Protein AF-A0A8T4BZK4-F1 (afdb_monomer)

pLDDT: mean 84.28, std 12.87, range [25.59, 97.56]

Radius of gyration: 40.31 Å; Cα contacts (8 Å, |Δi|>4): 1741; chains: 1; bounding box: 104×63×126 Å

Mean predicted aligned error: 17.84 Å

Solvent-accessible surface area (backbone atoms only — not comparable to full-atom values): 54979 Å² total; per-residue (Å²): 130,85,56,63,62,54,52,53,47,52,45,57,73,75,42,62,94,49,41,71,42,32,52,34,37,42,46,24,72,76,46,47,51,48,51,54,40,54,78,57,20,74,43,69,63,93,63,69,52,96,92,54,91,41,57,40,40,37,49,59,60,65,49,71,53,56,35,53,41,71,48,98,87,68,51,77,43,82,54,53,70,53,57,22,40,76,69,43,31,55,41,30,15,49,29,37,34,31,41,35,37,28,52,69,87,39,82,77,47,76,48,76,41,70,53,24,48,47,79,44,40,39,60,20,83,58,26,88,62,38,92,58,52,59,69,58,30,49,77,61,69,39,68,68,83,61,84,54,56,32,33,41,52,59,28,42,53,33,29,56,47,28,34,51,40,72,44,61,73,43,85,39,47,44,77,44,93,72,72,76,30,57,42,41,31,43,29,37,24,47,41,95,90,46,75,41,61,35,38,38,38,36,41,84,87,56,41,48,22,35,27,40,94,85,49,68,70,37,54,44,63,48,54,29,19,43,44,62,62,50,56,65,68,58,55,45,46,63,41,30,72,94,50,87,54,70,55,55,53,55,44,49,60,79,43,62,88,47,70,41,38,66,55,24,33,49,55,54,30,63,74,70,63,71,94,71,62,72,72,66,41,41,55,49,49,51,52,46,46,24,60,61,48,56,32,55,82,30,57,50,82,85,36,31,57,61,52,33,55,49,50,30,47,51,51,34,56,49,46,40,40,75,72,68,69,46,78,67,63,67,66,78,41,51,94,36,40,41,77,39,37,46,13,55,52,50,48,56,46,49,47,58,42,49,55,50,48,53,51,48,29,47,52,47,45,41,56,33,45,78,66,75,67,70,86,62,73,73,80,44,63,62,27,63,61,44,25,52,52,53,50,49,30,57,72,68,3,43,46,78,93,81,42,66,70,43,31,38,74,58,48,77,90,41,75,66,50,33,55,52,51,68,66,34,73,43,66,86,66,65,85,89,53,90,52,64,81,78,42,48,90,55,70,73,80,49,90,75,53,29,30,36,37,81,41,32,37,34,23,51,82,70,69,51,67,45,31,49,58,70,32,74,88,46,37,82,79,42,44,31,28,24,52,34,82,87,80,31,40,76,44,72,25,49,44,75,44,78,49,78,46,40,35,68,84,67,75,47,56,34,32,36,43,28,31,56,69,76,40,57,44,43,30,26,34,69,25,32,33,38,31,97,90,43,77,43,30,52,65,74,64,51,71,66,42,53,34,36,25,37,62,61,56,60,84,55,72,64,67,58,73,74,65,99,80,84,57,67,73,74,42,52,69,66,60,46,37,71,76,33,74,92,52,26,73,62,32,51,50,58,30,39,80,59,68,55,46,70,26,27,52,46,35,74,59,36,40,62,54,28,25,51,48,18,27,41,74,46,60,22,40,28,48,99,68,32,32,37,44,61,24,79,39,67,69,28,44,48,52,54,42,48,55,38,42,72,63,75,40,84,60,48,77,78,41,81,44,80,45,79,46,73,58,93,88,38,84,43,79,46,58,37,29,35,35,42,39,48,61,44,64,37,54,50,45,46,73,57,51,48,70,70,51,64,66,45,81,52,80,63,63,77,40,70,62,54,75,78,31,48,66,37,30,49,30,30,18,50,6,12,28,32,24,50,51,33,42,58,63,41,82,46,75,48,63,44,96,84,68,46,74,71,52,81,54,49,79,46,63,52,61,35,57,53,62,28,31,58,93,49,40,70,42,52,54,50,32,53,51,54,51,40,53,58,39,43,78,57,63,23,55,55,72,48,77,49,78,43,83,48,57,72,46,98,86,69,52,54,30,28,29,42,33,44,37,59,45,88,48,69,67,28,51,30,27,46,32,26,54,45,35,41,31,72,25,63,84,47,27,60,60,24,28,56,52,24,48,55,44,38,41,52,50,44,55,50,50,53,53,50,51,49,52,52,49,54,51,49,48,43,74,74,70,46,51,56,61,60,49,14,66,76,69,75,43,62,44,70,58,44,45,49,62,72,70,42,93,47,61,90,72,58,66,85,72,77,67,95,66,65,48,70,69,62,37,48,56,63,30,31,58,95,49,62,46,97,64,54,31,59,36,39,29,62,45,74,43,80,50,94,66,67,58,28,28,39,65,36,53,66,47,95,63,37,31,35,30,46,51,33,34,37,32,46,59,61,97,68,89,76,94,66,97,70,96,75,46,80,72,57,60,60,62,72,69,50,77,79,74,83,66,86,65,56,66,68,58,53,51,52,53,43,41,75,73,72,41,50,101,90,92

Foldseek 3Di:
DPCPCVVVVVCCVVDFLLRVQLVLQLCLQPPLVQVLLVVVQWFFFPDDFPVFPGKIKGKDDKHKAAFWDQDPVRDIDHDALVNCLVQLHWRKIWMKIWMWMATPNRTDDIDIDTLAIDWDWPCHPRHPCPPDDQVVCVVVVHHPPQRTQWTAHRSFTKHQAKEKDFDAPDKFKDQDPDDQFRIKIWHQQDDNLDGKIKMWGQGPLLFIFIDIDLDDGHGLVLLLQLLPPQDLVVLQCLQAVPHHDVSSVSSCVVCVVVRHSLSSQQVSLVSSPDPDDSVVSSVVSLQCCLCIQNCNQHNDSVSSNVSSSVSSVSNNVRCCVVPVVDDTDDRQQCVRMDIQHPSNQVSNQLSVQVVVQSVQLSVVVNVCSVVVNDDDSNVSRDRCSSHVSSSVCQVQQQGPPRQHPSMDRADVPDPVSRSCRSNHYDYRDDPPDPPPSNLDDDCSLDLFKFWFQQWWFAFPLNADTDGLVLCPVPLQLTWGWAAFLVVLAIDIFRFPDKDKFFVVVSVWFWKWFAFLLRFIIIITQLFWFQFPVGTDGQVRDDFFGWTKFFLYFDDFDAQRADDPDDFDQLDALVLLCVVCVPCSVVLVVLCVVLQCPSPGLSGPLLQLLLLLLLQCLFQWALEPFKTKHKAQDPVLVVLNQVSCVSSVHHWADKDKDWDWDQDPNDTDIGIIIMTMDGGNSSSSSVSQFRDYDDSQEDQGAPRPSLVVHGLSSLLSSLQSNCQGQWFFWDWAFDADPVRDGPDFTAIDTDWGKDKHFPVCVVSVVNRLVNVQVSLVVLVWHQPDWDWAWDDQDPVRTTMIMITRHTDRDLVNLLSCCRHRNHHSHVVRNQVSSLSNSLSSSVVSLVVVVVVLLVVLQVVVVVVDDLVRSCVVSVHDSVVSVCCNDPPCNVVPPPPDDVDDRSVVQVCQQCVVSDYRGIGITGTRDMDTDDDRMTMDIATPDPSQWTAISRTITHGDSDDDPDPDRGHPSVSVVVVDDPPPPPCPPVNVVVVVVVVPDDPVD

Structure (mmCIF, N/CA/C/O backbone):
data_AF-A0A8T4BZK4-F1
#
_entry.id   AF-A0A8T4BZK4-F1
#
loop_
_atom_site.group_PDB
_atom_site.id
_atom_site.type_symbol
_atom_site.label_atom_id
_atom_site.label_alt_id
_atom_site.label_comp_id
_atom_site.label_asym_id
_atom_site.label_entity_id
_atom_site.label_seq_id
_atom_site.pdbx_PDB_ins_code
_atom_site.Cartn_x
_atom_site.Cartn_y
_atom_site.Cartn_z
_atom_site.occupancy
_atom_site.B_iso_or_equiv
_atom_site.auth_seq_id
_atom_site.auth_comp_id
_atom_site.auth_asym_id
_atom_site.auth_atom_id
_atom_site.pdbx_PDB_model_num
ATOM 1 N N . MET A 1 1 ? -16.462 -20.460 -15.973 1.00 37.34 1 MET A N 1
ATOM 2 C CA . MET A 1 1 ? -16.877 -20.977 -14.650 1.00 37.34 1 MET A CA 1
ATOM 3 C C . MET A 1 1 ? -18.270 -20.437 -14.360 1.00 37.34 1 MET A C 1
ATOM 5 O O . MET A 1 1 ? -18.388 -19.232 -14.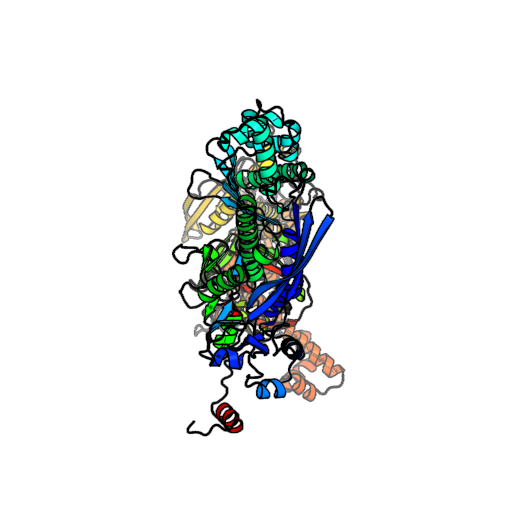195 1.00 37.34 1 MET A O 1
ATOM 9 N N . LYS A 1 2 ? -19.313 -21.279 -14.378 1.00 41.41 2 LYS A N 1
ATOM 10 C CA . LYS A 1 2 ? -20.702 -20.866 -14.085 1.00 41.41 2 LYS A CA 1
ATOM 11 C C . LYS A 1 2 ? -20.995 -20.706 -12.571 1.00 41.41 2 LYS A C 1
ATOM 13 O O . LYS A 1 2 ? -21.966 -20.047 -12.235 1.00 41.41 2 LYS A O 1
ATOM 18 N N . ASN A 1 3 ? -20.113 -21.174 -11.675 1.00 55.19 3 ASN A N 1
ATOM 19 C CA . ASN A 1 3 ? -20.406 -21.294 -10.230 1.00 55.19 3 ASN A CA 1
ATOM 20 C C . ASN A 1 3 ? -20.198 -20.057 -9.341 1.00 55.19 3 ASN A C 1
ATOM 22 O O . ASN A 1 3 ? -20.621 -20.093 -8.195 1.00 55.19 3 ASN A O 1
ATOM 26 N N . TYR A 1 4 ? -19.557 -18.964 -9.772 1.00 54.34 4 TYR A N 1
ATOM 27 C CA . TYR A 1 4 ? -19.307 -17.855 -8.826 1.00 54.34 4 TYR A CA 1
ATOM 28 C C . TYR A 1 4 ? -20.599 -17.120 -8.440 1.00 54.34 4 TYR A C 1
ATOM 30 O O . TYR A 1 4 ? -20.746 -16.700 -7.298 1.00 54.34 4 TYR A O 1
ATOM 38 N N . LYS A 1 5 ? -21.558 -17.009 -9.373 1.00 67.44 5 LYS A N 1
ATOM 39 C CA . LYS A 1 5 ? -22.888 -16.464 -9.076 1.00 67.44 5 LYS A CA 1
ATOM 40 C C . LYS A 1 5 ? -23.629 -17.351 -8.086 1.00 67.44 5 LYS A C 1
ATOM 42 O O . LYS A 1 5 ? -24.249 -16.814 -7.188 1.00 67.44 5 LYS A O 1
ATOM 47 N N . GLU A 1 6 ? -23.520 -18.673 -8.214 1.00 75.19 6 GLU A N 1
ATOM 48 C CA . GLU A 1 6 ? -24.104 -19.616 -7.254 1.00 75.19 6 GLU A CA 1
ATOM 49 C C . GLU A 1 6 ? -23.438 -19.520 -5.883 1.00 75.19 6 GLU A C 1
ATOM 51 O O . GLU A 1 6 ? -24.142 -19.535 -4.890 1.00 75.19 6 GLU A O 1
ATOM 56 N N . ILE A 1 7 ? -22.115 -19.337 -5.802 1.00 74.12 7 ILE A N 1
ATOM 57 C CA . ILE A 1 7 ? -21.418 -19.147 -4.518 1.00 74.12 7 ILE A CA 1
ATOM 58 C C . ILE A 1 7 ? -21.832 -17.828 -3.858 1.00 74.12 7 ILE A C 1
ATOM 60 O O . ILE A 1 7 ? -22.121 -17.813 -2.668 1.00 74.12 7 ILE A O 1
ATOM 64 N N . ILE A 1 8 ? -21.881 -16.727 -4.615 1.00 70.69 8 ILE A N 1
ATOM 65 C CA . ILE A 1 8 ? -22.316 -15.420 -4.099 1.00 70.69 8 ILE A CA 1
ATOM 66 C C . ILE A 1 8 ? -23.793 -15.468 -3.702 1.00 70.69 8 ILE A C 1
ATOM 68 O O . ILE A 1 8 ? -24.159 -14.966 -2.643 1.00 70.69 8 ILE A O 1
ATOM 72 N N . LYS A 1 9 ? -24.636 -16.098 -4.526 1.00 77.06 9 LYS A N 1
ATOM 73 C CA . LYS A 1 9 ? -26.054 -16.299 -4.229 1.00 77.06 9 LYS A CA 1
ATOM 74 C C . LYS A 1 9 ? -26.212 -17.134 -2.963 1.00 77.06 9 LYS A C 1
ATOM 76 O O . LYS A 1 9 ? -26.867 -16.668 -2.049 1.00 77.06 9 LYS A O 1
ATOM 81 N N . ASN A 1 10 ? -25.527 -18.271 -2.858 1.00 83.25 10 ASN A N 1
ATOM 82 C CA . ASN A 1 10 ? -25.531 -19.118 -1.666 1.00 83.25 10 ASN A CA 1
ATOM 83 C C . ASN A 1 10 ? -25.002 -18.364 -0.433 1.00 83.25 10 ASN A C 1
ATOM 85 O O . ASN A 1 10 ? -25.523 -18.517 0.664 1.00 83.25 10 ASN A O 1
ATOM 89 N N . TYR A 1 11 ? -23.993 -17.502 -0.591 1.00 79.88 11 TYR A N 1
ATOM 90 C CA . TYR A 1 11 ? -23.531 -16.647 0.500 1.00 79.88 11 TYR A CA 1
ATOM 91 C C . TYR A 1 11 ? -24.644 -15.708 0.976 1.00 79.88 11 TYR A C 1
ATOM 93 O O . TYR A 1 11 ? -24.936 -15.700 2.163 1.00 79.88 11 TYR A O 1
ATOM 101 N N . PHE A 1 12 ? -25.302 -14.967 0.080 1.00 80.69 12 PHE A N 1
ATOM 102 C CA . PHE A 1 12 ? -26.381 -14.043 0.458 1.00 80.69 12 PHE A CA 1
ATOM 103 C C . PHE A 1 12 ? -27.712 -14.732 0.807 1.00 80.69 12 PHE A C 1
ATOM 105 O O . PHE A 1 12 ? -28.539 -14.131 1.483 1.00 80.69 12 PHE A O 1
ATOM 112 N N . GLU A 1 13 ? -27.910 -15.989 0.408 1.00 81.69 13 GLU A N 1
ATOM 113 C CA . GLU A 1 13 ? -29.000 -16.848 0.892 1.00 81.69 13 GLU A CA 1
ATOM 114 C C . GLU A 1 13 ? -28.787 -17.242 2.360 1.00 81.69 13 GLU A C 1
ATOM 116 O O . GLU A 1 13 ? -29.755 -17.354 3.108 1.00 81.69 13 GLU A O 1
ATOM 121 N N . ASN A 1 14 ? -27.530 -17.405 2.790 1.00 80.50 14 ASN A N 1
ATOM 122 C CA . ASN A 1 14 ? -27.184 -17.789 4.162 1.00 80.50 14 ASN A CA 1
ATOM 123 C C . ASN A 1 14 ? -26.800 -16.604 5.068 1.00 80.50 14 ASN A C 1
ATOM 125 O O . ASN A 1 14 ? -26.849 -16.729 6.290 1.00 80.50 14 ASN A O 1
ATOM 129 N N . HIS A 1 15 ? -26.408 -15.463 4.496 1.00 80.62 15 HIS A N 1
ATOM 130 C CA . HIS A 1 15 ? -25.882 -14.307 5.221 1.00 80.62 15 HIS A CA 1
ATOM 131 C C . HIS A 1 15 ? -26.594 -13.013 4.826 1.00 80.62 15 HIS A C 1
ATOM 133 O O . HIS A 1 15 ? -26.538 -12.568 3.679 1.00 80.62 15 HIS A O 1
ATOM 139 N N . ALA A 1 16 ? -27.197 -12.347 5.813 1.00 79.94 16 ALA A N 1
ATOM 140 C CA . ALA A 1 16 ? -27.809 -11.038 5.619 1.00 79.94 16 ALA A CA 1
ATOM 141 C C . ALA A 1 16 ? -26.757 -9.921 5.485 1.00 79.94 16 ALA A C 1
ATOM 143 O O . ALA A 1 16 ? -25.710 -9.928 6.134 1.00 79.94 16 ALA A O 1
ATOM 144 N N . LEU A 1 17 ? -27.083 -8.881 4.714 1.00 79.94 17 LEU A N 1
ATOM 145 C CA . LEU A 1 17 ? -26.226 -7.705 4.506 1.00 79.94 17 LEU A CA 1
ATOM 146 C C . LEU A 1 17 ? -25.868 -6.963 5.809 1.00 79.94 17 LEU A C 1
ATOM 148 O O . LEU A 1 17 ? -24.791 -6.377 5.920 1.00 79.94 17 LEU A O 1
ATOM 152 N N . VAL A 1 18 ? -26.752 -6.998 6.805 1.00 86.50 18 VAL A N 1
ATOM 153 C CA . VAL A 1 18 ? -26.586 -6.314 8.101 1.00 86.50 18 VAL A CA 1
ATOM 154 C C . VAL A 1 18 ? -26.122 -7.245 9.225 1.00 86.50 18 VAL A C 1
ATOM 156 O O . VAL A 1 18 ? -25.984 -6.820 10.375 1.00 86.50 18 VAL A O 1
ATOM 159 N N . GLU A 1 19 ? -25.853 -8.514 8.903 1.00 87.81 19 GLU A N 1
ATOM 160 C CA . GLU A 1 19 ? -25.612 -9.585 9.874 1.00 87.81 19 GLU A CA 1
ATOM 161 C C . GLU A 1 19 ? -24.455 -9.264 10.830 1.00 87.81 19 GLU A C 1
ATOM 163 O O . GLU A 1 19 ? -24.573 -9.477 12.034 1.00 87.81 19 GLU A O 1
ATOM 168 N N . SER A 1 20 ? -23.357 -8.689 10.329 1.00 86.50 20 SER A N 1
ATOM 169 C CA . SER A 1 20 ? -22.191 -8.318 11.145 1.00 86.50 20 SER A CA 1
ATOM 170 C C . SER A 1 20 ? -22.549 -7.373 12.293 1.00 86.50 20 SER A C 1
ATOM 172 O O . SER A 1 20 ? -22.027 -7.510 13.401 1.00 86.50 20 SER A O 1
ATOM 174 N N . ASN A 1 21 ? -23.449 -6.417 12.044 1.00 89.00 21 ASN A N 1
ATOM 175 C CA . ASN A 1 21 ? -23.858 -5.450 13.055 1.00 89.00 21 ASN A CA 1
ATOM 176 C C . ASN A 1 21 ? -24.776 -6.099 14.102 1.00 89.00 21 ASN A C 1
ATOM 178 O O . ASN A 1 21 ? -24.581 -5.880 15.295 1.00 89.00 21 ASN A O 1
ATOM 182 N N . ILE A 1 22 ? -25.708 -6.955 13.664 1.00 94.62 22 ILE A N 1
ATOM 183 C CA . ILE A 1 22 ? -26.595 -7.725 14.551 1.00 94.62 22 ILE A CA 1
ATOM 184 C C . ILE A 1 22 ? -25.782 -8.677 15.437 1.00 94.62 22 ILE A C 1
ATOM 186 O O . ILE A 1 22 ? -25.925 -8.650 16.656 1.00 94.62 22 ILE A O 1
ATOM 190 N N . LYS A 1 23 ? -24.852 -9.443 14.851 1.00 94.69 23 LYS A N 1
ATOM 191 C CA . LYS A 1 23 ? -23.949 -10.342 15.588 1.00 94.69 23 LYS A CA 1
ATOM 192 C C . LYS A 1 23 ? -23.107 -9.597 16.621 1.00 94.69 23 LYS A C 1
ATOM 194 O O . LYS A 1 23 ? -22.896 -10.107 17.717 1.00 94.69 23 LYS A O 1
ATOM 199 N N . SER A 1 24 ? -22.633 -8.392 16.291 1.00 95.44 24 SER A N 1
ATOM 200 C CA . SER A 1 24 ? -21.905 -7.545 17.243 1.00 95.44 24 SER A CA 1
ATOM 201 C C . SER A 1 24 ? -22.779 -7.162 18.441 1.00 95.44 24 SER A C 1
ATOM 203 O O . SER A 1 24 ? -22.333 -7.260 19.586 1.00 95.44 24 SER A O 1
ATOM 205 N N . PHE A 1 25 ? -24.030 -6.762 18.199 1.00 96.81 25 PHE A N 1
ATOM 206 C CA . PHE A 1 25 ? -24.985 -6.448 19.261 1.00 96.81 25 PHE A CA 1
ATOM 207 C C . PHE A 1 25 ? -25.344 -7.673 20.118 1.00 96.81 25 PHE A C 1
ATOM 209 O O . PHE A 1 25 ? -25.378 -7.574 21.346 1.00 96.81 25 PHE A O 1
ATOM 216 N N . ASP A 1 26 ? -25.544 -8.832 19.491 1.00 96.44 26 ASP A N 1
ATOM 217 C CA . ASP A 1 26 ? -25.820 -10.086 20.194 1.00 96.44 26 ASP A CA 1
ATOM 218 C C . ASP A 1 26 ? -24.651 -10.487 21.102 1.00 96.44 26 ASP A C 1
ATOM 220 O O . ASP A 1 26 ? -24.869 -10.784 22.275 1.00 96.44 26 ASP A O 1
ATOM 224 N N . ASP A 1 27 ? -23.411 -10.415 20.601 1.00 96.06 27 ASP A N 1
ATOM 225 C CA . ASP A 1 27 ? -22.191 -10.663 21.382 1.00 96.06 27 ASP A CA 1
ATOM 226 C C . ASP A 1 27 ? -22.064 -9.696 22.572 1.00 96.06 27 ASP A C 1
ATOM 228 O O . ASP A 1 27 ? -21.640 -10.085 23.668 1.00 96.06 27 ASP A O 1
ATOM 232 N N . PHE A 1 28 ? -22.479 -8.438 22.389 1.00 96.06 28 PHE A N 1
ATOM 233 C CA . PHE A 1 28 ? -22.530 -7.470 23.476 1.00 96.06 28 PHE A CA 1
ATOM 234 C C . PHE A 1 28 ? -23.478 -7.914 24.600 1.00 96.06 28 PHE A C 1
ATOM 236 O O . PHE A 1 28 ? -23.039 -7.986 25.751 1.00 96.06 28 PHE A O 1
ATOM 243 N N . LEU A 1 29 ? -24.731 -8.253 24.281 1.00 95.19 29 LEU A N 1
ATOM 244 C CA . LEU A 1 29 ? -25.721 -8.662 25.283 1.00 95.19 29 LEU A CA 1
ATOM 245 C C . LEU A 1 29 ? -25.439 -10.044 25.887 1.00 95.19 29 LEU A C 1
ATOM 247 O O . LEU A 1 29 ? -25.732 -10.263 27.058 1.00 95.19 29 LEU A O 1
ATOM 251 N N . SER A 1 30 ? -24.870 -10.981 25.124 1.00 93.56 30 SER A N 1
ATOM 252 C CA . SER A 1 30 ? -24.641 -12.343 25.618 1.00 93.56 30 SER A CA 1
ATOM 253 C C . SER A 1 30 ? -23.364 -12.495 26.437 1.00 93.56 30 SER A C 1
ATOM 255 O O . SER A 1 30 ? -23.311 -13.339 27.329 1.00 93.56 30 SER A O 1
ATOM 257 N N . ARG A 1 31 ? -22.310 -11.736 26.107 1.00 93.88 31 ARG A N 1
ATOM 258 C CA . ARG A 1 31 ? -20.964 -11.960 26.657 1.00 93.88 31 ARG A CA 1
ATOM 259 C C . ARG A 1 31 ? -20.337 -10.692 27.220 1.00 93.88 31 ARG A C 1
ATOM 261 O O . ARG A 1 31 ? -19.972 -10.667 28.394 1.00 93.88 31 ARG A O 1
ATOM 268 N N . ARG A 1 32 ? -20.220 -9.626 26.422 1.00 92.19 32 ARG A N 1
ATOM 269 C CA . ARG A 1 32 ? -19.432 -8.443 26.824 1.00 92.19 32 ARG A CA 1
ATOM 270 C C . ARG A 1 32 ? -20.043 -7.678 27.991 1.00 92.19 32 ARG A C 1
ATOM 272 O O . ARG A 1 32 ? -19.305 -7.127 28.799 1.00 92.19 32 ARG A O 1
ATOM 279 N N . ILE A 1 33 ? -21.369 -7.643 28.107 1.00 93.69 33 ILE A N 1
ATOM 280 C CA . ILE A 1 33 ? -22.039 -7.012 29.249 1.00 93.69 33 ILE A CA 1
ATOM 281 C C . ILE A 1 33 ? -21.619 -7.673 30.573 1.00 93.69 33 ILE A C 1
ATOM 283 O O . ILE A 1 33 ? -21.323 -6.974 31.539 1.00 93.69 33 ILE A O 1
ATOM 287 N N . GLN A 1 34 ? -21.471 -9.002 30.592 1.00 94.12 34 GLN A N 1
ATOM 288 C CA . GLN A 1 34 ? -20.992 -9.742 31.758 1.00 94.12 34 GLN A CA 1
ATOM 289 C C . GLN A 1 34 ? -19.505 -9.482 32.027 1.00 94.12 34 GLN A C 1
ATOM 291 O O . GLN A 1 34 ? -19.111 -9.396 33.187 1.00 94.12 34 GLN A O 1
ATOM 296 N N . GLU A 1 35 ? -18.679 -9.351 30.985 1.00 91.19 35 GLU A N 1
ATOM 297 C CA . GLU A 1 35 ? -17.263 -8.967 31.121 1.00 91.19 35 GLU A CA 1
ATOM 298 C C . GLU A 1 35 ? -17.126 -7.578 31.756 1.00 91.19 35 GLU A C 1
ATOM 300 O O . GLU A 1 35 ? -16.349 -7.403 32.688 1.00 91.19 35 GLU A O 1
ATOM 305 N N . ILE A 1 36 ? -17.946 -6.611 31.333 1.00 90.88 36 ILE A N 1
ATOM 306 C CA . ILE A 1 36 ? -17.957 -5.257 31.904 1.00 90.88 36 ILE A CA 1
ATOM 307 C C . ILE A 1 36 ? -18.377 -5.271 33.382 1.00 90.88 36 ILE A C 1
ATOM 309 O O . ILE A 1 36 ? -17.804 -4.540 34.192 1.00 90.88 36 ILE A O 1
ATOM 313 N N . VAL A 1 37 ? -19.364 -6.094 33.748 1.00 91.06 37 VAL A N 1
ATOM 314 C CA . VAL A 1 37 ? -19.767 -6.264 35.154 1.00 91.06 37 VAL A CA 1
ATOM 315 C C . VAL A 1 37 ? -18.642 -6.912 35.966 1.00 91.06 37 VAL A C 1
ATOM 317 O O . VAL A 1 37 ? -18.342 -6.434 37.056 1.00 91.06 37 VAL A O 1
ATOM 320 N N . LYS A 1 38 ? -17.958 -7.927 35.418 1.00 89.00 38 LYS A N 1
ATOM 321 C CA . LYS A 1 38 ? -16.800 -8.576 36.059 1.00 89.00 38 LYS A CA 1
ATOM 322 C C . LYS A 1 38 ? -15.638 -7.609 36.296 1.00 89.00 38 LYS A C 1
ATOM 324 O O . LYS A 1 38 ? -15.021 -7.660 37.354 1.00 89.00 38 LYS A O 1
ATOM 329 N N . ASP A 1 39 ? -15.384 -6.686 35.368 1.00 82.38 39 ASP A N 1
ATOM 330 C CA . ASP A 1 39 ? -14.372 -5.632 35.548 1.00 82.38 39 ASP A CA 1
ATOM 331 C C . ASP A 1 39 ? -14.663 -4.739 36.775 1.00 82.38 39 ASP A C 1
ATOM 333 O O . ASP A 1 39 ? -13.749 -4.119 37.318 1.00 82.38 39 ASP A O 1
ATOM 337 N N . THR A 1 40 ? -15.926 -4.667 37.215 1.00 81.38 40 THR A N 1
ATOM 338 C CA . THR A 1 40 ? -16.397 -3.852 38.353 1.00 81.38 40 THR A CA 1
ATOM 339 C C . THR A 1 40 ? -16.988 -4.725 39.473 1.00 81.38 40 THR A C 1
ATOM 341 O O . THR A 1 40 ? -17.839 -4.268 40.233 1.00 81.38 40 THR A O 1
ATOM 344 N N . GLN A 1 41 ? -16.576 -5.996 39.550 1.00 81.12 41 GLN A N 1
ATOM 345 C CA . GLN A 1 41 ? -17.222 -7.021 40.376 1.00 81.12 41 GLN A CA 1
ATOM 346 C C . GLN A 1 41 ? -17.260 -6.674 41.864 1.00 81.12 41 GLN A C 1
ATOM 348 O O . GLN A 1 41 ? -18.259 -6.953 42.516 1.00 81.12 41 GLN A O 1
ATOM 353 N N . GLU A 1 42 ? -16.193 -6.088 42.407 1.00 84.00 42 GLU A N 1
ATOM 354 C CA . GLU A 1 42 ? -16.090 -5.784 43.834 1.00 84.00 42 GLU A CA 1
ATOM 355 C C . GLU A 1 42 ? -16.094 -4.273 44.069 1.00 84.00 42 GLU A C 1
ATOM 357 O O . GLU A 1 42 ? -15.242 -3.537 43.568 1.00 84.00 42 GLU A O 1
ATOM 362 N N . ILE A 1 43 ? -17.063 -3.810 44.856 1.00 84.44 43 ILE A N 1
ATOM 363 C CA . ILE A 1 43 ? -17.223 -2.410 45.238 1.00 84.44 43 ILE A CA 1
ATOM 364 C C . ILE A 1 43 ? -16.990 -2.309 46.744 1.00 84.44 43 ILE A C 1
ATOM 366 O O . ILE A 1 43 ? -17.717 -2.910 47.537 1.00 84.44 43 ILE A O 1
ATOM 370 N N . ILE A 1 44 ? -15.987 -1.522 47.130 1.00 82.94 44 ILE A N 1
ATOM 371 C CA . ILE A 1 44 ? -15.598 -1.314 48.529 1.00 82.94 44 ILE A CA 1
ATOM 372 C C . ILE A 1 44 ? -15.944 0.129 48.922 1.00 82.94 44 ILE A C 1
ATOM 374 O O . ILE A 1 44 ? -15.337 1.069 48.394 1.00 82.94 44 ILE A O 1
ATOM 378 N N . PRO A 1 45 ? -16.924 0.348 49.816 1.00 81.31 45 PRO A N 1
ATOM 379 C CA . PRO A 1 45 ? -17.241 1.677 50.317 1.00 81.31 45 PRO A CA 1
ATOM 380 C C . PRO A 1 45 ? -16.130 2.233 51.211 1.00 81.31 45 PRO A C 1
ATOM 382 O O . PRO A 1 45 ? -15.613 1.551 52.084 1.00 81.31 45 PRO A O 1
ATOM 385 N N . THR A 1 46 ? -15.793 3.511 51.032 1.00 75.81 46 THR A N 1
ATOM 386 C CA . THR A 1 46 ? -14.759 4.195 51.835 1.00 75.81 46 THR A CA 1
ATOM 387 C C . THR A 1 46 ? -15.212 4.531 53.259 1.00 75.81 46 THR A C 1
ATOM 389 O O . THR A 1 46 ? -14.383 4.727 54.138 1.00 75.81 46 THR A O 1
ATOM 392 N N . ILE A 1 47 ? -16.523 4.654 53.482 1.00 75.81 47 ILE A N 1
ATOM 393 C CA . ILE A 1 47 ? -17.116 4.956 54.788 1.00 75.81 47 ILE A CA 1
ATOM 394 C C . ILE A 1 47 ? -18.067 3.812 55.102 1.00 75.81 47 ILE A C 1
ATOM 396 O O . ILE A 1 47 ? -19.028 3.604 54.359 1.00 75.81 47 ILE A O 1
ATOM 400 N N . ILE A 1 48 ? -17.781 3.096 56.182 1.00 80.31 48 ILE A N 1
ATOM 401 C CA . ILE A 1 48 ? -18.549 1.951 56.674 1.00 80.31 48 ILE A CA 1
ATOM 402 C C . ILE A 1 48 ? -19.150 2.280 58.051 1.00 80.31 48 ILE A C 1
ATOM 404 O O . ILE A 1 48 ? -18.681 3.220 58.701 1.00 80.31 48 ILE A O 1
ATOM 408 N N . PRO A 1 49 ? -20.222 1.588 58.480 1.00 78.12 49 PRO A N 1
ATOM 409 C CA . PRO A 1 49 ? -20.776 1.752 59.823 1.00 78.12 49 PRO A CA 1
ATOM 410 C C . PRO A 1 49 ? -19.722 1.490 60.905 1.00 78.12 49 PRO A C 1
ATOM 412 O O . PRO A 1 49 ? -18.878 0.618 60.733 1.00 78.12 49 PRO A O 1
ATOM 415 N N . SER A 1 50 ? -19.793 2.210 62.028 1.00 72.25 50 SER A N 1
ATOM 416 C CA . SER A 1 50 ? -18.808 2.131 63.122 1.00 72.25 50 SER A CA 1
ATOM 417 C C . SER A 1 50 ? -18.660 0.737 63.750 1.00 72.25 50 SER A C 1
ATOM 419 O O . SER A 1 50 ? -17.648 0.466 64.382 1.00 72.25 50 SER A O 1
ATOM 421 N N . GLU A 1 51 ? -19.657 -0.131 63.570 1.00 73.44 51 GLU A N 1
ATOM 422 C CA . GLU A 1 51 ? -19.718 -1.499 64.105 1.00 73.44 51 GLU A CA 1
ATOM 423 C C . GLU A 1 51 ? -19.191 -2.563 63.122 1.00 73.44 51 GLU A C 1
ATOM 425 O O . GLU A 1 51 ? -19.179 -3.745 63.450 1.00 73.44 51 GLU A O 1
ATOM 430 N N . VAL A 1 52 ? -18.776 -2.166 61.913 1.00 77.62 52 VAL A N 1
ATOM 431 C CA . VAL A 1 52 ? -18.352 -3.069 60.832 1.00 77.62 52 VAL A CA 1
ATOM 432 C C . VAL A 1 52 ? -16.874 -2.849 60.529 1.00 77.62 52 VAL A C 1
ATOM 434 O O . VAL A 1 52 ? -16.448 -1.709 60.344 1.00 77.62 52 VAL A O 1
ATOM 437 N N . SER A 1 53 ? -16.096 -3.929 60.424 1.00 75.75 53 SER A N 1
ATOM 438 C CA . SER A 1 53 ? -14.672 -3.845 60.074 1.00 75.75 53 SER A CA 1
ATOM 439 C C . SER A 1 53 ? -14.443 -3.831 58.560 1.00 75.75 53 SER A C 1
ATOM 441 O O . SER A 1 53 ? -13.584 -3.099 58.068 1.00 75.75 53 SER A O 1
ATOM 443 N N . GLU A 1 54 ? -15.252 -4.574 57.798 1.00 81.31 54 GLU A N 1
ATOM 444 C CA . GLU A 1 54 ? -15.160 -4.641 56.340 1.00 81.31 54 GLU A CA 1
ATOM 445 C C . GLU A 1 54 ? -16.545 -4.765 55.686 1.00 81.31 54 GLU A C 1
ATOM 447 O O . GLU A 1 54 ? -17.368 -5.586 56.084 1.00 81.31 54 GLU A O 1
ATOM 452 N N . PHE A 1 55 ? -16.802 -3.979 54.636 1.00 85.31 55 PHE A N 1
ATOM 453 C CA . PHE A 1 55 ? -18.034 -4.061 53.846 1.00 85.31 55 PHE A CA 1
ATOM 454 C C . PHE A 1 55 ? -17.697 -4.168 52.356 1.00 85.31 55 PHE A C 1
ATOM 456 O O . PHE A 1 55 ? -16.978 -3.323 51.818 1.00 85.31 55 PHE A O 1
ATOM 463 N N . LYS A 1 56 ? -18.232 -5.179 51.666 1.00 88.38 56 LYS A N 1
ATOM 464 C CA . LYS A 1 56 ? -18.035 -5.393 50.222 1.00 88.38 56 LYS A CA 1
ATOM 465 C C . LYS A 1 56 ? -19.374 -5.622 49.534 1.00 88.38 56 LYS A C 1
ATOM 467 O O . LYS A 1 56 ? -20.183 -6.422 49.994 1.00 88.38 56 LYS A O 1
ATOM 472 N N . ILE A 1 57 ? -19.579 -4.969 48.396 1.00 89.25 57 ILE A N 1
ATOM 473 C CA . ILE A 1 57 ? -20.705 -5.246 47.499 1.00 89.25 57 ILE A CA 1
ATOM 474 C C . ILE A 1 57 ? -20.152 -5.993 46.293 1.00 89.25 57 ILE A C 1
ATOM 476 O O . ILE A 1 57 ? -19.259 -5.482 45.613 1.00 89.25 57 ILE A O 1
ATOM 480 N N . LYS A 1 58 ? -20.671 -7.191 46.030 1.00 91.38 58 LYS A N 1
ATOM 481 C CA . LYS A 1 58 ? -20.293 -8.000 44.873 1.00 91.38 58 LYS A CA 1
ATOM 482 C C . LYS A 1 58 ? -21.389 -7.980 43.818 1.00 91.38 58 LYS A C 1
ATOM 484 O O . LYS A 1 58 ? -22.539 -8.314 44.094 1.00 91.38 58 LYS A O 1
ATOM 489 N N . LEU A 1 59 ? -21.011 -7.601 42.600 1.00 92.50 59 LEU A N 1
ATOM 490 C CA . LEU A 1 59 ? -21.854 -7.698 41.413 1.00 92.50 59 LEU A CA 1
ATOM 491 C C . LEU A 1 59 ? -21.651 -9.075 40.770 1.00 92.50 59 LEU 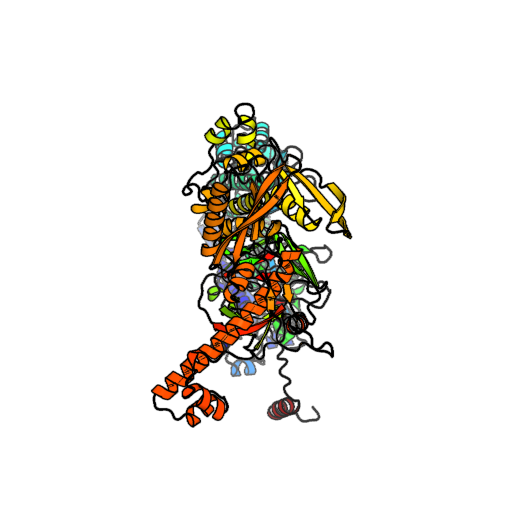A C 1
ATOM 493 O O . LEU A 1 59 ? -20.543 -9.429 40.370 1.00 92.50 59 LEU A O 1
ATOM 497 N N . GLY A 1 60 ? -22.718 -9.862 40.700 1.00 92.88 60 GLY A N 1
ATOM 498 C CA . GLY A 1 60 ? -22.716 -11.237 40.221 1.00 92.88 60 GLY A CA 1
ATOM 499 C C . GLY A 1 60 ? -23.020 -11.366 38.728 1.00 92.88 60 GLY A C 1
ATOM 500 O O . GLY A 1 60 ? -22.402 -10.731 37.864 1.00 92.88 60 GLY A O 1
ATOM 501 N N . LYS A 1 61 ? -23.956 -12.263 38.406 1.00 94.31 61 LYS A N 1
ATOM 502 C CA . LYS A 1 61 ? -24.357 -12.550 37.031 1.00 94.31 61 LYS A CA 1
ATOM 503 C C . LYS A 1 61 ? -25.347 -11.496 36.538 1.00 94.31 61 LYS A C 1
ATOM 505 O O . LYS A 1 61 ? -26.243 -11.079 37.266 1.00 94.31 61 LYS A O 1
ATOM 510 N N . VAL A 1 62 ? -25.184 -11.083 35.285 1.00 94.69 62 VAL A N 1
ATOM 511 C CA . VAL A 1 62 ? -26.144 -10.234 34.578 1.00 94.69 62 VAL A CA 1
ATOM 512 C C . VAL A 1 62 ? -26.975 -11.094 33.632 1.00 94.69 62 VAL A C 1
ATOM 514 O O . VAL A 1 62 ? -26.455 -11.990 32.961 1.00 94.69 62 VAL A O 1
ATOM 517 N N . SER A 1 63 ? -28.272 -10.821 33.565 1.00 94.44 63 SER A N 1
ATOM 518 C CA . SER A 1 63 ? -29.186 -11.452 32.616 1.00 94.44 63 SER A CA 1
ATOM 519 C C . SER A 1 63 ? -30.042 -10.399 31.924 1.00 94.44 63 SER A C 1
ATOM 521 O O . SER A 1 63 ? -30.385 -9.371 32.504 1.00 94.44 63 SER A O 1
ATOM 523 N N . VAL A 1 64 ? -30.335 -10.630 30.647 1.00 95.00 64 VAL A N 1
ATOM 524 C CA . VAL A 1 64 ? -31.130 -9.728 29.810 1.00 95.00 64 VAL A CA 1
ATOM 525 C C . VAL A 1 64 ? -32.316 -10.520 29.292 1.00 95.00 64 VAL A C 1
ATOM 527 O O . VAL A 1 64 ? -32.131 -11.576 28.682 1.00 95.00 64 VAL A O 1
ATOM 530 N N . GLU A 1 65 ? -33.522 -10.033 29.556 1.00 94.44 65 GLU A N 1
ATOM 531 C CA . GLU A 1 65 ? -34.744 -10.682 29.080 1.00 94.44 65 GLU A CA 1
ATOM 532 C C . GLU A 1 65 ? -35.114 -10.202 27.672 1.00 94.44 65 GLU A C 1
ATOM 534 O O . GLU A 1 65 ? -34.408 -9.406 27.048 1.00 94.44 65 GLU A O 1
ATOM 539 N N . LYS A 1 66 ? -36.234 -10.695 27.140 1.00 95.12 66 LYS A N 1
ATOM 540 C CA . LYS A 1 66 ? -36.812 -10.139 25.916 1.00 95.12 66 LYS A CA 1
ATOM 541 C C . LYS A 1 66 ? -37.631 -8.878 26.224 1.00 95.12 66 LYS A C 1
ATOM 543 O O . LYS A 1 66 ? -37.995 -8.646 27.375 1.00 95.12 66 LYS A O 1
ATOM 548 N N . PRO A 1 67 ? -37.943 -8.054 25.211 1.00 96.50 67 PRO A N 1
ATOM 549 C CA . PRO A 1 67 ? -38.709 -6.837 25.416 1.00 96.50 67 PRO A CA 1
ATOM 550 C C . PRO A 1 67 ? -40.087 -7.051 26.040 1.00 96.50 67 PRO A C 1
ATOM 552 O O . PRO A 1 67 ? -40.883 -7.866 25.559 1.00 96.50 67 PRO A O 1
ATOM 555 N N . VAL A 1 68 ? -40.368 -6.267 27.081 1.00 94.56 68 VAL A N 1
ATOM 556 C CA . VAL A 1 68 ? -41.642 -6.260 27.811 1.00 94.56 68 VAL A CA 1
ATOM 557 C C . VAL A 1 68 ? -42.155 -4.836 27.995 1.00 94.56 68 VAL A C 1
ATOM 559 O O . VAL A 1 68 ? -41.384 -3.882 28.136 1.00 94.56 68 VAL A O 1
ATOM 562 N N . LEU A 1 69 ? -43.475 -4.703 28.022 1.00 91.62 69 LEU A N 1
ATOM 563 C CA . LEU A 1 69 ? -44.193 -3.491 28.372 1.00 91.62 69 LEU A CA 1
ATOM 564 C C . LEU A 1 69 ? -44.833 -3.668 29.748 1.00 91.62 69 LEU A C 1
ATOM 566 O O . LEU A 1 69 ? -45.414 -4.713 30.030 1.00 91.62 69 LEU A O 1
ATOM 570 N N . VAL A 1 70 ? -44.706 -2.637 30.581 1.00 89.50 70 VAL A N 1
ATOM 571 C CA . VAL A 1 70 ? -45.443 -2.503 31.840 1.00 89.50 70 VAL A CA 1
ATOM 572 C C . VAL A 1 70 ? -46.613 -1.566 31.547 1.00 89.50 70 VAL A C 1
ATOM 574 O O . VAL A 1 70 ? -46.367 -0.427 31.143 1.00 89.50 70 VAL A O 1
ATOM 577 N N . GLU A 1 71 ? -47.848 -2.042 31.672 1.00 88.81 71 GLU A N 1
ATOM 578 C CA . GLU A 1 71 ? -49.048 -1.216 31.478 1.00 88.81 71 GLU A CA 1
ATOM 579 C C . GLU A 1 71 ? -49.330 -0.366 32.735 1.00 88.81 71 GLU A C 1
ATOM 581 O O . GLU A 1 71 ? -48.676 -0.507 33.771 1.00 88.81 71 GLU A O 1
ATOM 586 N N . ALA A 1 72 ? -50.275 0.574 32.641 1.00 86.88 72 ALA A N 1
ATOM 587 C CA . ALA A 1 72 ? -50.571 1.518 33.726 1.00 86.88 72 ALA A CA 1
ATOM 588 C C . ALA A 1 72 ? -51.070 0.841 35.019 1.00 86.88 72 ALA A C 1
ATOM 590 O O . ALA A 1 72 ? -50.905 1.394 36.103 1.00 86.88 72 ALA A O 1
ATOM 591 N N . ASP A 1 73 ? -51.646 -0.355 34.900 1.00 87.88 73 ASP A N 1
ATOM 592 C CA . ASP A 1 73 ? -52.081 -1.209 36.010 1.00 87.88 73 ASP A CA 1
ATOM 593 C C . ASP A 1 73 ? -50.924 -1.980 36.680 1.00 87.88 73 ASP A C 1
ATOM 595 O O . ASP A 1 73 ? -51.134 -2.687 37.663 1.00 87.88 73 ASP A O 1
ATOM 599 N N . GLY A 1 74 ? -49.698 -1.845 36.165 1.00 85.56 74 GLY A N 1
ATOM 600 C CA . GLY A 1 74 ? -48.510 -2.542 36.650 1.00 85.56 74 GLY A CA 1
ATOM 601 C C . GLY A 1 74 ? -48.326 -3.951 36.079 1.00 85.56 74 GLY A C 1
ATOM 602 O O . GLY A 1 74 ? -47.320 -4.593 36.391 1.00 85.56 74 GLY A O 1
ATOM 603 N N . SER A 1 75 ? -49.238 -4.433 35.228 1.00 90.38 75 SER A N 1
ATOM 604 C CA . SER A 1 75 ? -49.104 -5.733 34.567 1.00 90.38 75 SER A CA 1
ATOM 605 C C . SER A 1 75 ? -47.982 -5.716 33.523 1.00 90.38 75 SER A C 1
ATOM 607 O O . SER A 1 75 ? -47.728 -4.704 32.863 1.00 90.38 75 SER A O 1
ATOM 609 N N . THR A 1 76 ? -47.275 -6.841 33.373 1.00 90.00 76 THR A N 1
ATOM 610 C CA . THR A 1 76 ? -46.184 -6.992 32.402 1.00 90.00 76 THR A CA 1
ATOM 611 C C . THR A 1 76 ? -46.585 -7.925 31.268 1.00 90.00 76 THR A C 1
ATOM 613 O O . THR A 1 76 ? -47.095 -9.023 31.487 1.00 90.00 76 THR A O 1
ATOM 616 N N . ARG A 1 77 ? -46.334 -7.509 30.024 1.00 93.12 77 ARG A N 1
ATOM 617 C CA . ARG A 1 77 ? -46.568 -8.340 28.835 1.00 93.12 77 ARG A CA 1
ATOM 618 C C . ARG A 1 77 ? -45.480 -8.168 27.791 1.00 93.12 77 ARG A C 1
ATOM 620 O O . ARG A 1 77 ? -44.767 -7.168 27.775 1.00 93.12 77 ARG A O 1
ATOM 627 N N . SER A 1 78 ? -45.370 -9.130 26.880 1.00 93.19 78 SER A N 1
ATOM 628 C CA . SER A 1 78 ? -44.474 -8.997 25.728 1.00 93.19 78 SER A CA 1
ATOM 629 C C . SER A 1 78 ? -44.943 -7.867 24.810 1.00 93.19 78 SER A C 1
ATOM 631 O O . SER A 1 78 ? -46.142 -7.693 24.583 1.00 93.19 78 SER A O 1
ATOM 633 N N . VAL A 1 79 ? -43.985 -7.114 24.274 1.00 94.56 79 VAL A N 1
ATOM 634 C CA . VAL A 1 79 ? -44.223 -6.052 23.289 1.00 94.56 79 VAL A CA 1
ATOM 635 C C . VAL A 1 79 ? -43.512 -6.405 21.991 1.00 94.56 79 VAL A C 1
ATOM 637 O O . VAL A 1 79 ? -42.414 -6.959 22.022 1.00 94.56 79 VAL A O 1
ATOM 640 N N . TYR A 1 80 ? -44.121 -6.090 20.850 1.00 95.00 80 TYR A N 1
ATOM 641 C CA . TYR A 1 80 ? -43.535 -6.308 19.523 1.00 95.00 80 TYR A CA 1
ATOM 642 C C . TYR A 1 80 ? -43.062 -4.981 18.897 1.00 95.00 80 TYR A C 1
ATOM 644 O O . TYR A 1 80 ? -43.522 -3.908 19.311 1.00 95.00 80 TYR A O 1
ATOM 652 N N . PRO A 1 81 ? -42.128 -5.013 17.924 1.00 96.56 81 PRO A N 1
ATOM 653 C CA . PRO A 1 81 ? -41.613 -3.795 17.297 1.00 96.56 81 PRO A CA 1
ATOM 654 C C . PRO A 1 81 ? -42.712 -2.935 16.651 1.00 96.56 81 PRO A C 1
ATOM 656 O O . PRO A 1 81 ? -42.761 -1.740 16.938 1.00 96.56 81 PRO A O 1
ATOM 659 N N . PHE A 1 82 ? -43.650 -3.526 15.901 1.00 95.44 82 PHE A N 1
ATOM 660 C CA . PHE A 1 82 ? -44.817 -2.840 15.325 1.00 95.44 82 PHE A CA 1
ATOM 661 C C . PHE A 1 82 ? -45.599 -2.015 16.353 1.00 95.44 82 PHE A C 1
ATOM 663 O O . PHE A 1 82 ? -45.794 -0.812 16.174 1.00 95.44 82 PHE A O 1
ATOM 670 N N . GLU A 1 83 ? -45.963 -2.633 17.479 1.00 94.12 83 GLU A N 1
ATOM 671 C CA . GLU A 1 83 ? -46.673 -1.949 18.561 1.00 94.12 83 GLU A CA 1
ATOM 672 C C . GLU A 1 83 ? -45.849 -0.782 19.130 1.00 94.12 83 GLU A C 1
ATOM 674 O O . GLU A 1 83 ? -46.384 0.289 19.428 1.00 94.12 83 GLU A O 1
ATOM 679 N N . SER A 1 84 ? -44.530 -0.968 19.240 1.00 95.44 84 SER A N 1
ATOM 680 C CA . SER A 1 84 ? -43.632 0.066 19.756 1.00 95.44 84 SER A CA 1
ATOM 681 C C . SER A 1 84 ? -43.559 1.289 18.842 1.00 95.44 84 SER A C 1
ATOM 683 O O . SER A 1 84 ? -43.495 2.409 19.349 1.00 95.44 84 SER A O 1
ATOM 685 N N . ARG A 1 85 ? -43.606 1.085 17.515 1.00 94.94 85 ARG A N 1
ATOM 686 C CA . ARG A 1 85 ? -43.690 2.170 16.523 1.00 94.94 85 ARG A CA 1
ATOM 687 C C . ARG A 1 85 ? -45.011 2.930 16.672 1.00 94.94 85 ARG A C 1
ATOM 689 O O . ARG A 1 85 ? -44.995 4.147 16.819 1.00 94.94 85 ARG A O 1
ATOM 696 N N . LEU A 1 86 ? -46.135 2.211 16.725 1.00 95.44 86 LEU A N 1
ATOM 697 C CA . LEU A 1 86 ? -47.479 2.799 16.743 1.00 95.44 86 LEU A CA 1
ATOM 698 C C . LEU A 1 86 ? -47.782 3.596 18.024 1.00 95.44 86 LEU A C 1
ATOM 700 O O . LEU A 1 86 ? -48.350 4.683 17.962 1.00 95.44 86 LEU A O 1
ATOM 704 N N . ARG A 1 87 ? -47.391 3.074 19.194 1.00 94.62 87 ARG A N 1
ATOM 705 C CA . ARG A 1 87 ? -47.671 3.696 20.505 1.00 94.62 87 ARG A CA 1
ATOM 706 C C . ARG A 1 87 ? -46.606 4.707 20.950 1.00 94.62 87 ARG A C 1
ATOM 708 O O . ARG A 1 87 ? -46.616 5.123 22.107 1.00 94.62 87 ARG A O 1
ATOM 715 N N . ASN A 1 88 ? -45.660 5.076 20.083 1.00 94.00 88 ASN A N 1
ATOM 716 C CA . ASN A 1 88 ? -44.502 5.902 20.445 1.00 94.00 88 ASN A CA 1
ATOM 717 C C . ASN A 1 88 ? -43.715 5.355 21.652 1.00 94.00 88 ASN A C 1
ATOM 719 O O . ASN A 1 88 ? -43.172 6.107 22.466 1.00 94.00 88 ASN A O 1
ATOM 723 N N . LEU A 1 89 ? -43.638 4.029 21.776 1.00 94.00 89 LEU A N 1
ATOM 724 C CA . LEU A 1 89 ? -42.910 3.366 22.851 1.00 94.00 89 LEU A CA 1
ATOM 725 C C . LEU A 1 89 ? -41.454 3.151 22.452 1.00 94.00 89 LEU A C 1
ATOM 727 O O . LEU A 1 89 ? -41.034 3.318 21.309 1.00 94.00 89 LEU A O 1
ATOM 731 N N . THR A 1 90 ? -40.646 2.786 23.435 1.00 94.94 90 THR A N 1
ATOM 732 C CA . THR A 1 90 ? -39.278 2.350 23.182 1.00 94.94 90 THR A CA 1
ATOM 733 C C . THR A 1 90 ? -39.186 0.848 23.391 1.00 94.94 90 THR A C 1
ATOM 735 O O . THR A 1 90 ? -39.648 0.343 24.413 1.00 94.94 90 THR A O 1
ATOM 738 N N . TYR A 1 91 ? -38.561 0.152 22.445 1.00 96.56 91 TYR A N 1
ATOM 739 C CA . TYR A 1 91 ? -38.442 -1.302 22.451 1.00 96.56 91 TYR A CA 1
ATOM 740 C C . TYR A 1 91 ? -37.327 -1.759 23.410 1.00 96.56 91 TYR A C 1
ATOM 742 O O . TYR A 1 91 ? -36.176 -1.955 23.015 1.00 96.56 91 TYR A O 1
ATOM 750 N N . TRP A 1 92 ? -37.658 -1.846 24.703 1.00 94.31 92 TRP A N 1
ATOM 751 C CA . TRP A 1 92 ? -36.728 -2.099 25.810 1.00 94.31 92 TRP A CA 1
ATOM 752 C C . TRP A 1 92 ? -36.806 -3.531 26.338 1.00 94.31 92 TRP A C 1
ATOM 754 O O . TRP A 1 92 ? -37.899 -4.028 26.590 1.00 94.31 92 TRP A O 1
ATOM 764 N N . ALA A 1 93 ? -35.651 -4.121 26.643 1.00 95.31 93 ALA A N 1
ATOM 765 C CA . ALA A 1 93 ? -35.527 -5.312 27.480 1.00 95.31 93 ALA A CA 1
ATOM 766 C C . ALA A 1 93 ? -35.019 -4.956 28.889 1.00 95.31 93 ALA A C 1
ATOM 768 O O . ALA A 1 93 ? -34.120 -4.115 29.008 1.00 95.31 93 ALA A O 1
ATOM 769 N N . PRO A 1 94 ? -35.550 -5.575 29.956 1.00 95.31 94 PRO A N 1
ATOM 770 C CA . PRO A 1 94 ? -35.036 -5.412 31.309 1.00 95.31 94 PRO A CA 1
ATOM 771 C C . PRO A 1 94 ? -33.714 -6.173 31.488 1.00 95.31 94 PRO A C 1
ATOM 773 O O . PRO A 1 94 ? -33.516 -7.264 30.947 1.00 95.31 94 PRO A O 1
ATOM 776 N N . ILE A 1 95 ? -32.801 -5.564 32.245 1.00 95.62 95 ILE A N 1
ATOM 777 C CA . ILE A 1 95 ? -31.521 -6.142 32.652 1.00 95.62 95 ILE A CA 1
ATOM 778 C C . ILE A 1 95 ? -31.579 -6.413 34.149 1.00 95.62 95 ILE A C 1
ATOM 780 O O . ILE A 1 95 ? -31.731 -5.482 34.943 1.00 95.62 95 ILE A O 1
ATOM 784 N N . HIS A 1 96 ? -31.380 -7.665 34.530 1.00 95.25 96 HIS A N 1
ATOM 785 C CA . HIS A 1 96 ? -31.295 -8.094 35.917 1.00 95.25 96 HIS A CA 1
ATOM 786 C C . HIS A 1 96 ? -29.839 -8.339 36.314 1.00 95.25 96 HIS A C 1
ATOM 788 O O . HIS A 1 96 ? -29.039 -8.826 35.512 1.00 95.25 96 HIS A O 1
ATOM 794 N N . LEU A 1 97 ? -29.496 -7.982 37.550 1.00 94.44 97 LEU A N 1
ATOM 795 C CA . LEU A 1 97 ? -28.172 -8.178 38.128 1.00 94.44 97 LEU A CA 1
ATOM 796 C C . LEU A 1 97 ? -28.303 -8.824 39.505 1.00 94.44 97 LEU A C 1
ATOM 798 O O . LEU A 1 97 ? -29.058 -8.337 40.349 1.00 94.44 97 LEU A O 1
ATOM 802 N N . ASP A 1 98 ? -27.525 -9.877 39.726 1.00 94.44 98 ASP A N 1
ATOM 803 C CA . ASP A 1 98 ? -27.361 -10.474 41.047 1.00 94.44 98 ASP A CA 1
ATOM 804 C C . ASP A 1 98 ? -26.405 -9.614 41.877 1.00 94.44 98 ASP A C 1
ATOM 806 O O . ASP A 1 98 ? -25.312 -9.269 41.422 1.00 94.44 98 ASP A O 1
ATOM 810 N N . VAL A 1 99 ? -26.807 -9.252 43.091 1.00 92.81 99 VAL A N 1
ATOM 811 C CA . VAL A 1 99 ? -26.022 -8.415 44.001 1.00 92.81 99 VAL A CA 1
ATOM 812 C C . VAL A 1 99 ? -25.941 -9.097 45.357 1.00 92.81 99 VAL A C 1
ATOM 814 O O . VAL A 1 99 ? -26.961 -9.510 45.906 1.00 92.81 99 VAL A O 1
ATOM 817 N N . SER A 1 100 ? -24.728 -9.187 45.902 1.00 92.12 100 SER A N 1
ATOM 818 C CA . SER A 1 100 ? -24.471 -9.735 47.238 1.00 92.12 100 SER A CA 1
ATOM 819 C C . SER A 1 100 ? -23.705 -8.748 48.122 1.00 92.12 100 SER A C 1
ATOM 821 O O . SER A 1 100 ? -22.811 -8.029 47.667 1.00 92.12 100 SER A O 1
ATOM 823 N N . ALA A 1 101 ? -24.081 -8.701 49.397 1.00 89.56 101 ALA A N 1
ATOM 824 C CA . ALA A 1 101 ? -23.481 -7.892 50.448 1.00 89.56 101 ALA A CA 1
ATOM 825 C C . ALA A 1 101 ? -22.646 -8.779 51.373 1.00 89.56 101 ALA A C 1
ATOM 827 O O . ALA A 1 101 ? -23.187 -9.701 51.985 1.00 89.56 101 ALA A O 1
ATOM 828 N N . TYR A 1 102 ? -21.365 -8.464 51.541 1.00 88.12 102 TYR A N 1
ATOM 829 C CA . TYR A 1 102 ? -20.500 -9.111 52.524 1.00 88.12 102 TYR A CA 1
ATOM 830 C C . TYR A 1 102 ? -20.133 -8.120 53.626 1.00 88.12 102 TYR A C 1
ATOM 832 O O . TYR A 1 102 ? -19.621 -7.036 53.343 1.00 88.12 102 TYR A O 1
ATOM 840 N N . VAL A 1 103 ? -20.378 -8.516 54.872 1.00 84.94 103 VAL A N 1
ATOM 841 C CA . VAL A 1 103 ? -20.006 -7.785 56.090 1.00 84.94 103 VAL A CA 1
ATOM 842 C C . VAL A 1 103 ? -19.042 -8.673 56.860 1.00 84.94 103 VAL A C 1
ATOM 844 O O . VAL A 1 103 ? -19.390 -9.810 57.172 1.00 84.94 103 VAL A O 1
ATOM 847 N N . ASP A 1 104 ? -17.821 -8.195 57.093 1.00 83.62 104 ASP A N 1
ATOM 848 C CA . ASP A 1 104 ? -16.741 -8.945 57.752 1.00 83.62 104 ASP A CA 1
ATOM 849 C C . ASP A 1 104 ? -16.501 -10.329 57.107 1.00 83.62 104 ASP A C 1
ATOM 851 O O . ASP A 1 104 ? -16.325 -11.345 57.774 1.00 83.62 104 ASP A O 1
ATOM 855 N N . ASN A 1 105 ? -16.530 -10.365 55.768 1.00 83.06 105 ASN A N 1
ATOM 856 C CA . ASN A 1 105 ? -16.423 -11.562 54.916 1.00 83.06 105 ASN A CA 1
ATOM 857 C C . ASN A 1 105 ? -17.548 -12.608 55.059 1.00 83.06 105 ASN A C 1
ATOM 859 O O . ASN A 1 105 ? -17.456 -13.679 54.460 1.00 83.06 105 ASN A O 1
ATOM 863 N N . VAL A 1 106 ? -18.647 -12.278 55.741 1.00 85.88 106 VAL A N 1
ATOM 864 C CA . VAL A 1 106 ? -19.870 -13.094 55.785 1.00 85.88 106 VAL A CA 1
ATOM 865 C C . VAL A 1 106 ? -20.929 -12.501 54.857 1.00 85.88 106 VAL A C 1
ATOM 867 O O . VAL A 1 106 ? -21.209 -11.303 54.907 1.00 85.88 106 VAL A O 1
ATOM 870 N N . GLU A 1 107 ? -21.531 -13.335 54.007 1.00 87.75 107 GLU A N 1
ATOM 871 C CA . GLU A 1 107 ? -22.645 -12.925 53.144 1.00 87.75 107 GLU A CA 1
ATOM 872 C C . GLU A 1 107 ? -23.886 -12.635 53.998 1.00 87.75 107 GLU A C 1
ATOM 874 O O . GLU A 1 107 ? -24.388 -13.511 54.700 1.00 87.75 107 GLU A O 1
ATOM 879 N N . ARG A 1 108 ? -24.362 -11.387 53.972 1.00 84.50 108 ARG A N 1
ATOM 880 C CA . ARG A 1 108 ? -25.528 -10.935 54.749 1.00 84.50 108 ARG A CA 1
ATOM 881 C C . ARG A 1 108 ? -26.790 -10.817 53.909 1.00 84.50 108 ARG A C 1
ATOM 883 O O . ARG A 1 108 ? -27.881 -11.033 54.423 1.00 84.50 108 ARG A O 1
ATOM 890 N N . GLU A 1 109 ? -26.648 -10.438 52.645 1.00 87.19 109 GLU A N 1
ATOM 891 C CA . GLU A 1 109 ? -27.768 -10.157 51.749 1.00 87.19 109 GLU A CA 1
ATOM 892 C C . GLU A 1 109 ? -27.399 -10.611 50.334 1.00 87.19 109 GLU A C 1
ATOM 894 O O . GLU A 1 109 ? -26.293 -10.330 49.878 1.00 87.19 109 GLU A O 1
ATOM 899 N N . SER A 1 110 ? -28.313 -11.291 49.642 1.00 91.38 110 SER A N 1
ATOM 900 C CA . SER A 1 110 ? -28.134 -11.759 48.264 1.00 91.38 110 SER A CA 1
ATOM 901 C C . SER A 1 110 ? -29.470 -11.660 47.541 1.00 91.38 110 SER A C 1
ATOM 903 O O . SER A 1 110 ? -30.463 -12.224 48.004 1.00 91.38 110 SER A O 1
ATOM 905 N N . PHE A 1 111 ? -29.536 -10.899 46.451 1.00 92.38 111 PHE A N 1
ATOM 906 C CA . PHE A 1 111 ? -30.778 -10.705 45.703 1.00 92.38 111 PHE A CA 1
ATOM 907 C C . PHE A 1 111 ? -30.523 -10.369 44.235 1.00 92.38 111 PHE A C 1
ATOM 909 O O . PHE A 1 111 ? -29.525 -9.744 43.877 1.00 92.38 111 PHE A O 1
ATOM 916 N N . THR A 1 112 ? -31.485 -10.717 43.386 1.00 93.00 112 THR A N 1
ATOM 917 C CA . THR A 1 112 ? -31.542 -10.258 41.996 1.00 93.00 112 THR A CA 1
ATOM 918 C C . THR A 1 112 ? -32.385 -8.987 41.926 1.00 93.00 112 THR A C 1
ATOM 920 O O . THR A 1 112 ? -33.499 -8.935 42.452 1.00 93.00 112 THR A O 1
ATOM 923 N N . THR A 1 113 ? -31.865 -7.941 41.285 1.00 91.94 113 THR A N 1
ATOM 924 C CA . THR A 1 113 ? -32.587 -6.673 41.104 1.00 91.94 113 THR A CA 1
ATOM 925 C C . THR A 1 113 ? -32.570 -6.208 39.655 1.00 91.94 113 THR A C 1
ATOM 927 O O . THR A 1 113 ? -31.681 -6.568 38.880 1.00 91.94 113 THR A O 1
ATOM 930 N N . LEU A 1 114 ? -33.544 -5.373 39.292 1.00 91.75 114 LEU A N 1
ATOM 931 C CA . LEU A 1 114 ? -33.561 -4.680 38.011 1.00 91.75 114 LEU A CA 1
ATOM 932 C C . LEU A 1 114 ? -32.463 -3.610 38.013 1.00 91.75 114 LEU A C 1
ATOM 934 O O . LEU A 1 114 ? -32.533 -2.622 38.740 1.00 91.75 114 LEU A O 1
ATOM 938 N N . LEU A 1 115 ? -31.446 -3.802 37.179 1.00 92.69 115 LEU A N 1
ATOM 939 C CA . LEU A 1 115 ? -30.359 -2.843 36.989 1.00 92.69 115 LEU A CA 1
ATOM 940 C C . LEU A 1 115 ? -30.798 -1.654 36.124 1.00 92.69 115 LEU A C 1
ATOM 942 O O . LEU A 1 115 ? -30.299 -0.538 36.265 1.00 92.69 115 LEU A O 1
ATOM 946 N N . GLY A 1 116 ? -31.709 -1.911 35.190 1.00 93.31 116 GLY A N 1
ATOM 947 C CA . GLY A 1 116 ? -32.229 -0.945 34.235 1.00 93.31 116 GLY A CA 1
ATOM 948 C C . GLY A 1 116 ? -32.792 -1.652 33.011 1.00 93.31 116 GLY A C 1
ATOM 949 O O . GLY A 1 116 ? -32.968 -2.868 33.003 1.00 93.31 116 GLY A O 1
ATOM 950 N N . LYS A 1 117 ? -33.062 -0.894 31.953 1.00 94.31 117 LYS A N 1
ATOM 951 C CA . LYS A 1 117 ? -33.509 -1.423 30.663 1.00 94.31 117 LYS A CA 1
ATOM 952 C C . LYS A 1 117 ? -32.474 -1.096 29.580 1.00 94.31 117 LYS A C 1
ATOM 954 O O . LYS A 1 117 ? -31.815 -0.059 29.664 1.00 94.31 117 LYS A O 1
ATOM 959 N N . ILE A 1 118 ? -32.340 -1.952 28.559 1.00 95.44 118 ILE A N 1
ATOM 960 C CA . ILE A 1 118 ? -31.524 -1.723 27.343 1.00 95.44 118 ILE A CA 1
ATOM 961 C C . ILE A 1 118 ? -32.362 -1.790 26.050 1.00 95.44 118 ILE A C 1
ATOM 963 O O . ILE A 1 118 ? -33.275 -2.618 25.988 1.00 95.44 118 ILE A O 1
ATOM 967 N N . PRO A 1 119 ? -32.155 -0.913 25.041 1.00 95.94 119 PRO A N 1
ATOM 968 C CA . PRO A 1 119 ? -32.969 -0.968 23.839 1.00 95.94 119 PRO A CA 1
ATOM 969 C C . PRO A 1 119 ? -32.507 -2.162 23.005 1.00 95.94 119 PRO A C 1
ATOM 971 O O . PRO A 1 119 ? -31.305 -2.394 22.863 1.00 95.94 119 PRO A O 1
ATOM 974 N N . VAL A 1 120 ? -33.453 -2.924 22.466 1.00 97.06 120 VAL A N 1
ATOM 975 C CA . VAL A 1 120 ? -33.159 -4.145 21.708 1.00 97.06 120 VAL A CA 1
ATOM 976 C C . VAL A 1 120 ? -33.166 -3.853 20.215 1.00 97.06 120 VAL A C 1
ATOM 978 O O . VAL A 1 120 ? -34.040 -3.153 19.705 1.00 97.06 120 VAL A O 1
ATOM 981 N N . MET A 1 121 ? -32.175 -4.395 19.510 1.00 97.12 121 MET A N 1
ATOM 982 C CA . MET A 1 121 ? -32.082 -4.289 18.059 1.00 97.12 121 MET A CA 1
ATOM 983 C C . MET A 1 121 ? -33.106 -5.214 17.385 1.00 97.12 121 MET A C 1
ATOM 985 O O . MET A 1 121 ? -33.222 -6.392 17.735 1.00 97.12 121 MET A O 1
ATOM 989 N N . VAL A 1 122 ? -33.842 -4.701 16.402 1.00 96.19 122 VAL A N 1
ATOM 990 C CA . VAL A 1 122 ? -34.827 -5.471 15.630 1.00 96.19 122 VAL A CA 1
ATOM 991 C C . VAL A 1 122 ? -34.125 -6.609 14.872 1.00 96.19 122 VAL A C 1
ATOM 993 O O . VAL A 1 122 ? -33.046 -6.407 14.313 1.00 96.19 122 VAL A O 1
ATOM 996 N N . LYS A 1 123 ? -34.723 -7.810 14.892 1.00 94.06 123 LYS A N 1
ATOM 997 C CA . LYS A 1 123 ? -34.173 -9.087 14.378 1.00 94.06 123 LYS A CA 1
ATOM 998 C C . LYS A 1 123 ? -32.897 -9.617 15.069 1.00 94.06 123 LYS A C 1
ATOM 1000 O O . LYS A 1 123 ? -32.395 -10.663 14.672 1.00 94.06 123 LYS A O 1
ATOM 1005 N N . SER A 1 124 ? -32.413 -8.983 16.142 1.00 95.81 124 SER A N 1
ATOM 1006 C CA . SER A 1 124 ? -31.356 -9.562 16.998 1.00 95.81 124 SER A CA 1
ATOM 1007 C C . SER A 1 124 ? -31.851 -10.766 17.805 1.00 95.81 124 SER A C 1
ATOM 1009 O O . SER A 1 124 ? -33.060 -10.948 17.945 1.00 95.81 124 SER A O 1
ATOM 1011 N N . LYS A 1 125 ? -30.951 -11.567 18.390 1.00 95.25 125 LYS A N 1
ATOM 1012 C CA . LYS A 1 125 ? -31.294 -12.764 19.188 1.00 95.25 125 LYS A CA 1
ATOM 1013 C C . LYS A 1 125 ? -32.266 -12.476 20.342 1.00 95.25 125 LYS A C 1
ATOM 1015 O O . LYS A 1 125 ? -33.062 -13.334 20.720 1.00 95.25 125 LYS A O 1
ATOM 1020 N N . PHE A 1 126 ? -32.204 -11.270 20.903 1.00 94.62 126 PHE A N 1
ATOM 1021 C CA . PHE A 1 126 ? -33.049 -10.836 22.020 1.00 94.62 126 PHE A CA 1
ATOM 1022 C C . PHE A 1 126 ? -34.379 -10.208 21.568 1.00 94.62 126 PHE A C 1
ATOM 1024 O O . PHE A 1 126 ? -35.229 -9.898 22.398 1.00 94.62 126 PHE A O 1
ATOM 1031 N N . CYS A 1 127 ? -34.597 -10.037 20.261 1.00 96.38 127 CYS A N 1
ATOM 1032 C CA . CYS A 1 127 ? -35.865 -9.581 19.702 1.00 96.38 127 CYS A CA 1
ATOM 1033 C C . CYS A 1 127 ? -36.883 -10.732 19.635 1.00 96.38 127 CYS A C 1
ATOM 1035 O O . CYS A 1 127 ? -36.534 -11.886 19.378 1.00 96.38 127 CYS A O 1
ATOM 1037 N N . HIS A 1 128 ? -38.171 -10.419 19.801 1.00 95.38 128 HIS A N 1
ATOM 1038 C CA . HIS A 1 128 ? -39.249 -11.404 19.620 1.00 95.38 128 HIS A CA 1
ATOM 1039 C C . HIS A 1 128 ? -39.402 -11.880 18.169 1.00 95.38 128 HIS A C 1
ATOM 1041 O O . HIS A 1 128 ? -39.910 -12.972 17.951 1.00 95.38 128 HIS A O 1
ATOM 1047 N N . LEU A 1 129 ? -38.910 -11.110 17.193 1.00 94.12 129 LEU A N 1
ATOM 1048 C CA . LEU A 1 129 ? -38.954 -11.469 15.770 1.00 94.12 129 LEU A CA 1
ATOM 1049 C C . LEU A 1 129 ? -37.840 -12.437 15.337 1.00 94.12 129 LEU A C 1
ATOM 1051 O O . LEU A 1 129 ? -37.825 -12.888 14.193 1.00 94.12 129 LEU A O 1
ATOM 1055 N N . SER A 1 130 ? -36.874 -12.730 16.213 1.00 91.94 130 SER A N 1
ATOM 1056 C CA . SER A 1 130 ? -35.732 -13.581 15.873 1.00 91.94 130 SER A CA 1
ATOM 1057 C C . SER A 1 130 ? -36.172 -15.021 15.601 1.00 91.94 130 SER A C 1
ATOM 1059 O O . SER A 1 130 ? -36.840 -15.630 16.434 1.00 91.94 130 SER A O 1
ATOM 1061 N N . GLY A 1 131 ? -35.784 -15.569 14.446 1.00 87.25 131 GLY A N 1
ATOM 1062 C CA . GLY A 1 131 ? -36.078 -16.955 14.065 1.00 87.25 131 GLY A CA 1
ATOM 1063 C C . GLY A 1 131 ? -37.523 -17.228 13.630 1.00 87.25 131 GLY A C 1
ATOM 1064 O O . GLY A 1 131 ? -37.864 -18.385 13.399 1.00 87.25 131 GLY A O 1
ATOM 1065 N N . LEU A 1 132 ? -38.371 -16.201 13.503 1.00 92.88 132 LEU A N 1
ATOM 1066 C CA . LEU A 1 132 ? -39.725 -16.358 12.967 1.00 92.88 132 LEU A CA 1
ATOM 1067 C C . LEU A 1 132 ? -39.702 -16.575 11.446 1.00 92.88 132 LEU A C 1
ATOM 1069 O O . LEU A 1 132 ? -38.900 -15.974 10.731 1.00 92.88 132 LEU A O 1
ATOM 1073 N N . ASN A 1 133 ? -40.610 -17.418 10.948 1.00 92.88 133 ASN A N 1
ATOM 1074 C CA . ASN A 1 133 ? -40.811 -17.617 9.511 1.00 92.88 133 ASN A CA 1
ATOM 1075 C C . ASN A 1 133 ? -41.600 -16.446 8.884 1.00 92.88 133 ASN A C 1
ATOM 1077 O O . ASN A 1 133 ? -42.184 -15.623 9.593 1.00 92.88 133 ASN A O 1
ATOM 1081 N N . ARG A 1 134 ? -41.635 -16.374 7.543 1.00 92.50 134 ARG A N 1
ATOM 1082 C CA . ARG A 1 134 ? -42.299 -15.278 6.806 1.00 92.50 134 ARG A CA 1
ATOM 1083 C C . ARG A 1 134 ? -43.770 -15.096 7.214 1.00 92.50 134 ARG A C 1
ATOM 1085 O O . ARG A 1 134 ? -44.194 -13.971 7.438 1.00 92.50 134 ARG A O 1
ATOM 1092 N N . GLU A 1 135 ? -44.523 -16.184 7.371 1.00 93.94 135 GLU A N 1
ATOM 1093 C CA . GLU A 1 135 ? -45.943 -16.145 7.767 1.00 93.94 135 GLU A CA 1
ATOM 1094 C C . GLU A 1 135 ? -46.149 -15.573 9.177 1.00 93.94 135 GLU A C 1
ATOM 1096 O O . GLU A 1 135 ? -47.035 -14.749 9.402 1.00 93.94 135 GLU A O 1
ATOM 1101 N N . SER A 1 136 ? -45.299 -15.964 10.131 1.00 93.00 136 SER A N 1
ATOM 1102 C CA . SER A 1 136 ? -45.359 -15.450 11.501 1.00 93.00 136 SER A CA 1
ATOM 1103 C C . SER A 1 136 ? -45.018 -13.963 11.561 1.00 93.00 136 SER A C 1
ATOM 1105 O O . SER A 1 136 ? -45.636 -13.238 12.334 1.00 93.00 136 SER A O 1
ATOM 1107 N N . LEU A 1 137 ? -44.068 -13.492 10.745 1.00 93.19 137 LEU A N 1
ATOM 1108 C CA . LEU A 1 137 ? -43.735 -12.064 10.658 1.00 93.19 137 LEU A CA 1
ATOM 1109 C C . LEU A 1 137 ? -44.939 -11.243 10.177 1.00 93.19 137 LEU A C 1
ATOM 1111 O O . LEU A 1 137 ? -45.287 -10.252 10.818 1.00 93.19 137 LEU A O 1
ATOM 1115 N N . ILE A 1 138 ? -45.644 -11.722 9.146 1.00 93.88 138 ILE A N 1
ATOM 1116 C CA . ILE A 1 138 ? -46.872 -11.088 8.642 1.00 93.88 138 ILE A CA 1
ATOM 1117 C C . ILE A 1 138 ? -47.958 -11.062 9.727 1.00 93.88 138 ILE A C 1
ATOM 1119 O O . ILE A 1 138 ? -48.609 -10.037 9.921 1.00 93.88 138 ILE A O 1
ATOM 1123 N N . LYS A 1 139 ? -48.119 -12.150 10.497 1.00 94.25 139 LYS A N 1
ATOM 1124 C CA . LYS A 1 139 ? -49.073 -12.214 11.622 1.00 94.25 139 LYS A CA 1
ATOM 1125 C C . LYS A 1 139 ? -48.796 -11.160 12.702 1.00 94.25 139 LYS A C 1
ATOM 1127 O O . LYS A 1 139 ? -49.730 -10.693 13.349 1.00 94.25 139 LYS A O 1
ATOM 1132 N N . TYR A 1 140 ? -47.533 -10.788 12.899 1.00 92.06 140 TYR A N 1
ATOM 1133 C CA . TYR A 1 140 ? -47.124 -9.723 13.818 1.00 92.06 140 TYR A CA 1
ATOM 1134 C C . TYR A 1 140 ? -47.012 -8.341 13.151 1.00 92.06 140 TYR A C 1
ATOM 1136 O O . TYR A 1 140 ? -46.449 -7.431 13.757 1.00 92.06 140 TYR A O 1
ATOM 1144 N N . TYR A 1 141 ? -47.585 -8.165 11.953 1.00 94.06 141 TYR A N 1
ATOM 1145 C CA . TYR A 1 141 ? -47.608 -6.908 11.194 1.00 94.06 141 TYR A CA 1
ATOM 1146 C C . TYR A 1 141 ? -46.214 -6.378 10.815 1.00 94.06 141 TYR A C 1
ATOM 1148 O O . TYR A 1 141 ? -45.990 -5.169 10.764 1.00 94.06 141 TYR A O 1
ATOM 1156 N N . GLU A 1 142 ? -45.266 -7.278 10.548 1.00 94.38 142 GLU A N 1
ATOM 1157 C CA . GLU A 1 142 ? -43.921 -6.936 10.079 1.00 94.38 142 GLU A CA 1
ATOM 1158 C C . GLU A 1 142 ? -43.703 -7.430 8.647 1.00 94.38 142 GLU A C 1
ATOM 1160 O O . GLU A 1 142 ? -44.157 -8.513 8.269 1.00 94.38 142 GLU A O 1
ATOM 1165 N N . ASP A 1 143 ? -42.950 -6.654 7.868 1.00 91.62 143 ASP A N 1
ATOM 1166 C CA . ASP A 1 143 ? -42.491 -7.067 6.544 1.00 91.62 143 ASP A CA 1
ATOM 1167 C C . ASP A 1 143 ? -41.401 -8.153 6.685 1.00 91.62 143 ASP A C 1
ATOM 1169 O O . ASP A 1 143 ? -40.372 -7.921 7.340 1.00 91.62 143 ASP A O 1
ATOM 1173 N N . PRO A 1 144 ? -41.579 -9.348 6.085 1.00 90.00 144 PRO A N 1
ATOM 1174 C CA . PRO A 1 144 ? -40.552 -10.380 6.081 1.00 90.00 144 PRO A CA 1
ATOM 1175 C C . PRO A 1 144 ? -39.203 -9.919 5.518 1.00 90.00 144 PRO A C 1
ATOM 1177 O O . PRO A 1 144 ? -38.162 -10.384 6.001 1.00 90.00 144 PRO A O 1
ATOM 1180 N N . ASP A 1 145 ? -39.223 -9.004 4.548 1.00 88.56 145 ASP A N 1
ATOM 1181 C CA . ASP A 1 145 ? -38.053 -8.529 3.811 1.00 88.56 145 ASP A CA 1
ATOM 1182 C C . ASP A 1 145 ? -37.349 -7.336 4.491 1.00 88.56 145 ASP A C 1
ATOM 1184 O O . ASP A 1 145 ? -36.287 -6.903 4.035 1.00 88.56 145 ASP A O 1
ATOM 1188 N N . ASP A 1 146 ? -37.851 -6.843 5.636 1.00 90.81 146 ASP A N 1
ATOM 1189 C CA . ASP A 1 146 ? -37.129 -5.846 6.438 1.00 90.81 146 ASP A CA 1
ATOM 1190 C C . ASP A 1 146 ? -35.797 -6.446 6.949 1.00 90.81 146 ASP A C 1
ATOM 1192 O O . ASP A 1 146 ? -35.800 -7.478 7.623 1.00 90.81 146 ASP A O 1
ATOM 1196 N N . PRO A 1 147 ? -34.627 -5.845 6.682 1.00 89.38 147 PRO A N 1
ATOM 1197 C CA . PRO A 1 147 ? -33.339 -6.406 7.097 1.00 89.38 147 PRO A CA 1
ATOM 1198 C C . PRO A 1 147 ? -33.118 -6.435 8.623 1.00 89.38 147 PRO A C 1
ATOM 1200 O O . PRO A 1 147 ? -32.278 -7.199 9.104 1.00 89.38 147 PRO A O 1
ATOM 1203 N N . GLY A 1 148 ? -33.842 -5.628 9.404 1.00 93.56 148 GLY A N 1
ATOM 1204 C CA . GLY A 1 148 ? -33.559 -5.381 10.817 1.00 93.56 148 GLY A CA 1
ATOM 1205 C C . GLY A 1 148 ? -32.256 -4.599 11.028 1.00 93.56 148 GLY A C 1
ATOM 1206 O O . GLY A 1 148 ? -31.782 -3.881 10.148 1.00 93.56 148 GLY A O 1
ATOM 1207 N N . GLY A 1 149 ? -31.654 -4.714 12.215 1.00 93.75 149 GLY A N 1
ATOM 1208 C CA . GLY A 1 149 ? -30.361 -4.068 12.500 1.00 93.75 149 GLY A CA 1
ATOM 1209 C C . GLY A 1 149 ? -30.438 -2.625 13.024 1.00 93.75 149 GLY A C 1
ATOM 1210 O O . GLY A 1 149 ? -29.423 -1.928 13.072 1.00 93.75 149 GLY A O 1
ATOM 1211 N N . TYR A 1 150 ? -31.621 -2.179 13.444 1.00 96.06 150 TYR A N 1
ATOM 1212 C CA . TYR A 1 150 ? -31.883 -0.851 14.005 1.00 96.06 150 TYR A CA 1
ATOM 1213 C C . TYR A 1 150 ? -32.686 -0.944 15.317 1.00 96.06 150 TYR A C 1
ATOM 1215 O O . TYR A 1 150 ? -33.083 -2.028 15.744 1.00 96.06 150 TYR A O 1
ATOM 1223 N N . PHE A 1 151 ? -32.904 0.190 15.980 1.00 97.56 151 PHE A N 1
ATOM 1224 C CA . PHE A 1 151 ? -33.590 0.318 17.270 1.00 97.56 151 PHE A CA 1
ATOM 1225 C C . PHE A 1 151 ? -34.862 1.155 17.135 1.00 97.56 151 PHE A C 1
ATOM 1227 O O . PHE A 1 151 ? -34.937 2.017 16.267 1.00 97.56 151 PHE A O 1
ATOM 1234 N N . ILE A 1 152 ? -35.831 0.969 18.032 1.00 97.19 152 ILE A N 1
ATOM 1235 C CA . ILE A 1 152 ? -37.046 1.796 18.097 1.00 97.19 152 ILE A CA 1
ATOM 1236 C C . ILE A 1 152 ? -37.054 2.543 19.425 1.00 97.19 152 ILE A C 1
ATOM 1238 O O . ILE A 1 152 ? -37.104 1.917 20.485 1.00 97.19 152 ILE A O 1
ATOM 1242 N N . LEU A 1 153 ? -36.999 3.875 19.371 1.00 95.44 153 LEU A N 1
ATOM 1243 C CA . LEU A 1 153 ? -36.969 4.767 20.528 1.00 95.44 153 LEU A CA 1
ATOM 1244 C C . LEU A 1 153 ? -38.061 5.825 20.410 1.00 95.44 153 LEU A C 1
ATOM 1246 O O . LEU A 1 153 ? -38.027 6.664 19.513 1.00 95.44 153 LEU A O 1
ATOM 1250 N N . ASN A 1 154 ? -38.983 5.832 21.371 1.00 93.69 154 ASN A N 1
ATOM 1251 C CA . ASN A 1 154 ? -40.163 6.700 21.370 1.00 93.69 154 ASN A CA 1
ATOM 1252 C C . ASN A 1 154 ? -40.899 6.670 20.009 1.00 93.69 154 ASN A C 1
ATOM 1254 O O . ASN A 1 154 ? -41.134 7.720 19.419 1.00 93.69 154 ASN A O 1
ATOM 1258 N N . GLY A 1 155 ? -41.135 5.478 19.453 1.00 92.69 155 GLY A N 1
ATOM 1259 C CA . GLY A 1 155 ? -41.726 5.274 18.123 1.00 92.69 155 GLY A CA 1
ATOM 1260 C C . GLY A 1 155 ? -40.776 5.465 16.939 1.00 92.69 155 GLY A C 1
ATOM 1261 O O . GLY A 1 155 ? -40.985 4.870 15.888 1.00 92.69 155 GLY A O 1
ATOM 1262 N N . ASN A 1 156 ? -39.692 6.227 17.109 1.00 94.56 156 ASN A N 1
ATOM 1263 C CA . ASN A 1 156 ? -38.758 6.536 16.029 1.00 94.56 156 ASN A CA 1
ATOM 1264 C C . ASN A 1 156 ? -37.730 5.425 15.819 1.00 94.56 156 ASN A C 1
ATOM 1266 O O . ASN A 1 156 ? -37.061 4.985 16.758 1.00 94.56 156 ASN A O 1
ATOM 1270 N N . GLU A 1 157 ? -37.534 5.043 14.563 1.00 95.81 157 GLU A N 1
ATOM 1271 C CA . GLU A 1 157 ? -36.499 4.097 14.169 1.00 95.81 157 GLU A CA 1
ATOM 1272 C C . GLU A 1 157 ? -35.127 4.782 14.085 1.00 95.81 157 GLU A C 1
ATOM 1274 O O . GLU A 1 157 ? -34.946 5.801 13.410 1.00 95.81 157 GLU A O 1
ATOM 1279 N N . ARG A 1 158 ? -34.139 4.220 14.784 1.00 95.25 158 ARG A N 1
ATOM 1280 C CA . ARG A 1 158 ? -32.777 4.751 14.853 1.00 95.25 158 ARG A CA 1
ATOM 1281 C C . ARG A 1 158 ? -31.732 3.700 14.541 1.00 95.25 158 ARG A C 1
ATOM 1283 O O . ARG A 1 158 ? -31.778 2.585 15.054 1.00 95.25 158 ARG A O 1
ATOM 1290 N N . VAL A 1 159 ? -30.737 4.098 13.765 1.00 94.38 159 VAL A N 1
ATOM 1291 C CA . VAL A 1 159 ? -29.590 3.273 13.394 1.00 94.38 159 VAL A CA 1
ATOM 1292 C C . VAL A 1 159 ? -28.334 3.770 14.102 1.00 94.38 159 VAL A C 1
ATOM 1294 O O . VAL A 1 159 ? -28.085 4.975 14.189 1.00 94.38 159 VAL A O 1
ATOM 1297 N N . LEU A 1 160 ? -27.536 2.830 14.612 1.00 93.94 160 LEU A N 1
ATOM 1298 C CA . LEU A 1 160 ? -26.175 3.113 15.055 1.00 93.94 160 LEU A CA 1
ATOM 1299 C C . LEU A 1 160 ? -25.237 2.974 13.860 1.00 93.94 160 LEU A C 1
ATOM 1301 O O . LEU A 1 160 ? -25.063 1.872 13.340 1.00 93.94 160 LEU A O 1
ATOM 1305 N N . ILE A 1 161 ? -24.650 4.091 13.432 1.00 88.81 161 ILE A N 1
ATOM 1306 C CA . ILE A 1 161 ? -23.682 4.099 12.332 1.00 88.81 161 ILE A CA 1
ATOM 1307 C C . ILE A 1 161 ? -22.398 3.370 12.734 1.00 88.81 161 ILE A C 1
ATOM 1309 O O . ILE A 1 161 ? -21.942 3.458 13.877 1.00 88.81 161 ILE A O 1
ATOM 1313 N N . ILE A 1 162 ? -21.783 2.680 11.775 1.00 86.50 162 ILE A N 1
ATOM 1314 C CA . ILE A 1 162 ? -20.498 2.017 11.989 1.00 86.50 162 ILE A CA 1
ATOM 1315 C C . ILE A 1 162 ? -19.413 3.092 12.033 1.00 86.50 162 ILE A C 1
ATOM 1317 O O . ILE A 1 162 ? -19.313 3.928 11.134 1.00 86.50 162 ILE A O 1
ATOM 1321 N N . VAL A 1 163 ? -18.585 3.076 13.075 1.00 86.88 163 VAL A N 1
ATOM 1322 C CA . VAL A 1 163 ? -17.547 4.092 13.276 1.00 86.88 163 VAL A CA 1
ATOM 1323 C C . VAL A 1 163 ? -16.186 3.544 12.890 1.00 86.88 163 VAL A C 1
ATOM 1325 O O . VAL A 1 163 ? -15.740 2.539 13.435 1.00 86.88 163 VAL A O 1
ATOM 1328 N N . GLU A 1 164 ? -15.480 4.243 12.009 1.00 85.50 164 GLU A N 1
ATOM 1329 C CA . GLU A 1 164 ? -14.066 3.983 11.756 1.00 85.50 164 GLU A CA 1
ATOM 1330 C C . GLU A 1 164 ? -13.199 4.692 12.809 1.00 85.50 164 GLU A C 1
ATOM 1332 O O . GLU A 1 164 ? -13.188 5.920 12.913 1.00 85.50 164 GLU A O 1
ATOM 1337 N N . ASP A 1 165 ? -12.443 3.909 13.576 1.00 83.06 165 ASP A N 1
ATOM 1338 C CA . ASP A 1 165 ? -11.485 4.371 14.578 1.00 83.06 165 ASP A CA 1
ATOM 1339 C C . ASP A 1 165 ? -10.055 3.933 14.216 1.00 83.06 165 ASP A C 1
ATOM 1341 O O . ASP A 1 165 ? -9.824 2.925 13.546 1.00 83.06 165 ASP A O 1
ATOM 1345 N N . LEU A 1 166 ? -9.059 4.670 14.712 1.00 85.12 166 LEU A N 1
ATOM 1346 C CA . LEU A 1 166 ? -7.666 4.225 14.662 1.00 85.12 166 LEU A CA 1
ATOM 1347 C C . LEU A 1 166 ? -7.462 3.021 15.596 1.00 85.12 166 LEU A C 1
ATOM 1349 O O . LEU A 1 166 ? -7.999 2.996 16.705 1.00 85.12 166 LEU A O 1
ATOM 1353 N N . VAL A 1 167 ? -6.644 2.056 15.169 1.00 85.31 167 VAL A N 1
ATOM 1354 C CA . VAL A 1 167 ? -6.253 0.892 15.978 1.00 85.31 167 VAL A CA 1
ATOM 1355 C C . VAL A 1 167 ? -5.647 1.327 17.311 1.00 85.31 167 VAL A C 1
ATOM 1357 O O . VAL A 1 167 ? -4.688 2.101 17.358 1.00 85.31 167 VAL A O 1
ATOM 1360 N N . SER A 1 168 ? -6.173 0.767 18.396 1.00 88.00 168 SER A N 1
ATOM 1361 C CA . SER A 1 168 ? -5.587 0.877 19.731 1.00 88.00 168 SER A CA 1
ATOM 1362 C C . SER A 1 168 ? -4.367 -0.040 19.890 1.00 88.00 168 SER A C 1
ATOM 1364 O O . SER A 1 168 ? -4.159 -0.975 19.121 1.00 88.00 168 SER A O 1
ATOM 1366 N N . ASN A 1 169 ? -3.542 0.223 20.903 1.00 90.56 169 ASN A N 1
ATOM 1367 C CA . ASN A 1 169 ? -2.343 -0.550 21.262 1.00 90.56 169 ASN A CA 1
ATOM 1368 C C . ASN A 1 169 ? -1.255 -0.582 20.181 1.00 90.56 169 ASN A C 1
ATOM 1370 O O . ASN A 1 169 ? -0.382 -1.446 20.189 1.00 90.56 169 ASN A O 1
ATOM 1374 N N . LYS A 1 170 ? -1.276 0.388 19.258 1.00 88.94 170 LYS A N 1
ATOM 1375 C CA . LYS A 1 170 ? -0.259 0.558 18.219 1.00 88.94 170 LYS A CA 1
ATOM 1376 C C . LYS A 1 170 ? 0.424 1.917 18.341 1.00 88.94 170 LYS A C 1
ATOM 1378 O O . LYS A 1 170 ? -0.217 2.932 18.604 1.00 88.94 170 LYS A O 1
ATOM 1383 N N . PHE A 1 171 ? 1.743 1.914 18.163 1.00 89.94 171 PHE A N 1
ATOM 1384 C CA . PHE A 1 171 ? 2.589 3.100 18.266 1.00 89.94 171 PHE A CA 1
ATOM 1385 C C . PHE A 1 171 ? 2.726 3.790 16.904 1.00 89.94 171 PHE A C 1
ATOM 1387 O O . PHE A 1 171 ? 3.345 3.232 15.989 1.00 89.94 171 PHE A O 1
ATOM 1394 N N . PHE A 1 172 ? 2.146 4.985 16.784 1.00 90.62 172 PHE A N 1
ATOM 1395 C CA . PHE A 1 172 ? 2.168 5.824 15.584 1.00 90.62 172 PHE A CA 1
ATOM 1396 C C . PHE A 1 172 ? 3.135 6.982 15.781 1.00 90.62 172 PHE A C 1
ATOM 1398 O O . PHE A 1 172 ? 3.042 7.665 16.792 1.00 90.62 172 PHE A O 1
ATOM 1405 N N . ILE A 1 173 ? 4.030 7.224 14.827 1.00 91.19 173 ILE A N 1
ATOM 1406 C CA . ILE A 1 173 ? 4.998 8.328 14.863 1.00 91.19 173 ILE A CA 1
ATOM 1407 C C . ILE A 1 173 ? 4.721 9.215 13.656 1.00 91.19 173 ILE A C 1
ATOM 1409 O O . ILE A 1 173 ? 4.529 8.691 12.561 1.00 91.19 173 ILE A O 1
ATOM 1413 N N . ARG A 1 174 ? 4.693 10.530 13.870 1.00 87.06 174 ARG A N 1
ATOM 1414 C CA . ARG A 1 174 ? 4.454 11.532 12.834 1.00 87.06 174 ARG A CA 1
ATOM 1415 C C . ARG A 1 174 ? 5.487 12.649 12.916 1.00 87.06 174 ARG A C 1
ATOM 1417 O O . ARG A 1 174 ? 5.796 13.116 14.017 1.00 87.06 174 ARG A O 1
ATOM 1424 N N . LYS A 1 175 ? 5.948 13.137 11.766 1.00 86.94 175 LYS A N 1
ATOM 1425 C CA . LYS A 1 175 ? 6.676 14.402 11.664 1.00 86.94 175 LYS A CA 1
ATOM 1426 C C . LYS A 1 175 ? 5.694 15.569 11.623 1.00 86.94 175 LYS A C 1
ATOM 1428 O O . LYS A 1 175 ? 4.816 15.654 10.761 1.00 86.94 175 LYS A O 1
ATOM 1433 N N . ASN A 1 176 ? 5.833 16.493 12.562 1.00 84.94 176 ASN A N 1
ATOM 1434 C CA . ASN A 1 176 ? 5.016 17.698 12.583 1.00 84.94 176 ASN A CA 1
ATOM 1435 C C . ASN A 1 176 ? 5.631 18.759 11.671 1.00 84.94 176 ASN A C 1
ATOM 1437 O O . ASN A 1 176 ? 6.835 19.003 11.711 1.00 84.94 176 ASN A O 1
ATOM 1441 N N . LYS A 1 177 ? 4.789 19.434 10.882 1.00 79.56 177 LYS A N 1
ATOM 1442 C CA . LYS A 1 177 ? 5.201 20.611 10.099 1.00 79.56 177 LYS A CA 1
ATOM 1443 C C . LYS A 1 177 ? 5.334 21.863 10.974 1.00 79.56 177 LYS A C 1
ATOM 1445 O O . LYS A 1 177 ? 6.165 22.716 10.698 1.00 79.56 177 LYS A O 1
ATOM 1450 N N . VAL A 1 178 ? 4.504 21.965 12.015 1.00 74.75 178 VAL A N 1
ATOM 1451 C CA . VAL A 1 178 ? 4.393 23.127 12.906 1.00 74.75 178 VAL A CA 1
ATOM 1452 C C . VAL A 1 178 ? 4.264 22.635 14.347 1.00 74.75 178 VAL A C 1
ATOM 1454 O O . VAL A 1 178 ? 3.539 21.675 14.607 1.00 74.75 178 VAL A O 1
ATOM 1457 N N . GLY A 1 179 ? 4.954 23.292 15.279 1.00 77.69 179 GLY A N 1
ATOM 1458 C CA . GLY A 1 179 ? 4.883 23.001 16.711 1.00 77.69 179 GLY A CA 1
ATOM 1459 C C . GLY A 1 179 ? 6.252 23.011 17.400 1.00 77.69 179 GLY A C 1
ATOM 1460 O O . GLY A 1 179 ? 7.283 23.126 16.738 1.00 77.69 179 GLY A O 1
ATOM 1461 N N . PRO A 1 180 ? 6.281 22.890 18.740 1.00 78.94 180 PRO A N 1
ATOM 1462 C CA . PRO A 1 180 ? 7.523 22.894 19.517 1.00 78.94 180 PRO A CA 1
ATOM 1463 C C . PRO A 1 180 ? 8.343 21.605 19.351 1.00 78.94 180 PRO A C 1
ATOM 1465 O O . PRO A 1 180 ? 9.527 21.594 19.672 1.00 78.94 180 PRO A O 1
ATOM 1468 N N . SER A 1 181 ? 7.722 20.540 18.838 1.00 86.50 181 SER A N 1
ATOM 1469 C CA . SER A 1 181 ? 8.336 19.236 18.615 1.00 86.50 181 SER A CA 1
ATOM 1470 C C . SER A 1 181 ? 8.281 18.860 17.136 1.00 86.50 181 SER A C 1
ATOM 1472 O O . SER A 1 181 ? 7.206 18.879 16.529 1.00 86.50 181 SER A O 1
ATOM 1474 N N . ALA A 1 182 ? 9.433 18.490 16.571 1.00 86.12 182 ALA A N 1
ATOM 1475 C CA . ALA A 1 182 ? 9.548 18.054 15.178 1.00 86.12 182 ALA A CA 1
ATOM 1476 C C . ALA A 1 182 ? 8.918 16.672 14.938 1.00 86.12 182 ALA A C 1
ATOM 1478 O O . ALA A 1 182 ? 8.378 16.417 13.862 1.00 86.12 182 ALA A O 1
ATOM 1479 N N . PHE A 1 183 ? 8.946 15.796 15.945 1.00 89.44 183 PHE A N 1
ATOM 1480 C CA . PHE A 1 183 ? 8.409 14.440 15.871 1.00 89.44 183 PHE A CA 1
ATOM 1481 C C . PHE A 1 183 ? 7.542 14.150 17.089 1.00 89.44 183 PHE A C 1
ATOM 1483 O O . PHE A 1 183 ? 7.971 14.302 18.232 1.00 89.44 183 PHE A O 1
ATOM 1490 N N . THR A 1 184 ? 6.326 13.672 16.851 1.00 92.00 184 THR A N 1
ATOM 1491 C CA . THR A 1 184 ? 5.414 13.257 17.915 1.00 92.00 184 THR A CA 1
ATOM 1492 C C . THR A 1 184 ? 4.930 11.850 17.648 1.00 92.00 184 THR A C 1
ATOM 1494 O O . THR A 1 184 ? 4.490 11.527 16.546 1.00 92.00 184 THR A O 1
ATOM 1497 N N . ALA A 1 185 ? 4.962 11.021 18.679 1.00 93.31 185 ALA A N 1
ATOM 1498 C CA . ALA A 1 185 ? 4.354 9.713 18.664 1.00 93.31 185 ALA A CA 1
ATOM 1499 C C . ALA A 1 185 ? 3.116 9.653 19.548 1.00 93.31 185 ALA A C 1
ATOM 1501 O O . ALA A 1 185 ? 3.031 10.308 20.586 1.00 93.31 185 ALA A O 1
ATOM 1502 N N . LYS A 1 186 ? 2.138 8.858 19.125 1.00 93.06 186 LYS A N 1
ATOM 1503 C CA . LYS A 1 186 ? 0.879 8.640 19.827 1.00 93.06 186 LYS A CA 1
ATOM 1504 C C . LYS A 1 186 ? 0.569 7.153 19.892 1.00 93.06 186 LYS A C 1
ATOM 1506 O O . LYS A 1 186 ? 0.732 6.425 18.914 1.00 93.06 186 LYS A O 1
ATOM 1511 N N . ILE A 1 187 ? 0.072 6.722 21.043 1.00 93.50 187 ILE A N 1
ATOM 1512 C CA . ILE A 1 187 ? -0.503 5.395 21.249 1.00 93.50 187 ILE A CA 1
ATOM 1513 C C . ILE A 1 187 ? -1.777 5.529 22.075 1.00 93.50 187 ILE A C 1
ATOM 1515 O O . ILE A 1 187 ? -1.791 6.154 23.134 1.00 93.50 187 ILE A O 1
ATOM 1519 N N . PHE A 1 188 ? -2.861 4.937 21.585 1.00 91.44 188 PHE A N 1
ATOM 1520 C CA . PHE A 1 188 ? -4.089 4.769 22.354 1.00 91.44 188 PHE A CA 1
ATOM 1521 C C . PHE A 1 188 ? -4.010 3.428 23.069 1.00 91.44 188 PHE A C 1
ATOM 1523 O O . PHE A 1 188 ? -4.265 2.396 22.462 1.00 91.44 188 PHE A O 1
ATOM 1530 N N . SER A 1 189 ? -3.591 3.436 24.331 1.00 92.56 189 SER A N 1
ATOM 1531 C CA . SER A 1 189 ? -3.472 2.213 25.119 1.00 92.56 189 SER A CA 1
ATOM 1532 C C . SER A 1 189 ? -4.837 1.817 25.671 1.00 92.56 189 SER A C 1
ATOM 1534 O O . SER A 1 189 ? -5.378 2.527 26.518 1.00 92.56 189 SER A O 1
ATOM 1536 N N . GLU A 1 190 ? -5.355 0.678 25.232 1.00 86.75 190 GLU A N 1
ATOM 1537 C CA . GLU A 1 190 ? -6.682 0.164 25.546 1.00 86.75 190 GLU A CA 1
ATOM 1538 C C . GLU A 1 190 ? -6.628 -1.220 26.213 1.00 86.75 190 GLU A C 1
ATOM 1540 O O . GLU A 1 190 ? -6.051 -2.155 25.653 1.00 86.75 190 GLU A O 1
ATOM 1545 N N . LYS A 1 191 ? -7.236 -1.345 27.402 1.00 82.94 191 LYS A N 1
ATOM 1546 C CA . LYS A 1 191 ? -7.501 -2.613 28.108 1.00 82.94 191 LYS A CA 1
ATOM 1547 C C . LYS A 1 191 ? -8.756 -2.481 28.959 1.00 82.94 191 LYS A C 1
ATOM 1549 O O . LYS A 1 191 ? -8.809 -1.605 29.822 1.00 82.94 191 LYS A O 1
ATOM 1554 N N . GLY A 1 192 ? -9.730 -3.365 28.745 1.00 72.88 192 GLY A N 1
ATOM 1555 C CA . GLY A 1 192 ? -10.994 -3.346 29.484 1.00 72.88 192 GLY A CA 1
ATOM 1556 C C . GLY A 1 192 ? -11.659 -1.973 29.399 1.00 72.88 192 GLY A C 1
ATOM 1557 O O . GLY A 1 192 ? -12.016 -1.514 28.315 1.00 72.88 192 GLY A O 1
ATOM 1558 N N . SER A 1 193 ? -11.787 -1.296 30.541 1.00 66.12 193 SER A N 1
ATOM 1559 C CA . SER A 1 193 ? -12.393 0.033 30.639 1.00 66.12 193 SER A CA 1
ATOM 1560 C C . SER A 1 193 ? -11.471 1.217 30.358 1.00 66.12 193 SER A C 1
ATOM 1562 O O . SER A 1 193 ? -11.946 2.337 30.148 1.00 66.12 193 SER A O 1
ATOM 1564 N N . TYR A 1 194 ? -10.162 0.994 30.313 1.00 74.06 194 TYR A N 1
ATOM 1565 C CA . TYR A 1 194 ? -9.186 2.054 30.125 1.00 74.06 194 TYR A CA 1
ATOM 1566 C C . TYR A 1 194 ? -8.848 2.207 28.649 1.00 74.06 194 TYR A C 1
ATOM 1568 O O . TYR A 1 194 ? -8.283 1.294 28.059 1.00 74.06 194 TYR A O 1
ATOM 1576 N N . ARG A 1 195 ? -9.107 3.387 28.071 1.00 83.00 195 ARG A N 1
ATOM 1577 C CA . ARG A 1 195 ? -8.580 3.808 26.763 1.00 83.00 195 ARG A CA 1
ATOM 1578 C C . ARG A 1 195 ? -7.851 5.136 26.914 1.00 83.00 195 ARG A C 1
ATOM 1580 O O . ARG A 1 195 ? -8.463 6.201 26.917 1.00 83.00 195 ARG A O 1
ATOM 1587 N N . ILE A 1 196 ? -6.533 5.070 27.076 1.00 89.44 196 ILE A N 1
ATOM 1588 C CA . ILE A 1 196 ? -5.720 6.207 27.510 1.00 89.44 196 ILE A CA 1
ATOM 1589 C C . ILE A 1 196 ? -4.757 6.624 26.395 1.00 89.44 196 ILE A C 1
ATOM 1591 O O . ILE A 1 196 ? -3.885 5.836 26.006 1.00 89.44 196 ILE A O 1
ATOM 1595 N N . PRO A 1 197 ? -4.866 7.863 25.881 1.00 92.62 197 PRO A N 1
ATOM 1596 C CA . PRO A 1 197 ? -3.902 8.388 24.931 1.00 92.62 197 PRO A CA 1
ATOM 1597 C C . PRO A 1 197 ? -2.580 8.686 25.639 1.00 92.62 197 PRO A C 1
ATOM 1599 O O . PRO A 1 197 ? -2.541 9.421 26.627 1.00 92.62 197 PRO A O 1
ATOM 1602 N N . HIS A 1 198 ? -1.496 8.146 25.097 1.00 95.75 198 HIS A N 1
ATOM 1603 C CA . HIS A 1 198 ? -0.136 8.502 25.470 1.00 95.75 198 HIS A CA 1
ATOM 1604 C C . HIS A 1 198 ? 0.507 9.216 24.290 1.00 95.75 198 HIS A C 1
ATOM 1606 O O . HIS A 1 198 ? 0.435 8.745 23.154 1.00 95.75 198 HIS A O 1
ATOM 1612 N N . THR A 1 199 ? 1.116 10.363 24.561 1.00 95.56 199 THR A N 1
ATOM 1613 C CA . THR A 1 199 ? 1.846 11.149 23.565 1.00 95.56 199 THR A CA 1
ATOM 1614 C C . THR A 1 199 ? 3.305 11.226 23.979 1.00 95.56 199 THR A C 1
ATOM 1616 O O . THR A 1 199 ? 3.580 11.573 25.124 1.00 95.56 199 THR A O 1
ATOM 1619 N N . ILE A 1 200 ? 4.215 10.898 23.066 1.00 95.50 200 ILE A N 1
ATOM 1620 C CA . ILE A 1 200 ? 5.661 11.037 23.241 1.00 95.50 200 ILE A CA 1
ATOM 1621 C C . ILE A 1 200 ? 6.147 12.113 22.272 1.00 95.50 200 ILE A C 1
ATOM 1623 O O . ILE A 1 200 ? 5.834 12.057 21.086 1.00 95.50 200 ILE A O 1
ATOM 1627 N N . GLU A 1 201 ? 6.881 13.101 22.761 1.00 94.06 201 GLU A N 1
ATOM 1628 C CA . GLU A 1 201 ? 7.375 14.219 21.955 1.00 94.06 201 GLU A CA 1
ATOM 1629 C C . GLU A 1 201 ? 8.818 14.557 22.329 1.00 94.06 201 GLU A C 1
ATOM 1631 O O . GLU A 1 201 ? 9.165 14.575 23.511 1.00 94.06 201 GLU A O 1
ATOM 1636 N N . GLN A 1 202 ? 9.653 14.822 21.320 1.00 92.06 202 GLN A N 1
ATOM 1637 C CA . GLN A 1 202 ? 10.994 15.368 21.533 1.00 92.06 202 GLN A CA 1
ATOM 1638 C C . GLN A 1 202 ? 10.953 16.884 21.367 1.00 92.06 202 GLN A C 1
ATOM 1640 O O . GLN A 1 202 ? 10.589 17.380 20.297 1.00 92.06 202 GLN A O 1
ATOM 1645 N N . MET A 1 203 ? 11.297 17.611 22.422 1.00 90.06 203 MET A N 1
ATOM 1646 C CA . MET A 1 203 ? 11.328 19.073 22.410 1.00 90.06 203 MET A CA 1
ATOM 1647 C C . MET A 1 203 ? 12.658 19.597 21.855 1.00 90.06 203 MET A C 1
ATOM 1649 O O . MET A 1 203 ? 13.588 18.839 21.579 1.00 90.06 203 MET A O 1
ATOM 1653 N N . LYS A 1 204 ? 12.747 20.919 21.667 1.00 86.12 204 LYS A N 1
ATOM 1654 C CA . LYS A 1 204 ? 13.959 21.592 21.165 1.00 86.12 204 LYS A CA 1
ATOM 1655 C C . LYS A 1 204 ? 15.179 21.443 22.083 1.00 86.12 204 LYS A C 1
ATOM 1657 O O . LYS A 1 204 ? 16.294 21.596 21.608 1.00 86.12 204 LYS A O 1
ATOM 1662 N N . ASP A 1 205 ? 14.964 21.146 23.363 1.00 86.38 205 ASP A N 1
ATOM 1663 C CA . ASP A 1 205 ? 16.004 20.843 24.357 1.00 86.38 205 ASP A CA 1
ATOM 1664 C C . ASP A 1 205 ? 16.640 19.447 24.164 1.00 86.38 205 ASP A C 1
ATOM 1666 O O . ASP A 1 205 ? 17.548 19.079 24.901 1.00 86.38 205 ASP A O 1
ATOM 1670 N N . GLY A 1 206 ? 16.162 18.651 23.198 1.00 86.50 206 GLY A N 1
ATOM 1671 C CA . GLY A 1 206 ? 16.612 17.276 22.959 1.00 86.50 206 GLY A CA 1
ATOM 1672 C C . GLY A 1 206 ? 15.971 16.242 23.891 1.00 86.50 206 GLY A C 1
ATOM 1673 O O . GLY A 1 206 ? 16.126 15.035 23.675 1.00 86.50 206 GLY A O 1
ATOM 1674 N N . MET A 1 207 ? 15.190 16.679 24.882 1.00 91.31 207 MET A N 1
ATOM 1675 C CA . MET A 1 207 ? 14.550 15.802 25.857 1.00 91.31 207 MET A CA 1
ATOM 1676 C C . MET A 1 207 ? 13.294 15.150 25.285 1.00 91.31 207 MET A C 1
ATOM 1678 O O . MET A 1 207 ? 12.496 15.766 24.570 1.00 91.31 207 MET A O 1
ATOM 1682 N N . ILE A 1 208 ? 13.113 13.876 25.627 1.00 94.62 208 ILE A N 1
ATOM 1683 C CA . ILE A 1 208 ? 11.965 13.069 25.224 1.00 94.62 208 ILE A CA 1
ATOM 1684 C C . ILE A 1 208 ? 10.979 13.027 26.385 1.00 94.62 208 ILE A C 1
ATOM 1686 O O . ILE A 1 208 ? 11.249 12.485 27.461 1.00 94.62 208 ILE A O 1
ATOM 1690 N N . TYR A 1 209 ? 9.798 13.581 26.145 1.00 95.00 209 TYR A N 1
ATOM 1691 C CA . TYR A 1 209 ? 8.734 13.671 27.129 1.00 95.00 209 TYR A CA 1
ATOM 1692 C C . TYR A 1 209 ? 7.596 12.716 26.797 1.00 95.00 209 TYR A C 1
ATOM 1694 O O . TYR A 1 209 ? 7.260 12.518 25.632 1.00 95.00 209 TYR A O 1
ATOM 1702 N N . ILE A 1 210 ? 6.950 12.180 27.831 1.00 95.75 210 ILE A N 1
ATOM 1703 C CA . ILE A 1 210 ? 5.697 11.436 27.738 1.00 95.75 210 ILE A CA 1
ATOM 1704 C C . ILE A 1 210 ? 4.572 12.196 28.451 1.00 95.75 210 ILE A C 1
ATOM 1706 O O . ILE A 1 210 ? 4.764 12.798 29.510 1.00 95.75 210 ILE A O 1
ATOM 1710 N N . SER A 1 211 ? 3.383 12.176 27.854 1.00 95.25 211 SER A N 1
ATOM 1711 C CA . SER A 1 211 ? 2.155 12.733 28.418 1.00 95.25 211 SER A CA 1
ATOM 1712 C C . SER A 1 211 ? 1.032 11.702 28.388 1.00 95.25 211 SER A C 1
ATOM 1714 O O . SER A 1 211 ? 0.747 11.140 27.331 1.00 95.25 211 SER A O 1
ATOM 1716 N N . PHE A 1 212 ? 0.369 11.488 29.522 1.00 94.06 212 PHE A N 1
ATOM 1717 C CA . PHE A 1 212 ? -0.800 10.619 29.676 1.00 94.06 212 PHE A CA 1
ATOM 1718 C C . PHE A 1 212 ? -1.605 11.059 30.906 1.00 94.06 212 PHE A C 1
ATOM 1720 O O . PHE A 1 212 ? -1.031 11.493 31.900 1.00 94.06 212 PHE A O 1
ATOM 1727 N N . THR A 1 213 ? -2.939 10.996 30.833 1.00 88.69 213 THR A N 1
ATOM 1728 C CA . THR A 1 213 ? -3.857 11.432 31.909 1.00 88.69 213 THR A CA 1
ATOM 1729 C C . THR A 1 213 ? -3.462 12.786 32.544 1.00 88.69 213 THR A C 1
ATOM 1731 O O . THR A 1 213 ? -3.542 13.818 31.862 1.00 88.69 213 THR A O 1
ATOM 1734 N N . ARG A 1 214 ? -3.042 12.785 33.822 1.00 86.62 214 ARG A N 1
ATOM 1735 C CA . ARG A 1 214 ? -2.577 13.952 34.597 1.00 86.62 214 ARG A CA 1
ATOM 1736 C C . ARG A 1 214 ? -1.089 14.256 34.403 1.00 86.62 214 ARG A C 1
ATOM 1738 O O . ARG A 1 214 ? -0.680 15.389 34.618 1.00 86.62 214 ARG A O 1
ATOM 1745 N N . PHE A 1 215 ? -0.290 13.288 33.964 1.00 90.50 215 PHE A N 1
ATOM 1746 C CA . PHE A 1 215 ? 1.122 13.499 33.671 1.00 90.50 215 PHE A CA 1
ATOM 1747 C C . PHE A 1 215 ? 1.252 14.253 32.347 1.00 90.50 215 PHE A C 1
ATOM 1749 O O . PHE A 1 215 ? 0.985 13.711 31.272 1.00 90.50 215 PHE A O 1
ATOM 1756 N N . LYS A 1 216 ? 1.633 15.530 32.416 1.00 91.12 216 LYS A N 1
ATOM 1757 C CA . LYS A 1 216 ? 1.897 16.371 31.242 1.00 91.12 216 LYS A CA 1
ATOM 1758 C C . LYS A 1 216 ? 3.401 16.591 31.109 1.00 91.12 216 LYS A C 1
ATOM 1760 O O . LYS A 1 216 ? 4.036 17.078 32.041 1.00 91.12 216 LYS A O 1
ATOM 1765 N N . ARG A 1 217 ? 3.956 16.239 29.946 1.00 91.25 217 ARG A N 1
ATOM 1766 C CA . ARG A 1 217 ? 5.361 16.453 29.558 1.00 91.25 217 ARG A CA 1
ATOM 1767 C C . ARG A 1 217 ? 6.356 16.048 30.641 1.00 91.25 217 ARG A C 1
ATOM 1769 O O . ARG A 1 217 ? 7.134 16.857 31.147 1.00 91.25 217 ARG A O 1
ATOM 1776 N N . VAL A 1 218 ? 6.313 14.785 31.034 1.00 94.06 218 VAL A N 1
ATOM 1777 C CA . VAL A 1 218 ? 7.241 14.215 32.013 1.00 94.06 218 VAL A CA 1
ATOM 1778 C C . VAL A 1 218 ? 8.401 13.546 31.271 1.00 94.06 218 VAL A C 1
ATOM 1780 O O . VAL A 1 218 ? 8.123 12.846 30.299 1.00 94.06 218 VAL A O 1
ATOM 1783 N N . PRO A 1 219 ? 9.675 13.746 31.665 1.00 95.06 219 PRO A N 1
ATOM 1784 C CA . PRO A 1 219 ? 10.796 13.084 31.001 1.00 95.06 219 PRO A CA 1
ATOM 1785 C C . PRO A 1 219 ? 10.636 11.562 31.040 1.00 95.06 219 PRO A C 1
ATOM 1787 O O . PRO A 1 219 ? 10.387 10.981 32.098 1.00 95.06 219 PRO A O 1
ATOM 1790 N N . ILE A 1 220 ? 10.765 10.910 29.887 1.00 95.25 220 ILE A N 1
ATOM 1791 C CA . ILE A 1 220 ? 10.419 9.490 29.752 1.00 95.25 220 ILE A CA 1
ATOM 1792 C C . ILE A 1 220 ? 11.363 8.570 30.541 1.00 95.25 220 ILE A C 1
ATOM 1794 O O . ILE A 1 220 ? 10.912 7.572 31.100 1.00 95.25 220 ILE A O 1
ATOM 1798 N N . ILE A 1 221 ? 12.645 8.938 30.666 1.00 95.31 221 ILE A N 1
ATOM 1799 C CA . ILE A 1 221 ? 13.641 8.189 31.449 1.00 95.31 221 ILE A CA 1
ATOM 1800 C C . ILE A 1 221 ? 13.278 8.169 32.937 1.00 95.31 221 ILE A C 1
ATOM 1802 O O . ILE A 1 221 ? 13.401 7.133 33.582 1.00 95.31 221 ILE A O 1
ATOM 1806 N N . VAL A 1 222 ? 12.742 9.270 33.475 1.00 94.94 222 VAL A N 1
ATOM 1807 C CA . VAL A 1 222 ? 12.295 9.333 34.877 1.00 94.94 222 VAL A CA 1
ATOM 1808 C C . VAL A 1 222 ? 11.145 8.359 35.127 1.00 94.94 222 VAL A C 1
ATOM 1810 O O . VAL A 1 222 ? 11.107 7.693 36.158 1.00 94.94 222 VAL A O 1
ATOM 1813 N N . VAL A 1 223 ? 10.232 8.219 34.161 1.00 95.25 223 VAL A N 1
ATOM 1814 C CA . VAL A 1 223 ? 9.140 7.236 34.236 1.00 95.25 223 VAL A CA 1
ATOM 1815 C C . VAL A 1 223 ? 9.687 5.805 34.192 1.00 95.25 223 VAL A C 1
ATOM 1817 O O . VAL A 1 223 ? 9.236 4.966 34.965 1.00 95.25 223 VAL A O 1
ATOM 1820 N N . ILE A 1 224 ? 10.686 5.524 33.348 1.00 96.06 224 ILE A N 1
ATOM 1821 C CA . ILE A 1 224 ? 11.343 4.206 33.272 1.00 96.06 224 ILE A CA 1
ATOM 1822 C C . ILE A 1 224 ? 12.023 3.849 34.605 1.00 96.06 224 ILE A C 1
ATOM 1824 O O . ILE A 1 224 ? 11.806 2.751 35.125 1.00 96.06 224 ILE A O 1
ATOM 1828 N N . LYS A 1 225 ? 12.756 4.793 35.209 1.00 94.88 225 LYS A N 1
ATOM 1829 C CA . LYS A 1 225 ? 13.385 4.611 36.528 1.00 94.88 225 LYS A CA 1
ATOM 1830 C C . LYS A 1 225 ? 12.355 4.419 37.645 1.00 94.88 225 LYS A C 1
ATOM 1832 O O . LYS A 1 225 ? 12.535 3.552 38.498 1.00 94.88 225 LYS A O 1
ATOM 1837 N N . ALA A 1 226 ? 11.236 5.148 37.607 1.00 94.19 226 ALA A N 1
ATOM 1838 C CA . ALA A 1 226 ? 10.131 4.990 38.558 1.00 94.19 226 ALA A CA 1
ATOM 1839 C C . ALA A 1 226 ? 9.429 3.618 38.464 1.00 94.19 226 ALA A C 1
ATOM 1841 O O . ALA A 1 226 ? 8.880 3.139 39.457 1.00 94.19 226 ALA A O 1
ATOM 1842 N N . LEU A 1 227 ? 9.467 2.956 37.301 1.00 93.38 227 LEU A N 1
ATOM 1843 C CA . LEU A 1 227 ? 8.936 1.598 37.128 1.00 93.38 227 LEU A CA 1
ATOM 1844 C C . LEU A 1 227 ? 9.853 0.505 37.698 1.00 93.38 227 LEU A C 1
ATOM 1846 O O . LEU A 1 227 ? 9.370 -0.597 37.944 1.00 93.38 227 LEU A O 1
ATOM 1850 N N . GLY A 1 228 ? 11.133 0.810 37.940 1.00 91.31 228 GLY A N 1
ATOM 1851 C CA . GLY A 1 228 ? 12.103 -0.110 38.548 1.00 91.31 228 GLY A CA 1
ATOM 1852 C C . GLY A 1 228 ? 13.355 -0.381 37.707 1.00 91.31 228 GLY A C 1
ATOM 1853 O O . GLY A 1 228 ? 14.301 -0.978 38.216 1.00 91.31 228 GLY A O 1
ATOM 1854 N N . LEU A 1 229 ? 13.420 0.085 36.453 1.00 93.00 229 LEU A N 1
ATOM 1855 C CA . LEU A 1 229 ? 14.628 -0.034 35.629 1.00 93.00 229 LEU A CA 1
ATOM 1856 C C . LEU A 1 229 ? 15.552 1.162 35.897 1.00 93.00 229 LEU A C 1
ATOM 1858 O O . LEU A 1 229 ? 15.432 2.201 35.255 1.00 93.00 229 LEU A O 1
ATOM 1862 N N . VAL A 1 230 ? 16.426 1.028 36.897 1.00 91.81 230 VAL A N 1
ATOM 1863 C CA . VAL A 1 230 ? 17.194 2.155 37.462 1.00 91.81 230 VAL A CA 1
ATOM 1864 C C . VAL A 1 230 ? 18.581 2.331 36.833 1.00 91.81 230 VAL A C 1
ATOM 1866 O O . VAL A 1 230 ? 19.062 3.458 36.730 1.00 91.81 230 VAL A O 1
ATOM 1869 N N . ARG A 1 231 ? 19.240 1.242 36.413 1.00 92.31 231 ARG A N 1
ATOM 1870 C CA . ARG A 1 231 ? 20.612 1.295 35.885 1.00 92.31 231 ARG A CA 1
ATOM 1871 C C . ARG A 1 231 ? 20.622 1.919 34.491 1.00 92.31 231 ARG A C 1
ATOM 1873 O O . ARG A 1 231 ? 20.058 1.359 33.554 1.00 92.31 231 ARG A O 1
ATOM 1880 N N . ASP A 1 232 ? 21.336 3.033 34.341 1.00 92.12 232 ASP A N 1
ATOM 1881 C CA . ASP A 1 232 ? 21.442 3.757 33.067 1.00 92.12 232 ASP A CA 1
ATOM 1882 C C . ASP A 1 232 ? 22.030 2.890 31.945 1.00 92.12 232 ASP A C 1
ATOM 1884 O O . ASP A 1 232 ? 21.595 2.989 30.800 1.00 92.12 232 ASP A O 1
ATOM 1888 N N . GLN A 1 233 ? 22.963 1.991 32.280 1.00 90.19 233 GLN A N 1
ATOM 1889 C CA . GLN A 1 233 ? 23.533 1.036 31.329 1.00 90.19 233 GLN A CA 1
ATOM 1890 C C . GLN A 1 233 ? 22.470 0.087 30.763 1.00 90.19 233 GLN A C 1
ATOM 1892 O O . GLN A 1 233 ? 22.442 -0.137 29.555 1.00 90.19 233 GLN A O 1
ATOM 1897 N N . ASP A 1 234 ? 21.562 -0.418 31.602 1.00 91.69 234 ASP A N 1
ATOM 1898 C CA . ASP A 1 234 ? 20.495 -1.316 31.155 1.00 91.69 234 ASP A CA 1
ATOM 1899 C C . ASP A 1 234 ? 19.516 -0.557 30.254 1.00 91.69 234 ASP A C 1
ATOM 1901 O O . ASP A 1 234 ? 19.184 -1.023 29.165 1.00 91.69 234 ASP A O 1
ATOM 1905 N N . ILE A 1 235 ? 19.105 0.652 30.663 1.00 93.75 235 ILE A N 1
ATOM 1906 C CA . ILE A 1 235 ? 18.230 1.521 29.860 1.00 93.75 235 ILE A CA 1
ATOM 1907 C C . ILE A 1 235 ? 18.865 1.805 28.493 1.00 93.75 235 ILE A C 1
ATOM 1909 O O . ILE A 1 235 ? 18.191 1.677 27.469 1.00 93.75 235 ILE A O 1
ATOM 1913 N N . ASN A 1 236 ? 20.153 2.162 28.471 1.00 92.50 236 ASN A N 1
ATOM 1914 C CA . ASN A 1 236 ? 20.884 2.417 27.238 1.00 92.50 236 ASN A CA 1
ATOM 1915 C C . ASN A 1 236 ? 20.945 1.164 26.361 1.00 92.50 236 ASN A C 1
ATOM 1917 O O . ASN A 1 236 ? 20.625 1.254 25.185 1.00 92.50 236 ASN A O 1
ATOM 1921 N N . ASN A 1 237 ? 21.269 -0.005 26.915 1.00 90.44 237 ASN A N 1
ATOM 1922 C CA . ASN A 1 237 ? 21.350 -1.253 26.152 1.00 90.44 237 ASN A CA 1
ATOM 1923 C C . ASN A 1 237 ? 19.995 -1.645 25.538 1.00 90.44 237 ASN A C 1
ATOM 1925 O O . ASN A 1 237 ? 19.938 -2.037 24.375 1.00 90.44 237 ASN A O 1
ATOM 1929 N N . PHE A 1 238 ? 18.886 -1.468 26.267 1.00 91.12 238 PHE A N 1
ATOM 1930 C CA . PHE A 1 238 ? 17.545 -1.747 25.736 1.00 91.12 238 PHE A CA 1
ATOM 1931 C C . PHE A 1 238 ? 17.120 -0.796 24.605 1.00 91.12 238 PHE A C 1
ATOM 1933 O O . PHE A 1 238 ? 16.284 -1.168 23.777 1.00 91.12 238 PHE A O 1
ATOM 1940 N N . ILE A 1 239 ? 17.647 0.432 24.568 1.00 91.88 239 ILE A N 1
ATOM 1941 C CA . ILE A 1 239 ? 17.322 1.420 23.525 1.00 91.88 239 ILE A CA 1
ATOM 1942 C C . ILE A 1 239 ? 18.308 1.332 22.346 1.00 91.88 239 ILE A C 1
ATOM 1944 O O . ILE A 1 239 ? 17.887 1.359 21.189 1.00 91.88 239 ILE A O 1
ATOM 1948 N N . CYS A 1 240 ? 19.602 1.207 22.638 1.00 85.56 240 CYS A N 1
ATOM 1949 C CA . CYS A 1 240 ? 20.741 1.412 21.739 1.00 85.56 240 CYS A CA 1
ATOM 1950 C C . CYS A 1 240 ? 21.488 0.114 21.373 1.00 85.56 240 CYS A C 1
ATOM 1952 O O . CYS A 1 240 ? 22.673 0.171 21.065 1.00 85.56 240 CYS A O 1
ATOM 1954 N N . GLU A 1 241 ? 20.818 -1.041 21.421 1.00 77.00 241 GLU A N 1
ATOM 1955 C CA . GLU A 1 241 ? 21.392 -2.387 21.213 1.00 77.00 241 GLU A CA 1
ATOM 1956 C C . GLU A 1 241 ? 22.425 -2.467 20.068 1.00 77.00 241 GLU A C 1
ATOM 1958 O O . GLU A 1 241 ? 23.585 -2.783 20.309 1.00 77.00 241 GLU A O 1
ATOM 1963 N N . ASP A 1 242 ? 22.032 -2.093 18.845 1.00 75.56 242 ASP A N 1
ATOM 1964 C CA . ASP A 1 242 ? 22.897 -2.165 17.654 1.00 75.56 242 ASP A CA 1
ATOM 1965 C C . ASP A 1 242 ? 23.519 -0.811 17.270 1.00 75.56 242 ASP A C 1
ATOM 1967 O O . ASP A 1 242 ? 24.373 -0.728 16.386 1.00 75.56 242 ASP A O 1
ATOM 1971 N N . LYS A 1 243 ? 23.029 0.283 17.867 1.00 80.56 243 LYS A N 1
ATOM 1972 C CA . LYS A 1 243 ? 23.326 1.651 17.431 1.00 80.56 243 LYS A CA 1
ATOM 1973 C C . LYS A 1 243 ? 23.183 2.648 18.569 1.00 80.56 243 LYS A C 1
ATOM 1975 O O . LYS A 1 243 ? 22.155 2.695 19.239 1.00 80.56 243 LYS A O 1
ATOM 1980 N N . ILE A 1 244 ? 24.196 3.495 18.718 1.00 83.50 244 ILE A N 1
ATOM 1981 C CA . ILE A 1 244 ? 24.252 4.540 19.739 1.00 83.50 244 ILE A CA 1
ATOM 1982 C C . ILE A 1 244 ? 23.529 5.793 19.233 1.00 83.50 244 ILE A C 1
ATOM 1984 O O . ILE A 1 244 ? 23.762 6.236 18.107 1.00 83.50 244 ILE A O 1
ATOM 1988 N N . TYR A 1 245 ? 22.666 6.365 20.075 1.00 86.44 245 TYR A N 1
ATOM 1989 C CA . TYR A 1 245 ? 21.985 7.635 19.823 1.00 86.44 245 TYR A CA 1
ATOM 1990 C C . TYR A 1 245 ? 22.410 8.681 20.859 1.00 86.44 245 TYR A C 1
ATOM 1992 O O . TYR A 1 245 ? 22.165 8.498 22.053 1.00 86.44 245 TYR A O 1
ATOM 2000 N N . ASP A 1 246 ? 22.955 9.811 20.404 1.00 87.69 246 ASP A N 1
ATOM 2001 C CA . ASP A 1 246 ? 23.352 10.928 21.280 1.00 87.69 246 ASP A CA 1
ATOM 2002 C C . ASP A 1 246 ? 22.166 11.473 22.095 1.00 87.69 246 ASP A C 1
ATOM 2004 O O . ASP A 1 246 ? 22.307 11.846 23.260 1.00 87.69 246 ASP A O 1
ATOM 2008 N N . ASP A 1 247 ? 20.960 11.433 21.516 1.00 89.50 247 ASP A N 1
ATOM 2009 C CA . ASP A 1 247 ? 19.714 11.818 22.182 1.00 89.50 247 ASP A CA 1
ATOM 2010 C C . ASP A 1 247 ? 19.487 11.038 23.490 1.00 89.50 247 ASP A C 1
ATOM 2012 O O . ASP A 1 247 ? 19.007 11.593 24.480 1.00 89.50 247 ASP A O 1
ATOM 2016 N N . VAL A 1 248 ? 19.845 9.750 23.522 1.00 90.25 248 VAL A N 1
ATOM 2017 C CA . VAL A 1 248 ? 19.675 8.903 24.713 1.00 90.25 248 VAL A CA 1
ATOM 2018 C C . VAL A 1 248 ? 20.647 9.328 25.803 1.00 90.25 248 VAL A C 1
ATOM 2020 O O . VAL A 1 248 ? 20.246 9.436 26.960 1.00 90.25 248 VAL A O 1
ATOM 2023 N N . PHE A 1 249 ? 21.886 9.661 25.438 1.00 89.69 249 PHE A N 1
ATOM 2024 C CA . PHE A 1 249 ? 22.887 10.147 26.384 1.00 89.69 249 PHE A CA 1
ATOM 2025 C C . PHE A 1 249 ? 22.464 11.466 27.049 1.00 89.69 249 PHE A C 1
ATOM 2027 O O . PHE A 1 249 ? 22.577 11.600 28.270 1.00 89.69 249 PHE A O 1
ATOM 2034 N N . ILE A 1 250 ? 21.896 12.407 26.283 1.00 90.38 250 ILE A N 1
ATOM 2035 C CA . ILE A 1 250 ? 21.356 13.677 26.810 1.00 90.38 250 ILE A CA 1
ATOM 2036 C C . ILE A 1 250 ? 20.234 13.411 27.825 1.00 90.38 250 ILE A C 1
ATOM 2038 O O . ILE A 1 250 ? 20.197 14.003 28.905 1.00 90.38 250 ILE A O 1
ATOM 2042 N N . ASN A 1 251 ? 19.323 12.490 27.500 1.00 93.12 251 ASN A N 1
ATOM 2043 C CA . ASN A 1 251 ? 18.193 12.156 28.365 1.00 93.12 251 ASN A CA 1
ATOM 2044 C C . ASN A 1 251 ? 18.624 11.412 29.642 1.00 93.12 251 ASN A C 1
ATOM 2046 O O . ASN A 1 251 ? 18.052 11.657 30.705 1.00 93.12 251 ASN A O 1
ATOM 2050 N N . LEU A 1 252 ? 19.634 10.538 29.561 1.00 91.75 252 LEU A N 1
ATOM 2051 C CA . LEU A 1 252 ? 20.213 9.865 30.727 1.00 91.75 252 LEU A CA 1
ATOM 2052 C C . LEU A 1 252 ? 20.942 10.861 31.637 1.00 91.75 252 LEU A C 1
ATOM 2054 O O . LEU A 1 252 ? 20.660 10.881 32.836 1.00 91.75 252 LEU A O 1
ATOM 2058 N N . SER A 1 253 ? 21.776 11.738 31.065 1.00 88.50 253 SER A N 1
ATOM 2059 C CA . SER A 1 253 ? 22.555 12.759 31.789 1.00 88.50 253 SER A CA 1
ATOM 2060 C C . SER A 1 253 ? 21.669 13.675 32.640 1.00 88.50 253 SER A C 1
ATOM 2062 O O . SER A 1 253 ? 21.959 13.923 33.807 1.00 88.50 253 SER A O 1
ATOM 2064 N N . ASN A 1 254 ? 20.518 14.091 32.104 1.00 86.50 254 ASN A N 1
ATOM 2065 C CA . ASN A 1 254 ? 19.540 14.910 32.831 1.00 86.50 254 ASN A CA 1
ATOM 2066 C C . ASN A 1 254 ? 18.802 14.169 33.967 1.00 86.50 254 ASN A C 1
ATOM 2068 O O . ASN A 1 254 ? 18.002 14.771 34.679 1.00 86.50 254 ASN A O 1
ATOM 2072 N N . SER A 1 255 ? 19.032 12.866 34.142 1.00 87.62 255 SER A N 1
ATOM 2073 C CA . SER A 1 255 ? 18.401 12.037 35.178 1.00 87.62 255 SER A CA 1
ATOM 2074 C C . SER A 1 255 ? 19.410 11.351 36.109 1.00 87.62 255 SER A C 1
ATOM 2076 O O . SER A 1 255 ? 19.036 10.431 36.839 1.00 87.62 255 SER A O 1
ATOM 2078 N N . VAL A 1 256 ? 20.680 11.772 36.087 1.00 86.12 256 VAL A N 1
ATOM 2079 C CA . VAL A 1 256 ? 21.787 11.138 36.835 1.00 86.12 256 VAL A CA 1
ATOM 2080 C C . VAL A 1 256 ? 21.589 11.211 38.352 1.00 86.12 256 VAL A C 1
ATOM 2082 O O . VAL A 1 256 ? 21.944 10.279 39.074 1.00 86.12 256 VAL A O 1
ATOM 2085 N N . GLU A 1 257 ? 20.974 12.284 38.852 1.00 85.62 257 GLU A N 1
ATOM 2086 C CA . GLU A 1 257 ? 20.688 12.457 40.285 1.00 85.62 257 GLU A CA 1
ATOM 2087 C C . GLU A 1 257 ? 19.621 11.471 40.800 1.00 85.62 257 GLU A C 1
ATOM 2089 O O . GLU A 1 257 ? 19.553 11.151 41.990 1.00 85.62 257 GLU A O 1
ATOM 2094 N N . LEU A 1 258 ? 18.809 10.914 39.896 1.00 88.44 258 LEU A N 1
ATOM 2095 C CA . LEU A 1 258 ? 17.738 9.972 40.211 1.00 88.44 258 LEU A CA 1
ATOM 2096 C C . LEU A 1 258 ? 18.275 8.536 40.201 1.00 88.44 258 LEU A C 1
ATOM 2098 O O . LEU A 1 258 ? 18.042 7.763 39.273 1.00 88.44 258 LEU A O 1
ATOM 2102 N N . LYS A 1 259 ? 19.018 8.184 41.256 1.00 84.88 259 LYS A N 1
ATOM 2103 C CA . LYS A 1 259 ? 19.681 6.873 41.408 1.00 84.88 259 LYS A CA 1
ATOM 2104 C C . LYS A 1 259 ? 18.801 5.764 41.983 1.00 84.88 259 LYS A C 1
ATOM 2106 O O . LYS A 1 259 ? 19.234 4.620 42.024 1.00 84.88 259 LYS A O 1
ATOM 2111 N N . THR A 1 260 ? 17.604 6.079 42.471 1.00 89.19 260 THR A N 1
ATOM 2112 C CA . THR A 1 260 ? 16.689 5.100 43.075 1.00 89.19 260 THR A CA 1
ATOM 2113 C C . THR A 1 260 ? 15.278 5.256 42.516 1.00 89.19 260 THR A C 1
ATOM 2115 O O . THR A 1 260 ? 14.876 6.333 42.054 1.00 89.19 260 THR A O 1
ATOM 2118 N N . GLN A 1 261 ? 14.497 4.176 42.591 1.00 90.62 261 GLN A N 1
ATOM 2119 C CA . GLN A 1 261 ? 13.078 4.201 42.233 1.00 90.62 261 GLN A CA 1
ATOM 2120 C C . GLN A 1 261 ? 12.313 5.239 43.069 1.00 90.62 261 GLN A C 1
ATOM 2122 O O . GLN A 1 261 ? 11.510 5.997 42.527 1.00 90.62 261 GLN A O 1
ATOM 2127 N N . LYS A 1 262 ? 12.626 5.324 44.368 1.00 88.81 262 LYS A N 1
ATOM 2128 C CA . LYS A 1 262 ? 12.006 6.256 45.317 1.00 88.81 262 LYS A CA 1
ATOM 2129 C C . LYS A 1 262 ? 12.215 7.720 44.918 1.00 88.81 262 LYS A C 1
ATOM 2131 O O . LYS A 1 262 ? 11.247 8.466 44.812 1.00 88.81 262 LYS A O 1
ATOM 2136 N N . ASN A 1 263 ? 13.447 8.103 44.571 1.00 90.19 263 ASN A N 1
ATOM 2137 C CA . ASN A 1 263 ? 13.754 9.469 44.126 1.00 90.19 263 ASN A CA 1
ATOM 2138 C C . ASN A 1 263 ? 12.983 9.836 42.846 1.00 90.19 263 ASN A C 1
ATOM 2140 O O . ASN A 1 263 ? 12.533 10.969 42.680 1.00 90.19 263 ASN A O 1
ATOM 2144 N N . SER A 1 264 ? 12.800 8.866 41.946 1.00 91.06 264 SER A N 1
ATOM 2145 C CA . SER A 1 264 ? 12.048 9.068 40.702 1.00 91.06 264 SER A CA 1
ATOM 2146 C C . SER A 1 264 ? 10.546 9.244 40.964 1.00 91.06 264 SER A C 1
ATOM 2148 O O . SER A 1 264 ? 9.918 10.113 40.361 1.00 91.06 264 SER A O 1
ATOM 2150 N N . LEU A 1 265 ? 9.966 8.466 41.886 1.00 90.62 265 LEU A N 1
ATOM 2151 C CA . LEU A 1 265 ? 8.567 8.615 42.308 1.00 90.62 265 LEU A CA 1
ATOM 2152 C C . LEU A 1 265 ? 8.320 9.959 43.008 1.00 90.62 265 LEU A C 1
ATOM 2154 O O . LEU A 1 265 ? 7.322 10.619 42.713 1.00 90.62 265 LEU A O 1
ATOM 2158 N N . ASP A 1 266 ? 9.250 10.408 43.855 1.00 88.56 266 ASP A N 1
ATOM 2159 C CA . ASP A 1 266 ? 9.182 11.727 44.493 1.00 88.56 266 ASP A CA 1
ATOM 2160 C C . ASP A 1 266 ? 9.172 12.859 43.452 1.00 88.56 266 ASP A C 1
ATOM 2162 O O . ASP A 1 266 ? 8.293 13.725 43.485 1.00 88.56 266 ASP A O 1
ATOM 2166 N N . PHE A 1 267 ? 10.069 12.806 42.459 1.00 89.75 267 PHE A N 1
ATOM 2167 C CA . PHE A 1 267 ? 10.101 13.779 41.362 1.00 89.75 267 PHE A CA 1
ATOM 2168 C C . PHE A 1 267 ? 8.760 13.850 40.614 1.00 89.75 267 PHE A C 1
ATOM 2170 O O . PHE A 1 267 ? 8.236 14.935 40.339 1.00 89.75 267 PHE A O 1
ATOM 2177 N N . LEU A 1 268 ? 8.173 12.690 40.305 1.00 90.06 268 LEU A N 1
ATOM 2178 C CA . LEU A 1 268 ? 6.864 12.610 39.660 1.00 90.06 268 LEU A CA 1
ATOM 2179 C C . LEU A 1 268 ? 5.752 13.189 40.542 1.00 90.06 268 LEU A C 1
ATOM 2181 O O . LEU A 1 268 ? 4.875 13.887 40.032 1.00 90.06 268 LEU A O 1
ATOM 2185 N N . SER A 1 269 ? 5.801 12.947 41.853 1.00 88.38 269 SER A N 1
ATOM 2186 C CA . SER A 1 269 ? 4.809 13.457 42.803 1.00 88.38 269 SER A CA 1
ATOM 2187 C C . SER A 1 269 ? 4.814 14.988 42.884 1.00 88.38 269 SER A C 1
ATOM 2189 O O . SER A 1 269 ? 3.752 15.616 42.825 1.00 88.38 269 SER A O 1
ATOM 2191 N N . LYS A 1 270 ? 6.009 15.596 42.911 1.00 86.44 270 LYS A N 1
ATOM 2192 C CA . LYS A 1 270 ? 6.207 17.053 42.901 1.00 86.44 270 LYS A CA 1
ATOM 2193 C C . LYS A 1 270 ? 5.665 17.673 41.619 1.00 86.44 270 LYS A C 1
ATOM 2195 O O . LYS A 1 270 ? 5.003 18.704 41.667 1.00 86.44 270 LYS A O 1
ATOM 2200 N N . LYS A 1 271 ? 5.863 17.004 40.479 1.00 84.56 271 LYS A N 1
ATOM 2201 C CA . LYS A 1 271 ? 5.384 17.475 39.172 1.00 84.56 271 LYS A CA 1
ATOM 2202 C C . LYS A 1 271 ? 3.858 17.435 39.019 1.00 84.56 271 LYS A C 1
ATOM 2204 O O . LYS A 1 271 ? 3.316 18.208 38.235 1.00 84.56 271 LYS A O 1
ATOM 2209 N N . ILE A 1 272 ? 3.165 16.555 39.744 1.00 83.00 272 ILE A N 1
ATOM 2210 C CA . ILE A 1 272 ? 1.691 16.499 39.762 1.00 83.00 272 ILE A CA 1
ATOM 2211 C C . ILE A 1 272 ? 1.093 17.512 40.756 1.00 83.00 272 ILE A C 1
ATOM 2213 O O . ILE A 1 272 ? -0.049 17.929 40.570 1.00 83.00 272 ILE A O 1
ATOM 2217 N N . GLY A 1 273 ? 1.847 17.921 41.783 1.00 77.12 273 GLY A N 1
ATOM 2218 C CA . GLY A 1 273 ? 1.407 18.905 42.779 1.00 77.12 273 GLY A CA 1
ATOM 2219 C C . GLY A 1 273 ? 0.544 18.318 43.903 1.00 77.12 273 GLY A C 1
ATOM 2220 O O . GLY A 1 273 ? -0.489 18.883 44.252 1.00 77.12 273 GLY A O 1
ATOM 2221 N N . PHE A 1 274 ? 0.917 17.162 44.465 1.00 71.88 274 PHE A N 1
ATOM 2222 C CA . PHE A 1 274 ? 0.216 16.610 45.634 1.00 71.88 274 PHE A CA 1
ATOM 2223 C C . PHE A 1 274 ? 0.607 17.333 46.943 1.00 71.88 274 PHE A C 1
ATOM 2225 O O . PHE A 1 274 ? 1.786 17.390 47.287 1.00 71.88 274 PHE A O 1
ATOM 2232 N N . ASN A 1 275 ? -0.382 17.777 47.734 1.00 60.88 275 ASN A N 1
ATOM 2233 C CA . ASN A 1 275 ? -0.202 18.464 49.032 1.00 60.88 275 ASN A CA 1
ATOM 2234 C C . ASN A 1 275 ? -0.341 17.530 50.262 1.00 60.88 275 ASN A C 1
ATOM 2236 O O . ASN A 1 275 ? -0.959 17.899 51.253 1.00 60.88 275 ASN A O 1
ATOM 2240 N N . GLN A 1 276 ? 0.165 16.294 50.199 1.00 64.75 276 GLN A N 1
ATOM 2241 C CA . GLN A 1 276 ? 0.026 15.287 51.277 1.00 64.75 276 GLN A CA 1
ATOM 2242 C C . GLN A 1 276 ? 1.357 14.935 51.976 1.00 64.75 276 GLN A C 1
ATOM 2244 O O . GLN A 1 276 ? 2.395 15.522 51.662 1.00 64.75 276 GLN A O 1
ATOM 2249 N N . VAL A 1 277 ? 1.330 13.986 52.921 1.00 62.81 277 VAL A N 1
ATOM 2250 C CA . VAL A 1 277 ? 2.520 13.395 53.565 1.00 62.81 277 VAL A CA 1
ATOM 2251 C C . VAL A 1 277 ? 3.305 12.547 52.547 1.00 62.81 277 VAL A C 1
ATOM 2253 O O . VAL A 1 277 ? 2.728 12.021 51.598 1.00 62.81 277 VAL A O 1
ATOM 2256 N N . GLN A 1 278 ? 4.631 12.453 52.698 1.00 62.62 278 GLN A N 1
ATOM 2257 C CA . GLN A 1 278 ? 5.544 11.921 51.675 1.00 62.62 278 GLN A CA 1
ATOM 2258 C C . GLN A 1 278 ? 5.269 10.460 51.262 1.00 62.62 278 GLN A C 1
ATOM 2260 O O . GLN A 1 278 ? 5.277 10.173 50.068 1.00 62.62 278 GLN A O 1
ATOM 2265 N N . ASN A 1 279 ? 4.983 9.554 52.204 1.00 66.25 279 ASN A N 1
ATOM 2266 C CA . ASN A 1 279 ? 4.748 8.135 51.886 1.00 66.25 279 ASN A CA 1
ATOM 2267 C C . ASN A 1 279 ? 3.466 7.932 51.051 1.00 66.25 279 ASN A C 1
ATOM 2269 O O . ASN A 1 279 ? 3.495 7.241 50.037 1.00 66.25 279 ASN A O 1
ATOM 2273 N N . ASP A 1 280 ? 2.383 8.646 51.375 1.00 72.31 280 ASP A N 1
ATOM 2274 C CA . ASP A 1 280 ? 1.114 8.567 50.632 1.00 72.31 280 ASP A CA 1
ATOM 2275 C C . ASP A 1 280 ? 1.238 9.065 49.181 1.00 72.31 280 ASP A C 1
ATOM 2277 O O . ASP A 1 280 ? 0.467 8.671 48.299 1.00 72.31 280 ASP A O 1
ATOM 2281 N N . LYS A 1 281 ? 2.204 9.955 48.909 1.00 78.06 281 LYS A N 1
ATOM 2282 C CA . LYS A 1 281 ? 2.470 10.462 47.555 1.00 78.06 281 LYS A CA 1
ATOM 2283 C C . LYS A 1 281 ? 3.075 9.395 46.658 1.00 78.06 281 LYS A C 1
ATOM 2285 O O . LYS A 1 281 ? 2.679 9.297 45.496 1.00 78.06 281 LYS A O 1
ATOM 2290 N N . GLU A 1 282 ? 4.036 8.637 47.176 1.00 81.06 282 GLU A N 1
ATOM 2291 C CA . GLU A 1 282 ? 4.758 7.617 46.414 1.00 81.06 282 GLU A CA 1
ATOM 2292 C C . GLU A 1 282 ? 3.812 6.491 46.000 1.00 81.06 282 GLU A C 1
ATOM 2294 O O . GLU A 1 282 ? 3.739 6.163 44.811 1.00 81.06 282 GLU A O 1
ATOM 2299 N N . ASP A 1 283 ? 3.010 5.993 46.942 1.00 83.75 283 ASP A N 1
ATOM 2300 C CA . ASP A 1 283 ? 2.024 4.944 46.684 1.00 83.75 283 ASP A CA 1
ATOM 2301 C C . ASP A 1 283 ? 0.965 5.402 45.677 1.00 83.75 283 ASP A C 1
ATOM 2303 O O . ASP A 1 283 ? 0.663 4.690 44.718 1.00 83.75 283 ASP A O 1
ATOM 2307 N N . ARG A 1 284 ? 0.475 6.644 45.788 1.00 84.31 284 ARG A N 1
ATOM 2308 C CA . ARG A 1 284 ? -0.473 7.200 44.808 1.00 84.31 284 ARG A CA 1
ATOM 2309 C C . ARG A 1 284 ? 0.110 7.326 43.410 1.00 84.31 284 ARG A C 1
ATOM 2311 O O . ARG A 1 284 ? -0.568 6.991 42.439 1.00 84.31 284 ARG A O 1
ATOM 2318 N N . VAL A 1 285 ? 1.332 7.842 43.274 1.00 88.75 285 VAL A N 1
ATOM 2319 C CA . VAL A 1 285 ? 1.989 7.931 41.961 1.00 88.75 285 VAL A CA 1
ATOM 2320 C C . VAL A 1 285 ? 2.183 6.532 41.394 1.00 88.75 285 VAL A C 1
ATOM 2322 O O . VAL A 1 285 ? 1.884 6.306 40.222 1.00 88.75 285 VAL A O 1
ATOM 2325 N N . SER A 1 286 ? 2.620 5.590 42.224 1.00 90.25 286 SER A N 1
ATOM 2326 C CA . SER A 1 286 ? 2.809 4.201 41.837 1.00 90.25 286 SER A CA 1
ATOM 2327 C C . SER A 1 286 ? 1.509 3.564 41.330 1.00 90.25 286 SER A C 1
ATOM 2329 O O . SER A 1 286 ? 1.500 2.971 40.252 1.00 90.25 286 SER A O 1
ATOM 2331 N N . ASP A 1 287 ? 0.399 3.765 42.037 1.00 88.56 287 ASP A N 1
ATOM 2332 C CA . ASP A 1 287 ? -0.936 3.323 41.626 1.00 88.56 287 ASP A CA 1
ATOM 2333 C C . ASP A 1 287 ? -1.382 3.956 40.304 1.00 88.56 287 ASP A C 1
ATOM 2335 O O . ASP A 1 287 ? -2.013 3.309 39.461 1.00 88.56 287 ASP A O 1
ATOM 2339 N N . MET A 1 288 ? -1.060 5.235 40.097 1.00 90.44 288 MET A N 1
ATOM 2340 C CA . MET A 1 288 ? -1.362 5.924 38.845 1.00 90.44 288 MET A CA 1
ATOM 2341 C C . MET A 1 288 ? -0.542 5.372 37.675 1.00 90.44 288 MET A C 1
ATOM 2343 O O . MET A 1 288 ? -1.077 5.259 36.571 1.00 90.44 288 MET A O 1
ATOM 2347 N N . LEU A 1 289 ? 0.729 5.020 37.886 1.00 93.00 289 LEU A N 1
ATOM 2348 C CA . LEU A 1 289 ? 1.548 4.358 36.868 1.00 93.00 289 LEU A CA 1
ATOM 2349 C C . LEU A 1 289 ? 1.006 2.954 36.559 1.00 93.00 289 LEU A C 1
ATOM 2351 O O . LEU A 1 289 ? 0.911 2.566 35.395 1.00 93.00 289 LEU A O 1
ATOM 2355 N N . ASP A 1 290 ? 0.558 2.210 37.563 1.00 92.00 290 ASP A N 1
ATOM 2356 C CA . ASP A 1 290 ? -0.007 0.878 37.351 1.00 92.00 290 ASP A CA 1
ATOM 2357 C C . ASP A 1 290 ? -1.316 0.926 36.556 1.00 92.00 290 ASP A C 1
ATOM 2359 O O . ASP A 1 290 ? -1.454 0.227 35.551 1.00 92.00 290 ASP A O 1
ATOM 2363 N N . LYS A 1 291 ? -2.245 1.808 36.930 1.00 87.31 291 LYS A N 1
ATOM 2364 C CA . LYS A 1 291 ? -3.576 1.873 36.306 1.00 87.31 291 LYS A CA 1
ATOM 2365 C C . LYS A 1 291 ? -3.585 2.627 34.975 1.00 87.31 291 LYS A C 1
ATOM 2367 O O . LYS A 1 291 ? -4.323 2.250 34.066 1.00 87.31 291 LYS A O 1
ATOM 2372 N N . TYR A 1 292 ? -2.792 3.695 34.840 1.00 91.62 292 TYR A N 1
ATOM 2373 C CA . TYR A 1 292 ? -2.925 4.627 33.713 1.00 91.62 292 TYR A CA 1
ATOM 2374 C C . TYR A 1 292 ? -1.801 4.574 32.679 1.00 91.62 292 TYR A C 1
ATOM 2376 O O . TYR A 1 292 ? -2.053 4.929 31.525 1.00 91.62 292 TYR A O 1
ATOM 2384 N N . LEU A 1 293 ? -0.591 4.136 33.043 1.00 94.94 293 LEU A N 1
ATOM 2385 C CA . LEU A 1 293 ? 0.508 4.003 32.086 1.00 94.94 293 LEU A CA 1
ATOM 2386 C C . LEU A 1 293 ? 0.412 2.658 31.361 1.00 94.94 293 LEU A C 1
ATOM 2388 O O . LEU A 1 293 ? 0.511 1.603 31.984 1.00 94.94 293 LEU A O 1
ATOM 2392 N N . LEU A 1 294 ? 0.251 2.706 30.037 1.00 94.94 294 LEU A N 1
ATOM 2393 C CA . LEU A 1 294 ? 0.191 1.549 29.135 1.00 94.94 294 LEU A CA 1
ATOM 2394 C C . LEU A 1 294 ? -0.668 0.372 29.665 1.00 94.94 294 LEU A C 1
ATOM 2396 O O . LEU A 1 294 ? -0.178 -0.761 29.692 1.00 94.94 294 LEU A O 1
ATOM 2400 N N . PRO A 1 295 ? -1.945 0.588 30.057 1.00 93.06 295 PRO A N 1
ATOM 2401 C CA . PRO A 1 295 ? -2.791 -0.461 30.635 1.00 93.06 295 PRO A CA 1
ATOM 2402 C C . PRO A 1 295 ? -2.904 -1.733 29.784 1.00 93.06 295 PRO A C 1
ATOM 2404 O O . PRO A 1 295 ? -3.075 -2.803 30.349 1.00 93.06 295 PRO A O 1
ATOM 2407 N N . HIS A 1 296 ? -2.756 -1.661 28.454 1.00 92.69 296 HIS A N 1
ATOM 2408 C CA . HIS A 1 296 ? -2.760 -2.835 27.561 1.00 92.69 296 HIS A CA 1
ATOM 2409 C C . HIS A 1 296 ? -1.676 -3.868 27.862 1.00 92.69 296 HIS A C 1
ATOM 2411 O O . HIS A 1 296 ? -1.897 -5.051 27.623 1.00 92.69 296 HIS A O 1
ATOM 2417 N N . ILE A 1 297 ? -0.544 -3.438 28.419 1.00 93.50 297 ILE A N 1
ATOM 2418 C CA . ILE A 1 297 ? 0.510 -4.345 28.875 1.00 93.50 297 ILE A CA 1
ATOM 2419 C C . ILE A 1 297 ? 0.068 -5.001 30.180 1.00 93.50 297 ILE A C 1
ATOM 2421 O O . ILE A 1 297 ? 0.129 -6.215 30.323 1.00 93.50 297 ILE A O 1
ATOM 2425 N N . GLY A 1 298 ? -0.446 -4.202 31.114 1.00 90.38 298 GLY A N 1
ATOM 2426 C CA . GLY A 1 298 ? -0.739 -4.667 32.456 1.00 90.38 298 GLY A CA 1
ATOM 2427 C C . GLY A 1 298 ? -1.233 -3.564 33.380 1.00 90.38 298 GLY A C 1
ATOM 2428 O O . GLY A 1 298 ? -1.024 -2.380 33.113 1.00 90.38 298 GLY A O 1
ATOM 2429 N N . ILE A 1 299 ? -1.899 -3.964 34.460 1.00 88.62 299 ILE A N 1
ATOM 2430 C CA . ILE A 1 299 ? -2.411 -3.054 35.502 1.00 88.62 299 ILE A CA 1
ATOM 2431 C C . ILE A 1 299 ? -1.928 -3.437 36.904 1.00 88.62 299 ILE A C 1
ATOM 2433 O O . ILE A 1 299 ? -2.246 -2.741 37.862 1.00 88.62 299 ILE A O 1
ATOM 2437 N N . LYS A 1 300 ? -1.180 -4.540 37.033 1.00 89.56 300 LYS A N 1
ATOM 2438 C CA . LYS A 1 300 ? -0.646 -5.020 38.306 1.00 89.56 300 LYS A CA 1
ATOM 2439 C C . LYS A 1 300 ? 0.775 -4.503 38.516 1.00 89.56 300 LYS A C 1
ATOM 2441 O O . LYS A 1 300 ? 1.473 -4.155 37.564 1.00 89.56 300 LYS A O 1
ATOM 2446 N N . LYS A 1 301 ? 1.231 -4.535 39.770 1.00 90.19 301 LYS A N 1
ATOM 2447 C CA . LYS A 1 301 ? 2.602 -4.171 40.163 1.00 90.19 301 LYS A CA 1
ATOM 2448 C C . LYS A 1 301 ? 3.670 -5.027 39.466 1.00 90.19 301 LYS A C 1
ATOM 2450 O O . LYS A 1 301 ? 4.729 -4.516 39.115 1.00 90.19 301 LYS A O 1
ATOM 2455 N N . GLU A 1 302 ? 3.375 -6.301 39.219 1.00 92.12 302 GLU A N 1
ATOM 2456 C CA . GLU A 1 302 ? 4.253 -7.245 38.505 1.00 92.12 302 GLU A CA 1
ATOM 2457 C C . GLU A 1 302 ? 4.539 -6.805 37.056 1.00 92.12 302 GLU A C 1
ATOM 2459 O O . GLU A 1 302 ? 5.625 -7.034 36.527 1.00 92.12 302 GLU A O 1
ATOM 2464 N N . ASP A 1 303 ? 3.600 -6.091 36.426 1.00 93.12 303 ASP A N 1
ATOM 2465 C CA . ASP A 1 303 ? 3.689 -5.696 35.017 1.00 93.12 303 ASP A CA 1
ATOM 2466 C C . ASP A 1 303 ? 4.619 -4.487 34.785 1.00 93.12 303 ASP A C 1
ATOM 2468 O O . ASP A 1 303 ? 4.901 -4.119 33.639 1.00 93.12 303 ASP A O 1
ATOM 2472 N N . ARG A 1 304 ? 5.099 -3.831 35.852 1.00 94.25 304 ARG A N 1
ATOM 2473 C CA . ARG A 1 304 ? 5.883 -2.583 35.771 1.00 94.25 304 ARG A CA 1
ATOM 2474 C C . ARG A 1 304 ? 7.153 -2.733 34.937 1.00 94.25 304 ARG A C 1
ATOM 2476 O O . ARG A 1 304 ? 7.434 -1.875 34.099 1.00 94.25 304 ARG A O 1
ATOM 2483 N N . MET A 1 305 ? 7.878 -3.840 35.099 1.00 94.75 305 MET A N 1
ATOM 2484 C CA . MET A 1 305 ? 9.102 -4.098 34.330 1.00 94.75 305 MET A CA 1
ATOM 2485 C C . MET A 1 305 ? 8.812 -4.284 32.838 1.00 94.75 305 MET A C 1
ATOM 2487 O O . MET A 1 305 ? 9.504 -3.716 31.993 1.00 94.75 305 MET A O 1
ATOM 2491 N N . LEU A 1 306 ? 7.727 -4.986 32.489 1.00 94.56 306 LEU A N 1
ATOM 2492 C CA . LEU A 1 306 ? 7.294 -5.125 31.096 1.00 94.56 306 LEU A CA 1
ATOM 2493 C C . LEU A 1 306 ? 6.928 -3.769 30.479 1.00 94.56 306 LEU A C 1
ATOM 2495 O O . LEU A 1 306 ? 7.252 -3.513 29.315 1.00 94.56 306 LEU A O 1
ATOM 2499 N N . LYS A 1 307 ? 6.291 -2.874 31.246 1.00 95.94 307 LYS A N 1
ATOM 2500 C CA . LYS A 1 307 ? 6.026 -1.497 30.801 1.00 95.94 307 LYS A CA 1
ATOM 2501 C C . LYS A 1 307 ? 7.322 -0.729 30.547 1.00 95.94 307 LYS A C 1
ATOM 2503 O O . LYS A 1 307 ? 7.418 -0.063 29.517 1.00 95.94 307 LYS A O 1
ATOM 2508 N N . ALA A 1 308 ? 8.318 -0.859 31.426 1.00 96.38 308 ALA A N 1
ATOM 2509 C CA . ALA A 1 308 ? 9.620 -0.212 31.268 1.00 96.38 308 ALA A CA 1
ATOM 2510 C C . ALA A 1 308 ? 10.316 -0.658 29.970 1.00 96.38 308 ALA A C 1
ATOM 2512 O O . ALA A 1 308 ? 10.694 0.186 29.156 1.00 96.38 308 ALA A O 1
ATOM 2513 N N . TYR A 1 309 ? 10.375 -1.967 29.700 1.00 95.00 309 TYR A N 1
ATOM 2514 C CA . TYR A 1 309 ? 10.962 -2.491 28.460 1.00 95.00 309 TYR A CA 1
ATOM 2515 C C . TYR A 1 309 ? 10.223 -2.019 27.203 1.00 95.00 309 TYR A C 1
ATOM 2517 O O . TYR A 1 309 ? 10.848 -1.702 26.191 1.00 95.00 309 TYR A O 1
ATOM 2525 N N . ASN A 1 310 ? 8.891 -1.935 27.245 1.00 95.38 310 ASN A N 1
ATOM 2526 C CA . ASN A 1 310 ? 8.122 -1.420 26.112 1.00 95.38 310 ASN A CA 1
ATOM 2527 C C . ASN A 1 310 ? 8.335 0.082 25.894 1.00 95.38 310 ASN A C 1
ATOM 2529 O O . ASN A 1 310 ? 8.404 0.509 24.744 1.00 95.38 310 ASN A O 1
ATOM 2533 N N . LEU A 1 311 ? 8.508 0.881 26.953 1.00 96.19 311 LEU A N 1
ATOM 2534 C CA . LEU A 1 311 ? 8.900 2.285 26.810 1.00 96.19 311 LEU A CA 1
ATOM 2535 C C . LEU A 1 311 ? 10.275 2.419 26.146 1.00 96.19 311 LEU A C 1
ATOM 2537 O O . LEU A 1 311 ? 10.401 3.215 25.218 1.00 96.19 311 LEU A O 1
ATOM 2541 N N . CYS A 1 312 ? 11.264 1.602 26.525 1.00 95.12 312 CYS A N 1
ATOM 2542 C CA . CYS A 1 312 ? 12.558 1.556 25.835 1.00 95.12 312 CYS A CA 1
ATOM 2543 C C . CYS A 1 312 ? 12.393 1.221 24.341 1.00 95.12 312 CYS A C 1
ATOM 2545 O O . CYS A 1 312 ? 12.929 1.927 23.488 1.00 95.12 312 CYS A O 1
ATOM 2547 N N . LYS A 1 313 ? 11.569 0.217 24.000 1.00 93.25 313 LYS A N 1
ATOM 2548 C CA . LYS A 1 313 ? 11.246 -0.124 22.599 1.00 93.25 313 LYS A CA 1
ATOM 2549 C C . LYS A 1 313 ? 10.570 1.031 21.853 1.00 93.25 313 LYS A C 1
ATOM 2551 O O . LYS A 1 313 ? 10.872 1.266 20.683 1.00 93.25 313 LYS A O 1
ATOM 2556 N N . TYR A 1 314 ? 9.664 1.759 22.505 1.00 94.50 314 TYR A N 1
ATOM 2557 C CA . TYR A 1 314 ? 9.009 2.929 21.919 1.00 94.50 314 TYR A CA 1
ATOM 2558 C C . TYR A 1 314 ? 9.988 4.081 21.689 1.00 94.50 314 TYR A C 1
ATOM 2560 O O . TYR A 1 314 ? 9.913 4.707 20.633 1.00 94.50 314 TYR A O 1
ATOM 2568 N N . ILE A 1 315 ? 10.940 4.313 22.599 1.00 94.38 315 ILE A N 1
ATOM 2569 C CA . ILE A 1 315 ? 12.025 5.286 22.403 1.00 94.38 315 ILE A CA 1
ATOM 2570 C C . ILE A 1 315 ? 12.916 4.861 21.231 1.00 94.38 315 ILE A C 1
ATOM 2572 O O . ILE A 1 315 ? 13.123 5.668 20.328 1.00 94.38 315 ILE A O 1
ATOM 2576 N N . LYS A 1 316 ? 13.365 3.595 21.177 1.00 92.25 316 LYS A N 1
ATOM 2577 C CA . LYS A 1 316 ? 14.158 3.050 20.054 1.00 92.25 316 LYS A CA 1
ATOM 2578 C C . LYS A 1 316 ? 13.448 3.309 18.726 1.00 92.25 316 LYS A C 1
ATOM 2580 O O . LYS A 1 316 ? 13.994 3.957 17.840 1.00 92.25 316 LYS A O 1
ATOM 2585 N N . LYS A 1 317 ? 12.180 2.897 18.610 1.00 90.31 317 LYS A N 1
ATOM 2586 C CA . LYS A 1 317 ? 11.388 3.088 17.386 1.00 90.31 317 LYS A CA 1
ATOM 2587 C C . LYS A 1 317 ? 11.171 4.567 17.042 1.00 90.31 317 LYS A C 1
ATOM 2589 O O . LYS A 1 317 ? 11.199 4.922 15.866 1.00 90.31 317 LYS A O 1
ATOM 2594 N N . PHE A 1 318 ? 10.952 5.421 18.042 1.00 92.81 318 PHE A N 1
ATOM 2595 C CA . PHE A 1 318 ? 10.834 6.867 17.858 1.00 92.81 318 PHE A CA 1
ATOM 2596 C C . PHE A 1 318 ? 12.119 7.468 17.272 1.00 92.81 318 PHE A C 1
ATOM 2598 O O . PHE A 1 318 ? 12.049 8.203 16.288 1.00 92.81 318 PHE A O 1
ATOM 2605 N N . LEU A 1 319 ? 13.283 7.099 17.814 1.00 91.44 319 LEU A N 1
ATOM 2606 C CA . LEU A 1 319 ? 14.586 7.575 17.345 1.00 91.44 319 LEU A CA 1
ATOM 2607 C C . LEU A 1 319 ? 14.934 7.056 15.949 1.00 91.44 319 LEU A C 1
ATOM 2609 O O . LEU A 1 319 ? 15.398 7.835 15.124 1.00 91.44 319 LEU A O 1
ATOM 2613 N N . MET A 1 320 ? 14.621 5.798 15.627 1.00 89.31 320 MET A N 1
ATOM 2614 C CA . MET A 1 320 ? 14.839 5.274 14.274 1.00 89.31 320 MET A CA 1
ATOM 2615 C C . MET A 1 320 ? 14.033 6.052 13.211 1.00 89.31 320 MET A C 1
ATOM 2617 O O . MET A 1 320 ? 14.506 6.271 12.100 1.00 89.31 320 MET A O 1
ATOM 2621 N N . VAL A 1 321 ? 12.823 6.525 13.530 1.00 88.06 321 VAL A N 1
ATOM 2622 C CA . VAL A 1 321 ? 12.061 7.397 12.611 1.00 88.06 321 VAL A CA 1
ATOM 2623 C C . VAL A 1 321 ? 12.631 8.819 12.595 1.00 88.06 321 VAL A C 1
ATOM 2625 O O . VAL A 1 321 ? 12.764 9.417 11.529 1.00 88.06 321 VAL A O 1
ATOM 2628 N N . ALA A 1 322 ? 13.002 9.360 13.757 1.00 87.12 322 ALA A N 1
ATOM 2629 C CA . ALA A 1 322 ? 13.474 10.739 13.886 1.00 87.12 322 ALA A CA 1
ATOM 2630 C C . ALA A 1 322 ? 14.907 10.980 13.368 1.00 87.12 322 ALA A C 1
ATOM 2632 O O . ALA A 1 322 ? 15.237 12.114 13.011 1.00 87.12 322 ALA A O 1
ATOM 2633 N N . ARG A 1 323 ? 15.768 9.953 13.362 1.00 88.19 323 ARG A N 1
ATOM 2634 C CA . ARG A 1 323 ? 17.199 10.039 13.010 1.00 88.19 323 ARG A CA 1
ATOM 2635 C C . ARG A 1 323 ? 17.578 9.180 11.809 1.00 88.19 323 ARG A C 1
ATOM 2637 O O . ARG A 1 323 ? 18.348 9.640 10.972 1.00 88.19 323 ARG A O 1
ATOM 2644 N N . ASP A 1 324 ? 16.999 7.988 11.674 1.00 83.00 324 ASP A N 1
ATOM 2645 C CA . ASP A 1 324 ? 17.429 7.016 10.654 1.00 83.00 324 ASP A CA 1
ATOM 2646 C C . ASP A 1 324 ? 16.591 7.076 9.374 1.00 83.00 324 ASP A C 1
ATOM 2648 O O . ASP A 1 324 ? 16.784 6.281 8.456 1.00 83.00 324 ASP A O 1
ATOM 2652 N N . GLY A 1 325 ? 15.650 8.021 9.299 1.00 74.50 325 GLY A N 1
ATOM 2653 C CA . GLY A 1 325 ? 14.819 8.227 8.116 1.00 74.50 325 GLY A CA 1
ATOM 2654 C C . GLY A 1 325 ? 13.876 7.059 7.819 1.00 74.50 325 GLY A C 1
ATOM 2655 O O . GLY A 1 325 ? 13.429 6.914 6.678 1.00 74.50 325 GLY A O 1
ATOM 2656 N N . LEU A 1 326 ? 13.561 6.219 8.818 1.00 77.19 326 LEU A N 1
ATOM 2657 C CA . LEU A 1 326 ? 12.507 5.217 8.669 1.00 77.19 326 LEU A CA 1
ATOM 2658 C C . LEU A 1 326 ? 11.175 5.895 8.351 1.00 77.19 326 LEU A C 1
ATOM 2660 O O . LEU A 1 326 ? 10.848 6.967 8.856 1.00 77.19 326 LEU A O 1
ATOM 2664 N N . THR A 1 327 ? 10.396 5.238 7.498 1.00 69.50 327 THR A N 1
ATOM 2665 C CA . THR A 1 327 ? 9.133 5.783 7.001 1.00 69.50 327 THR A CA 1
ATOM 2666 C C . THR A 1 327 ? 8.080 5.781 8.107 1.00 69.50 327 THR A C 1
ATOM 2668 O O . THR A 1 327 ? 7.994 4.841 8.902 1.00 69.50 327 THR A O 1
ATOM 2671 N N . GLU A 1 328 ? 7.277 6.843 8.158 1.00 76.94 328 GLU A N 1
ATOM 2672 C CA . GLU A 1 328 ? 6.168 6.954 9.103 1.00 76.94 328 GLU A CA 1
ATOM 2673 C C . GLU A 1 328 ? 5.146 5.835 8.879 1.00 76.94 328 GLU A C 1
ATOM 2675 O O . GLU A 1 328 ? 4.949 5.347 7.765 1.00 76.94 328 GLU A O 1
ATOM 2680 N N . VAL A 1 329 ? 4.483 5.417 9.957 1.00 75.56 329 VAL A N 1
ATOM 2681 C CA . VAL A 1 329 ? 3.395 4.444 9.847 1.00 75.56 329 VAL A CA 1
ATOM 2682 C C . VAL A 1 329 ? 2.182 5.160 9.270 1.00 75.56 329 VAL A C 1
ATOM 2684 O O . VAL A 1 329 ? 1.623 6.036 9.928 1.00 75.56 329 VAL A O 1
ATOM 2687 N N . ASP A 1 330 ? 1.749 4.741 8.083 1.00 79.12 330 ASP A N 1
ATOM 2688 C CA . ASP A 1 330 ? 0.538 5.263 7.457 1.00 79.12 330 ASP A CA 1
ATOM 2689 C C . ASP A 1 330 ? -0.692 4.952 8.322 1.00 79.12 330 ASP A C 1
ATOM 2691 O O . ASP A 1 330 ? -1.117 3.802 8.460 1.00 79.12 330 ASP A O 1
ATOM 2695 N N . LYS A 1 331 ? -1.252 5.987 8.947 1.00 80.69 331 LYS A N 1
ATOM 2696 C CA . LYS A 1 331 ? -2.413 5.875 9.834 1.00 80.69 331 LYS A CA 1
ATOM 2697 C C . LYS A 1 331 ? -3.700 5.532 9.079 1.00 80.69 331 LYS A C 1
ATOM 2699 O O . LYS A 1 331 ? -4.603 5.008 9.723 1.00 80.69 331 LYS A O 1
ATOM 2704 N N . ASP A 1 332 ? -3.789 5.833 7.781 1.00 78.56 332 ASP A N 1
ATOM 2705 C CA . ASP A 1 332 ? -5.004 5.716 6.967 1.00 78.56 332 ASP A CA 1
ATOM 2706 C C . ASP A 1 332 ? -5.102 4.367 6.236 1.00 78.56 332 ASP A C 1
ATOM 2708 O O . ASP A 1 332 ? -6.182 3.954 5.819 1.00 78.56 332 ASP A O 1
ATOM 2712 N N . HIS A 1 333 ? -4.021 3.585 6.230 1.00 75.94 333 HIS A N 1
ATOM 2713 C CA . HIS A 1 333 ? -4.058 2.184 5.823 1.00 75.94 333 HIS A CA 1
ATOM 2714 C C . HIS A 1 333 ? -5.000 1.344 6.719 1.00 75.94 333 HIS A C 1
ATOM 2716 O O . HIS A 1 333 ? -4.825 1.295 7.936 1.00 75.94 333 HIS A O 1
ATOM 2722 N N . TYR A 1 334 ? -5.927 0.564 6.142 1.00 74.06 334 TYR A N 1
ATOM 2723 C CA . TYR A 1 334 ? -6.972 -0.184 6.874 1.00 74.06 334 TYR A CA 1
ATOM 2724 C C . TYR A 1 334 ? -6.467 -1.223 7.886 1.00 74.06 334 TYR A C 1
ATOM 2726 O O . TYR A 1 334 ? -7.110 -1.458 8.904 1.00 74.06 334 TYR A O 1
ATOM 2734 N N . MET A 1 335 ? -5.261 -1.772 7.707 1.00 74.88 335 MET A N 1
ATOM 2735 C CA . MET A 1 335 ? -4.568 -2.543 8.762 1.00 74.88 335 MET A CA 1
ATOM 2736 C C . MET A 1 335 ? -4.479 -1.783 10.106 1.00 74.88 335 MET A C 1
ATOM 2738 O O . MET A 1 335 ? -4.481 -2.406 11.173 1.00 74.88 335 MET A O 1
ATOM 2742 N N . ASN A 1 336 ? -4.401 -0.451 10.049 1.00 82.06 336 ASN A N 1
ATOM 2743 C CA . ASN A 1 336 ? -4.277 0.474 11.173 1.00 82.06 336 ASN A CA 1
ATOM 2744 C C . ASN A 1 336 ? -5.609 1.130 11.573 1.00 82.06 336 ASN A C 1
ATOM 2746 O O . ASN A 1 336 ? -5.621 1.949 12.493 1.00 82.06 336 ASN A O 1
ATOM 2750 N N . LYS A 1 337 ? -6.724 0.727 10.955 1.00 80.25 337 LYS A N 1
ATOM 2751 C CA . LYS A 1 337 ? -8.088 1.136 11.312 1.00 80.25 337 LYS A CA 1
ATOM 2752 C C . LYS A 1 337 ? -8.873 -0.036 11.901 1.00 80.25 337 LYS A C 1
ATOM 2754 O O . LYS A 1 337 ? -8.546 -1.206 11.682 1.00 80.25 337 LYS A O 1
ATOM 2759 N N . ARG A 1 338 ? -9.901 0.264 12.689 1.00 82.31 338 ARG A N 1
ATOM 2760 C CA . ARG A 1 338 ? -10.892 -0.697 13.186 1.00 82.31 338 ARG A CA 1
ATOM 2761 C C . ARG A 1 338 ? -12.279 -0.109 13.020 1.00 82.31 338 ARG A C 1
ATOM 2763 O O . ARG A 1 338 ? -12.476 1.082 13.233 1.00 82.31 338 ARG A O 1
ATOM 2770 N N . LEU A 1 339 ? -13.227 -0.967 12.670 1.00 85.94 339 LEU A N 1
ATOM 2771 C CA . LEU A 1 339 ? -14.637 -0.619 12.642 1.00 85.94 339 LEU A CA 1
ATOM 2772 C C . LEU A 1 339 ? -15.235 -0.948 14.007 1.00 85.94 339 LEU A C 1
ATOM 2774 O O . LEU A 1 339 ? -15.138 -2.088 14.457 1.00 85.94 339 LEU A O 1
ATOM 2778 N N . LYS A 1 340 ? -15.823 0.052 14.659 1.00 88.12 340 LYS A N 1
ATOM 2779 C CA . LYS A 1 340 ? -16.683 -0.131 15.824 1.00 88.12 340 LYS A CA 1
ATOM 2780 C C . LYS A 1 340 ? -18.119 -0.270 15.344 1.00 88.12 340 LYS A C 1
ATOM 2782 O O . LYS A 1 340 ? -18.684 0.664 14.774 1.00 88.12 340 LYS A O 1
ATOM 2787 N N . LEU A 1 341 ? -18.673 -1.450 15.569 1.00 92.19 341 LEU A N 1
ATOM 2788 C CA . LEU A 1 341 ? -20.051 -1.803 15.266 1.00 92.19 341 LEU A CA 1
ATOM 2789 C C . LEU A 1 341 ? -20.962 -1.430 16.449 1.00 92.19 341 LEU A C 1
ATOM 2791 O O . LEU A 1 341 ? -20.503 -0.949 17.490 1.00 92.19 341 LEU A O 1
ATOM 2795 N N . SER A 1 342 ? -22.266 -1.657 16.307 1.00 93.81 342 SER A N 1
ATOM 2796 C CA . SER A 1 342 ? -23.264 -1.322 17.333 1.00 93.81 342 SER A CA 1
ATOM 2797 C C . SER A 1 342 ? -22.964 -1.938 18.704 1.00 93.81 342 SER A C 1
ATOM 2799 O O . SER A 1 342 ? -23.065 -1.238 19.709 1.00 93.81 342 SER A O 1
ATOM 2801 N N . GLY A 1 343 ? -22.532 -3.202 18.768 1.00 94.44 343 GLY A N 1
ATOM 2802 C CA . GLY A 1 343 ? -22.171 -3.858 20.026 1.00 94.44 343 GLY A CA 1
ATOM 2803 C C . GLY A 1 343 ? -20.945 -3.244 20.699 1.00 94.44 343 GLY A C 1
ATOM 2804 O O . GLY A 1 343 ? -20.933 -3.082 21.918 1.00 94.44 343 GLY A O 1
ATOM 2805 N N . ASP A 1 344 ? -19.935 -2.831 19.923 1.00 91.75 344 ASP A N 1
ATOM 2806 C CA . ASP A 1 344 ? -18.756 -2.126 20.449 1.00 91.75 344 ASP A CA 1
ATOM 2807 C C . ASP A 1 344 ? -19.153 -0.773 21.055 1.00 91.75 344 ASP A C 1
ATOM 2809 O O . ASP A 1 344 ? -18.732 -0.418 22.156 1.00 91.75 344 ASP A O 1
ATOM 2813 N N . LEU A 1 345 ? -20.004 -0.026 20.346 1.00 92.75 345 LEU A N 1
ATOM 2814 C CA . LEU A 1 345 ? -20.497 1.272 20.795 1.00 92.75 345 LEU A CA 1
ATOM 2815 C C . LEU A 1 345 ? -21.344 1.127 22.065 1.00 92.75 345 LEU A C 1
ATOM 2817 O O . LEU A 1 345 ? -21.120 1.863 23.030 1.00 92.75 345 LEU A O 1
ATOM 2821 N N . MET A 1 346 ? -22.279 0.171 22.087 1.00 94.81 346 MET A N 1
ATOM 2822 C CA . MET A 1 346 ? -23.139 -0.110 23.242 1.00 94.81 346 MET A CA 1
ATOM 2823 C C . MET A 1 346 ? -22.337 -0.576 24.458 1.00 94.81 346 MET A C 1
ATOM 2825 O O . MET A 1 346 ? -22.631 -0.141 25.570 1.00 94.81 346 MET A O 1
ATOM 2829 N N . ALA A 1 347 ? -21.280 -1.368 24.260 1.00 92.75 347 ALA A N 1
ATOM 2830 C CA . ALA A 1 347 ? -20.352 -1.753 25.321 1.00 92.75 347 ALA A CA 1
ATOM 2831 C C . ALA A 1 347 ? -19.655 -0.533 25.946 1.00 92.75 347 ALA A C 1
ATOM 2833 O O . ALA A 1 347 ? -19.616 -0.404 27.172 1.00 92.75 347 ALA A O 1
ATOM 2834 N N . ASP A 1 348 ? -19.154 0.390 25.119 1.00 88.94 348 ASP A N 1
ATOM 2835 C CA . ASP A 1 348 ? -18.517 1.626 25.587 1.00 88.94 348 ASP A CA 1
ATOM 2836 C C . ASP A 1 348 ? -19.493 2.500 26.393 1.00 88.94 348 ASP A C 1
ATOM 2838 O O . ASP A 1 348 ? -19.138 3.030 27.450 1.00 88.94 348 ASP A O 1
ATOM 2842 N N . LEU A 1 349 ? -20.741 2.620 25.926 1.00 92.25 349 LEU A N 1
ATOM 2843 C CA . LEU A 1 349 ? -21.780 3.383 26.616 1.00 92.25 349 LEU A CA 1
ATOM 2844 C C . LEU A 1 349 ? -22.198 2.727 27.934 1.00 92.25 349 LEU A C 1
ATOM 2846 O O . LEU A 1 349 ? -22.286 3.409 28.957 1.00 92.25 349 LEU A O 1
ATOM 2850 N N . PHE A 1 350 ? -22.458 1.419 27.924 1.00 93.62 350 PHE A N 1
ATOM 2851 C CA . PHE A 1 350 ? -22.880 0.679 29.110 1.00 93.62 350 PHE A CA 1
ATOM 2852 C C . PHE A 1 350 ? -21.823 0.770 30.208 1.00 93.62 350 PHE A C 1
ATOM 2854 O O . PHE A 1 350 ? -22.144 1.095 31.345 1.00 93.62 350 PHE A O 1
ATOM 2861 N N . ARG A 1 351 ? -20.548 0.600 29.856 1.00 89.94 351 ARG A N 1
ATOM 2862 C CA . ARG A 1 351 ? -19.425 0.662 30.793 1.00 89.94 351 ARG A CA 1
ATOM 2863 C C . ARG A 1 351 ? -19.317 1.995 31.537 1.00 89.94 351 ARG A C 1
ATOM 2865 O O . ARG A 1 351 ? -19.185 2.004 32.758 1.00 89.94 351 ARG A O 1
ATOM 2872 N N . VAL A 1 352 ? -19.385 3.125 30.828 1.00 88.06 352 VAL A N 1
ATOM 2873 C CA . VAL A 1 352 ? -19.302 4.459 31.459 1.00 88.06 352 VAL A CA 1
ATOM 2874 C C . VAL A 1 352 ? -20.497 4.711 32.383 1.00 88.06 352 VAL A C 1
ATOM 2876 O O . VAL A 1 352 ? -20.353 5.303 33.458 1.00 88.06 352 VAL A O 1
ATOM 2879 N N . ASN A 1 353 ? -21.682 4.250 31.983 1.00 91.19 353 ASN A N 1
ATOM 2880 C CA . ASN A 1 353 ? -22.890 4.429 32.779 1.00 91.19 353 ASN A CA 1
ATOM 2881 C C . ASN A 1 353 ? -22.967 3.465 33.968 1.00 91.19 353 ASN A C 1
ATOM 2883 O O . ASN A 1 353 ? -23.430 3.886 35.023 1.00 91.19 353 ASN A O 1
ATOM 2887 N N . LEU A 1 354 ? -22.443 2.242 33.851 1.00 91.12 354 LEU A N 1
ATOM 2888 C CA . LEU A 1 354 ? -22.298 1.316 34.973 1.00 91.12 354 LEU A CA 1
ATOM 2889 C C . LEU A 1 354 ? -21.343 1.891 36.022 1.00 91.12 354 LEU A C 1
ATOM 2891 O O . LEU A 1 354 ? -21.693 1.950 37.194 1.00 91.12 354 LEU A O 1
ATOM 2895 N N . ALA A 1 355 ? -20.184 2.411 35.606 1.00 87.69 355 ALA A N 1
ATOM 2896 C CA . ALA A 1 355 ? -19.261 3.078 36.524 1.00 87.69 355 ALA A CA 1
ATOM 2897 C C . ALA A 1 355 ? -19.922 4.278 37.228 1.00 87.69 355 ALA A C 1
ATOM 2899 O O . ALA A 1 355 ? -19.734 4.482 38.424 1.00 87.69 355 ALA A O 1
ATOM 2900 N N . SER A 1 356 ? -20.741 5.051 36.505 1.00 88.69 356 SER A N 1
ATOM 2901 C CA . SER A 1 356 ? -21.510 6.156 37.094 1.00 88.69 356 SER A CA 1
ATOM 2902 C C . SER A 1 356 ? -22.571 5.677 38.089 1.00 88.69 356 SER A C 1
ATOM 2904 O O . SER A 1 356 ? -22.759 6.317 39.119 1.00 88.69 356 SER A O 1
ATOM 2906 N N . LEU A 1 357 ? -23.247 4.561 37.801 1.00 90.38 357 LEU A N 1
ATOM 2907 C CA . LEU A 1 357 ? -24.214 3.943 38.707 1.00 90.38 357 LEU A CA 1
ATOM 2908 C C . LEU A 1 357 ? -23.531 3.443 39.981 1.00 90.38 357 LEU A C 1
ATOM 2910 O O . LEU A 1 357 ? -24.025 3.706 41.068 1.00 90.38 357 LEU A O 1
ATOM 2914 N N . VAL A 1 358 ? -22.363 2.807 39.865 1.00 89.56 358 VAL A N 1
ATOM 2915 C CA . VAL A 1 358 ? -21.563 2.373 41.020 1.00 89.56 358 VAL A CA 1
ATOM 2916 C C . VAL A 1 358 ? -21.151 3.561 41.894 1.00 89.56 358 VAL A C 1
ATOM 2918 O O . VAL A 1 358 ? -21.226 3.478 43.117 1.00 89.56 358 VAL A O 1
ATOM 2921 N N . GLN A 1 359 ? -20.769 4.692 41.294 1.00 88.19 359 GLN A N 1
ATOM 2922 C CA . GLN A 1 359 ? -20.476 5.914 42.054 1.00 88.19 359 GLN A CA 1
ATOM 2923 C C . GLN A 1 359 ? -21.720 6.479 42.760 1.00 88.19 359 GLN A C 1
ATOM 2925 O O . GLN A 1 359 ? -21.618 6.904 43.910 1.00 88.19 359 GLN A O 1
ATOM 2930 N N . ASP A 1 360 ? -22.895 6.449 42.122 1.00 89.94 360 ASP A N 1
ATOM 2931 C CA . ASP A 1 360 ? -24.158 6.856 42.760 1.00 89.94 360 ASP A CA 1
ATOM 2932 C C . ASP A 1 360 ? -24.549 5.908 43.907 1.00 89.94 360 ASP A C 1
ATOM 2934 O O . ASP A 1 360 ? -24.922 6.367 44.987 1.00 89.94 360 ASP A O 1
ATOM 2938 N N . MET A 1 361 ? -24.381 4.594 43.719 1.00 88.75 361 MET A N 1
ATOM 2939 C CA . MET A 1 361 ? -24.573 3.583 44.764 1.00 88.75 361 MET A CA 1
ATOM 2940 C C . MET A 1 361 ? -23.673 3.862 45.970 1.00 88.75 361 MET A C 1
ATOM 2942 O O . MET A 1 361 ? -24.164 3.921 47.095 1.00 88.75 361 MET A O 1
ATOM 2946 N N . LEU A 1 362 ? -22.375 4.100 45.743 1.00 88.50 362 LEU A N 1
ATOM 2947 C CA . LEU A 1 362 ? -21.413 4.448 46.792 1.00 88.50 362 LEU A CA 1
ATOM 2948 C C . LEU A 1 362 ? -21.795 5.742 47.518 1.00 88.50 362 LEU A C 1
ATOM 2950 O O . LEU A 1 362 ? -21.761 5.794 48.746 1.00 88.50 362 LEU A O 1
ATOM 2954 N N . TYR A 1 363 ? -22.195 6.780 46.784 1.00 87.94 363 TYR A N 1
ATOM 2955 C CA . TYR A 1 363 ? -22.621 8.049 47.370 1.00 87.94 363 TYR A CA 1
ATOM 2956 C C . TYR A 1 363 ? -23.877 7.892 48.242 1.00 87.94 363 TYR A C 1
ATOM 2958 O O . TYR A 1 363 ? -23.914 8.365 49.383 1.00 87.94 363 TYR A O 1
ATOM 2966 N N . ASN A 1 364 ? -24.900 7.193 47.737 1.00 86.62 364 ASN A N 1
ATOM 2967 C CA . ASN A 1 364 ? -26.132 6.928 48.480 1.00 86.62 364 ASN A CA 1
ATOM 2968 C C . ASN A 1 364 ? -25.860 6.054 49.712 1.00 86.62 364 ASN A C 1
ATOM 2970 O O . ASN A 1 364 ? -26.380 6.352 50.788 1.00 86.62 364 ASN A O 1
ATOM 2974 N N . PHE A 1 365 ? -24.996 5.043 49.583 1.00 86.44 365 PHE A N 1
ATOM 2975 C CA . PHE A 1 365 ? -24.542 4.213 50.697 1.00 86.44 365 PHE A CA 1
ATOM 2976 C C . PHE A 1 365 ? -23.899 5.065 51.798 1.00 86.44 365 PHE A C 1
ATOM 2978 O O . PHE A 1 365 ? -24.384 5.078 52.928 1.00 86.44 365 PHE A O 1
ATOM 2985 N N . GLN A 1 366 ? -22.887 5.873 51.463 1.00 86.12 366 GLN A N 1
ATOM 2986 C CA . GLN A 1 366 ? -22.202 6.745 52.426 1.00 86.12 366 GLN A CA 1
ATOM 2987 C C . GLN A 1 366 ? -23.164 7.716 53.123 1.00 86.12 366 GLN A C 1
ATOM 2989 O O . GLN A 1 366 ? -23.052 7.969 54.323 1.00 86.12 366 GLN A O 1
ATOM 2994 N N . ARG A 1 367 ? -24.131 8.267 52.381 1.00 85.38 367 ARG A N 1
ATOM 2995 C CA . ARG A 1 367 ? -25.143 9.178 52.925 1.00 85.38 367 ARG A CA 1
ATOM 2996 C C . ARG A 1 367 ? -26.094 8.480 53.903 1.00 85.38 367 ARG A C 1
ATOM 2998 O O . ARG A 1 367 ? -26.479 9.101 54.892 1.00 85.38 367 ARG A O 1
ATOM 3005 N N . LEU A 1 368 ? -26.495 7.238 53.633 1.00 85.12 368 LEU A N 1
ATOM 3006 C CA . LEU A 1 368 ? -27.373 6.459 54.516 1.00 85.12 368 LEU A CA 1
ATOM 3007 C C . LEU A 1 368 ? -26.645 5.991 55.778 1.00 85.12 368 LEU A C 1
ATOM 3009 O O . LEU A 1 368 ? -27.210 6.094 56.867 1.00 85.12 368 LEU A O 1
ATOM 3013 N N . VAL A 1 369 ? -25.384 5.570 55.642 1.00 84.75 369 VAL A N 1
ATOM 3014 C CA . VAL A 1 369 ? -24.521 5.194 56.772 1.00 84.75 369 VAL A CA 1
ATOM 3015 C C . VAL A 1 369 ? -24.320 6.380 57.716 1.00 84.75 369 VAL A C 1
ATOM 3017 O O . VAL A 1 369 ? -24.583 6.259 58.907 1.00 84.75 369 VAL A O 1
ATOM 3020 N N . LYS A 1 370 ? -23.989 7.572 57.194 1.00 82.94 370 LYS A N 1
ATOM 3021 C CA . LYS A 1 370 ? -23.857 8.801 58.008 1.00 82.94 370 LYS A CA 1
ATOM 3022 C C . LYS A 1 370 ? -25.138 9.210 58.745 1.00 82.94 370 LYS A C 1
ATOM 3024 O O . LYS A 1 370 ? -25.069 9.967 59.704 1.00 82.94 370 LYS A O 1
ATOM 3029 N N . ARG A 1 371 ? -26.305 8.761 58.276 1.00 81.50 371 ARG A N 1
ATOM 3030 C CA . ARG A 1 371 ? -27.614 9.035 58.891 1.00 81.50 371 ARG A CA 1
ATOM 3031 C C . ARG A 1 371 ? -28.048 7.956 59.890 1.00 81.50 371 ARG A C 1
ATOM 3033 O O . ARG A 1 371 ? -29.122 8.106 60.463 1.00 81.50 371 ARG A O 1
ATOM 3040 N N . GLY A 1 372 ? -27.278 6.876 60.054 1.00 72.62 372 GLY A N 1
ATOM 3041 C CA . GLY A 1 372 ? -27.600 5.761 60.953 1.00 72.62 372 GLY A CA 1
ATOM 3042 C C . GLY A 1 372 ? -28.804 4.910 60.524 1.00 72.62 372 GLY A C 1
ATOM 3043 O O . GLY A 1 372 ? -29.373 4.211 61.351 1.00 72.62 372 GLY A O 1
ATOM 3044 N N . LYS A 1 373 ? -29.238 4.980 59.254 1.00 66.56 373 LYS A N 1
ATOM 3045 C CA . LYS A 1 373 ? -30.469 4.324 58.749 1.00 66.56 373 LYS A CA 1
ATOM 3046 C C . LYS A 1 373 ? -30.216 3.327 57.608 1.00 66.56 373 LYS A C 1
ATOM 3048 O O . LYS A 1 373 ? -31.047 3.195 56.711 1.00 66.56 373 LYS A O 1
ATOM 3053 N N . PHE A 1 374 ? -29.056 2.674 57.567 1.00 70.38 374 PHE A N 1
ATOM 3054 C CA . PHE A 1 374 ? -28.754 1.712 56.503 1.00 70.38 374 PHE A CA 1
ATOM 3055 C C . PHE A 1 374 ? -29.299 0.316 56.852 1.00 70.38 374 PHE A C 1
ATOM 3057 O O . PHE A 1 374 ? -28.840 -0.283 57.816 1.00 70.38 374 PHE A O 1
ATOM 3064 N N . GLN A 1 375 ? -30.276 -0.183 56.081 1.00 69.50 375 GLN A N 1
ATOM 3065 C CA . GLN A 1 375 ? -30.915 -1.494 56.313 1.00 69.50 375 GLN A CA 1
ATOM 3066 C C . GLN A 1 375 ? -30.692 -2.517 55.182 1.00 69.50 375 GLN A C 1
ATOM 3068 O O . GLN A 1 375 ? -30.575 -3.700 55.473 1.00 69.50 375 GLN A O 1
ATOM 3073 N N . SER A 1 376 ? -30.633 -2.099 53.909 1.00 80.56 376 SER A N 1
ATOM 3074 C CA . SER A 1 376 ? -30.488 -3.009 52.754 1.00 80.56 376 SER A CA 1
ATOM 3075 C C . SER A 1 376 ? -29.809 -2.320 51.565 1.00 80.56 376 SER A C 1
ATOM 3077 O O . SER A 1 376 ? -30.013 -1.122 51.324 1.00 80.56 376 SER A O 1
ATOM 3079 N N . ILE A 1 377 ? -29.039 -3.088 50.783 1.00 80.88 377 ILE A N 1
ATOM 3080 C CA . ILE A 1 377 ? -28.421 -2.627 49.527 1.00 80.88 377 ILE A CA 1
ATOM 3081 C C . ILE A 1 377 ? -29.470 -2.412 48.424 1.00 80.88 377 ILE A C 1
ATOM 3083 O O . ILE A 1 377 ? -29.265 -1.610 47.512 1.00 80.88 377 ILE A O 1
ATOM 3087 N N . LYS A 1 378 ? -30.636 -3.056 48.492 1.00 82.19 378 LYS A N 1
ATOM 3088 C CA . LYS A 1 378 ? -31.658 -2.934 47.442 1.00 82.19 378 LYS A CA 1
ATOM 3089 C C . LYS A 1 378 ? -32.123 -1.487 47.233 1.00 82.19 378 LYS A C 1
ATOM 3091 O O . LYS A 1 378 ? -32.394 -1.081 46.109 1.00 82.19 378 LYS A O 1
ATOM 3096 N N . ILE A 1 379 ? -32.139 -0.687 48.301 1.00 83.19 379 ILE A N 1
ATOM 3097 C CA . ILE A 1 379 ? -32.612 0.708 48.301 1.00 83.19 379 ILE A CA 1
ATOM 3098 C C . ILE A 1 379 ? -31.628 1.658 47.589 1.00 83.19 379 ILE A C 1
ATOM 3100 O O . ILE A 1 379 ? -32.029 2.721 47.111 1.00 83.19 379 ILE A O 1
ATOM 3104 N N . ILE A 1 380 ? -30.337 1.308 47.505 1.00 84.69 380 ILE A N 1
ATOM 3105 C CA . ILE A 1 380 ? -29.315 2.194 46.917 1.00 84.69 380 ILE A CA 1
ATOM 3106 C C . ILE A 1 380 ? -29.203 2.074 45.392 1.00 84.69 380 ILE A C 1
ATOM 3108 O O . ILE A 1 380 ? -28.587 2.937 44.765 1.00 84.69 380 ILE A O 1
ATOM 3112 N N . ILE A 1 381 ? -29.790 1.036 44.790 1.00 85.81 381 ILE A N 1
ATOM 3113 C CA . ILE A 1 381 ? -29.724 0.779 43.347 1.00 85.81 381 ILE A CA 1
ATOM 3114 C C . ILE A 1 381 ? -30.905 1.469 42.662 1.00 85.81 381 ILE A C 1
ATOM 3116 O O . ILE A 1 381 ? -32.060 1.134 42.906 1.00 85.81 381 ILE A O 1
ATOM 3120 N N . ARG A 1 382 ? -30.614 2.436 41.784 1.00 86.25 382 ARG A N 1
ATOM 3121 C CA . ARG A 1 382 ? -31.620 3.183 41.011 1.00 86.25 382 ARG A CA 1
ATOM 3122 C C . ARG A 1 382 ? -31.598 2.769 39.540 1.00 86.25 382 ARG A C 1
ATOM 3124 O O . ARG A 1 382 ? -30.755 3.235 38.772 1.00 86.25 382 ARG A O 1
ATOM 3131 N N . ASP A 1 383 ? -32.567 1.958 39.137 1.00 83.62 383 ASP A N 1
ATOM 3132 C CA . ASP A 1 383 ? -32.732 1.409 37.782 1.00 83.62 383 ASP A CA 1
ATOM 3133 C C . ASP A 1 383 ? -32.907 2.490 36.691 1.00 83.62 383 ASP A C 1
ATOM 3135 O O . ASP A 1 383 ? -32.424 2.367 35.555 1.00 83.62 383 ASP A O 1
ATOM 3139 N N . GLN A 1 384 ? -33.562 3.603 37.037 1.00 89.56 384 GLN A N 1
ATOM 3140 C CA . GLN A 1 384 ? -33.837 4.702 36.105 1.00 89.56 384 GLN A CA 1
ATOM 3141 C C . GLN A 1 384 ? -32.578 5.463 35.670 1.00 89.56 384 GLN A C 1
ATOM 3143 O O . GLN A 1 384 ? -32.557 6.035 34.578 1.00 89.56 384 GLN A O 1
ATOM 3148 N N . LEU A 1 385 ? -31.511 5.461 36.479 1.00 90.31 385 LEU A N 1
ATOM 3149 C CA . LEU A 1 385 ? -30.292 6.215 36.173 1.00 90.31 385 LEU A CA 1
ATOM 3150 C C . LEU A 1 385 ? -29.593 5.661 34.925 1.00 90.31 385 LEU A C 1
ATOM 3152 O O . LEU A 1 385 ? -29.244 6.416 34.014 1.00 90.31 385 LEU A O 1
ATOM 3156 N N . LEU A 1 386 ? -29.414 4.340 34.873 1.00 91.25 386 LEU A N 1
ATOM 3157 C CA . LEU A 1 386 ? -28.792 3.662 33.739 1.00 91.25 386 LEU A CA 1
ATOM 3158 C C . LEU A 1 386 ? -29.671 3.783 32.488 1.00 91.25 386 LEU A C 1
ATOM 3160 O O . LEU A 1 386 ? -29.202 4.213 31.432 1.00 91.25 386 LEU A O 1
ATOM 3164 N N . THR A 1 387 ? -30.962 3.479 32.641 1.00 93.31 387 THR A N 1
ATOM 3165 C CA . THR A 1 387 ? -31.953 3.515 31.557 1.00 93.31 387 THR A CA 1
ATOM 3166 C C . THR A 1 387 ? -32.051 4.907 30.928 1.00 93.31 387 THR A C 1
ATOM 3168 O O . THR A 1 387 ? -31.965 5.052 29.707 1.00 93.31 387 THR A O 1
ATOM 3171 N N . GLY A 1 388 ? -32.167 5.953 31.753 1.00 93.62 388 GLY A N 1
ATOM 3172 C CA . GLY A 1 388 ? -32.293 7.336 31.297 1.00 93.62 388 GLY A CA 1
ATOM 3173 C C . GLY A 1 388 ? -31.065 7.827 30.530 1.00 93.62 388 GLY A C 1
ATOM 3174 O O . GLY A 1 388 ? -31.204 8.471 29.487 1.00 93.62 388 GLY A O 1
ATOM 3175 N N . ARG A 1 389 ? -29.853 7.476 30.982 1.00 92.56 389 ARG A N 1
ATOM 3176 C CA . ARG A 1 389 ? -28.612 7.860 30.289 1.00 92.56 389 ARG A CA 1
ATOM 3177 C C . ARG A 1 389 ? -28.436 7.140 28.957 1.00 92.56 389 ARG A C 1
ATOM 3179 O O . ARG A 1 389 ? -28.059 7.785 27.979 1.00 92.56 389 ARG A O 1
ATOM 3186 N N . ILE A 1 390 ? -28.756 5.844 28.894 1.00 93.88 390 ILE A N 1
ATOM 3187 C CA . ILE A 1 390 ? -28.725 5.093 27.632 1.00 93.88 390 ILE A CA 1
ATOM 3188 C C . ILE A 1 390 ? -29.756 5.666 26.655 1.00 93.88 390 ILE A C 1
ATOM 3190 O O . ILE A 1 390 ? -29.414 5.959 25.509 1.00 93.88 390 ILE A O 1
ATOM 3194 N N . LYS A 1 391 ? -30.991 5.911 27.115 1.00 93.31 391 LYS A N 1
ATOM 3195 C CA . LYS A 1 391 ? -32.055 6.523 26.303 1.00 93.31 391 LYS A CA 1
ATOM 3196 C C . LYS A 1 391 ? -31.628 7.878 25.738 1.00 93.31 391 LYS A C 1
ATOM 3198 O O . LYS A 1 391 ? -31.792 8.117 24.546 1.00 93.31 391 LYS A O 1
ATOM 3203 N N . SER A 1 392 ? -31.061 8.748 26.574 1.00 93.44 392 SER A N 1
ATOM 3204 C CA . SER A 1 392 ? -30.614 10.085 26.170 1.00 93.44 392 SER A CA 1
ATOM 3205 C C . SER A 1 392 ? -29.498 10.038 25.120 1.00 93.44 392 SER A C 1
ATOM 3207 O O . SER A 1 392 ? -29.594 10.701 24.084 1.00 93.44 392 SER A O 1
ATOM 3209 N N . ALA A 1 393 ? -28.475 9.199 25.321 1.00 93.94 393 ALA A N 1
ATOM 3210 C CA . ALA A 1 393 ? -27.383 9.031 24.359 1.00 93.94 393 ALA A CA 1
ATOM 3211 C C . ALA A 1 393 ? -27.883 8.489 23.009 1.00 93.94 393 ALA A C 1
ATOM 3213 O O . ALA A 1 393 ? -27.522 8.999 21.947 1.00 93.94 393 ALA A O 1
ATOM 3214 N N . MET A 1 394 ? -28.776 7.497 23.047 1.00 93.38 394 MET A N 1
ATOM 3215 C CA . MET A 1 394 ? -29.369 6.894 21.855 1.00 93.38 394 MET A CA 1
ATOM 3216 C C . MET A 1 394 ? -30.327 7.843 21.117 1.00 93.38 394 MET A C 1
ATOM 3218 O O . MET A 1 394 ? -30.376 7.822 19.890 1.00 93.38 394 MET A O 1
ATOM 3222 N N . ALA A 1 395 ? -31.072 8.693 21.827 1.00 90.88 395 ALA A N 1
ATOM 3223 C CA . ALA A 1 395 ? -31.995 9.654 21.222 1.00 90.88 395 ALA A CA 1
ATOM 3224 C C . ALA A 1 395 ? -31.279 10.881 20.631 1.00 90.88 395 ALA A C 1
ATOM 3226 O O . ALA A 1 395 ? -31.669 11.373 19.577 1.00 90.88 395 ALA A O 1
ATOM 3227 N N . THR A 1 396 ? -30.226 11.375 21.287 1.00 91.31 396 THR A N 1
ATOM 3228 C CA . THR A 1 396 ? -29.480 12.567 20.838 1.00 91.31 396 THR A CA 1
ATOM 3229 C C . THR A 1 396 ? -28.337 12.243 19.876 1.00 91.31 396 THR A C 1
ATOM 3231 O O . THR A 1 396 ? -27.825 13.135 19.203 1.00 91.31 396 THR A O 1
ATOM 3234 N N . GLY A 1 397 ? -27.877 10.988 19.842 1.00 91.25 397 GLY A N 1
ATOM 3235 C CA . GLY A 1 397 ? -26.689 10.579 19.091 1.00 91.25 397 GLY A CA 1
ATOM 3236 C C . GLY A 1 397 ? -25.371 11.104 19.668 1.00 91.25 397 GLY A C 1
ATOM 3237 O O . GLY A 1 397 ? -24.334 10.981 19.009 1.00 91.25 397 GLY A O 1
ATOM 3238 N N . SER A 1 398 ? -25.391 11.679 20.875 1.00 90.62 398 SER A N 1
ATOM 3239 C CA . SER A 1 398 ? -24.191 12.065 21.623 1.00 90.62 398 SER A CA 1
ATOM 3240 C C . SER A 1 398 ? -23.690 10.878 22.440 1.00 90.62 398 SER A C 1
ATOM 3242 O O . SER A 1 398 ? -24.415 10.328 23.265 1.00 90.62 398 SER A O 1
ATOM 3244 N N . TRP A 1 399 ? -22.445 10.477 22.205 1.00 90.88 399 TRP A N 1
ATOM 3245 C CA . TRP A 1 399 ? -21.852 9.272 22.776 1.00 90.88 399 TRP A CA 1
ATOM 3246 C C . TRP A 1 399 ? -20.695 9.588 23.723 1.00 90.88 399 TRP A C 1
ATOM 3248 O O . TRP A 1 399 ? -20.231 10.726 23.842 1.00 90.88 399 TRP A O 1
ATOM 3258 N N . VAL A 1 400 ? -20.192 8.551 24.390 1.00 85.75 400 VAL A N 1
ATOM 3259 C CA . VAL A 1 400 ? -19.049 8.671 25.300 1.00 85.75 400 VAL A CA 1
ATOM 3260 C C . VAL A 1 400 ? -17.796 9.176 24.573 1.00 85.75 400 VAL A C 1
ATOM 3262 O O . VAL A 1 400 ? -17.581 8.915 23.387 1.00 85.75 400 VAL A O 1
ATOM 3265 N N . GLY A 1 401 ? -16.955 9.929 25.287 1.00 75.88 401 GLY A N 1
ATOM 3266 C CA . GLY A 1 401 ? -15.717 10.489 24.732 1.00 75.88 401 GLY A CA 1
ATOM 3267 C C . GLY A 1 401 ? -15.917 11.666 23.769 1.00 75.88 401 GLY A C 1
ATOM 3268 O O . GLY A 1 401 ? -15.022 11.946 22.976 1.00 75.88 401 GLY A O 1
ATOM 3269 N N . GLY A 1 402 ? -17.073 12.342 23.814 1.00 80.38 402 GLY A N 1
ATOM 3270 C CA . GLY A 1 402 ? -17.347 13.555 23.029 1.00 80.38 402 GLY A CA 1
ATOM 3271 C C . GLY A 1 402 ? -17.741 13.305 21.569 1.00 80.38 402 GLY A C 1
ATOM 3272 O O . GLY A 1 402 ? -17.782 14.244 20.777 1.00 80.38 402 GLY A O 1
ATOM 3273 N N . ARG A 1 403 ? -18.029 12.051 21.202 1.00 84.56 403 ARG A N 1
ATOM 3274 C CA . ARG A 1 403 ? -18.475 11.672 19.854 1.00 84.56 403 ARG A CA 1
ATOM 3275 C C . ARG A 1 403 ? -19.925 12.111 19.639 1.00 84.56 403 ARG A C 1
ATOM 3277 O O . ARG A 1 403 ? -20.742 11.993 20.548 1.00 84.56 403 ARG A O 1
ATOM 3284 N N . LYS A 1 404 ? -20.258 12.585 18.440 1.00 87.06 404 LYS A N 1
ATOM 3285 C CA . LYS A 1 404 ? -21.611 13.030 18.070 1.00 87.06 404 LYS A CA 1
ATOM 3286 C C . LYS A 1 404 ? -22.062 12.361 16.773 1.00 87.06 404 LYS A C 1
ATOM 3288 O O . LYS A 1 404 ? -21.224 11.957 15.973 1.00 87.06 404 LYS A O 1
ATOM 3293 N N . GLY A 1 405 ? -23.376 12.270 16.573 1.00 87.19 405 GLY A N 1
ATOM 3294 C CA . GLY A 1 405 ? -23.986 11.725 15.356 1.00 87.19 405 GLY A CA 1
ATOM 3295 C C . GLY A 1 405 ? -23.920 10.201 15.236 1.00 87.19 405 GLY A C 1
ATOM 3296 O O . GLY A 1 405 ? -24.045 9.690 14.128 1.00 87.19 405 GLY A O 1
ATOM 3297 N N . ILE A 1 406 ? -23.713 9.485 16.349 1.00 91.88 406 ILE A N 1
ATOM 3298 C CA . ILE A 1 406 ? -23.569 8.018 16.369 1.00 91.88 406 ILE A CA 1
ATOM 3299 C C . ILE A 1 406 ? -24.905 7.301 16.158 1.00 91.88 406 ILE A C 1
ATOM 3301 O O . ILE A 1 406 ? -24.965 6.285 15.475 1.00 91.88 406 ILE A O 1
ATOM 3305 N N . SER A 1 407 ? -25.975 7.843 16.735 1.00 94.69 407 SER A N 1
ATOM 3306 C CA . SER A 1 407 ? -27.345 7.383 16.512 1.00 94.69 407 SER A CA 1
ATOM 3307 C C . SER A 1 407 ? -28.057 8.372 15.601 1.00 94.69 407 SER A C 1
ATOM 3309 O O . SER A 1 407 ? -28.109 9.567 15.908 1.00 94.69 407 SER A O 1
ATOM 3311 N N . GLN A 1 408 ? -28.591 7.883 14.487 1.00 92.44 408 GLN A N 1
ATOM 3312 C CA . GLN A 1 408 ? -29.275 8.681 13.469 1.00 92.44 408 GLN A CA 1
ATOM 3313 C C . GLN A 1 408 ? -30.683 8.129 13.251 1.00 92.44 408 GLN A C 1
ATOM 3315 O O . GLN A 1 408 ? -30.913 6.939 13.457 1.00 92.44 408 GLN A O 1
ATOM 3320 N N . ASN A 1 409 ? -31.626 8.982 12.849 1.00 94.50 409 ASN A N 1
ATOM 3321 C CA . ASN A 1 409 ? -32.911 8.489 12.353 1.00 94.50 409 ASN A CA 1
ATOM 3322 C C . ASN A 1 409 ? -32.647 7.686 11.079 1.00 94.50 409 ASN A C 1
ATOM 3324 O O . ASN A 1 409 ? -31.862 8.125 10.236 1.00 94.50 409 ASN A O 1
ATOM 3328 N N . ILE A 1 410 ? -33.255 6.510 10.964 1.00 93.12 410 ILE A N 1
ATOM 3329 C CA . ILE A 1 410 ? -33.098 5.683 9.769 1.00 93.12 410 ILE A CA 1
ATOM 3330 C C . ILE A 1 410 ? -33.693 6.398 8.547 1.00 93.12 410 ILE A C 1
ATOM 3332 O O . ILE A 1 410 ? -34.636 7.179 8.664 1.00 93.12 410 ILE A O 1
ATOM 3336 N N . ASP A 1 411 ? -33.118 6.142 7.376 1.00 88.94 411 ASP A N 1
ATOM 3337 C CA . ASP A 1 411 ? -33.605 6.708 6.121 1.00 88.94 411 ASP A CA 1
ATOM 3338 C C . ASP A 1 411 ? -34.553 5.698 5.468 1.00 88.94 411 ASP A C 1
ATOM 3340 O O . ASP A 1 411 ? -34.121 4.612 5.074 1.00 88.94 411 ASP A O 1
ATOM 3344 N N . ARG A 1 412 ? -35.844 6.041 5.421 1.00 90.25 412 ARG A N 1
ATOM 3345 C CA . ARG A 1 412 ? -36.932 5.215 4.869 1.00 90.25 412 ARG A CA 1
ATOM 3346 C C . ARG A 1 412 ? -37.442 5.740 3.524 1.00 90.25 412 ARG A C 1
ATOM 3348 O O . ARG A 1 412 ? -38.555 5.405 3.141 1.00 90.25 412 ARG A O 1
ATOM 3355 N N . THR A 1 413 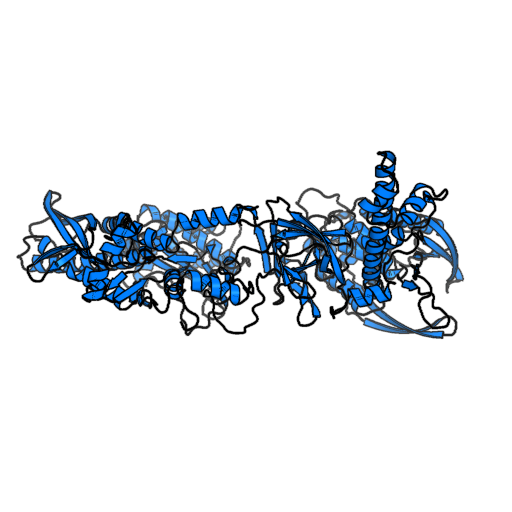? -36.654 6.555 2.818 1.00 87.50 413 THR A N 1
ATOM 3356 C CA . THR A 1 413 ? -37.037 7.082 1.495 1.00 87.50 413 THR A CA 1
ATOM 3357 C C . THR A 1 413 ? -37.350 5.953 0.508 1.00 87.50 413 THR A C 1
ATOM 3359 O O . THR A 1 413 ? -38.378 5.976 -0.159 1.00 87.50 413 THR A O 1
ATOM 3362 N N . ASP A 1 414 ? -36.490 4.935 0.468 1.00 86.31 414 ASP A N 1
ATOM 3363 C CA . ASP A 1 414 ? -36.706 3.684 -0.254 1.00 86.31 414 ASP A CA 1
ATOM 3364 C C . ASP A 1 414 ? -35.923 2.536 0.421 1.00 86.31 414 ASP A C 1
ATOM 3366 O O . ASP A 1 414 ? -35.137 2.750 1.353 1.00 86.31 414 ASP A O 1
ATOM 3370 N N . HIS A 1 415 ? -36.135 1.300 -0.040 1.00 82.81 415 HIS A N 1
ATOM 3371 C CA . HIS A 1 415 ? -35.497 0.113 0.540 1.00 82.81 415 HIS A CA 1
ATOM 3372 C C . HIS A 1 415 ? -33.960 0.125 0.410 1.00 82.81 415 HIS A C 1
ATOM 3374 O O . HIS A 1 415 ? -33.248 -0.299 1.326 1.00 82.81 415 HIS A O 1
ATOM 3380 N N . LEU A 1 416 ? -33.421 0.644 -0.698 1.00 84.69 416 LEU A N 1
ATOM 3381 C CA . LEU A 1 416 ? -31.976 0.742 -0.915 1.00 84.69 416 LEU A CA 1
ATOM 3382 C C . LEU A 1 416 ? -31.351 1.803 -0.007 1.00 84.69 416 LEU A C 1
ATOM 3384 O O . LEU A 1 416 ? -30.268 1.575 0.536 1.00 84.69 416 LEU A O 1
ATOM 3388 N N . ALA A 1 417 ? -32.029 2.932 0.206 1.00 77.88 417 ALA A N 1
ATOM 3389 C CA . ALA A 1 417 ? -31.620 3.969 1.144 1.00 77.88 417 ALA A CA 1
ATOM 3390 C C . ALA A 1 417 ? -31.524 3.405 2.569 1.00 77.88 417 ALA A C 1
ATOM 3392 O O . ALA A 1 417 ? -30.518 3.625 3.252 1.00 77.88 417 ALA A O 1
ATOM 3393 N N . THR A 1 418 ? -32.503 2.591 2.981 1.00 86.31 418 THR A N 1
ATOM 3394 C CA . THR A 1 418 ? -32.484 1.881 4.268 1.00 86.31 418 THR A CA 1
ATOM 3395 C C . THR A 1 418 ? -31.277 0.945 4.389 1.00 86.31 418 THR A C 1
ATOM 3397 O O . THR A 1 418 ? -30.501 1.067 5.342 1.00 86.31 418 THR A O 1
ATOM 3400 N N . LEU A 1 419 ? -31.057 0.059 3.410 1.00 84.81 419 LEU A N 1
ATOM 3401 C CA . LEU A 1 419 ? -29.910 -0.861 3.401 1.00 84.81 419 LEU A CA 1
ATOM 3402 C C . LEU A 1 419 ? -28.564 -0.119 3.409 1.00 84.81 419 LEU A C 1
ATOM 3404 O O . LEU A 1 419 ? -27.665 -0.449 4.187 1.00 84.81 419 LEU A O 1
ATOM 3408 N N . SER A 1 420 ? -28.439 0.922 2.587 1.00 81.44 420 SER A N 1
ATOM 3409 C CA . SER A 1 420 ? -27.250 1.774 2.501 1.00 81.44 420 SER A CA 1
ATOM 3410 C C . SER A 1 420 ? -26.962 2.483 3.826 1.00 81.44 420 SER A C 1
ATOM 3412 O O . SER A 1 420 ? -25.810 2.571 4.259 1.00 81.44 420 SER A O 1
ATOM 3414 N N . HIS A 1 421 ? -28.001 2.959 4.518 1.00 85.12 421 HIS A N 1
ATOM 3415 C CA . HIS A 1 421 ? -27.850 3.589 5.824 1.00 85.12 421 HIS A CA 1
ATOM 3416 C C . HIS A 1 421 ? -27.386 2.579 6.886 1.00 85.12 421 HIS A C 1
ATOM 3418 O O . HIS A 1 421 ? -26.468 2.878 7.650 1.00 85.12 421 HIS A O 1
ATOM 3424 N N . LEU A 1 422 ? -27.946 1.367 6.891 1.00 86.44 422 LEU A N 1
ATOM 3425 C CA . LEU A 1 422 ? -27.580 0.300 7.830 1.00 86.44 422 LEU A CA 1
ATOM 3426 C C . LEU A 1 422 ? -26.129 -0.182 7.674 1.00 86.44 422 LEU A C 1
ATOM 3428 O O . LEU A 1 422 ? -25.517 -0.615 8.650 1.00 86.44 422 LEU A O 1
ATOM 3432 N N . GLN A 1 423 ? -25.556 -0.075 6.474 1.00 80.94 423 GLN A N 1
ATOM 3433 C CA . GLN A 1 423 ? -24.164 -0.449 6.189 1.00 80.94 423 GLN A CA 1
ATOM 3434 C C . GLN A 1 423 ? -23.178 0.730 6.209 1.00 80.94 423 GLN A C 1
ATOM 3436 O O . GLN A 1 423 ? -21.995 0.570 5.897 1.00 80.94 423 GLN A O 1
ATOM 3441 N N . ARG A 1 424 ? -23.637 1.932 6.566 1.00 80.12 424 ARG A N 1
ATOM 3442 C CA . ARG A 1 424 ? -22.827 3.148 6.487 1.00 80.12 424 ARG A CA 1
ATOM 3443 C C . ARG A 1 424 ? -21.679 3.131 7.498 1.00 80.12 424 ARG A C 1
ATOM 3445 O O . ARG A 1 424 ? -21.898 3.040 8.706 1.00 80.12 424 ARG A O 1
ATOM 3452 N N . VAL A 1 425 ? -20.463 3.335 6.989 1.00 81.25 425 VAL A N 1
ATOM 3453 C CA . VAL A 1 425 ? -19.249 3.569 7.784 1.00 81.25 425 VAL A CA 1
ATOM 3454 C C . VAL A 1 425 ? -18.913 5.058 7.787 1.00 81.25 425 VAL A C 1
ATOM 3456 O O . VAL A 1 425 ? -18.892 5.701 6.737 1.00 81.25 425 VAL A O 1
ATOM 3459 N N . VAL A 1 426 ? -18.642 5.616 8.966 1.00 81.38 426 VAL A N 1
ATOM 3460 C CA . VAL A 1 426 ? -18.344 7.039 9.159 1.00 81.38 426 VAL A CA 1
ATOM 3461 C C . VAL A 1 426 ? -17.056 7.210 9.957 1.00 81.38 426 VAL A C 1
ATOM 3463 O O . VAL A 1 426 ? -16.863 6.593 11.004 1.00 81.38 426 VAL A O 1
ATOM 3466 N N . SER A 1 427 ? -16.191 8.112 9.492 1.00 81.38 427 SER A N 1
ATOM 3467 C CA . SER A 1 427 ? -15.047 8.600 10.262 1.00 81.38 427 SER A CA 1
ATOM 3468 C C . SER A 1 427 ? -15.448 9.839 11.067 1.00 81.38 427 SER A C 1
ATOM 3470 O O . SER A 1 427 ? -16.015 10.780 10.515 1.00 81.38 427 SER A O 1
ATOM 3472 N N . LEU A 1 428 ? -15.139 9.872 12.367 1.00 79.06 428 LEU A N 1
ATOM 3473 C CA . LEU A 1 428 ? -15.516 10.969 13.279 1.00 79.06 428 LEU A CA 1
ATOM 3474 C C . LEU A 1 428 ? -14.529 12.152 13.267 1.00 79.06 428 LEU A C 1
ATOM 3476 O O . LEU A 1 428 ? -14.363 12.846 14.272 1.00 79.06 428 LEU A O 1
ATOM 3480 N N . LEU A 1 429 ? -13.827 12.366 12.155 1.00 79.25 429 LEU A N 1
ATOM 3481 C CA . LEU A 1 429 ? -12.938 13.514 11.992 1.00 79.25 429 LEU A CA 1
ATOM 3482 C C . LEU A 1 429 ? -13.747 14.811 11.865 1.00 79.25 429 LEU A C 1
ATOM 3484 O O . LEU A 1 429 ? -14.877 14.807 11.380 1.00 79.25 429 LEU A O 1
ATOM 3488 N N . SER A 1 430 ? -13.154 15.936 12.280 1.00 72.94 430 SER A N 1
ATOM 3489 C CA . SER A 1 430 ? -13.817 17.237 12.158 1.00 72.94 430 SER A CA 1
ATOM 3490 C C . SER A 1 430 ? -14.127 17.547 10.693 1.00 72.94 430 SER A C 1
ATOM 3492 O O . SER A 1 430 ? -13.230 17.523 9.846 1.00 72.94 430 SER A O 1
ATOM 3494 N N . SER A 1 431 ? -15.387 17.874 10.404 1.00 66.88 431 SER A N 1
ATOM 3495 C CA . SER A 1 431 ? -15.832 18.281 9.068 1.00 66.88 431 SER A CA 1
ATOM 3496 C C . SER A 1 431 ? -15.237 19.628 8.648 1.00 66.88 431 SER A C 1
ATOM 3498 O O . SER A 1 431 ? -14.942 19.812 7.468 1.00 66.88 431 SER A O 1
ATOM 3500 N N . SER A 1 432 ? -14.997 20.528 9.609 1.00 72.56 432 SER A N 1
ATOM 3501 C CA . SER A 1 432 ? -14.419 21.857 9.373 1.00 72.56 432 SER A CA 1
ATOM 3502 C C . SER A 1 432 ? -12.923 21.829 9.067 1.00 72.56 432 SER A C 1
ATOM 3504 O O . SER A 1 432 ? -12.409 22.757 8.454 1.00 72.56 432 SER A O 1
ATOM 3506 N N . GLN A 1 433 ? -12.212 20.777 9.487 1.00 73.69 433 GLN A N 1
ATOM 3507 C CA . GLN A 1 433 ? -10.777 20.666 9.261 1.00 73.69 433 GLN A CA 1
ATOM 3508 C C . GLN A 1 433 ? -10.488 20.022 7.902 1.00 73.69 433 GLN A C 1
ATOM 3510 O O . GLN A 1 433 ? -11.046 18.977 7.550 1.00 73.69 433 GLN A O 1
ATOM 3515 N N . GLU A 1 434 ? -9.556 20.616 7.162 1.00 74.06 434 GLU A N 1
ATOM 3516 C CA . GLU A 1 434 ? -9.062 20.080 5.897 1.00 74.06 434 GLU A CA 1
ATOM 3517 C C . GLU A 1 434 ? -8.194 18.835 6.128 1.00 74.06 434 GLU A C 1
ATOM 3519 O O . GLU A 1 434 ? -6.993 18.898 6.385 1.00 74.06 434 GLU A O 1
ATOM 3524 N N . ASN A 1 435 ? -8.827 17.667 6.054 1.00 70.44 435 ASN A N 1
ATOM 3525 C CA . ASN A 1 435 ? -8.171 16.372 6.204 1.00 70.44 435 ASN A CA 1
ATOM 3526 C C . ASN A 1 435 ? -7.938 15.718 4.832 1.00 70.44 435 ASN A C 1
ATOM 3528 O O . ASN A 1 435 ? -8.538 14.688 4.541 1.00 70.44 435 ASN A O 1
ATOM 3532 N N . PHE A 1 436 ? -7.098 16.319 3.979 1.00 69.88 436 PHE A N 1
ATOM 3533 C CA . PHE A 1 436 ? -6.875 15.853 2.598 1.00 69.88 436 PHE A CA 1
ATOM 3534 C C . PHE A 1 436 ? -6.461 14.374 2.513 1.00 69.88 436 PHE A C 1
ATOM 3536 O O . PHE A 1 436 ? -7.097 13.612 1.792 1.00 69.88 436 PHE A O 1
ATOM 3543 N N . GLU A 1 437 ? -5.469 13.954 3.309 1.00 66.69 437 GLU A N 1
ATOM 3544 C CA . GLU A 1 437 ? -4.974 12.563 3.349 1.00 66.69 437 GLU A CA 1
ATOM 3545 C C . GLU A 1 437 ? -6.057 11.557 3.767 1.00 66.69 437 GLU A C 1
ATOM 3547 O O . GLU A 1 437 ? -6.143 10.476 3.205 1.00 66.69 437 GLU A O 1
ATOM 3552 N N . ALA A 1 438 ? -6.924 11.918 4.718 1.00 67.50 438 ALA A N 1
ATOM 3553 C CA . ALA A 1 438 ? -7.978 11.018 5.190 1.00 67.50 438 ALA A CA 1
ATOM 3554 C C . ALA A 1 438 ? -9.220 11.013 4.278 1.00 67.50 438 ALA A C 1
ATOM 3556 O O . ALA A 1 438 ? -10.058 10.120 4.381 1.00 67.50 438 ALA A O 1
ATOM 3557 N N . ARG A 1 439 ? -9.383 12.033 3.422 1.00 68.62 439 ARG A N 1
ATOM 3558 C CA . ARG A 1 439 ? -10.491 12.138 2.457 1.00 68.62 439 ARG A CA 1
ATOM 3559 C C . ARG A 1 439 ? -10.171 11.463 1.122 1.00 68.62 439 ARG A C 1
ATOM 3561 O O . ARG A 1 439 ? -11.108 11.160 0.382 1.00 68.62 439 ARG A O 1
ATOM 3568 N N . SER A 1 440 ? -8.893 11.255 0.802 1.00 61.31 440 SER A N 1
ATOM 3569 C CA . SER A 1 440 ? -8.474 10.592 -0.432 1.00 61.31 440 SER A CA 1
ATOM 3570 C C . SER A 1 440 ? -8.824 9.097 -0.421 1.00 61.31 440 SER A C 1
ATOM 3572 O O . SER A 1 440 ? -9.031 8.476 0.626 1.00 61.31 440 SER A O 1
ATOM 3574 N N . LEU A 1 441 ? -8.933 8.498 -1.611 1.00 62.94 441 LEU A N 1
ATOM 3575 C CA . LEU A 1 441 ? -9.140 7.059 -1.733 1.00 62.94 441 LEU A CA 1
ATOM 3576 C C . LEU A 1 441 ? -7.816 6.342 -1.450 1.00 62.94 441 LEU A C 1
ATOM 3578 O O . LEU A 1 441 ? -6.911 6.337 -2.280 1.00 62.94 441 LEU A O 1
ATOM 3582 N N . HIS A 1 442 ? -7.704 5.725 -0.277 1.00 62.44 442 HIS A N 1
ATOM 3583 C CA . HIS A 1 442 ? -6.509 4.976 0.084 1.00 62.44 442 HIS A CA 1
ATOM 3584 C C . HIS A 1 442 ? -6.483 3.597 -0.630 1.00 62.44 442 HIS A C 1
ATOM 3586 O O . HIS A 1 442 ? -7.483 2.878 -0.588 1.00 62.44 442 HIS A O 1
ATOM 3592 N N . PRO A 1 443 ? -5.348 3.136 -1.203 1.00 59.31 443 PRO A N 1
ATOM 3593 C CA . PRO A 1 443 ? -5.258 1.860 -1.937 1.00 59.31 443 PRO A CA 1
ATOM 3594 C C . PRO A 1 443 ? -5.692 0.619 -1.143 1.00 59.31 443 PRO A C 1
ATOM 3596 O O . PRO A 1 443 ? -6.257 -0.320 -1.689 1.00 59.31 443 PRO A O 1
ATOM 3599 N N . SER A 1 444 ? -5.464 0.618 0.175 1.00 57.56 444 SER A N 1
ATOM 3600 C CA . SER A 1 444 ? -5.963 -0.422 1.093 1.00 57.56 444 SER A CA 1
ATOM 3601 C C . SER A 1 444 ? -7.491 -0.622 1.101 1.00 57.56 444 SER A C 1
ATOM 3603 O O . SER A 1 444 ? -7.939 -1.649 1.606 1.00 57.56 444 SER A O 1
ATOM 3605 N N . HIS A 1 445 ? -8.275 0.307 0.538 1.00 56.62 445 HIS A N 1
ATOM 3606 C CA . HIS A 1 445 ? -9.730 0.188 0.414 1.00 56.62 445 HIS A CA 1
ATOM 3607 C C . HIS A 1 445 ? -10.174 -0.756 -0.716 1.00 56.62 445 HIS A C 1
ATOM 3609 O O . HIS A 1 445 ? -11.318 -1.202 -0.696 1.00 56.62 445 HIS A O 1
ATOM 3615 N N . TRP A 1 446 ? -9.310 -1.058 -1.696 1.00 53.34 446 TRP A N 1
ATOM 3616 C CA . TRP A 1 446 ? -9.683 -1.804 -2.902 1.00 53.34 446 TRP A CA 1
ATOM 3617 C C . TRP A 1 446 ? -8.808 -3.042 -3.132 1.00 53.34 446 TRP A C 1
ATOM 3619 O O . TRP A 1 446 ? -7.595 -3.037 -2.907 1.00 53.34 446 TRP A O 1
ATOM 3629 N N . GLY A 1 447 ? -9.425 -4.116 -3.635 1.00 52.75 447 GLY A N 1
ATOM 3630 C CA . GLY A 1 447 ? -8.717 -5.294 -4.132 1.00 52.75 447 GLY A CA 1
ATOM 3631 C C . GLY A 1 447 ? -7.738 -4.898 -5.240 1.00 52.75 447 GLY A C 1
ATOM 3632 O O . GLY A 1 447 ? -8.140 -4.517 -6.327 1.00 52.75 447 GLY A O 1
ATOM 3633 N N . ARG A 1 448 ? -6.441 -5.007 -4.969 1.00 51.78 448 ARG A N 1
ATOM 3634 C CA . ARG A 1 448 ? -5.322 -4.446 -5.753 1.00 51.78 448 ARG A CA 1
ATOM 3635 C C . ARG A 1 448 ? -5.234 -4.916 -7.212 1.00 51.78 448 ARG A C 1
ATOM 3637 O O . ARG A 1 448 ? -5.408 -6.098 -7.491 1.00 51.78 448 ARG A O 1
ATOM 3644 N N . LEU A 1 449 ? -4.905 -4.015 -8.129 1.00 58.38 449 LEU A N 1
ATOM 3645 C CA . LEU A 1 449 ? -4.563 -4.348 -9.514 1.00 58.38 449 LEU A CA 1
ATOM 3646 C C . LEU A 1 449 ? -3.138 -4.892 -9.530 1.00 58.38 449 LEU A C 1
ATOM 3648 O O . LEU A 1 449 ? -2.260 -4.253 -8.968 1.00 58.38 449 LEU A O 1
ATOM 3652 N N . CYS A 1 450 ? -2.870 -6.061 -10.112 1.00 75.94 450 CYS A N 1
ATOM 3653 C CA . CYS A 1 450 ? -1.514 -6.614 -10.046 1.00 75.94 450 CYS A CA 1
ATOM 3654 C C . CYS A 1 450 ? -1.081 -7.293 -11.349 1.00 75.94 450 CYS A C 1
ATOM 3656 O O . CYS A 1 450 ? -1.896 -7.799 -12.120 1.00 75.94 450 CYS A O 1
ATOM 3658 N N . LEU A 1 451 ? 0.232 -7.329 -11.564 1.00 84.75 451 LEU A N 1
ATOM 3659 C CA . LEU A 1 451 ? 0.901 -7.970 -12.694 1.00 84.75 451 LEU A CA 1
ATOM 3660 C C . LEU A 1 451 ? 1.769 -9.136 -12.212 1.00 84.75 451 LEU A C 1
ATOM 3662 O O . LEU A 1 451 ? 2.142 -9.208 -11.045 1.00 84.75 451 LEU A O 1
ATOM 3666 N N . GLY A 1 452 ? 2.126 -10.065 -13.097 1.00 86.94 452 GLY A N 1
ATOM 3667 C CA . GLY A 1 452 ? 3.033 -11.163 -12.746 1.00 86.94 452 GLY A CA 1
ATOM 3668 C C . GLY A 1 452 ? 4.427 -10.652 -12.355 1.00 86.94 452 GLY A C 1
ATOM 3669 O O . GLY A 1 452 ? 4.921 -9.691 -12.946 1.00 86.94 452 GLY A O 1
ATOM 3670 N N . LYS A 1 453 ? 5.094 -11.312 -11.400 1.00 87.69 453 LYS A N 1
ATOM 3671 C CA . LYS A 1 453 ? 6.421 -10.910 -10.880 1.00 87.69 453 LYS A CA 1
ATOM 3672 C C . LYS A 1 453 ? 7.518 -10.742 -11.949 1.00 87.69 453 LYS A C 1
ATOM 3674 O O . LYS A 1 453 ? 8.393 -9.889 -11.812 1.00 87.69 453 LYS A O 1
ATOM 3679 N N . ASP A 1 454 ? 7.437 -11.510 -13.037 1.00 87.69 454 ASP A N 1
ATOM 3680 C CA . ASP A 1 454 ? 8.413 -11.502 -14.138 1.00 87.69 454 ASP A CA 1
ATOM 3681 C C . ASP A 1 454 ? 8.166 -10.369 -15.153 1.00 87.69 454 ASP A C 1
ATOM 3683 O O . ASP A 1 454 ? 8.852 -10.263 -16.172 1.00 87.69 454 ASP A O 1
ATOM 3687 N N . THR A 1 455 ? 7.177 -9.510 -14.896 1.00 90.19 455 THR A N 1
ATOM 3688 C CA . THR A 1 455 ? 6.850 -8.376 -15.763 1.00 90.19 455 THR A CA 1
AT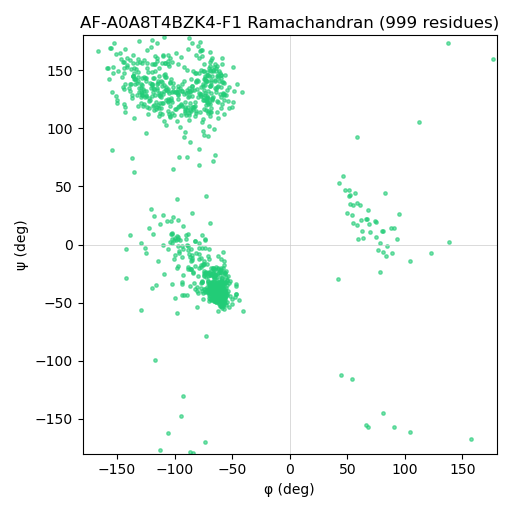OM 3689 C C . THR A 1 455 ? 7.964 -7.339 -15.735 1.00 90.19 455 THR A C 1
ATOM 3691 O O . THR A 1 455 ? 8.322 -6.832 -14.676 1.00 90.19 455 THR A O 1
ATOM 3694 N N . ASN A 1 456 ? 8.488 -6.998 -16.911 1.00 89.69 456 ASN A N 1
ATOM 3695 C CA . ASN A 1 456 ? 9.499 -5.969 -17.109 1.00 89.69 456 ASN A CA 1
ATOM 3696 C C . ASN A 1 456 ? 8.850 -4.586 -17.159 1.00 89.69 456 ASN A C 1
ATOM 3698 O O . ASN A 1 456 ? 8.072 -4.296 -18.066 1.00 89.69 456 ASN A O 1
ATOM 3702 N N . VAL A 1 457 ? 9.224 -3.719 -16.228 1.00 90.94 457 VAL A N 1
ATOM 3703 C CA . VAL A 1 457 ? 8.815 -2.316 -16.196 1.00 90.94 457 VAL A CA 1
ATOM 3704 C C . VAL A 1 457 ? 9.864 -1.464 -16.899 1.00 90.94 457 VAL A C 1
ATOM 3706 O O . VAL A 1 457 ? 11.062 -1.615 -16.642 1.00 90.94 457 VAL A O 1
ATOM 3709 N N . LEU A 1 458 ? 9.423 -0.580 -17.794 1.00 89.75 458 LEU A N 1
ATOM 3710 C CA . LEU A 1 458 ? 10.298 0.342 -18.519 1.00 89.75 458 LEU A CA 1
ATOM 3711 C C . LEU A 1 458 ? 10.769 1.481 -17.607 1.00 89.75 458 LEU A C 1
ATOM 3713 O O . LEU A 1 458 ? 9.960 2.205 -17.021 1.00 89.75 458 LEU A O 1
ATOM 3717 N N . LEU A 1 459 ? 12.086 1.653 -17.506 1.00 87.69 459 LEU A N 1
ATOM 3718 C CA . LEU A 1 459 ? 12.680 2.724 -16.712 1.00 87.69 459 LEU A CA 1
ATOM 3719 C C . LEU A 1 459 ? 12.574 4.080 -17.429 1.00 87.69 459 LEU A C 1
ATOM 3721 O O . LEU A 1 459 ? 12.290 4.158 -18.627 1.00 87.69 459 LEU A O 1
ATOM 3725 N N . ALA A 1 460 ? 12.837 5.165 -16.697 1.00 84.56 460 ALA A N 1
ATOM 3726 C CA . ALA A 1 460 ? 12.760 6.543 -17.189 1.00 84.56 460 ALA A CA 1
ATOM 3727 C C . ALA A 1 460 ? 13.619 6.819 -18.446 1.00 84.56 460 ALA A C 1
ATOM 3729 O O . ALA A 1 460 ? 13.312 7.727 -19.217 1.00 84.56 460 ALA A O 1
ATOM 3730 N N . ASP A 1 461 ? 14.661 6.017 -18.700 1.00 73.81 461 ASP A N 1
ATOM 3731 C CA . ASP A 1 461 ? 15.510 6.115 -19.896 1.00 73.81 461 ASP A CA 1
ATOM 3732 C C . ASP A 1 461 ? 14.862 5.551 -21.183 1.00 73.81 461 ASP A C 1
ATOM 3734 O O . ASP A 1 461 ? 15.464 5.619 -22.259 1.00 73.81 461 ASP A O 1
ATOM 3738 N N . LYS A 1 462 ? 13.648 4.983 -21.078 1.00 77.25 462 LYS A N 1
ATOM 3739 C CA . LYS A 1 462 ? 12.845 4.369 -22.155 1.00 77.25 462 LYS A CA 1
ATOM 3740 C C . LYS A 1 462 ? 13.514 3.210 -22.897 1.00 77.25 462 LYS A C 1
ATOM 3742 O O . LYS A 1 462 ? 13.106 2.862 -24.006 1.00 77.25 462 LYS A O 1
ATOM 3747 N N . LYS A 1 463 ? 14.563 2.620 -22.331 1.00 75.94 463 LYS A N 1
ATOM 3748 C CA . LYS A 1 463 ? 15.403 1.642 -23.038 1.00 75.94 463 LYS A CA 1
ATOM 3749 C C . LYS A 1 463 ? 15.862 0.495 -22.136 1.00 75.94 463 LYS A C 1
ATOM 3751 O O . LYS A 1 463 ? 16.104 -0.602 -22.636 1.00 75.94 463 LYS A O 1
ATOM 3756 N N . THR A 1 464 ? 16.011 0.733 -20.833 1.00 78.00 464 THR A N 1
ATOM 3757 C CA . THR A 1 464 ? 16.248 -0.306 -19.821 1.00 78.00 464 THR A CA 1
ATOM 3758 C C . THR A 1 464 ? 14.957 -0.721 -19.132 1.00 78.00 464 THR A C 1
ATOM 3760 O O . THR A 1 464 ? 13.990 0.035 -19.064 1.00 78.00 464 THR A O 1
ATOM 3763 N N . THR A 1 465 ? 14.957 -1.942 -18.606 1.00 84.62 465 THR A N 1
ATOM 3764 C CA . THR A 1 465 ? 13.839 -2.489 -17.845 1.00 84.62 465 THR A CA 1
ATOM 3765 C C . THR A 1 465 ? 14.324 -3.201 -16.596 1.00 84.62 465 THR A C 1
ATOM 3767 O O . THR A 1 465 ? 15.451 -3.700 -16.558 1.00 84.62 465 THR A O 1
ATOM 3770 N N . ARG A 1 466 ? 13.446 -3.315 -15.603 1.00 84.19 466 ARG A N 1
ATOM 3771 C CA . ARG A 1 466 ? 13.613 -4.206 -14.446 1.00 84.19 466 ARG A CA 1
ATOM 3772 C C . ARG A 1 466 ? 12.366 -5.051 -14.286 1.00 84.19 466 ARG A C 1
ATOM 3774 O O . ARG A 1 466 ? 11.271 -4.549 -14.532 1.00 84.19 466 ARG A O 1
ATOM 3781 N N . THR A 1 467 ? 12.513 -6.312 -13.888 1.00 88.81 467 THR A N 1
ATOM 3782 C CA . THR A 1 467 ? 11.328 -7.088 -13.509 1.00 88.81 467 THR A CA 1
ATOM 3783 C C . THR A 1 467 ? 10.749 -6.545 -12.205 1.00 88.81 467 THR A C 1
ATOM 3785 O O . THR A 1 467 ? 11.480 -5.978 -11.389 1.00 88.81 467 THR A O 1
ATOM 3788 N N . LEU A 1 468 ? 9.445 -6.721 -11.987 1.00 87.81 468 LEU A N 1
ATOM 3789 C CA . LEU A 1 468 ? 8.820 -6.363 -10.712 1.00 87.81 468 LEU A CA 1
ATOM 3790 C C . LEU A 1 468 ? 9.509 -7.083 -9.545 1.00 87.81 468 LEU A C 1
ATOM 3792 O O . LEU A 1 468 ? 9.799 -6.453 -8.536 1.00 87.81 468 LEU A O 1
ATOM 3796 N N . ASP A 1 469 ? 9.880 -8.352 -9.712 1.00 86.75 469 ASP A N 1
ATOM 3797 C CA . ASP A 1 469 ? 10.622 -9.103 -8.692 1.00 86.75 469 ASP A CA 1
ATOM 3798 C C . ASP A 1 469 ? 11.969 -8.449 -8.325 1.00 86.75 469 ASP A C 1
ATOM 3800 O O . ASP A 1 469 ? 12.295 -8.280 -7.152 1.00 86.75 469 ASP A O 1
ATOM 3804 N N . GLN A 1 470 ? 12.722 -7.970 -9.321 1.00 82.06 470 GLN A N 1
ATOM 3805 C CA . GLN A 1 470 ? 13.993 -7.276 -9.090 1.00 82.06 470 GLN A CA 1
ATOM 3806 C C . GLN A 1 470 ? 13.824 -5.941 -8.357 1.00 82.06 470 GLN A C 1
ATOM 3808 O O . GLN A 1 470 ? 14.738 -5.522 -7.647 1.00 82.06 470 GLN A O 1
ATOM 3813 N N . LEU A 1 471 ? 12.675 -5.278 -8.507 1.00 83.44 471 LEU A N 1
ATOM 3814 C CA . LEU A 1 471 ? 12.389 -4.003 -7.852 1.00 83.44 471 LEU A CA 1
ATOM 3815 C C . LEU A 1 471 ? 12.087 -4.150 -6.354 1.00 83.44 471 LEU A C 1
ATOM 3817 O O . LEU A 1 471 ? 12.211 -3.161 -5.636 1.00 83.44 471 LEU A O 1
ATOM 3821 N N . GLN A 1 472 ? 11.772 -5.348 -5.849 1.00 82.38 472 GLN A N 1
ATOM 3822 C CA . GLN A 1 472 ? 11.325 -5.572 -4.465 1.00 82.38 472 GLN A CA 1
ATOM 3823 C C . GLN A 1 472 ? 12.175 -4.863 -3.399 1.00 82.38 472 GLN A C 1
ATOM 3825 O O . GLN A 1 472 ? 11.628 -4.252 -2.480 1.00 82.38 472 GLN A O 1
ATOM 3830 N N . ASN A 1 473 ? 13.502 -4.894 -3.545 1.00 72.56 473 ASN A N 1
ATOM 3831 C CA . ASN A 1 473 ? 14.437 -4.350 -2.554 1.00 72.56 473 ASN A CA 1
ATOM 3832 C C . ASN A 1 473 ? 15.088 -3.022 -2.973 1.00 72.56 473 ASN A C 1
ATOM 3834 O O . ASN A 1 473 ? 15.844 -2.443 -2.199 1.00 72.56 473 ASN A O 1
ATOM 3838 N N . CYS A 1 474 ? 14.830 -2.533 -4.190 1.00 70.19 474 CYS A N 1
ATOM 3839 C CA . CYS A 1 474 ? 15.530 -1.370 -4.748 1.00 70.19 474 CYS A CA 1
ATOM 3840 C C . CYS A 1 474 ? 14.624 -0.389 -5.507 1.00 70.19 474 CYS A C 1
ATOM 3842 O O . CYS A 1 474 ? 15.132 0.552 -6.119 1.00 70.19 474 CYS A O 1
ATOM 3844 N N . TRP A 1 475 ? 13.298 -0.562 -5.459 1.00 79.44 475 TRP A N 1
ATOM 3845 C CA . TRP A 1 475 ? 12.331 0.276 -6.178 1.00 79.44 475 TRP A CA 1
ATOM 3846 C C . TRP A 1 475 ? 12.485 1.770 -5.875 1.00 79.44 475 TRP A C 1
ATOM 3848 O O . TRP A 1 475 ? 12.376 2.582 -6.784 1.00 79.44 475 TRP A O 1
ATOM 3858 N N . LYS A 1 476 ? 12.844 2.140 -4.637 1.00 76.19 476 LYS A N 1
ATOM 3859 C CA . LYS A 1 476 ? 13.077 3.540 -4.223 1.00 76.19 476 LYS A CA 1
ATOM 3860 C C . LYS A 1 476 ? 14.222 4.236 -4.967 1.00 76.19 476 LYS A C 1
ATOM 3862 O O . LYS A 1 476 ? 14.298 5.458 -4.957 1.00 76.19 476 LYS A O 1
ATOM 3867 N N . HIS A 1 477 ? 15.129 3.471 -5.569 1.00 73.69 477 HIS A N 1
ATOM 3868 C CA . HIS A 1 477 ? 16.281 3.985 -6.314 1.00 73.69 477 HIS A CA 1
ATOM 3869 C C . HIS A 1 477 ? 16.049 3.998 -7.828 1.00 73.69 477 HIS A C 1
ATOM 3871 O O . HIS A 1 477 ? 16.972 4.303 -8.582 1.00 73.69 477 HIS A O 1
ATOM 3877 N N . HIS A 1 478 ? 14.847 3.633 -8.279 1.00 76.38 478 HIS A N 1
ATOM 3878 C CA . HIS A 1 478 ? 14.511 3.528 -9.689 1.00 76.38 478 HIS A CA 1
ATOM 3879 C C . HIS A 1 478 ? 13.380 4.481 -10.055 1.00 76.38 478 HIS A C 1
ATOM 3881 O O . HIS A 1 478 ? 12.358 4.561 -9.375 1.00 76.38 478 HIS A O 1
ATOM 3887 N N . ASN A 1 479 ? 13.552 5.121 -11.208 1.00 84.56 479 ASN A N 1
ATOM 3888 C CA . ASN A 1 479 ? 12.520 5.926 -11.838 1.00 84.56 479 ASN A CA 1
ATOM 3889 C C . ASN A 1 479 ? 12.002 5.171 -13.050 1.00 84.56 479 ASN A C 1
ATOM 3891 O O . ASN A 1 479 ? 12.785 4.653 -13.856 1.00 84.56 479 ASN A O 1
ATOM 3895 N N . ILE A 1 480 ? 10.686 5.127 -13.187 1.00 89.44 480 ILE A N 1
ATOM 3896 C CA . ILE A 1 480 ? 10.019 4.480 -14.310 1.00 89.44 480 ILE A CA 1
ATOM 3897 C C . ILE A 1 480 ? 9.475 5.523 -15.273 1.00 89.44 480 ILE A C 1
ATOM 3899 O O . ILE A 1 480 ? 9.371 6.702 -14.932 1.00 89.44 480 ILE A O 1
ATOM 3903 N N . ILE A 1 481 ? 9.156 5.103 -16.494 1.00 88.88 481 ILE A N 1
ATOM 3904 C CA . ILE A 1 481 ? 8.453 5.970 -17.433 1.00 88.88 481 ILE A CA 1
ATOM 3905 C C . ILE A 1 481 ? 6.944 5.738 -17.335 1.00 88.88 481 ILE A C 1
ATOM 3907 O O . ILE A 1 481 ? 6.464 4.603 -17.364 1.00 88.88 481 ILE A O 1
ATOM 3911 N N . THR A 1 482 ? 6.215 6.840 -17.241 1.00 89.50 482 THR A N 1
ATOM 3912 C CA . THR A 1 482 ? 4.754 6.907 -17.253 1.00 89.50 482 THR A CA 1
ATOM 3913 C C . THR A 1 482 ? 4.297 7.553 -18.558 1.00 89.50 482 THR A C 1
ATOM 3915 O O . THR A 1 482 ? 5.094 8.169 -19.279 1.00 89.50 482 THR A O 1
ATOM 3918 N N . TYR A 1 483 ? 3.027 7.377 -18.894 1.00 87.56 483 TYR A N 1
ATOM 3919 C CA . TYR A 1 483 ? 2.391 7.981 -20.058 1.00 87.56 483 TYR A CA 1
ATOM 3920 C C . TYR A 1 483 ? 1.171 8.790 -19.619 1.00 87.56 483 TYR A C 1
ATOM 3922 O O . TYR A 1 483 ? 0.225 8.240 -19.056 1.00 87.56 483 TYR A O 1
ATOM 3930 N N . ASP A 1 484 ? 1.204 10.092 -19.877 1.00 85.88 484 ASP A N 1
ATOM 3931 C CA . ASP A 1 484 ? 0.082 10.989 -19.645 1.00 85.88 484 ASP A CA 1
ATOM 3932 C C . ASP A 1 484 ? -0.884 10.886 -20.829 1.00 85.88 484 ASP A C 1
ATOM 3934 O O . ASP A 1 484 ? -0.570 11.298 -21.949 1.00 85.88 484 ASP A O 1
ATOM 3938 N N . THR A 1 485 ? -2.063 10.314 -20.590 1.00 80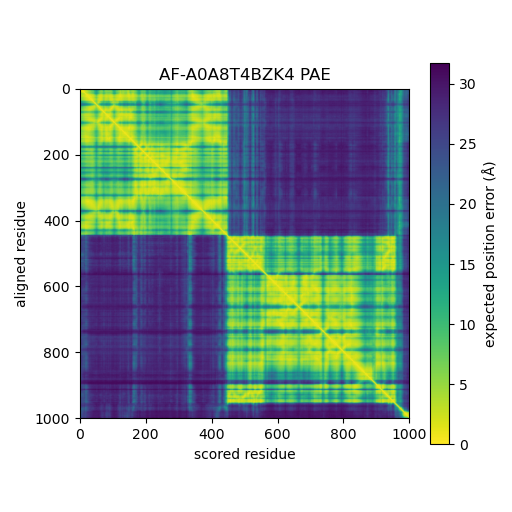.31 485 THR A N 1
ATOM 3939 C CA . THR A 1 485 ? -3.115 10.151 -21.601 1.00 80.31 485 THR A CA 1
ATOM 3940 C C . THR A 1 485 ? -3.751 11.481 -22.010 1.00 80.31 485 THR A C 1
ATOM 3942 O O . THR A 1 485 ? -4.217 11.589 -23.144 1.00 80.31 485 THR A O 1
ATOM 3945 N N . LYS A 1 486 ? -3.731 12.502 -21.139 1.00 80.25 486 LYS A N 1
ATOM 3946 C CA . LYS A 1 486 ? -4.312 13.830 -21.394 1.00 80.25 486 LYS A CA 1
ATOM 3947 C C . LYS A 1 486 ? -3.375 14.684 -22.237 1.00 80.25 486 LYS A C 1
ATOM 3949 O O . LYS A 1 486 ? -3.767 15.172 -23.292 1.00 80.25 486 LYS A O 1
ATOM 3954 N N . ASN A 1 487 ? -2.128 14.827 -21.786 1.00 80.12 487 ASN A N 1
ATOM 3955 C CA . ASN A 1 487 ? -1.111 15.623 -22.484 1.00 80.12 487 ASN A CA 1
ATOM 3956 C C . ASN A 1 487 ? -0.366 14.836 -23.564 1.00 80.12 487 ASN A C 1
ATOM 3958 O O . ASN A 1 487 ? 0.463 15.407 -24.279 1.00 80.12 487 ASN A O 1
ATOM 3962 N N . LYS A 1 488 ? -0.661 13.536 -23.696 1.00 81.12 488 LYS A N 1
ATOM 3963 C CA . LYS A 1 488 ? -0.184 12.683 -24.786 1.00 81.12 488 LYS A CA 1
ATOM 3964 C C . LYS A 1 488 ? 1.349 12.666 -24.874 1.00 81.12 488 LYS A C 1
ATOM 3966 O O . LYS A 1 488 ? 1.969 12.812 -25.932 1.00 81.12 488 LYS A O 1
ATOM 3971 N N . ASN A 1 489 ? 1.994 12.533 -23.716 1.00 84.69 489 ASN A N 1
ATOM 3972 C CA . ASN A 1 489 ? 3.445 12.555 -23.583 1.00 84.69 489 ASN A CA 1
ATOM 3973 C C . ASN A 1 489 ? 3.939 11.559 -22.519 1.00 84.69 489 ASN A C 1
ATOM 3975 O O . ASN A 1 489 ? 3.173 10.967 -21.768 1.00 84.69 489 ASN A O 1
ATOM 3979 N N . PHE A 1 490 ? 5.251 11.324 -22.499 1.00 86.94 490 PHE A N 1
ATOM 3980 C CA . PHE A 1 490 ? 5.878 10.445 -21.514 1.00 86.94 490 PHE A CA 1
ATOM 3981 C C . PHE A 1 490 ? 6.543 11.268 -20.418 1.00 86.94 490 PHE A C 1
ATOM 3983 O O . PHE A 1 490 ? 7.316 12.175 -20.742 1.00 86.94 490 PHE A O 1
ATOM 3990 N N . LEU A 1 491 ? 6.346 10.871 -19.162 1.00 86.94 491 LEU A N 1
ATOM 3991 C CA . LEU A 1 491 ? 6.889 11.554 -17.990 1.00 86.94 491 LEU A CA 1
ATOM 3992 C C . LEU A 1 491 ? 7.665 10.566 -17.105 1.00 86.94 491 LEU A C 1
ATOM 3994 O O . LEU A 1 491 ? 7.174 9.462 -16.847 1.00 86.94 491 LEU A O 1
ATOM 3998 N N . PRO A 1 492 ? 8.886 10.900 -16.655 1.00 87.81 492 PRO A N 1
ATOM 3999 C CA . PRO A 1 492 ? 9.572 10.092 -15.657 1.00 87.81 492 PRO A CA 1
ATOM 4000 C C . PRO A 1 492 ? 8.847 10.210 -14.311 1.00 87.81 492 PRO A C 1
ATOM 4002 O O . PRO A 1 492 ? 8.441 11.300 -13.932 1.00 87.81 492 PRO A O 1
ATOM 4005 N N . SER A 1 493 ? 8.724 9.109 -13.572 1.00 84.50 493 SER A N 1
ATOM 4006 C CA . SER A 1 493 ? 8.128 9.104 -12.235 1.00 84.50 493 SER A CA 1
ATOM 4007 C C . SER A 1 493 ? 8.970 8.301 -11.255 1.00 84.50 493 SER A C 1
ATOM 4009 O O . SER A 1 493 ? 9.461 7.214 -11.576 1.00 84.50 493 SER A O 1
ATOM 4011 N N . ASN A 1 494 ? 9.113 8.835 -10.043 1.00 82.75 494 ASN A N 1
ATOM 4012 C CA . ASN A 1 494 ? 9.654 8.086 -8.916 1.00 82.75 494 ASN A CA 1
ATOM 4013 C C . ASN A 1 494 ? 8.621 7.051 -8.453 1.00 82.75 494 ASN A C 1
ATOM 4015 O O . ASN A 1 494 ? 7.414 7.308 -8.460 1.00 82.75 494 ASN A O 1
ATOM 4019 N N . LEU A 1 495 ? 9.092 5.897 -7.991 1.00 80.19 495 LEU A N 1
ATOM 4020 C CA . LEU A 1 495 ? 8.233 4.918 -7.332 1.00 80.19 495 LEU A CA 1
ATOM 4021 C C . LEU A 1 495 ? 7.997 5.321 -5.870 1.00 80.19 495 LEU A C 1
ATOM 4023 O O . LEU A 1 495 ? 8.944 5.650 -5.156 1.00 80.19 495 LEU A O 1
ATOM 4027 N N . VAL A 1 496 ? 6.741 5.270 -5.420 1.00 78.75 496 VAL A N 1
ATOM 4028 C CA . VAL A 1 496 ? 6.317 5.576 -4.035 1.00 78.75 496 VAL A CA 1
ATOM 4029 C C . VAL A 1 496 ? 5.767 4.357 -3.295 1.00 78.75 496 VAL A C 1
ATOM 4031 O O . VAL A 1 496 ? 5.674 4.376 -2.069 1.00 78.75 496 VAL A O 1
ATOM 4034 N N . GLY A 1 497 ? 5.459 3.278 -4.018 1.00 74.31 497 GLY A N 1
ATOM 4035 C CA . GLY A 1 497 ? 4.962 2.033 -3.443 1.00 74.31 497 GLY A CA 1
ATOM 4036 C C . GLY A 1 497 ? 5.376 0.810 -4.255 1.00 74.31 497 GLY A C 1
ATOM 4037 O O . GLY A 1 497 ? 5.523 0.879 -5.475 1.00 74.31 497 GLY A O 1
ATOM 4038 N N . TYR A 1 498 ? 5.543 -0.310 -3.559 1.00 82.31 498 TYR A N 1
ATOM 4039 C CA . TYR A 1 498 ? 5.761 -1.638 -4.124 1.00 82.31 498 TYR A CA 1
ATOM 4040 C C . TYR A 1 498 ? 4.966 -2.647 -3.300 1.00 82.31 498 TYR A C 1
ATOM 4042 O O . TYR A 1 498 ? 5.016 -2.617 -2.067 1.00 82.31 498 TYR A O 1
ATOM 4050 N N . PHE A 1 499 ? 4.261 -3.552 -3.970 1.00 76.12 499 PHE A N 1
ATOM 4051 C CA . PHE A 1 499 ? 3.374 -4.514 -3.332 1.00 76.12 499 PHE A CA 1
ATOM 4052 C C . PHE A 1 499 ? 3.547 -5.913 -3.907 1.00 76.12 499 PHE A C 1
ATOM 4054 O O . PHE A 1 499 ? 3.881 -6.109 -5.073 1.00 76.12 499 PHE A O 1
ATOM 4061 N N . SER A 1 500 ? 3.265 -6.889 -3.054 1.00 79.81 500 SER A N 1
ATOM 4062 C CA . SER A 1 500 ? 3.205 -8.308 -3.363 1.00 79.81 500 SER A CA 1
ATOM 4063 C C . SER A 1 500 ? 1.877 -8.850 -2.849 1.00 79.81 500 SER A C 1
ATOM 4065 O O . SER A 1 500 ? 1.436 -8.485 -1.755 1.00 79.81 500 SER A O 1
ATOM 4067 N N . SER A 1 501 ? 1.211 -9.686 -3.641 1.00 76.25 501 SER A N 1
ATOM 4068 C CA . SER A 1 501 ? -0.033 -10.321 -3.233 1.00 76.25 501 SER A CA 1
ATOM 4069 C C . SER A 1 501 ? -0.243 -11.681 -3.886 1.00 76.25 501 SER A C 1
ATOM 4071 O O . SER A 1 501 ? 0.390 -12.015 -4.885 1.00 76.25 501 SER A O 1
ATOM 4073 N N . ASN A 1 502 ? -1.168 -12.448 -3.309 1.00 77.94 502 ASN A N 1
ATOM 4074 C CA . ASN A 1 502 ? -1.618 -13.718 -3.853 1.00 77.94 502 ASN A CA 1
ATOM 4075 C C . ASN A 1 502 ? -3.025 -13.532 -4.450 1.00 77.94 502 ASN A C 1
ATOM 4077 O O . ASN A 1 502 ? -3.969 -13.257 -3.702 1.00 77.94 502 ASN A O 1
ATOM 4081 N N . PRO A 1 503 ? -3.195 -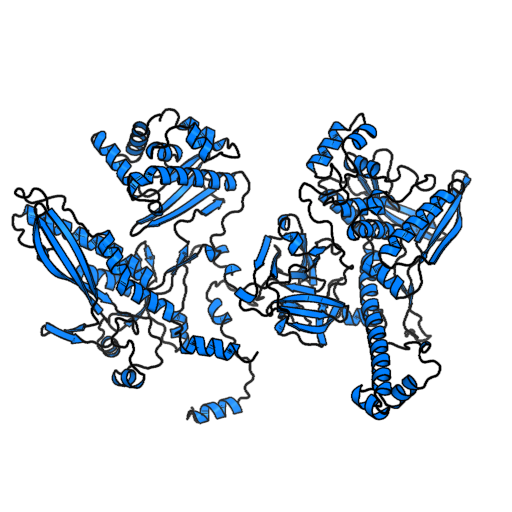13.679 -5.776 1.00 73.50 503 PRO A N 1
ATOM 4082 C CA . PRO A 1 503 ? -4.466 -13.416 -6.441 1.00 73.50 503 PRO A CA 1
ATOM 4083 C C . PRO A 1 503 ? -5.560 -14.419 -6.038 1.00 73.50 503 PRO A C 1
ATOM 4085 O O . PRO A 1 503 ? -6.734 -14.051 -6.053 1.00 73.50 503 PRO A O 1
ATOM 4088 N N . LYS A 1 504 ? -5.206 -15.635 -5.582 1.00 74.00 504 LYS A N 1
ATOM 4089 C CA . LYS A 1 504 ? -6.168 -16.609 -5.033 1.00 74.00 504 LYS A CA 1
ATOM 4090 C C . LYS A 1 504 ? -6.810 -16.098 -3.745 1.00 74.00 504 LYS A C 1
ATOM 4092 O O . LYS A 1 504 ? -8.024 -16.184 -3.597 1.00 74.00 504 LYS A O 1
ATOM 4097 N N . LEU A 1 505 ? -6.020 -15.490 -2.852 1.00 62.53 505 LEU A N 1
ATOM 4098 C CA . LEU A 1 505 ? -6.533 -14.864 -1.621 1.00 62.53 505 LEU A CA 1
ATOM 4099 C C . LEU A 1 505 ? -7.408 -13.638 -1.911 1.00 62.53 505 LEU A C 1
ATOM 4101 O O . LEU A 1 505 ? -8.260 -13.280 -1.105 1.00 62.53 505 LEU A O 1
ATOM 4105 N N . MET A 1 506 ? -7.200 -12.998 -3.061 1.00 58.94 506 MET A N 1
ATOM 4106 C CA . MET A 1 506 ? -7.994 -11.859 -3.520 1.00 58.94 506 MET A CA 1
ATOM 4107 C C . MET A 1 506 ? -9.216 -12.262 -4.354 1.00 58.94 506 MET A C 1
ATOM 4109 O O . MET A 1 506 ? -9.948 -11.380 -4.797 1.00 58.94 506 MET A O 1
ATOM 4113 N N . ASN A 1 507 ? -9.429 -13.565 -4.575 1.00 67.94 507 ASN A N 1
ATOM 4114 C CA . ASN A 1 507 ? -10.469 -14.114 -5.443 1.00 67.94 507 ASN A CA 1
ATOM 4115 C C . ASN A 1 507 ? -10.458 -13.512 -6.863 1.00 67.94 507 ASN A C 1
ATOM 4117 O O . ASN A 1 507 ? -11.507 -13.174 -7.406 1.00 67.94 507 ASN A O 1
ATOM 4121 N N . LYS A 1 508 ? -9.265 -13.352 -7.453 1.00 71.75 508 LYS A N 1
ATOM 4122 C CA . LYS A 1 508 ? -9.094 -12.798 -8.803 1.00 71.75 508 LYS A CA 1
ATOM 4123 C C . LYS A 1 508 ? -8.591 -13.829 -9.787 1.00 71.75 508 LYS A C 1
ATOM 4125 O O . LYS A 1 508 ? -7.683 -14.606 -9.487 1.00 71.75 508 LYS A O 1
ATOM 4130 N N . PHE A 1 509 ? -9.116 -13.781 -11.005 1.00 83.00 509 PHE A N 1
ATOM 4131 C CA . PHE A 1 509 ? -8.501 -14.495 -12.116 1.00 83.00 509 PHE A CA 1
ATOM 4132 C C . PHE A 1 509 ? -7.274 -13.760 -12.636 1.00 83.00 509 PHE A C 1
ATOM 4134 O O . PHE A 1 509 ? -7.183 -12.535 -12.584 1.00 83.00 509 PHE A O 1
ATOM 4141 N N . VAL A 1 510 ? -6.329 -14.532 -13.161 1.00 89.81 510 VAL A N 1
ATOM 4142 C CA . VAL A 1 510 ? -5.132 -14.011 -13.806 1.00 89.81 510 VAL A CA 1
ATOM 4143 C C . VAL A 1 510 ? -5.129 -14.452 -15.262 1.00 89.81 510 VAL A C 1
ATOM 4145 O O . VAL A 1 510 ? -5.386 -15.617 -15.580 1.00 89.81 510 VAL A O 1
ATOM 4148 N N . PHE A 1 511 ? -4.841 -13.512 -16.152 1.00 92.75 511 PHE A N 1
ATOM 4149 C CA . PHE A 1 511 ? -4.771 -13.727 -17.587 1.00 92.75 511 PHE A CA 1
ATOM 4150 C C . PHE A 1 511 ? -3.374 -13.416 -18.108 1.00 92.75 511 PHE A C 1
ATOM 4152 O O . PHE A 1 511 ? -2.724 -12.475 -17.667 1.00 92.75 511 PHE A O 1
ATOM 4159 N N . ASN A 1 512 ? -2.929 -14.197 -19.084 1.00 94.81 512 ASN A N 1
ATOM 4160 C CA . ASN A 1 512 ? -1.788 -13.884 -19.924 1.00 94.81 512 ASN A CA 1
ATOM 4161 C C . ASN A 1 512 ? -2.305 -13.336 -21.253 1.00 94.81 512 ASN A C 1
ATOM 4163 O O . ASN A 1 512 ? -2.949 -14.056 -22.024 1.00 94.81 512 ASN A O 1
ATOM 4167 N N . ILE A 1 513 ? -2.061 -12.051 -21.484 1.00 94.44 513 ILE A N 1
ATOM 4168 C CA . ILE A 1 513 ? -2.491 -11.321 -22.675 1.00 94.44 513 ILE A CA 1
ATOM 4169 C C . ILE A 1 513 ? -1.347 -11.353 -23.679 1.00 94.44 513 ILE A C 1
ATOM 4171 O O . ILE A 1 513 ? -0.267 -10.844 -23.394 1.00 94.44 513 ILE A O 1
ATOM 4175 N N . HIS A 1 514 ? -1.585 -11.913 -24.863 1.00 92.88 514 HIS A N 1
ATOM 4176 C CA . HIS A 1 514 ? -0.625 -11.970 -25.963 1.00 92.88 514 HIS A CA 1
ATOM 4177 C C . HIS A 1 514 ? -0.997 -10.979 -27.067 1.00 92.88 514 HIS A C 1
ATOM 4179 O O . HIS A 1 514 ? -2.130 -10.982 -27.542 1.00 92.88 514 HIS A O 1
ATOM 4185 N N . ALA A 1 515 ? -0.033 -10.188 -27.540 1.00 89.81 515 ALA A N 1
ATOM 4186 C CA . ALA A 1 515 ? -0.188 -9.304 -28.699 1.00 89.81 515 ALA A CA 1
ATOM 4187 C C . ALA A 1 515 ? 0.538 -9.850 -29.941 1.00 89.81 515 ALA A C 1
ATOM 4189 O O . ALA A 1 515 ? 1.537 -10.565 -29.835 1.00 89.81 515 ALA A O 1
ATOM 4190 N N . GLU A 1 516 ? 0.087 -9.466 -31.142 1.00 81.19 516 GLU A N 1
ATOM 4191 C CA . GLU A 1 516 ? 0.616 -9.960 -32.426 1.00 81.19 516 GLU A CA 1
ATOM 4192 C C . GLU A 1 516 ? 2.130 -9.734 -32.617 1.00 81.19 516 GLU A C 1
ATOM 4194 O O . GLU A 1 516 ? 2.775 -10.486 -33.343 1.00 81.19 516 GLU A O 1
ATOM 4199 N N . GLY A 1 517 ? 2.726 -8.760 -31.926 1.00 71.75 517 GLY A N 1
ATOM 4200 C CA . GLY A 1 517 ? 4.174 -8.514 -31.925 1.00 71.75 517 GLY A CA 1
ATOM 4201 C C . GLY A 1 517 ? 5.009 -9.524 -31.121 1.00 71.75 517 GLY A C 1
ATOM 4202 O O . GLY A 1 517 ? 6.216 -9.331 -30.989 1.00 71.75 517 GLY A O 1
ATOM 4203 N N . GLY A 1 518 ? 4.397 -10.573 -30.556 1.00 79.06 518 GLY A N 1
ATOM 4204 C CA . GLY A 1 518 ? 5.066 -11.568 -29.706 1.00 79.06 518 GLY A CA 1
ATOM 4205 C C . GLY A 1 518 ? 5.269 -11.116 -28.256 1.00 79.06 518 GLY A C 1
ATOM 4206 O O . GLY A 1 518 ? 6.000 -11.766 -27.515 1.00 79.06 518 GLY A O 1
ATOM 4207 N N . ARG A 1 519 ? 4.636 -10.008 -27.849 1.00 86.75 519 ARG A N 1
ATOM 4208 C CA . ARG A 1 519 ? 4.623 -9.544 -26.456 1.00 86.75 519 ARG A CA 1
ATOM 4209 C C . ARG A 1 519 ? 3.561 -10.277 -25.668 1.00 86.75 519 ARG A C 1
ATOM 4211 O O . ARG A 1 519 ? 2.490 -10.573 -26.200 1.00 86.75 519 ARG A O 1
ATOM 4218 N N . SER A 1 520 ? 3.844 -10.483 -24.393 1.00 92.44 520 SER A N 1
ATOM 4219 C CA . SER A 1 520 ? 2.858 -10.983 -23.456 1.00 92.44 520 SER A CA 1
ATOM 4220 C C . SER A 1 520 ? 3.019 -10.364 -22.082 1.00 92.44 520 SER A C 1
ATOM 4222 O O . SER A 1 520 ? 4.124 -9.985 -21.691 1.00 92.44 520 SER A O 1
ATOM 4224 N N . VAL A 1 521 ? 1.925 -10.266 -21.345 1.00 93.69 521 VAL A N 1
ATOM 4225 C CA . VAL A 1 521 ? 1.919 -9.778 -19.968 1.00 93.69 521 VAL A CA 1
ATOM 4226 C C . VAL A 1 521 ? 0.897 -10.560 -19.166 1.00 93.69 521 VAL A C 1
ATOM 4228 O O . VAL A 1 521 ? -0.193 -10.859 -19.653 1.00 93.69 521 VAL A O 1
ATOM 4231 N N . ILE A 1 522 ? 1.281 -10.917 -17.944 1.00 94.31 522 ILE A N 1
ATOM 4232 C CA . ILE A 1 522 ? 0.410 -11.614 -17.007 1.00 94.31 522 ILE A CA 1
ATOM 4233 C C . ILE A 1 522 ? -0.188 -10.569 -16.072 1.00 94.31 522 ILE A C 1
ATOM 4235 O O . ILE A 1 522 ? 0.562 -9.817 -15.452 1.00 94.31 522 ILE A O 1
ATOM 4239 N N . ALA A 1 523 ? -1.511 -10.522 -15.978 1.00 92.31 523 ALA A N 1
ATOM 4240 C CA . ALA A 1 523 ? -2.239 -9.485 -15.262 1.00 92.31 523 ALA A CA 1
ATOM 4241 C C . ALA A 1 523 ? -3.490 -10.047 -14.574 1.00 92.31 523 ALA A C 1
ATOM 4243 O O . ALA A 1 523 ? -4.109 -10.987 -15.081 1.00 92.31 523 ALA A O 1
ATOM 4244 N N . THR A 1 524 ? -3.871 -9.482 -13.426 1.00 89.06 524 THR A N 1
ATOM 4245 C CA . THR A 1 524 ? -5.173 -9.774 -12.807 1.00 89.06 524 THR A CA 1
ATOM 4246 C C . THR A 1 524 ? -6.310 -9.311 -13.715 1.00 89.06 524 THR A C 1
ATOM 4248 O O . THR A 1 524 ? -6.138 -8.401 -14.521 1.00 89.06 524 THR A O 1
ATOM 4251 N N . GLU A 1 525 ? -7.477 -9.943 -13.608 1.00 87.38 525 GLU A N 1
ATOM 4252 C CA . GLU A 1 525 ? -8.619 -9.709 -14.502 1.00 87.38 525 GLU A CA 1
ATOM 4253 C C . GLU A 1 525 ? -9.111 -8.266 -14.572 1.00 87.38 525 GLU A C 1
ATOM 4255 O O . GLU A 1 525 ? -9.691 -7.875 -15.579 1.00 87.38 525 GLU A O 1
ATOM 4260 N N . ASP A 1 526 ? -8.864 -7.490 -13.527 1.00 80.69 526 ASP A N 1
ATOM 4261 C CA . ASP A 1 526 ? -9.249 -6.094 -13.404 1.00 80.69 526 ASP A CA 1
ATOM 4262 C C . ASP A 1 526 ? -8.128 -5.116 -13.778 1.00 80.69 526 ASP A C 1
ATOM 4264 O O . ASP A 1 526 ? -8.348 -3.913 -13.754 1.00 80.69 526 ASP A O 1
ATOM 4268 N N . HIS A 1 527 ? -6.933 -5.603 -14.137 1.00 86.69 527 HIS A N 1
ATOM 4269 C CA . HIS A 1 527 ? -5.807 -4.741 -14.490 1.00 86.69 527 HIS A CA 1
ATOM 4270 C C . HIS A 1 527 ? -6.063 -4.018 -15.829 1.00 86.69 527 HIS A C 1
ATOM 4272 O O . HIS A 1 527 ? -6.246 -4.694 -16.847 1.00 86.69 527 HIS A O 1
ATOM 4278 N N . PRO A 1 528 ? -6.063 -2.675 -15.863 1.00 88.62 528 PRO A N 1
ATOM 4279 C CA . PRO A 1 528 ? -6.440 -1.900 -17.042 1.00 88.62 528 PRO A CA 1
ATOM 4280 C C . PRO A 1 528 ? -5.312 -1.769 -18.076 1.00 88.62 528 PRO A C 1
ATOM 4282 O O . PRO A 1 528 ? -4.146 -1.529 -17.751 1.00 88.62 528 PRO A O 1
ATOM 4285 N N . PHE A 1 529 ? -5.697 -1.850 -19.349 1.00 92.69 529 PHE A N 1
ATOM 4286 C CA . PHE A 1 529 ? -4.862 -1.621 -20.528 1.00 92.69 529 PHE A CA 1
ATOM 4287 C C . PHE A 1 529 ? -5.421 -0.463 -21.350 1.00 92.69 529 PHE A C 1
ATOM 4289 O O . PHE A 1 529 ? -6.632 -0.371 -21.551 1.00 92.69 529 PHE A O 1
ATOM 4296 N N . LEU A 1 530 ? -4.551 0.413 -21.854 1.00 91.62 530 LEU A N 1
ATOM 4297 C CA . LEU A 1 530 ? -4.985 1.525 -22.699 1.00 91.62 530 LEU A CA 1
ATOM 4298 C C . LEU A 1 530 ? -5.405 1.009 -24.083 1.00 91.62 530 LEU A C 1
ATOM 4300 O O . LEU A 1 530 ? -4.608 0.382 -24.781 1.00 91.62 530 LEU A O 1
ATOM 4304 N N . THR A 1 531 ? -6.630 1.313 -24.500 1.00 91.38 531 THR A N 1
ATOM 4305 C CA . THR A 1 531 ? -7.197 0.999 -25.823 1.00 91.38 531 THR A CA 1
ATOM 4306 C C . THR A 1 531 ? -7.622 2.291 -26.538 1.00 91.38 531 THR A C 1
ATOM 4308 O O . THR A 1 531 ? -7.663 3.347 -25.901 1.00 91.38 531 THR A O 1
ATOM 4311 N N . PRO A 1 532 ? -7.986 2.256 -27.837 1.00 88.06 532 PRO A N 1
ATOM 4312 C CA . PRO A 1 532 ? -8.536 3.428 -28.526 1.00 88.06 532 PRO A CA 1
ATOM 4313 C C . PRO A 1 532 ? -9.813 3.993 -27.886 1.00 88.06 532 PRO A C 1
ATOM 4315 O O . PRO A 1 532 ? -10.147 5.148 -28.129 1.00 88.06 532 PRO A O 1
ATOM 4318 N N . TYR A 1 533 ? -10.512 3.191 -27.077 1.00 84.88 533 TYR A N 1
ATOM 4319 C CA . TYR A 1 533 ? -11.753 3.560 -26.392 1.00 84.88 533 TYR A CA 1
ATOM 4320 C C . TYR A 1 533 ? -11.537 3.900 -24.906 1.00 84.88 533 TYR A C 1
ATOM 4322 O O . TYR A 1 533 ? -12.504 4.026 -24.163 1.00 84.88 533 TYR A O 1
ATOM 4330 N N . GLY A 1 534 ? -10.280 4.027 -24.460 1.00 85.81 534 GLY A N 1
ATOM 4331 C CA . GLY A 1 534 ? -9.918 4.261 -23.060 1.00 85.81 534 GLY A CA 1
ATOM 4332 C C . GLY A 1 534 ? -9.376 3.014 -22.358 1.00 85.81 534 GLY A C 1
ATOM 4333 O O . GLY A 1 534 ? -8.913 2.067 -23.001 1.00 85.81 534 GLY A O 1
ATOM 4334 N N . TRP A 1 535 ? -9.385 3.028 -21.027 1.00 87.31 535 TRP A N 1
ATOM 4335 C CA . TRP A 1 535 ? -8.871 1.940 -20.194 1.00 87.31 535 TRP A CA 1
ATOM 4336 C C . TRP A 1 535 ? -9.830 0.743 -20.176 1.00 87.31 535 TRP A C 1
ATOM 4338 O O . TRP A 1 535 ? -11.001 0.884 -19.833 1.00 87.31 535 TRP A O 1
ATOM 4348 N N . VAL A 1 536 ? -9.334 -0.444 -20.534 1.00 88.88 536 VAL A N 1
ATOM 4349 C CA . VAL A 1 536 ? -10.111 -1.694 -20.540 1.00 88.88 536 VAL A CA 1
ATOM 4350 C C . VAL A 1 536 ? -9.407 -2.751 -19.698 1.00 88.88 536 VAL A C 1
ATOM 4352 O O . VAL A 1 536 ? -8.225 -3.028 -19.897 1.00 88.88 536 VAL A O 1
ATOM 4355 N N . ASP A 1 537 ? -10.147 -3.365 -18.777 1.00 89.25 537 ASP A N 1
ATOM 4356 C CA . ASP A 1 537 ? -9.641 -4.424 -17.902 1.00 89.25 537 ASP A CA 1
ATOM 4357 C C . ASP A 1 537 ? -9.193 -5.665 -18.689 1.00 89.25 537 ASP A C 1
ATOM 4359 O O . ASP A 1 537 ? -9.854 -6.093 -19.643 1.00 89.25 537 ASP A O 1
ATOM 4363 N N . ALA A 1 538 ? -8.127 -6.314 -18.222 1.00 89.88 538 ALA A N 1
ATOM 4364 C CA . ALA A 1 538 ? -7.562 -7.535 -18.793 1.00 89.88 538 ALA A CA 1
ATOM 4365 C C . ALA A 1 538 ? -8.607 -8.618 -19.115 1.00 89.88 538 ALA A C 1
ATOM 4367 O O . ALA A 1 538 ? -8.549 -9.245 -20.172 1.00 89.88 538 ALA A O 1
ATOM 4368 N N . GLY A 1 539 ? -9.569 -8.840 -18.215 1.00 86.81 539 GLY A N 1
ATOM 4369 C CA . GLY A 1 539 ? -10.613 -9.856 -18.354 1.00 86.81 539 GLY A CA 1
ATOM 4370 C C . GLY A 1 539 ? -11.717 -9.505 -19.355 1.00 86.81 539 GLY A C 1
ATOM 4371 O O . GLY A 1 539 ? -12.489 -10.386 -19.735 1.00 86.81 539 GLY A O 1
ATOM 4372 N N . LYS A 1 540 ? -11.807 -8.240 -19.789 1.00 89.12 540 LYS A N 1
ATOM 4373 C CA . LYS A 1 540 ? -12.776 -7.770 -20.794 1.00 89.12 540 LYS A CA 1
ATOM 4374 C C . LYS A 1 540 ? -12.190 -7.709 -22.203 1.00 89.12 540 LYS A C 1
ATOM 4376 O O . LYS A 1 540 ? -12.964 -7.681 -23.160 1.00 89.12 540 LYS A O 1
ATOM 4381 N N . LEU A 1 541 ? -10.862 -7.705 -22.328 1.00 92.25 541 LEU A N 1
ATOM 4382 C CA . LEU A 1 541 ? -10.186 -7.755 -23.620 1.00 92.25 541 LEU A CA 1
ATOM 4383 C C . LEU A 1 541 ? -10.574 -9.026 -24.384 1.00 92.25 541 LEU A C 1
ATOM 4385 O O . LEU A 1 541 ? -10.780 -10.102 -23.816 1.00 92.25 541 LEU A O 1
ATOM 4389 N N . LYS A 1 542 ? -10.644 -8.908 -25.705 1.00 92.31 542 LYS A N 1
ATOM 4390 C CA . LYS A 1 542 ? -10.937 -9.993 -26.638 1.00 92.31 542 LYS A CA 1
ATOM 4391 C C . LYS A 1 542 ? -9.859 -10.072 -27.706 1.00 92.31 542 LYS A C 1
ATOM 4393 O O . LYS A 1 542 ? -9.136 -9.122 -28.005 1.00 92.31 542 LYS A O 1
ATOM 4398 N N . LYS A 1 543 ? -9.760 -11.247 -28.330 1.00 92.50 543 LYS A N 1
ATOM 4399 C CA . LYS A 1 543 ? -8.917 -11.425 -29.511 1.00 92.50 543 LYS A CA 1
ATOM 4400 C C . LYS A 1 543 ? -9.346 -10.434 -30.593 1.00 92.50 543 LYS A C 1
ATOM 4402 O O . LYS A 1 543 ? -10.485 -10.466 -31.048 1.00 92.50 543 LYS A O 1
ATOM 4407 N N . GLY A 1 544 ? -8.398 -9.631 -31.055 1.00 90.12 544 GLY A N 1
ATOM 4408 C CA . GLY A 1 544 ? -8.600 -8.618 -32.079 1.00 90.12 544 GLY A CA 1
ATOM 4409 C C . GLY A 1 544 ? -8.654 -7.184 -31.565 1.00 90.12 544 GLY A C 1
ATOM 4410 O O . GLY A 1 544 ? -8.480 -6.286 -32.389 1.00 90.12 544 GLY A O 1
ATOM 4411 N N . ASP A 1 545 ? -8.809 -6.981 -30.256 1.00 93.56 545 ASP A N 1
ATOM 4412 C CA . ASP A 1 545 ? -8.801 -5.650 -29.649 1.00 93.56 545 ASP A CA 1
ATOM 4413 C C . ASP A 1 545 ? -7.435 -4.977 -29.812 1.00 93.56 545 ASP A C 1
ATOM 4415 O O . ASP A 1 545 ? -6.397 -5.639 -29.920 1.00 93.56 545 ASP A O 1
ATOM 4419 N N . LEU A 1 546 ? -7.433 -3.645 -29.849 1.00 94.19 546 LEU A N 1
ATOM 4420 C CA . LEU A 1 546 ? -6.218 -2.841 -29.928 1.00 94.19 546 LEU A CA 1
ATOM 4421 C C . LEU A 1 546 ? -5.825 -2.362 -28.533 1.00 94.19 546 LEU A C 1
ATOM 4423 O O . LEU A 1 546 ? -6.641 -1.791 -27.816 1.00 94.19 546 LEU A O 1
ATOM 4427 N N . VAL A 1 547 ? -4.558 -2.552 -28.182 1.00 93.94 547 VAL A N 1
ATOM 4428 C CA . VAL A 1 547 ? -3.947 -2.069 -26.941 1.00 93.94 547 VAL A CA 1
ATOM 4429 C C . VAL A 1 547 ? -2.719 -1.227 -27.265 1.00 93.94 547 VAL A C 1
ATOM 4431 O O . VAL A 1 547 ? -1.993 -1.514 -28.221 1.00 93.94 547 VAL A O 1
ATOM 4434 N N . ALA A 1 548 ? -2.479 -0.167 -26.502 1.00 92.88 548 ALA A N 1
ATOM 4435 C CA . ALA A 1 548 ? -1.328 0.696 -26.705 1.00 92.88 548 ALA A CA 1
ATOM 4436 C C . ALA A 1 548 ? -0.051 -0.035 -26.278 1.00 92.88 548 ALA A C 1
ATOM 4438 O O . ALA A 1 548 ? 0.070 -0.539 -25.157 1.00 92.88 548 ALA A O 1
ATOM 4439 N N . VAL A 1 549 ? 0.914 -0.089 -27.192 1.00 91.50 549 VAL A N 1
ATOM 4440 C CA . VAL A 1 549 ? 2.194 -0.762 -27.005 1.00 91.50 549 VAL A CA 1
ATOM 4441 C C . VAL A 1 549 ? 3.327 0.218 -27.276 1.00 91.50 549 VAL A C 1
ATOM 4443 O O . VAL A 1 549 ? 3.363 0.882 -28.305 1.00 91.50 549 VAL A O 1
ATOM 4446 N N . CYS A 1 550 ? 4.302 0.265 -26.381 1.00 90.44 550 CYS A N 1
ATOM 4447 C CA . CYS A 1 550 ? 5.580 0.925 -26.564 1.00 90.44 550 CYS A CA 1
ATOM 4448 C C . CYS A 1 550 ? 6.577 -0.033 -27.251 1.00 90.44 550 CYS A C 1
ATOM 4450 O O . CYS A 1 550 ? 6.937 -1.082 -26.693 1.00 90.44 550 CYS A O 1
ATOM 4452 N N . PRO A 1 551 ? 7.043 0.272 -28.479 1.00 88.31 551 PRO A N 1
ATOM 4453 C CA . PRO A 1 551 ? 8.158 -0.432 -29.094 1.00 88.31 551 PRO A CA 1
ATOM 4454 C C . PRO A 1 551 ? 9.411 -0.326 -28.220 1.00 88.31 551 PRO A C 1
ATOM 4456 O O . PRO A 1 551 ? 9.897 0.763 -27.940 1.00 88.31 551 PRO A O 1
ATOM 4459 N N . MET A 1 552 ? 9.947 -1.470 -27.804 1.00 86.19 552 MET A N 1
ATOM 4460 C CA . MET A 1 552 ? 11.069 -1.559 -26.869 1.00 86.19 552 MET A CA 1
ATOM 4461 C C . MET A 1 552 ? 12.043 -2.653 -27.305 1.00 86.19 552 MET A C 1
ATOM 4463 O O . MET A 1 552 ? 11.680 -3.564 -28.064 1.00 86.19 552 MET A O 1
ATOM 4467 N N . LEU A 1 553 ? 13.281 -2.550 -26.819 1.00 84.88 553 LEU A N 1
ATOM 4468 C CA . LEU A 1 553 ? 14.294 -3.583 -27.009 1.00 84.88 553 LEU A CA 1
ATOM 4469 C C . LEU A 1 553 ? 13.887 -4.875 -26.293 1.00 84.88 553 LEU A C 1
ATOM 4471 O O . LEU A 1 553 ? 13.120 -4.861 -25.332 1.00 84.88 553 LEU A O 1
ATOM 4475 N N . GLU A 1 554 ? 14.406 -6.002 -26.767 1.00 83.88 554 GLU A N 1
ATOM 4476 C CA . GLU A 1 554 ? 14.259 -7.282 -26.083 1.00 83.88 554 GLU A CA 1
ATOM 4477 C C . GLU A 1 554 ? 14.970 -7.226 -24.731 1.00 83.88 554 GLU A C 1
ATOM 4479 O O . GLU A 1 554 ? 16.117 -6.777 -24.608 1.00 83.88 554 GLU A O 1
ATOM 4484 N N . CYS A 1 555 ? 14.248 -7.664 -23.705 1.00 76.31 555 CYS A N 1
ATOM 4485 C CA . CYS A 1 555 ? 14.760 -7.757 -22.352 1.00 76.31 555 CYS A CA 1
ATOM 4486 C C . CYS A 1 555 ? 15.627 -9.011 -22.238 1.00 76.31 555 CYS A C 1
ATOM 4488 O O . CYS A 1 555 ? 15.207 -10.107 -22.610 1.00 76.31 555 CYS A O 1
ATOM 4490 N N . PHE A 1 556 ? 16.828 -8.847 -21.697 1.00 79.38 556 PHE A N 1
ATOM 4491 C CA . PHE A 1 556 ? 17.686 -9.952 -21.284 1.00 79.38 556 PHE A CA 1
ATOM 4492 C C . PHE A 1 556 ? 17.723 -9.989 -19.764 1.00 79.38 556 PHE A C 1
ATOM 4494 O O . PHE A 1 556 ? 17.501 -8.962 -19.119 1.00 79.38 556 PHE A O 1
ATOM 4501 N N . LYS A 1 557 ? 18.027 -11.160 -19.199 1.00 68.88 557 LYS A N 1
ATOM 4502 C CA . LYS A 1 557 ? 18.265 -11.286 -17.763 1.00 68.88 557 LYS A CA 1
ATOM 4503 C C . LYS A 1 557 ? 19.335 -10.272 -17.359 1.00 68.88 557 LYS A C 1
ATOM 4505 O O . LYS A 1 557 ? 20.416 -10.245 -17.946 1.00 68.88 557 LYS A O 1
ATOM 4510 N N . THR A 1 558 ? 18.988 -9.412 -16.411 1.00 66.69 558 THR A N 1
ATOM 4511 C CA . THR A 1 558 ? 19.911 -8.413 -15.881 1.00 66.69 558 THR A CA 1
ATOM 4512 C C . THR A 1 558 ? 20.633 -8.973 -14.653 1.00 66.69 558 THR A C 1
ATOM 4514 O O . THR A 1 558 ? 20.077 -9.853 -13.986 1.00 66.69 558 THR A O 1
ATOM 4517 N N . PRO A 1 559 ? 21.858 -8.510 -14.340 1.00 62.78 559 PRO A N 1
ATOM 4518 C CA . PRO A 1 559 ? 22.540 -8.904 -13.114 1.00 62.78 559 PRO A CA 1
ATOM 4519 C C . PRO A 1 559 ? 21.668 -8.567 -11.903 1.00 62.78 559 PRO A C 1
ATOM 4521 O O . PRO A 1 559 ? 21.188 -7.437 -11.775 1.00 62.78 559 PRO A O 1
ATOM 4524 N N . ASN A 1 560 ? 21.450 -9.545 -11.024 1.00 57.22 560 ASN A N 1
ATOM 4525 C CA . ASN A 1 560 ? 20.777 -9.287 -9.756 1.00 57.22 560 ASN A CA 1
ATOM 4526 C C . ASN A 1 560 ? 21.663 -8.390 -8.873 1.00 57.22 560 ASN A C 1
ATOM 4528 O O . ASN A 1 560 ? 22.892 -8.481 -8.962 1.00 57.22 560 ASN A O 1
ATOM 4532 N N . PRO A 1 561 ? 21.073 -7.554 -7.998 1.00 51.56 561 PRO A N 1
ATOM 4533 C CA . PRO A 1 561 ? 21.834 -6.865 -6.963 1.00 51.56 561 PRO A CA 1
ATOM 4534 C C . PRO A 1 561 ? 22.640 -7.903 -6.169 1.00 51.56 561 PRO A C 1
ATOM 4536 O O . PRO A 1 561 ? 22.094 -8.965 -5.854 1.00 51.56 561 PRO A O 1
ATOM 4539 N N . PRO A 1 562 ? 23.924 -7.652 -5.876 1.00 46.19 562 PRO A N 1
ATOM 4540 C CA . PRO A 1 562 ? 24.767 -8.657 -5.252 1.00 46.19 562 PRO A CA 1
ATOM 4541 C C . PRO A 1 562 ? 24.215 -9.035 -3.872 1.00 46.19 562 PRO A C 1
ATOM 4543 O O . PRO A 1 562 ? 24.098 -8.188 -2.989 1.00 46.19 562 PRO A O 1
ATOM 4546 N N . THR A 1 563 ? 23.928 -10.321 -3.664 1.00 45.38 563 THR A N 1
ATOM 4547 C CA . THR A 1 563 ? 24.158 -10.933 -2.354 1.00 45.38 563 THR A CA 1
ATOM 4548 C C . THR A 1 563 ? 25.670 -11.053 -2.173 1.00 45.38 563 THR A C 1
ATOM 4550 O O . THR A 1 563 ? 26.408 -11.212 -3.146 1.00 45.38 563 THR A O 1
ATOM 4553 N N . VAL A 1 564 ? 26.138 -10.903 -0.937 1.00 42.62 564 VAL A N 1
ATOM 4554 C CA . VAL A 1 564 ? 27.521 -10.546 -0.561 1.00 42.62 564 VAL A CA 1
ATOM 4555 C C . VAL A 1 564 ? 28.618 -11.509 -1.078 1.00 42.62 564 VAL A C 1
ATOM 4557 O O . VAL A 1 564 ? 29.793 -11.175 -0.983 1.00 42.62 564 VAL A O 1
ATOM 4560 N N . GLU A 1 565 ? 28.299 -12.649 -1.706 1.00 45.78 565 GLU A N 1
ATOM 4561 C CA . GLU A 1 565 ? 29.261 -13.758 -1.828 1.00 45.78 565 GLU A CA 1
ATOM 4562 C C . GLU A 1 565 ? 29.605 -14.316 -3.224 1.00 45.78 565 GLU A C 1
ATOM 4564 O O . GLU A 1 565 ? 30.547 -15.093 -3.295 1.00 45.78 565 GLU A O 1
ATOM 4569 N N . ASN A 1 566 ? 28.981 -13.950 -4.356 1.00 51.22 566 ASN A N 1
ATOM 4570 C CA . ASN A 1 566 ? 29.226 -14.708 -5.611 1.00 51.22 566 ASN A CA 1
ATOM 4571 C C . ASN A 1 566 ? 29.424 -13.877 -6.894 1.00 51.22 566 ASN A C 1
ATOM 4573 O O . ASN A 1 566 ? 28.580 -13.857 -7.793 1.00 51.22 566 ASN A O 1
ATOM 4577 N N . GLY A 1 567 ? 30.590 -13.240 -7.049 1.00 62.12 567 GLY A N 1
ATOM 4578 C CA . GLY A 1 567 ? 30.989 -12.649 -8.332 1.00 62.12 567 GLY A CA 1
ATOM 4579 C C . GLY A 1 567 ? 32.501 -12.604 -8.538 1.00 62.12 567 GLY A C 1
ATOM 4580 O O . GLY A 1 567 ? 33.224 -12.064 -7.707 1.00 62.12 567 GLY A O 1
ATOM 4581 N N . LYS A 1 568 ? 32.985 -13.118 -9.678 1.00 80.44 568 LYS A N 1
ATOM 4582 C CA . LYS A 1 568 ? 34.395 -13.019 -10.094 1.00 80.44 568 LYS A CA 1
ATOM 4583 C C . LYS A 1 568 ? 34.844 -11.554 -10.064 1.00 80.44 568 LYS A C 1
ATOM 4585 O O . LYS A 1 568 ? 34.298 -10.721 -10.794 1.00 80.44 568 LYS A O 1
ATOM 4590 N N . VAL A 1 569 ? 35.824 -11.242 -9.218 1.00 85.38 569 VAL A N 1
ATOM 4591 C CA . VAL A 1 569 ? 36.399 -9.896 -9.105 1.00 85.38 569 VAL A CA 1
ATOM 4592 C C . VAL A 1 569 ? 37.238 -9.605 -10.348 1.00 85.38 569 VAL A C 1
ATOM 4594 O O . VAL A 1 569 ? 38.126 -10.373 -10.709 1.00 85.38 569 VAL A O 1
ATOM 4597 N N . VAL A 1 570 ? 36.938 -8.490 -11.009 1.00 87.88 570 VAL A N 1
ATOM 4598 C CA . VAL A 1 570 ? 37.612 -8.026 -12.228 1.00 87.88 570 VAL A CA 1
ATOM 4599 C C . VAL A 1 570 ? 38.637 -6.951 -11.894 1.00 87.88 570 VAL A C 1
ATOM 4601 O O . VAL A 1 570 ? 39.763 -6.995 -12.384 1.00 87.88 570 VAL A O 1
ATOM 4604 N N . VAL A 1 571 ? 38.248 -5.983 -11.059 1.00 90.50 571 VAL A N 1
ATOM 4605 C CA . VAL A 1 571 ? 39.126 -4.908 -10.590 1.00 90.50 571 VAL A CA 1
ATOM 4606 C C . VAL A 1 571 ? 39.084 -4.877 -9.074 1.00 90.50 571 VAL A C 1
ATOM 4608 O O . VAL A 1 571 ? 38.028 -4.687 -8.471 1.00 90.50 571 VAL A O 1
ATOM 4611 N N . ASN A 1 572 ? 40.251 -5.056 -8.465 1.00 91.00 572 ASN A N 1
ATOM 4612 C CA . ASN A 1 572 ? 40.467 -4.900 -7.037 1.00 91.00 572 ASN A CA 1
ATOM 4613 C C . ASN A 1 572 ? 41.297 -3.637 -6.759 1.00 91.00 572 ASN A C 1
ATOM 4615 O O . ASN A 1 572 ? 41.725 -2.915 -7.665 1.00 91.00 572 ASN A O 1
ATOM 4619 N N . GLU A 1 573 ? 41.533 -3.370 -5.481 1.00 91.88 573 GLU A N 1
ATOM 4620 C CA . GLU A 1 573 ? 42.355 -2.245 -5.043 1.00 91.88 573 GLU A CA 1
ATOM 4621 C C . GLU A 1 573 ? 43.778 -2.276 -5.596 1.00 91.88 573 GLU A C 1
ATOM 4623 O O . GLU A 1 573 ? 44.325 -1.225 -5.927 1.00 91.88 573 GLU A O 1
ATOM 4628 N N . ASP A 1 574 ? 44.377 -3.458 -5.718 1.00 90.56 574 ASP A N 1
ATOM 4629 C CA . ASP A 1 574 ? 45.782 -3.600 -6.100 1.00 90.56 574 ASP A CA 1
ATOM 4630 C C . ASP A 1 574 ? 46.025 -3.212 -7.557 1.00 90.56 574 ASP A C 1
ATOM 4632 O O . ASP A 1 574 ? 47.053 -2.612 -7.877 1.00 90.56 574 ASP A O 1
ATOM 4636 N N . ILE A 1 575 ? 45.050 -3.462 -8.434 1.00 92.12 575 ILE A N 1
ATOM 4637 C CA . ILE A 1 575 ? 45.081 -2.980 -9.818 1.00 92.12 575 ILE A CA 1
ATOM 4638 C C . ILE A 1 575 ? 45.070 -1.443 -9.846 1.00 92.12 575 ILE A C 1
ATOM 4640 O O . ILE A 1 575 ? 45.872 -0.837 -10.560 1.00 92.12 575 ILE A O 1
ATOM 4644 N N . ILE A 1 576 ? 44.228 -0.795 -9.032 1.00 93.38 576 ILE A N 1
ATOM 4645 C CA . ILE A 1 576 ? 44.171 0.675 -8.950 1.00 93.38 576 ILE A CA 1
ATOM 4646 C C . ILE A 1 576 ? 45.456 1.251 -8.333 1.00 93.38 576 ILE A C 1
ATOM 4648 O O . ILE A 1 576 ? 45.979 2.245 -8.843 1.00 93.38 576 ILE A O 1
ATOM 4652 N N . LYS A 1 577 ? 46.010 0.612 -7.291 1.00 92.12 577 LYS A N 1
ATOM 4653 C CA . LYS A 1 577 ? 47.306 0.973 -6.682 1.00 92.12 577 LYS A CA 1
ATOM 4654 C C . LYS A 1 577 ? 48.434 0.935 -7.710 1.00 92.12 577 LYS A C 1
ATOM 4656 O O . LYS A 1 577 ? 49.208 1.886 -7.795 1.00 92.12 577 LYS A O 1
ATOM 4661 N N . ARG A 1 578 ? 48.489 -0.129 -8.518 1.00 92.44 578 ARG A N 1
ATOM 4662 C CA . ARG A 1 578 ? 49.514 -0.330 -9.551 1.00 92.44 578 ARG A CA 1
ATOM 4663 C C . ARG A 1 578 ? 49.424 0.702 -10.673 1.00 92.44 578 ARG A C 1
ATOM 4665 O O . ARG A 1 578 ? 50.450 1.212 -11.107 1.00 92.44 578 ARG A O 1
ATOM 4672 N N . LEU A 1 579 ? 48.214 1.014 -11.140 1.00 88.94 579 LEU A N 1
ATOM 4673 C CA . LEU A 1 579 ? 48.009 1.965 -12.238 1.00 88.94 579 LEU A CA 1
ATOM 4674 C C . LEU A 1 579 ? 48.184 3.430 -11.802 1.00 88.94 579 LEU A C 1
ATOM 4676 O O . LEU A 1 579 ? 48.626 4.252 -12.604 1.00 88.94 579 LEU A O 1
ATOM 4680 N N . TYR A 1 580 ? 47.861 3.771 -10.547 1.00 90.56 580 TYR A N 1
ATOM 4681 C CA . TYR A 1 580 ? 47.838 5.159 -10.061 1.00 90.56 580 TYR A CA 1
ATOM 4682 C C . TYR A 1 580 ? 48.511 5.347 -8.684 1.00 90.56 580 TYR A C 1
ATOM 4684 O O . TYR A 1 580 ? 47.871 5.830 -7.743 1.00 90.56 580 TYR A O 1
ATOM 4692 N N . PRO A 1 581 ? 49.824 5.081 -8.544 1.00 87.25 581 PRO A N 1
ATOM 4693 C CA . PRO A 1 581 ? 50.521 5.042 -7.249 1.00 87.25 581 PRO A CA 1
ATOM 4694 C C . PRO A 1 581 ? 50.510 6.368 -6.468 1.00 87.25 581 PRO A C 1
ATOM 4696 O O . PRO A 1 581 ? 50.610 6.365 -5.246 1.00 87.25 581 PRO A O 1
ATOM 4699 N N . LYS A 1 582 ? 50.334 7.516 -7.139 1.00 87.00 582 LYS A N 1
ATOM 4700 C CA . LYS A 1 582 ? 50.271 8.838 -6.482 1.00 87.00 582 LYS A CA 1
ATOM 4701 C C . LYS A 1 582 ? 48.871 9.234 -5.989 1.00 87.00 582 LYS A C 1
ATOM 4703 O O . LYS A 1 582 ? 48.760 10.116 -5.147 1.00 87.00 582 LYS A O 1
ATOM 4708 N N . ARG A 1 583 ? 47.797 8.642 -6.531 1.00 86.38 583 ARG A N 1
ATOM 4709 C CA . ARG A 1 583 ? 46.395 9.056 -6.269 1.00 86.38 583 ARG A CA 1
ATOM 4710 C C . ARG A 1 583 ? 45.467 7.909 -5.850 1.00 86.38 583 ARG A C 1
ATOM 4712 O O . ARG A 1 583 ? 44.288 8.151 -5.599 1.00 86.38 583 ARG A O 1
ATOM 4719 N N . TYR A 1 584 ? 45.983 6.681 -5.729 1.00 87.38 584 TYR A N 1
ATOM 4720 C CA . TYR A 1 584 ? 45.175 5.483 -5.476 1.00 87.38 584 TYR A CA 1
ATOM 4721 C C . TYR A 1 584 ? 44.303 5.585 -4.221 1.00 87.38 584 TYR A C 1
ATOM 4723 O O . TYR A 1 584 ? 43.165 5.137 -4.265 1.00 87.38 584 TYR A O 1
ATOM 4731 N N . LYS A 1 585 ? 44.788 6.199 -3.126 1.00 89.06 585 LYS A N 1
ATOM 4732 C CA . LYS A 1 585 ? 44.018 6.326 -1.873 1.00 89.06 585 LYS A CA 1
ATOM 4733 C C . LYS A 1 585 ? 42.687 7.043 -2.106 1.00 89.06 585 LYS A C 1
ATOM 4735 O O . LYS A 1 585 ? 41.648 6.584 -1.644 1.00 89.06 585 LYS A O 1
ATOM 4740 N N . HIS A 1 586 ? 42.722 8.134 -2.871 1.00 91.88 586 HIS A N 1
ATOM 4741 C CA . HIS A 1 586 ? 41.534 8.912 -3.206 1.00 91.88 586 HIS A CA 1
ATOM 4742 C C . HIS A 1 586 ? 40.607 8.147 -4.162 1.00 91.88 586 HIS A C 1
ATOM 4744 O O . HIS A 1 586 ? 39.413 8.055 -3.899 1.00 91.88 586 HIS A O 1
ATOM 4750 N N . TYR A 1 587 ? 41.152 7.528 -5.217 1.00 94.00 587 TYR A N 1
ATOM 4751 C CA . TYR A 1 587 ? 40.340 6.778 -6.186 1.00 94.00 587 TYR A CA 1
ATOM 4752 C C . TYR A 1 587 ? 39.680 5.536 -5.585 1.00 94.00 587 TYR A C 1
ATOM 4754 O O . TYR A 1 587 ? 38.511 5.281 -5.854 1.00 94.00 587 TYR A O 1
ATOM 4762 N N . ILE A 1 588 ? 40.391 4.785 -4.742 1.00 93.25 588 ILE A N 1
ATOM 4763 C CA . ILE A 1 588 ? 39.830 3.621 -4.045 1.00 93.25 588 ILE A CA 1
ATOM 4764 C C . ILE A 1 588 ? 38.700 4.051 -3.115 1.00 93.25 588 ILE A C 1
ATOM 4766 O O . ILE A 1 588 ? 37.645 3.424 -3.131 1.00 93.25 588 ILE A O 1
ATOM 4770 N N . LYS A 1 589 ? 38.896 5.130 -2.344 1.00 93.19 589 LYS A N 1
ATOM 4771 C CA . LYS A 1 589 ? 37.859 5.673 -1.460 1.00 93.19 589 LYS A CA 1
ATOM 4772 C C . LYS A 1 589 ? 36.600 6.052 -2.249 1.00 93.19 589 LYS A C 1
ATOM 4774 O O . LYS A 1 589 ? 35.526 5.546 -1.943 1.00 93.19 589 LYS A O 1
ATOM 4779 N N . GLU A 1 590 ? 36.750 6.851 -3.308 1.00 93.62 590 GLU A N 1
ATOM 4780 C CA . GLU A 1 590 ? 35.626 7.338 -4.121 1.00 93.62 590 GLU A CA 1
ATOM 4781 C C . GLU A 1 590 ? 34.850 6.188 -4.796 1.00 93.62 590 GLU A C 1
ATOM 4783 O O . GLU A 1 590 ? 33.619 6.225 -4.840 1.00 93.62 590 GLU A O 1
ATOM 4788 N N . LEU A 1 591 ? 35.549 5.150 -5.286 1.00 93.50 591 LEU A N 1
ATOM 4789 C CA . LEU A 1 591 ? 34.925 3.970 -5.904 1.00 93.50 591 LEU A CA 1
ATOM 4790 C C . LEU A 1 591 ? 34.223 3.066 -4.884 1.00 93.50 591 LEU A C 1
ATOM 4792 O O . LEU A 1 591 ? 33.147 2.550 -5.188 1.00 93.50 591 LEU A O 1
ATOM 4796 N N . LYS A 1 592 ? 34.797 2.872 -3.689 1.00 90.50 592 LYS A N 1
ATOM 4797 C CA . LYS A 1 592 ? 34.175 2.075 -2.618 1.00 90.50 592 LYS A CA 1
ATOM 4798 C C . LYS A 1 592 ? 32.888 2.709 -2.110 1.00 90.50 592 LYS A C 1
ATOM 4800 O O . LY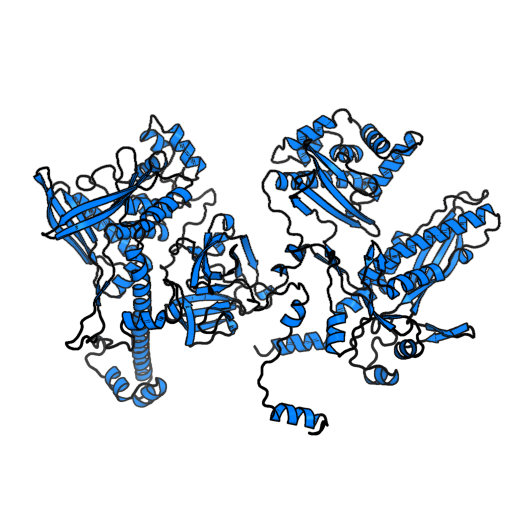S A 1 592 ? 31.876 2.025 -2.029 1.00 90.50 592 LYS A O 1
ATOM 4805 N N . GLU A 1 593 ? 32.907 4.016 -1.849 1.00 89.19 593 GLU A N 1
ATOM 4806 C CA . GLU A 1 593 ? 31.724 4.783 -1.421 1.00 89.19 593 GLU A CA 1
ATOM 4807 C C . GLU A 1 593 ? 30.553 4.669 -2.413 1.00 89.19 593 GLU A C 1
ATOM 4809 O O . GLU A 1 593 ? 29.398 4.825 -2.032 1.00 89.19 593 GLU A O 1
ATOM 4814 N N . ARG A 1 594 ? 30.846 4.376 -3.687 1.00 88.25 594 ARG A N 1
ATOM 4815 C CA . ARG A 1 594 ? 29.867 4.257 -4.781 1.00 88.25 594 ARG A CA 1
ATOM 4816 C C . ARG A 1 594 ? 29.535 2.810 -5.156 1.00 88.25 594 ARG A C 1
ATOM 4818 O O . ARG A 1 594 ? 28.819 2.583 -6.129 1.00 88.25 594 ARG A O 1
ATOM 4825 N N . GLY A 1 595 ? 30.068 1.824 -4.429 1.00 86.44 595 GLY A N 1
ATOM 4826 C CA . GLY A 1 595 ? 29.844 0.399 -4.709 1.00 86.44 595 GLY A CA 1
ATOM 4827 C C . GLY A 1 595 ? 30.473 -0.095 -6.020 1.00 86.44 595 GLY A C 1
ATOM 4828 O O . GLY A 1 595 ? 30.040 -1.100 -6.583 1.00 86.44 595 GLY A O 1
ATOM 4829 N N . LEU A 1 596 ? 31.483 0.612 -6.535 1.00 88.94 596 LEU A N 1
ATOM 4830 C CA . LEU A 1 596 ? 32.191 0.276 -7.775 1.00 88.94 596 LEU A CA 1
ATOM 4831 C C . LEU A 1 596 ? 33.487 -0.508 -7.534 1.00 88.94 596 LEU A C 1
ATOM 4833 O O . LEU A 1 596 ? 34.105 -0.954 -8.497 1.00 88.94 596 LEU A O 1
ATOM 4837 N N . LEU A 1 597 ? 33.914 -0.675 -6.277 1.00 88.50 597 LEU A N 1
ATOM 4838 C CA . LEU A 1 597 ? 35.100 -1.452 -5.913 1.00 88.50 597 LEU A CA 1
ATOM 4839 C C . LEU A 1 597 ? 34.842 -2.308 -4.652 1.00 88.50 597 LEU A C 1
ATOM 4841 O O . LEU A 1 597 ? 34.370 -1.750 -3.662 1.00 88.50 597 LEU A O 1
ATOM 4845 N N . PRO A 1 598 ? 35.186 -3.615 -4.643 1.00 89.12 598 PRO A N 1
ATOM 4846 C CA . PRO A 1 598 ? 35.712 -4.387 -5.773 1.00 89.12 598 PRO A CA 1
ATOM 4847 C C . PRO A 1 598 ? 34.698 -4.472 -6.924 1.00 89.12 598 PRO A C 1
ATOM 4849 O O . PRO A 1 598 ? 33.509 -4.701 -6.711 1.00 89.12 598 PRO A O 1
ATOM 4852 N N . PHE A 1 599 ? 35.167 -4.266 -8.158 1.00 90.38 599 PHE A N 1
ATOM 4853 C CA . PHE A 1 599 ? 34.309 -4.378 -9.333 1.00 90.38 599 PHE A CA 1
ATOM 4854 C C . PHE A 1 599 ? 34.235 -5.846 -9.741 1.00 90.38 599 PHE A C 1
ATOM 4856 O O . PHE A 1 599 ? 35.251 -6.441 -10.114 1.00 90.38 599 PHE A O 1
ATOM 4863 N N . THR A 1 600 ? 33.045 -6.431 -9.676 1.00 88.50 600 THR A N 1
ATOM 4864 C CA . THR A 1 600 ? 32.769 -7.810 -10.094 1.00 88.50 600 THR A CA 1
ATOM 4865 C C . THR A 1 600 ? 32.050 -7.834 -11.442 1.00 88.50 600 THR A C 1
ATOM 4867 O O . THR A 1 600 ? 31.447 -6.846 -11.855 1.00 88.50 600 THR A O 1
ATOM 4870 N N . VAL A 1 601 ? 32.085 -8.974 -12.138 1.00 85.50 601 VAL A N 1
ATOM 4871 C CA . VAL A 1 601 ? 31.368 -9.155 -13.420 1.00 85.50 601 VAL A CA 1
ATOM 4872 C C . VAL A 1 601 ? 29.856 -8.898 -13.283 1.00 85.50 601 VAL A C 1
ATOM 4874 O O . VAL A 1 601 ? 29.239 -8.348 -14.192 1.00 85.50 601 VAL A O 1
ATOM 4877 N N . ASN A 1 602 ? 29.286 -9.239 -12.124 1.00 78.94 602 ASN A N 1
ATOM 4878 C CA . ASN A 1 602 ? 27.870 -9.064 -11.789 1.00 78.94 602 ASN A CA 1
ATOM 4879 C C . ASN A 1 602 ? 27.608 -7.787 -10.974 1.00 78.94 602 ASN A C 1
ATOM 4881 O O . ASN A 1 602 ? 26.610 -7.705 -10.262 1.00 78.94 602 ASN A O 1
ATOM 4885 N N . ASN A 1 603 ? 28.514 -6.803 -11.021 1.00 83.62 603 ASN A N 1
ATOM 4886 C CA . ASN A 1 603 ? 28.307 -5.544 -10.317 1.00 83.62 603 ASN A CA 1
ATOM 4887 C C . ASN A 1 603 ? 27.009 -4.882 -10.804 1.00 83.62 603 ASN A C 1
ATOM 4889 O O . ASN A 1 603 ? 26.719 -4.857 -12.001 1.00 83.62 603 ASN A O 1
ATOM 4893 N N . TYR A 1 604 ? 26.250 -4.309 -9.873 1.00 78.50 604 TYR A N 1
ATOM 4894 C CA . TYR A 1 604 ? 24.978 -3.646 -10.157 1.00 78.50 604 TYR A CA 1
ATOM 4895 C C . TYR A 1 604 ? 25.089 -2.571 -11.259 1.00 78.50 604 TYR A C 1
ATOM 4897 O O . TYR A 1 604 ? 24.188 -2.415 -12.082 1.00 78.50 604 TYR A O 1
ATOM 4905 N N . TRP A 1 605 ? 26.234 -1.886 -11.336 1.00 86.31 605 TRP A N 1
ATOM 4906 C CA . TRP A 1 605 ? 26.519 -0.832 -12.311 1.00 86.31 605 TRP A CA 1
ATOM 4907 C C . TRP A 1 605 ? 27.158 -1.327 -13.619 1.00 86.31 605 TRP A C 1
ATOM 4909 O O . TRP A 1 605 ? 27.509 -0.511 -14.477 1.00 86.31 605 TRP A O 1
ATOM 4919 N N . ALA A 1 606 ? 27.317 -2.642 -13.810 1.00 88.94 606 ALA A N 1
ATOM 4920 C CA . ALA A 1 606 ? 28.035 -3.209 -14.954 1.00 88.94 606 ALA A CA 1
ATOM 4921 C C . ALA A 1 606 ? 27.450 -2.795 -16.314 1.00 88.94 606 ALA A C 1
ATOM 4923 O O . ALA A 1 606 ? 28.207 -2.551 -17.251 1.00 88.94 606 ALA A O 1
ATOM 4924 N N . GLU A 1 607 ? 26.127 -2.650 -16.420 1.00 89.38 607 GLU A N 1
ATOM 4925 C CA . GLU A 1 607 ? 25.448 -2.193 -17.641 1.00 89.38 607 GLU A CA 1
ATOM 4926 C C . GLU A 1 607 ? 25.862 -0.769 -18.044 1.00 89.38 607 GLU A C 1
ATOM 4928 O O . GLU A 1 607 ? 26.204 -0.536 -19.204 1.00 89.38 607 GLU A O 1
ATOM 4933 N N . ILE A 1 608 ? 25.902 0.169 -17.088 1.00 91.00 608 ILE A N 1
ATOM 4934 C CA . ILE A 1 608 ? 26.326 1.558 -17.329 1.00 91.00 608 ILE A CA 1
ATOM 4935 C C . ILE A 1 608 ? 27.814 1.604 -17.698 1.00 91.00 608 ILE A C 1
ATOM 4937 O O . ILE A 1 608 ? 28.212 2.277 -18.650 1.00 91.00 608 ILE A O 1
ATOM 4941 N N . ILE A 1 609 ? 28.645 0.841 -16.987 1.00 94.38 609 ILE A N 1
ATOM 4942 C CA . ILE A 1 609 ? 30.084 0.761 -17.256 1.00 94.38 609 ILE A CA 1
ATOM 4943 C C . ILE A 1 609 ? 30.362 0.202 -18.659 1.00 94.38 609 ILE A C 1
ATOM 4945 O O . ILE A 1 609 ? 31.156 0.781 -19.407 1.00 94.38 609 ILE A O 1
ATOM 4949 N N . ALA A 1 610 ? 29.673 -0.868 -19.058 1.00 95.19 610 ALA A N 1
ATOM 4950 C CA . ALA A 1 610 ? 29.764 -1.431 -20.402 1.00 95.19 610 ALA A CA 1
ATOM 4951 C C . ALA A 1 610 ? 29.315 -0.429 -21.477 1.00 95.19 610 ALA A C 1
ATOM 4953 O O . ALA A 1 610 ? 29.973 -0.309 -22.514 1.00 95.19 610 ALA A O 1
ATOM 4954 N N . ARG A 1 611 ? 28.250 0.340 -21.212 1.00 94.12 611 ARG A N 1
ATOM 4955 C CA . ARG A 1 611 ? 27.756 1.404 -22.098 1.00 94.12 611 ARG A CA 1
ATOM 4956 C C . ARG A 1 611 ? 28.810 2.497 -22.320 1.00 94.12 611 ARG A C 1
ATOM 4958 O O . ARG A 1 611 ? 29.088 2.851 -23.468 1.00 94.12 611 ARG A O 1
ATOM 4965 N N . PHE A 1 612 ? 29.472 2.973 -21.259 1.00 95.50 612 PHE A N 1
ATOM 4966 C CA . PHE A 1 612 ? 30.580 3.927 -21.395 1.00 95.50 612 PHE A CA 1
ATOM 4967 C C . PHE A 1 612 ? 31.741 3.352 -22.202 1.00 95.50 612 PHE A C 1
ATOM 4969 O O . PHE A 1 612 ? 32.247 4.031 -23.098 1.00 95.50 612 PHE A O 1
ATOM 4976 N N . GLN A 1 613 ? 32.151 2.106 -21.935 1.00 94.88 613 GLN A N 1
ATOM 4977 C CA . GLN A 1 613 ? 33.214 1.465 -22.711 1.00 94.88 613 GLN A CA 1
ATOM 4978 C C . GLN A 1 613 ? 32.833 1.368 -24.194 1.00 94.88 613 GLN A C 1
ATOM 4980 O O . GLN A 1 613 ? 33.629 1.758 -25.043 1.00 94.88 613 GLN A O 1
ATOM 4985 N N . GLY A 1 614 ? 31.609 0.953 -24.529 1.00 95.06 614 GLY A N 1
ATOM 4986 C CA . GLY A 1 614 ? 31.151 0.872 -25.920 1.00 95.06 614 GLY A CA 1
ATOM 4987 C C . GLY A 1 614 ? 31.265 2.206 -26.666 1.00 95.06 614 GLY A C 1
ATOM 4988 O O . GLY A 1 614 ? 31.763 2.254 -27.793 1.00 95.06 614 GLY A O 1
ATOM 4989 N N . TYR A 1 615 ? 30.894 3.309 -26.012 1.00 95.12 615 TYR A N 1
ATOM 4990 C CA . TYR A 1 615 ? 31.005 4.648 -26.596 1.00 95.12 615 TYR A CA 1
ATOM 4991 C C . TYR A 1 615 ? 32.451 5.151 -26.709 1.00 95.12 615 TYR A C 1
ATOM 4993 O O . TYR A 1 615 ? 32.853 5.722 -27.722 1.00 95.12 615 TYR A O 1
ATOM 5001 N N . LEU A 1 616 ? 33.277 4.911 -25.688 1.00 94.38 616 LEU A N 1
ATOM 5002 C CA . LEU A 1 616 ? 34.689 5.315 -25.687 1.00 94.38 616 LEU A CA 1
ATOM 5003 C C . LEU A 1 616 ? 35.507 4.572 -26.750 1.00 94.38 616 LEU A C 1
ATOM 5005 O O . LEU A 1 616 ? 36.530 5.078 -27.217 1.00 94.38 616 LEU A O 1
ATOM 5009 N N . PHE A 1 617 ? 35.041 3.407 -27.201 1.00 93.31 617 PHE A N 1
ATOM 5010 C CA . PHE A 1 617 ? 35.641 2.683 -28.318 1.00 93.31 617 PHE A CA 1
ATOM 5011 C C . PHE A 1 617 ? 35.291 3.279 -29.699 1.00 93.31 617 PHE A C 1
ATOM 5013 O O . PHE A 1 617 ? 35.979 2.942 -30.661 1.00 93.31 617 PHE A O 1
ATOM 5020 N N . THR A 1 618 ? 34.326 4.206 -29.800 1.00 91.88 618 THR A N 1
ATOM 5021 C CA . THR A 1 618 ? 33.824 4.785 -31.069 1.00 91.88 618 THR A CA 1
ATOM 5022 C C . THR A 1 618 ? 34.074 6.292 -31.177 1.00 91.88 618 THR A C 1
ATOM 5024 O O . THR A 1 618 ? 35.209 6.685 -31.443 1.00 91.88 618 THR A O 1
ATOM 5027 N N . ASP A 1 619 ? 33.090 7.146 -30.903 1.00 84.56 619 ASP A N 1
ATOM 5028 C CA . ASP A 1 619 ? 33.216 8.607 -30.997 1.00 84.56 619 ASP A CA 1
ATOM 5029 C C . ASP A 1 619 ? 33.829 9.237 -29.734 1.00 84.56 619 ASP A C 1
ATOM 5031 O O . ASP A 1 619 ? 34.436 10.309 -29.795 1.00 84.56 619 ASP A O 1
ATOM 5035 N N . GLY A 1 620 ? 33.726 8.571 -28.578 1.00 90.00 620 GLY A N 1
ATOM 5036 C CA . GLY A 1 620 ? 34.357 9.028 -27.338 1.00 90.00 620 GLY A CA 1
ATOM 5037 C C . GLY A 1 620 ? 35.886 8.936 -27.380 1.00 90.00 620 GLY A C 1
ATOM 5038 O O . GLY A 1 620 ? 36.462 8.170 -28.154 1.00 90.00 620 GLY A O 1
ATOM 5039 N N . HIS A 1 621 ? 36.580 9.691 -26.532 1.00 92.94 621 HIS A N 1
ATOM 5040 C CA . HIS A 1 621 ? 38.037 9.643 -26.422 1.00 92.94 621 HIS A CA 1
ATOM 5041 C C . HIS A 1 621 ? 38.473 9.451 -24.970 1.00 92.94 621 HIS A C 1
ATOM 5043 O O . HIS A 1 621 ? 38.054 10.182 -24.081 1.00 92.94 621 HIS A O 1
ATOM 5049 N N . CYS A 1 622 ? 39.335 8.468 -24.722 1.00 93.31 622 CYS A N 1
ATOM 5050 C CA . CYS A 1 622 ? 40.002 8.309 -23.436 1.00 93.31 622 CYS A CA 1
ATOM 5051 C C . CYS A 1 622 ? 41.374 8.992 -23.520 1.00 93.31 622 CYS A C 1
ATOM 5053 O O . CYS A 1 622 ? 42.309 8.450 -24.118 1.00 93.31 622 CYS A O 1
ATOM 5055 N N . GLY A 1 623 ? 41.470 10.202 -22.967 1.00 90.44 623 GLY A N 1
ATOM 5056 C CA . GLY A 1 623 ? 42.705 10.976 -22.872 1.00 90.44 623 GLY A CA 1
ATOM 5057 C C . GLY A 1 623 ? 43.659 10.424 -21.807 1.00 90.44 623 GLY A C 1
ATOM 5058 O O . GLY A 1 623 ? 43.444 9.349 -21.255 1.00 90.44 623 GLY A O 1
ATOM 5059 N N . LYS A 1 624 ? 44.729 11.169 -21.492 1.00 86.25 624 LYS A N 1
ATOM 5060 C CA . LYS A 1 624 ? 45.732 10.746 -20.488 1.00 86.25 624 LYS A CA 1
ATOM 5061 C C . LYS A 1 624 ? 45.227 10.824 -19.039 1.00 86.25 624 LYS A C 1
ATOM 5063 O O . LYS A 1 624 ? 45.781 10.155 -18.168 1.00 86.25 624 LYS A O 1
ATOM 5068 N N . SER A 1 625 ? 44.225 11.657 -18.765 1.00 86.25 625 SER A N 1
ATOM 5069 C CA . SER A 1 625 ? 43.704 11.902 -17.409 1.00 86.25 625 SER A CA 1
ATOM 5070 C C . SER A 1 625 ? 42.182 12.077 -17.346 1.00 86.25 625 SER A C 1
ATOM 5072 O O . SER A 1 625 ? 41.622 12.243 -16.260 1.00 86.25 625 SER A O 1
ATOM 5074 N N . ASN A 1 626 ? 41.513 12.063 -18.496 1.00 93.06 626 ASN A N 1
ATOM 5075 C CA . ASN A 1 626 ? 40.113 12.414 -18.653 1.00 93.06 626 ASN A CA 1
ATOM 5076 C C . ASN A 1 626 ? 39.452 11.569 -19.749 1.00 93.06 626 ASN A C 1
ATOM 5078 O O . ASN A 1 626 ? 40.045 11.254 -20.778 1.00 93.06 626 ASN A O 1
ATOM 5082 N N . LEU A 1 627 ? 38.190 11.237 -19.521 1.00 95.12 627 LEU A N 1
ATOM 5083 C CA . LEU A 1 627 ? 37.257 10.738 -20.520 1.00 95.12 627 LEU A CA 1
ATOM 5084 C C . LEU A 1 627 ? 36.642 11.944 -21.225 1.00 95.12 627 LEU A C 1
ATOM 5086 O O . LEU A 1 627 ? 36.261 12.907 -20.560 1.00 95.12 627 LEU A O 1
ATOM 5090 N N . GLU A 1 628 ? 36.529 11.901 -22.543 1.00 94.50 628 GLU A N 1
ATOM 5091 C CA . GLU A 1 628 ? 35.958 12.964 -23.363 1.00 94.50 628 GLU A CA 1
ATOM 5092 C C . GLU A 1 628 ? 34.828 12.399 -24.219 1.00 94.50 628 GLU A C 1
ATOM 5094 O O . GLU A 1 628 ? 35.001 11.413 -24.941 1.00 94.50 628 GLU A O 1
ATOM 5099 N N . PHE A 1 629 ? 33.669 13.041 -24.151 1.00 94.06 629 PHE A N 1
ATOM 5100 C CA . PHE A 1 629 ? 32.473 12.625 -24.870 1.00 94.06 629 PHE A CA 1
ATOM 5101 C C . PHE A 1 629 ? 32.129 13.673 -25.924 1.00 94.06 629 PHE A C 1
ATOM 5103 O O . PHE A 1 629 ? 32.072 14.863 -25.616 1.00 94.06 629 PHE A O 1
ATOM 5110 N N . TYR A 1 630 ? 31.902 13.229 -27.161 1.00 92.25 630 TYR A N 1
ATOM 5111 C CA . TYR A 1 630 ? 31.563 14.070 -28.310 1.00 92.25 630 TYR A CA 1
ATOM 5112 C C . TYR A 1 630 ? 30.244 13.587 -28.896 1.00 92.25 630 TYR A C 1
ATOM 5114 O O . TYR A 1 630 ? 30.204 12.485 -29.423 1.00 92.25 630 TYR A O 1
ATOM 5122 N N . CYS A 1 631 ? 29.181 14.381 -28.800 1.00 90.88 631 CYS A N 1
ATOM 5123 C CA . CYS A 1 631 ? 27.825 13.983 -29.186 1.00 90.88 631 CYS A CA 1
ATOM 5124 C C . CYS A 1 631 ? 27.277 14.878 -30.302 1.00 90.88 631 CYS A C 1
ATOM 5126 O O . CYS A 1 631 ? 27.586 16.072 -30.369 1.00 90.88 631 CYS A O 1
ATOM 5128 N N . GLY A 1 632 ? 26.435 14.311 -31.169 1.00 87.50 632 GLY A N 1
ATOM 5129 C CA . GLY A 1 632 ? 25.793 15.043 -32.267 1.00 87.50 632 GLY A CA 1
ATOM 5130 C C . GLY A 1 632 ? 24.596 15.901 -31.839 1.00 87.50 632 GLY A C 1
ATOM 5131 O O . GLY A 1 632 ? 24.238 16.842 -32.546 1.00 87.50 632 GLY A O 1
ATOM 5132 N N . SER A 1 633 ? 23.989 15.610 -30.686 1.00 90.00 633 SER A N 1
ATOM 5133 C CA . SER A 1 633 ? 22.843 16.343 -30.140 1.00 90.00 633 SER A CA 1
ATOM 5134 C C . SER A 1 633 ? 22.996 16.602 -28.636 1.00 90.00 633 SER A C 1
ATOM 5136 O O . SER A 1 633 ? 23.843 15.988 -27.983 1.00 90.00 633 SER A O 1
ATOM 5138 N N . LEU A 1 634 ? 22.201 17.539 -28.103 1.00 90.62 634 LEU A N 1
ATOM 5139 C CA . LEU A 1 634 ? 22.166 17.833 -26.668 1.00 90.62 634 LEU A CA 1
ATOM 5140 C C . LEU A 1 634 ? 21.577 16.654 -25.884 1.00 90.62 634 LEU A C 1
ATOM 5142 O O . LEU A 1 634 ? 22.198 16.220 -24.923 1.00 90.62 634 LEU A O 1
ATOM 5146 N N . ASP A 1 635 ? 20.463 16.088 -26.357 1.00 87.12 635 ASP A N 1
ATOM 5147 C CA . ASP A 1 635 ? 19.814 14.909 -25.769 1.00 87.12 635 ASP A CA 1
ATOM 5148 C C . ASP A 1 635 ? 20.794 13.738 -25.582 1.00 87.12 635 ASP A C 1
ATOM 5150 O O . ASP A 1 635 ? 20.816 13.106 -24.529 1.00 87.12 635 ASP A O 1
ATOM 5154 N N . ASP A 1 636 ? 21.635 13.460 -26.588 1.00 91.06 636 ASP A N 1
ATOM 5155 C CA . ASP A 1 636 ? 22.628 12.380 -26.507 1.00 91.06 636 ASP A CA 1
ATOM 5156 C C . ASP A 1 636 ? 23.693 12.676 -25.433 1.00 91.06 636 ASP A C 1
ATOM 5158 O O . ASP A 1 636 ? 24.105 11.779 -24.697 1.00 91.06 636 ASP A O 1
ATOM 5162 N N . ALA A 1 637 ? 24.123 13.938 -25.311 1.00 92.00 637 ALA A N 1
ATOM 5163 C CA . ALA A 1 637 ? 25.078 14.355 -24.285 1.00 92.00 637 ALA A CA 1
ATOM 5164 C C . ALA A 1 637 ? 24.469 14.300 -22.875 1.00 92.00 637 ALA A C 1
ATOM 5166 O O . ALA A 1 637 ? 25.155 13.911 -21.928 1.00 92.00 637 ALA A O 1
ATOM 5167 N N . GLU A 1 638 ? 23.192 14.658 -22.735 1.00 90.81 638 GLU A N 1
ATOM 5168 C CA . GLU A 1 638 ? 22.451 14.561 -21.478 1.00 90.81 638 GLU A CA 1
ATOM 5169 C C . GLU A 1 638 ? 22.202 13.108 -21.057 1.00 90.81 638 GLU A C 1
ATOM 5171 O O . GLU A 1 638 ? 22.310 12.813 -19.869 1.00 90.81 638 GLU A O 1
ATOM 5176 N N . GLU A 1 639 ? 21.964 12.183 -21.999 1.00 89.06 639 GLU A N 1
ATOM 5177 C CA . GLU A 1 639 ? 21.862 10.741 -21.711 1.00 89.06 639 GLU A CA 1
ATOM 5178 C C . GLU A 1 639 ? 23.153 10.226 -21.050 1.00 89.06 639 GLU A C 1
ATOM 5180 O O . GLU A 1 639 ? 23.102 9.613 -19.983 1.00 89.06 639 GLU A O 1
ATOM 5185 N N . ILE A 1 640 ? 24.323 10.540 -21.623 1.00 92.25 640 ILE A N 1
ATOM 5186 C CA . ILE A 1 640 ? 25.622 10.149 -21.045 1.00 92.25 640 ILE A CA 1
ATOM 5187 C C . ILE A 1 640 ? 25.852 10.850 -19.694 1.00 92.25 640 ILE A C 1
ATOM 5189 O O . ILE A 1 640 ? 26.317 10.226 -18.741 1.00 92.25 640 ILE A O 1
ATOM 5193 N N . ALA A 1 641 ? 25.531 12.143 -19.585 1.00 91.81 641 ALA A N 1
ATOM 5194 C CA . ALA A 1 641 ? 25.693 12.896 -18.342 1.00 91.81 641 ALA A CA 1
ATOM 5195 C C . ALA A 1 641 ? 24.816 12.338 -17.206 1.00 91.81 641 ALA A C 1
ATOM 5197 O O . ALA A 1 641 ? 25.274 12.246 -16.068 1.00 91.81 641 ALA A O 1
ATOM 5198 N N . ASN A 1 642 ? 23.586 11.921 -17.509 1.00 88.19 642 ASN A N 1
ATOM 5199 C CA . ASN A 1 642 ? 22.683 11.298 -16.545 1.00 88.19 642 ASN A CA 1
ATOM 5200 C C . ASN A 1 642 ? 23.184 9.928 -16.084 1.00 88.19 642 ASN A C 1
ATOM 5202 O O . ASN A 1 642 ? 23.090 9.635 -14.896 1.00 88.19 642 ASN A O 1
ATOM 5206 N N . ASP A 1 643 ? 23.773 9.118 -16.966 1.00 90.81 643 ASP A N 1
ATOM 5207 C CA . ASP A 1 643 ? 24.423 7.866 -16.558 1.00 90.81 643 ASP A CA 1
ATOM 5208 C C . ASP A 1 643 ? 25.599 8.120 -15.594 1.00 90.81 643 ASP A C 1
ATOM 5210 O O . ASP A 1 643 ? 25.803 7.367 -14.643 1.00 90.81 643 ASP A O 1
ATOM 5214 N N . ILE A 1 644 ? 26.361 9.205 -15.788 1.00 92.31 644 ILE A N 1
ATOM 5215 C CA . ILE A 1 644 ? 27.451 9.585 -14.870 1.00 92.31 644 ILE A CA 1
ATOM 5216 C C . ILE A 1 644 ? 26.882 9.976 -13.499 1.00 92.31 644 ILE A C 1
ATOM 5218 O O . ILE A 1 644 ? 27.416 9.544 -12.475 1.00 92.31 644 ILE A O 1
ATOM 5222 N N . ARG A 1 645 ? 25.770 10.722 -13.478 1.00 89.06 645 ARG A N 1
ATOM 5223 C CA . ARG A 1 645 ? 25.059 11.085 -12.241 1.00 89.06 645 ARG A CA 1
ATOM 5224 C C . ARG A 1 645 ? 24.451 9.878 -11.533 1.00 89.06 645 ARG A C 1
ATOM 5226 O O . ARG A 1 645 ? 24.492 9.831 -10.310 1.00 89.06 645 ARG A O 1
ATOM 5233 N N . GLN A 1 646 ? 23.959 8.875 -12.266 1.00 84.31 646 GLN A N 1
ATOM 5234 C CA . GLN A 1 646 ? 23.468 7.618 -11.680 1.00 84.31 646 GLN A CA 1
ATOM 5235 C C . GLN A 1 646 ? 24.568 6.859 -10.928 1.00 84.31 646 GLN A C 1
ATOM 5237 O O . GLN A 1 646 ? 24.304 6.287 -9.877 1.00 84.31 646 GLN A O 1
ATOM 5242 N N . LEU A 1 647 ? 25.817 6.927 -11.400 1.00 87.44 647 LEU A N 1
ATOM 5243 C CA . LEU A 1 647 ? 26.985 6.413 -10.672 1.00 87.44 647 LEU A CA 1
ATOM 5244 C C . LEU A 1 647 ? 27.437 7.321 -9.510 1.00 87.44 647 LEU A C 1
ATOM 5246 O O . LEU A 1 647 ? 28.507 7.106 -8.938 1.00 87.44 647 LEU A O 1
ATOM 5250 N N . ASN A 1 648 ? 26.654 8.349 -9.175 1.00 88.00 648 ASN A N 1
ATOM 5251 C CA . ASN A 1 648 ? 26.941 9.353 -8.155 1.00 88.00 648 ASN A CA 1
ATOM 5252 C C . ASN A 1 648 ? 28.252 10.129 -8.411 1.00 88.00 648 ASN A C 1
ATOM 5254 O O . ASN A 1 648 ? 29.013 10.459 -7.492 1.00 88.00 648 ASN A O 1
ATOM 5258 N N . PHE A 1 649 ? 28.548 10.391 -9.686 1.00 92.00 649 PHE A N 1
ATOM 5259 C CA . PHE A 1 649 ? 29.617 11.286 -10.117 1.00 92.00 649 PHE A CA 1
ATOM 5260 C C . PHE A 1 649 ? 29.037 12.521 -10.803 1.00 92.00 649 PHE A C 1
ATOM 5262 O O . PHE A 1 649 ? 28.028 12.436 -11.494 1.00 92.00 649 PHE A O 1
ATOM 5269 N N . GLU A 1 650 ? 29.758 13.641 -10.731 1.00 91.69 650 GLU A N 1
ATOM 5270 C CA . GLU A 1 650 ? 29.389 14.833 -11.497 1.00 91.69 650 GLU A CA 1
ATOM 5271 C C . GLU A 1 650 ? 30.197 14.925 -12.810 1.00 91.69 650 GLU A C 1
ATOM 5273 O O . GLU A 1 650 ? 31.436 14.789 -12.768 1.00 91.69 650 GLU A O 1
ATOM 5278 N N . PRO A 1 651 ? 29.540 15.105 -13.975 1.00 92.06 651 PRO A N 1
ATOM 5279 C CA . PRO A 1 651 ? 30.198 15.403 -15.246 1.00 92.06 651 PRO A CA 1
ATOM 5280 C C . PRO A 1 651 ? 30.598 16.884 -15.344 1.00 92.06 651 PRO A C 1
ATOM 5282 O O . PRO A 1 651 ? 30.043 17.743 -14.662 1.00 92.06 651 PRO A O 1
ATOM 5285 N N . SER A 1 652 ? 31.541 17.221 -16.233 1.00 94.00 652 SER A N 1
ATOM 5286 C CA . SER A 1 652 ? 31.802 18.633 -16.539 1.00 94.00 652 SER A CA 1
ATOM 5287 C C . SER A 1 652 ? 30.611 19.276 -17.262 1.00 94.00 652 SER A C 1
ATOM 5289 O O . SER A 1 652 ? 29.828 18.594 -17.924 1.00 94.00 652 SER A O 1
ATOM 5291 N N . LYS A 1 653 ? 30.535 20.612 -17.246 1.00 93.62 653 LYS A N 1
ATOM 5292 C CA . LYS A 1 653 ? 29.528 21.360 -18.014 1.00 93.62 653 LYS A CA 1
ATOM 5293 C C . LYS A 1 653 ? 29.564 20.975 -19.500 1.00 93.62 653 LYS A C 1
ATOM 5295 O O . LYS A 1 653 ? 30.636 20.935 -20.111 1.00 93.62 653 LYS A O 1
ATOM 5300 N N . ILE A 1 654 ? 28.388 20.725 -20.075 1.00 94.81 654 ILE A N 1
ATOM 5301 C CA . ILE A 1 654 ? 28.233 20.443 -21.505 1.00 94.81 654 ILE A CA 1
ATOM 5302 C C . ILE A 1 654 ? 28.475 21.733 -22.291 1.00 94.81 654 ILE A C 1
ATOM 5304 O O . ILE A 1 654 ? 27.857 22.766 -22.035 1.00 94.81 654 ILE A O 1
ATOM 5308 N N . SER A 1 655 ? 29.389 21.674 -23.258 1.00 93.31 655 SER A N 1
ATOM 5309 C CA . SER A 1 655 ? 29.737 22.795 -24.135 1.00 93.31 655 SER A CA 1
ATOM 5310 C C . SER A 1 655 ? 29.342 22.504 -25.581 1.00 93.31 655 SER A C 1
ATOM 5312 O O . SER A 1 655 ? 29.527 21.390 -26.071 1.00 93.31 655 SER A O 1
ATOM 5314 N N . LYS A 1 656 ? 28.807 23.510 -26.279 1.00 94.06 656 LYS A N 1
ATOM 5315 C CA . LYS A 1 656 ? 28.416 23.429 -27.693 1.00 94.06 656 LYS A CA 1
ATOM 5316 C C . LYS A 1 656 ? 29.532 23.993 -28.573 1.00 94.06 656 LYS A C 1
ATOM 5318 O O . LYS A 1 656 ? 29.988 25.111 -28.351 1.00 94.06 656 LYS A O 1
ATOM 5323 N N . LYS A 1 657 ? 29.943 23.248 -29.597 1.00 90.94 657 LYS A N 1
ATOM 5324 C CA . LYS A 1 657 ? 30.910 23.677 -30.615 1.00 90.94 657 LYS A CA 1
ATOM 5325 C C . LYS A 1 657 ? 30.284 23.574 -32.001 1.00 90.94 657 LYS A C 1
ATOM 5327 O O . LYS A 1 657 ? 29.813 22.511 -32.390 1.00 90.94 657 LYS A O 1
ATOM 5332 N N . ILE A 1 658 ? 30.315 24.664 -32.763 1.00 87.88 658 ILE A N 1
ATOM 5333 C CA . ILE A 1 658 ? 29.876 24.688 -34.162 1.00 87.88 658 ILE A CA 1
ATOM 5334 C C . ILE A 1 658 ? 31.125 24.689 -35.040 1.00 87.88 658 ILE A C 1
ATOM 5336 O O . ILE A 1 658 ? 31.993 25.544 -34.887 1.00 87.88 658 ILE A O 1
ATOM 5340 N N . SER A 1 659 ? 31.226 23.722 -35.946 1.00 85.06 659 SER A N 1
ATOM 5341 C CA . SER A 1 659 ? 32.344 23.591 -36.882 1.00 85.06 659 SER A CA 1
ATOM 5342 C C . SER A 1 659 ? 31.824 23.702 -38.312 1.00 85.06 659 SER A C 1
ATOM 5344 O O . SER A 1 659 ? 30.858 23.035 -38.677 1.00 85.06 659 SER A O 1
ATOM 5346 N N . LYS A 1 660 ? 32.465 24.536 -39.133 1.00 84.31 660 LYS A N 1
ATOM 5347 C CA . LYS A 1 660 ? 32.180 24.646 -40.569 1.00 84.31 660 LYS A CA 1
ATOM 5348 C C . LYS A 1 660 ? 33.271 23.890 -41.320 1.00 84.31 660 LYS A C 1
ATOM 5350 O O . LYS A 1 660 ? 34.449 24.172 -41.133 1.00 84.31 660 LYS A O 1
ATOM 5355 N N . SER A 1 661 ? 32.887 22.915 -42.133 1.00 80.75 661 SER A N 1
ATOM 5356 C CA . SER A 1 661 ? 33.816 22.099 -42.919 1.00 80.75 661 SER A CA 1
ATOM 5357 C C . SER A 1 661 ? 33.326 21.977 -44.356 1.00 80.75 661 SER A C 1
ATOM 5359 O O . SER A 1 661 ? 32.126 22.048 -44.608 1.00 80.75 661 SER A O 1
ATOM 5361 N N . VAL A 1 662 ? 34.240 21.823 -45.312 1.00 76.69 662 VAL A N 1
ATOM 5362 C CA . VAL A 1 662 ? 33.885 21.557 -46.711 1.00 76.69 662 VAL A CA 1
ATOM 5363 C C . VAL A 1 662 ? 34.149 20.085 -46.981 1.00 76.69 662 VAL A C 1
ATOM 5365 O O . VAL A 1 662 ? 35.296 19.649 -47.002 1.00 76.69 662 VAL A O 1
ATOM 5368 N N . ILE A 1 663 ? 33.084 19.305 -47.155 1.00 72.12 663 ILE A N 1
ATOM 5369 C CA . ILE A 1 663 ? 33.173 17.869 -47.433 1.00 72.12 663 ILE A CA 1
ATOM 5370 C C . ILE A 1 663 ? 32.680 17.652 -48.861 1.00 72.12 663 ILE A C 1
ATOM 5372 O O . ILE A 1 663 ? 31.522 17.933 -49.166 1.00 72.12 663 ILE A O 1
ATOM 5376 N N . LYS A 1 664 ? 33.561 17.161 -49.745 1.00 68.31 664 LYS A N 1
ATOM 5377 C CA . LYS A 1 664 ? 33.264 16.929 -51.175 1.00 68.31 664 LYS A CA 1
ATOM 5378 C C . LYS A 1 664 ? 32.650 18.161 -51.871 1.00 68.31 664 LYS A C 1
ATOM 5380 O O . LYS A 1 664 ? 31.618 18.057 -52.527 1.00 68.31 664 LYS A O 1
ATOM 5385 N N . GLY A 1 665 ? 33.234 19.343 -51.656 1.00 72.81 665 GLY A N 1
ATOM 5386 C CA . GLY A 1 665 ? 32.774 20.609 -52.250 1.00 72.81 665 GLY A CA 1
ATOM 5387 C C . GLY A 1 665 ? 31.521 21.231 -51.614 1.00 72.81 665 GLY A C 1
ATOM 5388 O O . GLY A 1 665 ? 31.152 22.344 -51.973 1.00 72.81 665 GLY A O 1
ATOM 5389 N N . ARG A 1 666 ? 30.872 20.573 -50.640 1.00 70.19 666 ARG A N 1
ATOM 5390 C CA . ARG A 1 666 ? 29.695 21.110 -49.933 1.00 70.19 666 ARG A CA 1
ATOM 5391 C C . ARG A 1 666 ? 30.087 21.699 -48.583 1.00 70.19 666 ARG A C 1
ATOM 5393 O O . ARG A 1 666 ? 30.768 21.037 -47.800 1.00 70.19 666 ARG A O 1
ATOM 5400 N N . LYS A 1 667 ? 29.622 22.919 -48.287 1.00 79.75 667 LYS A N 1
ATOM 5401 C CA . LYS A 1 667 ? 29.730 23.524 -46.948 1.00 79.75 667 LYS A CA 1
ATOM 5402 C C . LYS A 1 667 ? 28.805 22.764 -45.991 1.00 79.75 667 LYS A C 1
ATOM 5404 O O . LYS A 1 667 ? 27.589 22.802 -46.140 1.00 79.75 667 LYS A O 1
ATOM 5409 N N . VAL A 1 668 ? 29.389 22.072 -45.020 1.00 80.00 668 VAL A N 1
ATOM 5410 C CA . VAL A 1 668 ? 28.694 21.329 -43.967 1.00 80.00 668 VAL A CA 1
ATOM 5411 C C . VAL A 1 668 ? 28.932 22.042 -42.641 1.00 80.00 668 VAL A C 1
ATOM 5413 O O . VAL A 1 668 ? 30.076 22.239 -42.220 1.00 80.00 668 VAL A O 1
ATOM 5416 N N . VAL A 1 669 ? 27.844 22.441 -41.985 1.00 82.19 669 VAL A N 1
ATOM 5417 C CA . VAL A 1 669 ? 27.867 22.975 -40.621 1.00 82.19 669 VAL A CA 1
ATOM 5418 C C . VAL A 1 669 ? 27.528 21.836 -39.669 1.00 82.19 669 VAL A C 1
ATOM 5420 O O . VAL A 1 669 ? 26.437 21.276 -39.739 1.00 82.19 669 VAL A O 1
ATOM 5423 N N . THR A 1 670 ? 28.456 21.503 -38.779 1.00 82.06 670 THR A N 1
ATOM 5424 C CA . THR A 1 670 ? 28.286 20.440 -37.787 1.00 82.06 670 THR A CA 1
ATOM 5425 C C . THR A 1 670 ? 28.249 21.052 -36.397 1.00 82.06 670 THR A C 1
ATOM 5427 O O . THR A 1 670 ? 29.138 21.818 -36.025 1.00 82.06 670 THR A O 1
ATOM 5430 N N . THR A 1 671 ? 27.229 20.701 -35.618 1.00 87.62 671 THR A N 1
ATOM 5431 C CA . THR A 1 671 ? 27.158 21.026 -34.190 1.00 87.62 671 THR A CA 1
ATOM 5432 C C . THR A 1 671 ? 27.609 19.809 -33.392 1.00 87.62 671 THR A C 1
ATOM 5434 O O . THR A 1 671 ? 27.145 18.702 -33.647 1.00 87.62 671 THR A O 1
ATOM 5437 N N . THR A 1 672 ? 28.509 20.008 -32.435 1.00 90.31 672 THR A N 1
ATOM 5438 C CA . THR A 1 672 ? 29.008 18.962 -31.539 1.00 90.31 672 THR A CA 1
ATOM 5439 C C . THR A 1 672 ? 28.884 19.433 -30.100 1.00 90.31 672 THR A C 1
ATOM 5441 O O . THR A 1 672 ? 29.334 20.529 -29.761 1.00 90.31 672 THR A O 1
ATOM 5444 N N . TYR A 1 673 ? 28.304 18.600 -29.249 1.00 93.81 673 TYR A N 1
ATOM 5445 C CA . TYR A 1 673 ? 28.238 18.809 -27.808 1.00 93.81 673 TYR A CA 1
ATOM 5446 C C . TYR A 1 673 ? 29.351 18.003 -27.150 1.00 93.81 673 TYR A C 1
ATOM 5448 O O . TYR A 1 673 ? 29.536 16.832 -27.477 1.00 93.81 673 TYR A O 1
ATOM 5456 N N . ARG A 1 674 ? 30.132 18.625 -26.264 1.00 93.69 674 ARG A N 1
ATOM 5457 C CA . ARG A 1 674 ? 31.259 17.963 -25.601 1.00 93.69 674 ARG A CA 1
ATOM 5458 C C . ARG A 1 674 ? 31.326 18.256 -24.113 1.00 93.69 674 ARG A C 1
ATOM 5460 O O . ARG A 1 674 ? 31.061 19.384 -23.687 1.00 93.69 674 ARG A O 1
ATOM 5467 N N . PHE A 1 675 ? 31.763 17.261 -23.358 1.00 94.62 675 PHE A N 1
ATOM 5468 C CA . PHE A 1 675 ? 32.080 17.366 -21.938 1.00 94.62 675 PHE A CA 1
ATOM 5469 C C . PHE A 1 675 ? 33.086 16.274 -21.552 1.00 94.62 675 PHE A C 1
ATOM 5471 O O . PHE A 1 675 ? 33.386 15.381 -22.350 1.00 94.62 675 PHE A O 1
ATOM 5478 N N . THR A 1 676 ? 33.645 16.366 -20.348 1.00 94.25 676 THR A N 1
ATOM 5479 C CA . THR A 1 676 ? 34.686 15.460 -19.872 1.00 94.25 676 THR A CA 1
ATOM 5480 C C . THR A 1 676 ? 34.395 14.920 -18.475 1.00 94.25 676 THR A C 1
ATOM 5482 O O . THR A 1 676 ? 33.620 15.494 -17.704 1.00 94.25 676 THR A O 1
ATOM 5485 N N . LYS A 1 677 ? 35.034 13.794 -18.141 1.00 94.44 677 LYS A N 1
ATOM 5486 C CA . LYS A 1 677 ? 35.039 13.223 -16.793 1.00 94.44 677 LYS A CA 1
ATOM 5487 C C . LYS A 1 677 ? 36.394 12.596 -16.464 1.00 94.44 677 LYS A C 1
ATOM 5489 O O . LYS A 1 677 ? 36.824 11.660 -17.125 1.00 94.44 677 LYS A O 1
ATOM 5494 N N . GLY A 1 678 ? 37.074 13.115 -15.444 1.00 90.00 678 GLY A N 1
ATOM 5495 C CA . GLY A 1 678 ? 38.317 12.546 -14.905 1.00 90.00 678 GLY A CA 1
ATOM 5496 C C . GLY A 1 678 ? 38.110 11.833 -13.565 1.00 90.00 678 GLY A C 1
ATOM 5497 O O . GLY A 1 678 ? 36.981 11.532 -13.173 1.00 90.00 678 GLY A O 1
ATOM 5498 N N . GLY A 1 679 ? 39.205 11.609 -12.839 1.00 92.31 679 GLY A N 1
ATOM 5499 C CA . GLY A 1 679 ? 39.168 11.106 -11.460 1.00 92.31 679 GLY A CA 1
ATOM 5500 C C . GLY A 1 679 ? 38.976 9.593 -11.360 1.00 92.31 679 GLY A C 1
ATOM 5501 O O . GLY A 1 679 ? 39.495 8.842 -12.188 1.00 92.31 679 GLY A O 1
ATOM 5502 N N . ALA A 1 680 ? 38.251 9.137 -10.338 1.00 93.88 680 ALA A N 1
ATOM 5503 C CA . ALA A 1 680 ? 38.150 7.713 -10.040 1.00 93.88 680 ALA A CA 1
ATOM 5504 C C . ALA A 1 680 ? 37.393 6.903 -11.111 1.00 93.88 680 ALA A C 1
ATOM 5506 O O . ALA A 1 680 ? 37.788 5.777 -11.409 1.00 93.88 680 ALA A O 1
ATOM 5507 N N . LEU A 1 681 ? 36.377 7.486 -11.766 1.00 94.75 681 LEU A N 1
ATOM 5508 C CA . LEU A 1 681 ? 35.676 6.824 -12.878 1.00 94.75 681 LEU A CA 1
ATOM 5509 C C . LEU A 1 681 ? 36.602 6.578 -14.083 1.00 94.75 681 LEU A C 1
ATOM 5511 O O . LEU A 1 681 ? 36.560 5.508 -14.687 1.00 94.75 681 LEU A O 1
ATOM 5515 N N . TYR A 1 682 ? 37.473 7.543 -14.404 1.00 95.00 682 TYR A N 1
ATOM 5516 C CA . TYR A 1 682 ? 38.510 7.369 -15.428 1.00 95.00 682 TYR A CA 1
ATOM 5517 C C . TYR A 1 682 ? 39.443 6.207 -15.062 1.00 95.00 682 TYR A C 1
ATOM 5519 O O . TYR A 1 682 ? 39.657 5.313 -15.880 1.00 95.00 682 TYR A O 1
ATOM 5527 N N . ALA A 1 683 ? 39.933 6.180 -13.818 1.00 94.25 683 ALA A N 1
ATOM 5528 C CA . ALA A 1 683 ? 40.818 5.122 -13.336 1.00 94.25 683 ALA A CA 1
ATOM 5529 C C . ALA A 1 683 ? 40.178 3.726 -13.439 1.00 94.25 683 ALA A C 1
ATOM 5531 O O . ALA A 1 683 ? 40.839 2.782 -13.876 1.00 94.25 683 ALA A O 1
ATOM 5532 N N . LEU A 1 684 ? 38.890 3.603 -13.101 1.00 95.25 684 LEU A N 1
ATOM 5533 C CA . LEU A 1 684 ? 38.142 2.351 -13.217 1.00 95.25 684 LEU A CA 1
ATOM 5534 C C . LEU A 1 684 ? 38.006 1.890 -14.676 1.00 95.25 684 LEU A C 1
ATOM 5536 O O . LEU A 1 684 ? 38.310 0.740 -14.982 1.00 95.25 684 LEU A O 1
ATOM 5540 N N . LEU A 1 685 ? 37.590 2.770 -15.595 1.00 95.38 685 LEU A N 1
ATOM 5541 C CA . LEU A 1 685 ? 37.414 2.402 -17.007 1.00 95.38 685 LEU A CA 1
ATOM 5542 C C . LEU A 1 685 ? 38.736 2.014 -17.681 1.00 95.38 685 LEU A C 1
ATOM 5544 O O . LEU A 1 685 ? 38.747 1.105 -18.515 1.00 95.38 685 LEU A O 1
ATOM 5548 N N . VAL A 1 686 ? 39.846 2.663 -17.321 1.00 94.19 686 VAL A N 1
ATOM 5549 C CA . VAL A 1 686 ? 41.186 2.269 -17.785 1.00 94.19 686 VAL A CA 1
ATOM 5550 C C . VAL A 1 686 ? 41.569 0.898 -17.227 1.00 94.19 686 VAL A C 1
ATOM 5552 O O . VAL A 1 686 ? 41.988 0.035 -17.997 1.00 94.19 686 VAL A O 1
ATOM 5555 N N . ALA A 1 687 ? 41.351 0.650 -15.929 1.00 93.81 687 ALA A N 1
ATOM 5556 C CA . ALA A 1 687 ? 41.600 -0.655 -15.307 1.00 93.81 687 ALA A CA 1
ATOM 5557 C C . ALA A 1 687 ? 40.770 -1.788 -15.941 1.00 93.81 687 ALA A C 1
ATOM 5559 O O . ALA A 1 687 ? 41.248 -2.914 -16.067 1.00 93.81 687 ALA A O 1
ATOM 5560 N N . LEU A 1 688 ? 39.557 -1.478 -16.407 1.00 94.31 688 LEU A N 1
ATOM 5561 C CA . LEU A 1 688 ? 38.677 -2.400 -17.131 1.00 94.31 688 LEU A CA 1
ATOM 5562 C C . LEU A 1 688 ? 39.049 -2.596 -18.612 1.00 94.31 688 LEU A C 1
ATOM 5564 O O . LEU A 1 688 ? 38.359 -3.335 -19.316 1.00 94.31 688 LEU A O 1
ATOM 5568 N N . GLY A 1 689 ? 40.119 -1.966 -19.109 1.00 92.38 689 GLY A N 1
ATOM 5569 C CA . GLY A 1 689 ? 40.649 -2.195 -20.459 1.00 92.38 689 GLY A CA 1
ATOM 5570 C C . GLY A 1 689 ? 40.163 -1.220 -21.534 1.00 92.38 689 GLY A C 1
ATOM 5571 O O . GLY A 1 689 ? 40.130 -1.577 -22.711 1.00 92.38 689 GLY A O 1
ATOM 5572 N N . THR A 1 690 ? 39.781 0.005 -21.165 1.00 94.25 690 THR A N 1
ATOM 5573 C CA . THR A 1 690 ? 39.467 1.059 -22.148 1.00 94.25 690 THR A CA 1
ATOM 5574 C C . THR A 1 690 ? 40.747 1.562 -22.840 1.00 94.25 690 THR A C 1
ATOM 5576 O O . THR A 1 690 ? 41.722 1.860 -22.148 1.00 94.25 690 THR A O 1
ATOM 5579 N N . PRO A 1 691 ? 40.789 1.684 -24.184 1.00 92.38 691 PRO A N 1
ATOM 5580 C CA . PRO A 1 691 ? 41.989 2.096 -24.907 1.00 92.38 691 PRO A CA 1
ATOM 5581 C C . PRO A 1 691 ? 42.303 3.578 -24.676 1.00 92.38 691 PRO A C 1
ATOM 5583 O O . PRO A 1 691 ? 41.508 4.448 -25.027 1.00 92.38 691 PRO A O 1
ATOM 5586 N N . VAL A 1 692 ? 43.488 3.859 -24.133 1.00 92.06 692 VAL A N 1
ATOM 5587 C CA . VAL A 1 692 ? 43.989 5.217 -23.872 1.00 92.06 692 VAL A CA 1
ATOM 5588 C C . VAL A 1 692 ? 44.688 5.767 -25.119 1.00 92.06 692 VAL A C 1
ATOM 5590 O O . VAL A 1 692 ? 45.554 5.111 -25.695 1.00 92.06 692 VAL A O 1
ATOM 5593 N N . GLY A 1 693 ? 44.354 6.992 -25.527 1.00 88.94 693 GLY A N 1
ATOM 5594 C CA . GLY A 1 693 ? 45.000 7.677 -26.648 1.00 88.94 693 GLY A CA 1
ATOM 5595 C C . GLY A 1 693 ? 44.344 7.440 -28.016 1.00 88.94 693 GLY A C 1
ATOM 5596 O O . GLY A 1 693 ? 43.139 7.206 -28.142 1.00 88.94 693 GLY A O 1
ATOM 5597 N N . LYS A 1 694 ? 45.119 7.619 -29.095 1.00 86.12 694 LYS A N 1
ATOM 5598 C CA . LYS A 1 694 ? 44.598 7.611 -30.473 1.00 86.12 694 LYS A CA 1
ATOM 5599 C C . LYS A 1 694 ? 44.280 6.185 -30.934 1.00 86.12 694 LYS A C 1
ATOM 5601 O O . LYS A 1 694 ? 45.115 5.498 -31.504 1.00 86.12 694 LYS A O 1
ATOM 5606 N N . LYS A 1 695 ? 43.013 5.782 -30.854 1.00 88.25 695 LYS A N 1
ATOM 5607 C CA . LYS A 1 695 ? 42.528 4.457 -31.300 1.00 88.25 695 LYS A CA 1
ATOM 5608 C C . LYS A 1 695 ? 43.023 4.006 -32.681 1.00 88.25 695 LYS A C 1
ATOM 5610 O O . LYS A 1 695 ? 43.283 2.824 -32.873 1.00 88.25 695 LYS A O 1
ATOM 5615 N N . THR A 1 696 ? 43.206 4.924 -33.627 1.00 84.75 696 THR A N 1
ATOM 5616 C CA . THR A 1 696 ? 43.744 4.653 -34.974 1.00 84.75 696 THR A CA 1
ATOM 5617 C C . THR A 1 696 ? 45.150 4.036 -35.007 1.00 84.75 696 THR A C 1
ATOM 5619 O O . THR A 1 696 ? 45.439 3.320 -35.959 1.00 84.75 696 THR A O 1
ATOM 5622 N N . ASN A 1 697 ? 46.003 4.302 -34.006 1.00 86.94 697 ASN A N 1
ATOM 5623 C CA . ASN A 1 697 ? 47.396 3.831 -33.944 1.00 86.94 697 ASN A CA 1
ATOM 5624 C C . ASN A 1 697 ? 47.679 2.925 -32.728 1.00 86.94 697 ASN A C 1
ATOM 5626 O O . ASN A 1 697 ? 48.821 2.570 -32.466 1.00 86.94 697 ASN A O 1
ATOM 5630 N N . SER A 1 698 ? 46.638 2.523 -31.992 1.00 85.88 698 SER A N 1
ATOM 5631 C CA . SER A 1 698 ? 46.753 1.633 -30.832 1.00 85.88 698 SER A CA 1
ATOM 5632 C C . SER A 1 698 ? 46.138 0.261 -31.120 1.00 85.88 698 SER A C 1
ATOM 5634 O O . SER A 1 698 ? 45.069 0.166 -31.735 1.00 85.88 698 SER A O 1
ATOM 5636 N N . VAL A 1 699 ? 46.779 -0.812 -30.655 1.00 87.12 699 VAL A N 1
ATOM 5637 C CA . VAL A 1 699 ? 46.211 -2.171 -30.679 1.00 87.12 699 VAL A CA 1
ATOM 5638 C C . VAL A 1 699 ? 45.400 -2.390 -29.403 1.00 87.12 699 VAL A C 1
ATOM 5640 O O . VAL A 1 699 ? 45.911 -2.187 -28.309 1.00 87.12 699 VAL A O 1
ATOM 5643 N N . TYR A 1 700 ? 44.140 -2.802 -29.540 1.00 91.62 700 TYR A N 1
ATOM 5644 C CA . TYR A 1 700 ? 43.262 -3.126 -28.414 1.00 91.62 700 TYR A CA 1
ATOM 5645 C C . TYR A 1 700 ? 42.299 -4.260 -28.779 1.00 91.62 700 TYR A C 1
ATOM 5647 O O . TYR A 1 700 ? 42.060 -4.521 -29.959 1.00 91.62 700 TYR A O 1
ATOM 5655 N N . THR A 1 701 ? 41.761 -4.922 -27.758 1.00 92.50 701 THR A N 1
ATOM 5656 C CA . THR A 1 701 ? 40.758 -5.995 -27.855 1.00 92.50 701 THR A CA 1
ATOM 5657 C C . THR A 1 701 ? 39.489 -5.580 -27.123 1.00 92.50 701 THR A C 1
ATOM 5659 O O . THR A 1 701 ? 39.444 -4.522 -26.491 1.00 92.50 701 THR A O 1
ATOM 5662 N N . ILE A 1 702 ? 38.453 -6.409 -27.191 1.00 92.69 702 ILE A N 1
ATOM 5663 C CA . ILE A 1 702 ? 37.284 -6.248 -26.326 1.00 92.69 702 ILE A CA 1
ATOM 5664 C C . ILE A 1 702 ? 37.719 -6.387 -24.853 1.00 92.69 702 ILE A C 1
ATOM 5666 O O . ILE A 1 702 ? 38.581 -7.225 -24.551 1.00 92.69 702 ILE A O 1
ATOM 5670 N N . PRO A 1 703 ? 37.165 -5.576 -23.929 1.00 94.31 703 PRO A N 1
ATOM 5671 C CA . PRO A 1 703 ? 37.385 -5.737 -22.496 1.00 94.31 703 PRO A CA 1
ATOM 5672 C C . PRO A 1 703 ? 37.133 -7.182 -22.051 1.00 94.31 703 PRO A C 1
ATOM 5674 O O . PRO A 1 703 ? 36.026 -7.695 -22.188 1.00 94.31 703 PRO A O 1
ATOM 5677 N N . LYS A 1 704 ? 38.159 -7.855 -21.512 1.00 91.69 704 LYS A N 1
ATOM 5678 C CA . LYS A 1 704 ? 38.106 -9.304 -21.225 1.00 91.69 704 LYS A CA 1
ATOM 5679 C C . LYS A 1 704 ? 36.974 -9.694 -20.276 1.00 91.69 704 LYS A C 1
ATOM 5681 O O . LYS A 1 704 ? 36.422 -10.781 -20.401 1.00 91.69 704 LYS A O 1
ATOM 5686 N N . TRP A 1 705 ? 36.627 -8.805 -19.350 1.00 91.75 705 TRP A N 1
ATOM 5687 C CA . TRP A 1 705 ? 35.570 -9.026 -18.366 1.00 91.75 705 TRP A CA 1
ATOM 5688 C C . TRP A 1 705 ? 34.180 -9.162 -18.997 1.00 91.75 705 TRP A C 1
ATOM 5690 O O . TRP A 1 705 ? 33.325 -9.845 -18.441 1.00 91.75 705 TRP A O 1
ATOM 5700 N N . LEU A 1 706 ? 33.972 -8.584 -20.187 1.00 92.50 706 LEU A N 1
ATOM 5701 C CA . LEU A 1 706 ? 32.719 -8.728 -20.920 1.00 92.50 706 LEU A CA 1
ATOM 5702 C C . LEU A 1 706 ? 32.488 -10.159 -21.395 1.00 92.50 706 LEU A C 1
ATOM 5704 O O . LEU A 1 706 ? 31.343 -10.490 -21.655 1.00 92.50 706 LEU A O 1
ATOM 5708 N N . ASN A 1 707 ? 33.507 -11.017 -21.504 1.00 89.94 707 ASN A N 1
ATOM 5709 C CA . ASN A 1 707 ? 33.301 -12.409 -21.919 1.00 89.94 707 ASN A CA 1
ATOM 5710 C C . ASN A 1 707 ? 32.450 -13.182 -20.901 1.00 89.94 707 ASN A C 1
ATOM 5712 O O . ASN A 1 707 ? 31.546 -13.922 -21.298 1.00 89.94 707 ASN A O 1
ATOM 5716 N N . ASP A 1 708 ? 32.685 -12.928 -19.613 1.00 87.44 708 ASP A N 1
ATOM 5717 C CA . ASP A 1 708 ? 32.007 -13.592 -18.495 1.00 87.44 708 ASP A CA 1
ATOM 5718 C C . ASP A 1 708 ? 30.696 -12.887 -18.096 1.00 87.44 708 ASP A C 1
ATOM 5720 O O . ASP A 1 708 ? 29.940 -13.408 -17.282 1.00 87.44 708 ASP A O 1
ATOM 5724 N N . ALA A 1 709 ? 30.416 -11.704 -18.655 1.00 88.44 709 ALA A N 1
ATOM 5725 C CA . ALA A 1 709 ? 29.259 -10.893 -18.288 1.00 88.44 709 ALA A CA 1
ATOM 5726 C C . ALA A 1 709 ? 27.927 -11.433 -18.835 1.00 88.44 709 ALA A C 1
ATOM 5728 O O . ALA A 1 709 ? 27.873 -12.104 -19.876 1.00 88.44 709 ALA A O 1
ATOM 5729 N N . GLU A 1 710 ? 26.839 -11.069 -18.156 1.00 87.81 710 GLU A N 1
ATOM 5730 C CA . GLU A 1 710 ? 25.467 -11.333 -18.595 1.00 87.81 710 GLU A CA 1
ATOM 5731 C C . GLU A 1 710 ? 25.168 -10.704 -19.967 1.00 87.81 710 GLU A C 1
ATOM 5733 O O . GLU A 1 710 ? 25.781 -9.711 -20.387 1.00 87.81 710 GLU A O 1
ATOM 5738 N N . LEU A 1 711 ? 24.189 -11.268 -20.683 1.00 90.44 711 LEU A N 1
ATOM 5739 C CA . LEU A 1 711 ? 23.816 -10.787 -22.019 1.00 90.44 711 LEU A CA 1
ATOM 5740 C C . LEU A 1 711 ? 23.364 -9.321 -22.010 1.00 90.44 711 LEU A C 1
ATOM 5742 O O . LEU A 1 711 ? 23.648 -8.603 -22.966 1.00 90.44 711 LEU A O 1
ATOM 5746 N N . SER A 1 712 ? 22.715 -8.839 -20.947 1.00 87.94 712 SER A N 1
ATOM 5747 C CA . SER A 1 712 ? 22.292 -7.435 -20.871 1.00 87.94 712 SER A CA 1
ATOM 5748 C C . SER A 1 712 ? 23.481 -6.462 -20.830 1.00 87.94 712 SER A C 1
ATOM 5750 O O . SER A 1 712 ? 23.462 -5.433 -21.502 1.00 87.94 712 SER A O 1
ATOM 5752 N N . VAL A 1 713 ? 24.566 -6.827 -20.141 1.00 91.38 713 VAL A N 1
ATOM 5753 C CA . VAL A 1 713 ? 25.806 -6.041 -20.060 1.00 91.38 713 VAL A CA 1
ATOM 5754 C C . VAL A 1 713 ? 26.524 -6.029 -21.412 1.00 91.38 713 VAL A C 1
ATOM 5756 O O . VAL A 1 713 ? 26.892 -4.969 -21.923 1.00 91.38 713 VAL A O 1
ATOM 5759 N N . LYS A 1 714 ? 26.660 -7.205 -22.042 1.00 94.06 714 LYS A N 1
ATOM 5760 C CA . LYS A 1 714 ? 27.219 -7.347 -23.400 1.00 94.06 714 LYS A CA 1
ATOM 5761 C C . LYS A 1 714 ? 26.421 -6.534 -24.424 1.00 94.06 714 LYS A C 1
ATOM 5763 O O . LYS A 1 714 ? 27.014 -5.911 -25.307 1.00 94.06 714 LYS A O 1
ATOM 5768 N N . ARG A 1 715 ? 25.088 -6.512 -24.291 1.00 93.06 715 ARG A N 1
ATOM 5769 C CA . ARG A 1 715 ? 24.191 -5.707 -25.127 1.00 93.06 715 ARG A CA 1
ATOM 5770 C C . ARG A 1 715 ? 24.529 -4.230 -24.991 1.00 93.06 715 ARG A C 1
ATOM 5772 O O . ARG A 1 715 ? 24.762 -3.598 -26.008 1.00 93.06 715 ARG A O 1
ATOM 5779 N N . GLU A 1 716 ? 24.593 -3.689 -23.774 1.00 93.31 716 GLU A N 1
ATOM 5780 C CA . GLU A 1 716 ? 24.830 -2.254 -23.547 1.00 93.31 716 GLU A CA 1
ATOM 5781 C C . GLU A 1 716 ? 26.151 -1.753 -24.150 1.00 93.31 716 GLU A C 1
ATOM 5783 O O . GLU A 1 716 ? 26.181 -0.670 -24.742 1.00 93.31 716 GLU A O 1
ATOM 5788 N N . PHE A 1 717 ? 27.212 -2.571 -24.108 1.00 95.81 717 PHE A N 1
ATOM 5789 C CA . PHE A 1 717 ? 28.454 -2.289 -24.836 1.00 95.81 717 PHE A CA 1
ATOM 5790 C C . PHE A 1 717 ? 28.214 -2.166 -26.349 1.00 95.81 717 PHE A C 1
ATOM 5792 O O . PHE A 1 717 ? 28.587 -1.160 -26.959 1.00 95.81 717 PHE A O 1
ATOM 5799 N N . LEU A 1 718 ? 27.558 -3.158 -26.965 1.00 95.50 718 LEU A N 1
ATOM 5800 C CA . LEU A 1 718 ? 27.268 -3.147 -28.403 1.00 95.50 718 LEU A CA 1
ATOM 5801 C C . LEU A 1 718 ? 26.304 -2.022 -28.798 1.00 95.50 718 LEU A C 1
ATOM 5803 O O . LEU A 1 718 ? 26.500 -1.407 -29.842 1.00 95.50 718 LEU A O 1
ATOM 5807 N N . SER A 1 719 ? 25.289 -1.720 -27.988 1.00 93.81 719 SER A N 1
ATOM 5808 C CA . SER A 1 719 ? 24.318 -0.658 -28.263 1.00 93.81 719 SER A CA 1
ATOM 5809 C C . SER A 1 719 ? 24.980 0.718 -28.275 1.00 93.81 719 SER A C 1
ATOM 5811 O O . SER A 1 719 ? 24.655 1.542 -29.131 1.00 93.81 719 SER A O 1
ATOM 5813 N N . ALA A 1 720 ? 25.913 0.981 -27.354 1.00 94.38 720 ALA A N 1
ATOM 5814 C CA . ALA A 1 720 ? 26.680 2.228 -27.326 1.00 94.38 720 ALA A CA 1
ATOM 5815 C C . ALA A 1 720 ? 27.703 2.299 -28.464 1.00 94.38 720 ALA A C 1
ATOM 5817 O O . ALA A 1 720 ? 27.864 3.351 -29.082 1.00 94.38 720 ALA A O 1
ATOM 5818 N N . TYR A 1 721 ? 28.322 1.166 -28.808 1.00 95.19 721 TYR A N 1
ATOM 5819 C CA . TYR A 1 721 ? 29.199 1.057 -29.973 1.00 95.19 721 TYR A CA 1
ATOM 5820 C C . TYR A 1 721 ? 28.436 1.343 -31.283 1.00 95.19 721 TYR A C 1
ATOM 5822 O O . TYR A 1 721 ? 28.866 2.139 -32.114 1.00 95.19 721 TYR A O 1
ATOM 5830 N N . MET A 1 722 ? 27.247 0.758 -31.453 1.00 93.06 722 MET A N 1
ATOM 5831 C CA . MET A 1 722 ? 26.355 1.039 -32.585 1.00 93.06 722 MET A CA 1
ATOM 5832 C C . MET A 1 722 ? 25.837 2.486 -32.574 1.00 93.06 722 MET A C 1
ATOM 5834 O O . MET A 1 722 ? 25.577 3.065 -33.632 1.00 93.06 722 MET A O 1
ATOM 5838 N N . GLY A 1 723 ? 25.700 3.079 -31.388 1.00 91.06 723 GLY A N 1
ATOM 5839 C CA . GLY A 1 723 ? 25.380 4.487 -31.179 1.00 91.06 723 GLY A CA 1
ATOM 5840 C C . GLY A 1 723 ? 26.345 5.431 -31.886 1.00 91.06 723 GLY A C 1
ATOM 5841 O O . GLY A 1 723 ? 25.891 6.251 -32.685 1.00 91.06 723 GLY A O 1
ATOM 5842 N N . GLY A 1 724 ? 27.650 5.251 -31.663 1.00 88.62 724 GLY A N 1
ATOM 5843 C CA . GLY A 1 724 ? 28.709 6.002 -32.348 1.00 88.62 724 GLY A CA 1
ATOM 5844 C C . GLY A 1 724 ? 28.878 5.568 -33.807 1.00 88.62 724 GLY A C 1
ATOM 5845 O O . GLY A 1 724 ? 28.316 6.176 -34.723 1.00 88.62 724 GLY A O 1
ATOM 5846 N N . ASP A 1 725 ? 29.548 4.435 -34.028 1.00 86.12 725 ASP A N 1
ATOM 5847 C CA . ASP A 1 725 ? 30.015 4.005 -35.360 1.00 86.12 725 ASP A CA 1
ATOM 5848 C C . ASP A 1 725 ? 28.973 3.209 -36.176 1.00 86.12 725 ASP A C 1
ATOM 5850 O O . ASP A 1 725 ? 29.156 2.959 -37.369 1.00 86.12 725 ASP A O 1
ATOM 5854 N N . GLY A 1 726 ? 27.861 2.784 -35.568 1.00 86.25 726 GLY A N 1
ATOM 5855 C CA . GLY A 1 726 ? 26.867 1.931 -36.230 1.00 86.25 726 GLY A CA 1
ATOM 5856 C C . GLY A 1 726 ? 26.001 2.650 -37.269 1.00 86.25 726 GLY A C 1
ATOM 5857 O O . GLY A 1 726 ? 25.594 3.803 -37.100 1.00 86.25 726 GLY A O 1
ATOM 5858 N N . GLY A 1 727 ? 25.642 1.939 -38.340 1.00 85.50 727 GLY A N 1
ATOM 5859 C CA . GLY A 1 727 ? 24.775 2.456 -39.399 1.00 85.50 727 GLY A CA 1
ATOM 5860 C C . GLY A 1 727 ? 23.347 2.762 -38.930 1.00 85.50 727 GLY A C 1
ATOM 5861 O O . GLY A 1 727 ? 22.756 1.994 -38.172 1.00 85.50 727 GLY A O 1
ATOM 5862 N N . LYS A 1 728 ? 22.748 3.857 -39.422 1.00 87.94 728 LYS A N 1
ATOM 5863 C CA . LYS A 1 728 ? 21.335 4.202 -39.156 1.00 87.94 728 LYS A CA 1
ATOM 5864 C C . LYS A 1 728 ? 20.395 3.292 -39.955 1.00 87.94 728 LYS A C 1
ATOM 5866 O O . LYS A 1 728 ? 20.534 3.188 -41.174 1.00 87.94 728 LYS A O 1
ATOM 5871 N N . ALA A 1 729 ? 19.397 2.706 -39.296 1.00 89.44 729 ALA A N 1
ATOM 5872 C CA . ALA A 1 729 ? 18.326 1.981 -39.975 1.00 89.44 729 ALA A CA 1
ATOM 5873 C C . ALA A 1 729 ? 17.424 2.942 -40.771 1.00 89.44 729 ALA A C 1
ATOM 5875 O O . ALA A 1 729 ? 16.979 3.968 -40.255 1.00 89.44 729 ALA A O 1
ATOM 5876 N N . ARG A 1 730 ? 17.166 2.623 -42.045 1.00 88.75 730 ARG A N 1
ATOM 5877 C CA . ARG A 1 730 ? 16.326 3.428 -42.947 1.00 88.75 730 ARG A CA 1
ATOM 5878 C C . ARG A 1 730 ? 15.367 2.543 -43.738 1.00 88.75 730 ARG A C 1
ATOM 5880 O O . ARG A 1 730 ? 15.750 1.464 -44.197 1.00 88.75 730 ARG A O 1
ATOM 5887 N N . TYR A 1 731 ? 14.151 3.036 -43.958 1.00 87.25 731 TYR A N 1
ATOM 5888 C CA . TYR A 1 731 ? 13.206 2.461 -44.912 1.00 87.25 731 TYR A CA 1
ATOM 5889 C C . TYR A 1 731 ? 13.384 3.126 -46.281 1.00 87.25 731 TYR A C 1
ATOM 5891 O O . TYR A 1 731 ? 13.232 4.339 -46.411 1.00 87.25 731 TYR A O 1
ATOM 5899 N N . CYS A 1 732 ? 13.756 2.353 -47.303 1.00 82.94 732 CYS A N 1
ATOM 5900 C CA . CYS A 1 732 ? 13.961 2.861 -48.659 1.00 82.94 732 CYS A CA 1
ATOM 5901 C C . CYS A 1 732 ? 12.795 2.460 -49.568 1.00 82.94 732 CYS A C 1
ATOM 5903 O O . CYS A 1 732 ? 12.657 1.280 -49.910 1.00 82.94 732 CYS A O 1
ATOM 5905 N N . VAL A 1 733 ? 12.014 3.453 -49.992 1.00 77.31 733 VAL A N 1
ATOM 5906 C CA . VAL A 1 733 ? 10.874 3.309 -50.909 1.00 77.31 733 VAL A CA 1
ATOM 5907 C C . VAL A 1 733 ? 11.346 3.367 -52.365 1.00 77.31 733 VAL A C 1
ATOM 5909 O O . VAL A 1 733 ? 12.240 4.145 -52.698 1.00 77.31 733 VAL A O 1
ATOM 5912 N N . VAL A 1 734 ? 10.734 2.566 -53.243 1.00 69.38 734 VAL A N 1
ATOM 5913 C CA . VAL A 1 734 ? 10.881 2.693 -54.703 1.00 69.38 734 VAL A CA 1
ATOM 5914 C C . VAL A 1 734 ? 9.563 3.224 -55.266 1.00 69.38 734 VAL A C 1
ATOM 5916 O O . VAL A 1 734 ? 8.570 2.495 -55.311 1.00 69.38 734 VAL A O 1
ATOM 5919 N N . LYS A 1 735 ? 9.549 4.500 -55.663 1.00 68.44 735 LYS A N 1
ATOM 5920 C CA . LYS A 1 735 ? 8.365 5.174 -56.217 1.00 68.44 735 LYS A CA 1
ATOM 5921 C C . LYS A 1 735 ? 8.214 4.901 -57.719 1.00 68.44 735 LYS A C 1
ATOM 5923 O O . LYS A 1 735 ? 9.207 4.673 -58.412 1.00 68.44 735 LYS A O 1
ATOM 5928 N N . ASP A 1 736 ? 6.980 4.883 -58.213 1.00 65.56 736 ASP A N 1
ATOM 5929 C CA . ASP A 1 736 ? 6.665 4.915 -59.643 1.00 65.56 736 ASP A CA 1
ATOM 5930 C C . ASP A 1 736 ? 6.639 6.353 -60.200 1.00 65.56 736 ASP A C 1
ATOM 5932 O O . ASP A 1 736 ? 6.905 7.315 -59.478 1.00 65.56 736 ASP A O 1
ATOM 5936 N N . ARG A 1 737 ? 6.346 6.500 -61.502 1.00 64.12 737 ARG A N 1
ATOM 5937 C CA . ARG A 1 737 ? 6.286 7.804 -62.192 1.00 64.12 737 ARG A CA 1
ATOM 5938 C C . ARG A 1 737 ? 5.171 8.723 -61.663 1.00 64.12 737 ARG A C 1
ATOM 5940 O O . ARG A 1 737 ? 5.258 9.922 -61.874 1.00 64.12 737 ARG A O 1
ATOM 5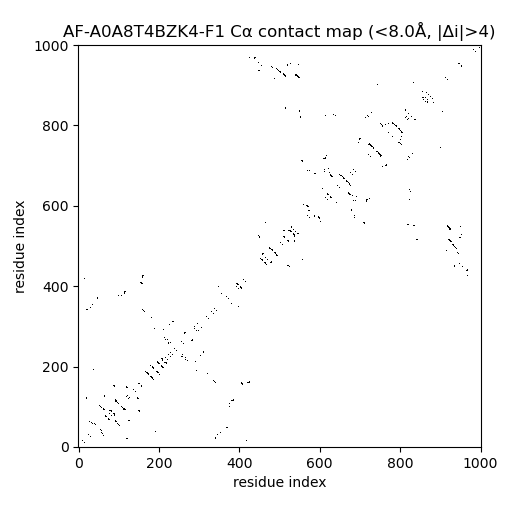947 N N . MET A 1 738 ? 4.169 8.177 -60.969 1.00 60.41 738 MET A N 1
ATOM 5948 C CA . MET A 1 738 ? 3.067 8.919 -60.342 1.00 60.41 738 MET A CA 1
ATOM 5949 C C . MET A 1 738 ? 3.320 9.180 -58.847 1.00 60.41 738 MET A C 1
ATOM 5951 O O . MET A 1 738 ? 2.437 9.654 -58.138 1.00 60.41 738 MET A O 1
ATOM 5955 N N . GLY A 1 739 ? 4.510 8.841 -58.337 1.00 61.69 739 GLY A N 1
ATOM 5956 C CA . GLY A 1 739 ? 4.878 9.025 -56.936 1.00 61.69 739 GLY A CA 1
ATOM 5957 C C . GLY A 1 739 ? 4.315 7.974 -55.972 1.00 61.69 739 GLY A C 1
ATOM 5958 O O . GLY A 1 739 ? 4.613 8.061 -54.778 1.00 61.69 739 GLY A O 1
ATOM 5959 N N . LYS A 1 740 ? 3.572 6.965 -56.456 1.00 59.47 740 LYS A N 1
ATOM 5960 C CA . LYS A 1 740 ? 3.044 5.860 -55.639 1.00 59.47 740 LYS A CA 1
ATOM 5961 C C . LYS A 1 740 ? 4.111 4.790 -55.408 1.00 59.47 740 LYS A C 1
ATOM 5963 O O . LYS A 1 740 ? 5.002 4.562 -56.229 1.00 59.47 740 LYS A O 1
ATOM 5968 N N . GLU A 1 741 ? 4.062 4.133 -54.250 1.00 64.62 741 GLU A N 1
ATOM 5969 C CA . GLU A 1 741 ? 4.999 3.058 -53.918 1.00 64.62 741 GLU A CA 1
ATOM 5970 C C . GLU A 1 741 ? 4.729 1.833 -54.803 1.00 64.62 741 GLU A C 1
ATOM 5972 O O . GLU A 1 741 ? 3.714 1.151 -54.686 1.00 64.62 741 GLU A O 1
ATOM 5977 N N . ARG A 1 742 ? 5.660 1.540 -55.718 1.00 55.62 742 ARG A N 1
ATOM 5978 C CA . ARG A 1 742 ? 5.467 0.521 -56.760 1.00 55.62 742 ARG A CA 1
ATOM 5979 C C . ARG A 1 742 ? 5.553 -0.907 -56.202 1.00 55.62 742 ARG A C 1
ATOM 5981 O O . ARG A 1 742 ? 5.046 -1.851 -56.811 1.00 55.62 742 ARG A O 1
ATOM 5988 N N . ARG A 1 743 ? 6.295 -1.083 -55.096 1.00 63.00 743 ARG A N 1
ATOM 5989 C CA . ARG A 1 743 ? 6.596 -2.343 -54.383 1.00 63.00 743 ARG A CA 1
ATOM 5990 C C . ARG A 1 743 ? 7.006 -2.018 -52.943 1.00 63.00 743 ARG A C 1
ATOM 5992 O O . ARG A 1 743 ? 7.653 -0.999 -52.746 1.00 63.00 743 ARG A O 1
ATOM 5999 N N . MET A 1 744 ? 6.764 -2.943 -52.009 1.00 66.06 744 MET A N 1
ATOM 6000 C CA . MET A 1 744 ? 7.199 -2.834 -50.608 1.00 66.06 744 MET A CA 1
ATOM 6001 C C . MET A 1 744 ? 8.687 -2.452 -50.499 1.00 66.06 744 MET A C 1
ATOM 6003 O O . MET A 1 744 ? 9.560 -3.154 -51.030 1.00 66.06 744 MET A O 1
ATOM 6007 N N . GLY A 1 745 ? 8.960 -1.341 -49.816 1.00 71.56 745 GLY A N 1
ATOM 6008 C CA . GLY A 1 745 ? 10.293 -0.802 -49.585 1.00 71.56 745 GLY A CA 1
ATOM 6009 C C . GLY A 1 745 ? 11.233 -1.760 -48.848 1.00 71.56 745 GLY A C 1
ATOM 6010 O O . GLY A 1 745 ? 10.825 -2.727 -48.199 1.00 71.56 745 GLY A O 1
ATOM 6011 N N . LYS A 1 746 ? 12.540 -1.502 -48.960 1.00 80.44 746 LYS A N 1
ATOM 6012 C CA . LYS A 1 746 ? 13.592 -2.315 -48.327 1.00 80.44 746 LYS A CA 1
ATOM 6013 C C . LYS A 1 746 ? 14.179 -1.582 -47.131 1.00 80.44 746 LYS A C 1
ATOM 6015 O O . LYS A 1 746 ? 14.594 -0.434 -47.256 1.00 80.44 746 LYS A O 1
ATOM 6020 N N . ILE A 1 747 ? 14.327 -2.284 -46.010 1.00 86.38 747 ILE A N 1
ATOM 6021 C CA . ILE A 1 747 ? 15.110 -1.782 -44.877 1.00 86.38 747 ILE A CA 1
ATOM 6022 C C . ILE A 1 747 ? 16.597 -1.916 -45.204 1.00 86.38 747 ILE A C 1
ATOM 6024 O O . ILE A 1 747 ? 17.067 -3.005 -45.565 1.00 86.38 747 ILE A O 1
ATOM 6028 N N . LYS A 1 748 ? 17.331 -0.811 -45.069 1.00 87.44 748 LYS A N 1
ATOM 6029 C CA . LYS A 1 748 ? 18.791 -0.759 -45.160 1.00 87.44 748 LYS A CA 1
ATOM 6030 C C . LYS A 1 748 ? 19.369 -0.346 -43.810 1.00 87.44 748 LYS A C 1
ATOM 6032 O O . LYS A 1 748 ? 18.886 0.596 -43.191 1.00 87.44 748 LYS A O 1
ATOM 6037 N N . ILE A 1 749 ? 20.405 -1.061 -43.392 1.00 88.06 749 ILE A N 1
ATOM 6038 C CA . ILE A 1 749 ? 21.273 -0.712 -42.270 1.00 88.06 749 ILE A CA 1
ATOM 6039 C C . ILE A 1 749 ? 22.683 -0.740 -42.856 1.00 88.06 749 ILE A C 1
ATOM 6041 O O . ILE A 1 749 ? 23.017 -1.688 -43.570 1.00 88.06 749 ILE A O 1
ATOM 6045 N N . GLU A 1 750 ? 23.436 0.341 -42.676 1.00 85.75 750 GLU A N 1
ATOM 6046 C CA . GLU A 1 750 ? 24.813 0.439 -43.171 1.00 85.75 750 GLU A CA 1
ATOM 6047 C C . GLU A 1 750 ? 25.741 -0.462 -42.342 1.00 85.75 750 GLU A C 1
ATOM 6049 O O . GLU A 1 750 ? 25.497 -0.686 -41.155 1.00 85.75 750 GLU A O 1
ATOM 6054 N N . ASP A 1 751 ? 26.776 -0.994 -42.993 1.00 87.88 751 ASP A N 1
ATOM 6055 C CA . ASP A 1 751 ? 27.785 -1.829 -42.343 1.00 87.88 751 ASP A CA 1
ATOM 6056 C C . ASP A 1 751 ? 28.589 -1.015 -41.319 1.00 87.88 751 ASP A C 1
ATOM 6058 O O . ASP A 1 751 ? 28.742 0.203 -41.443 1.00 87.88 751 ASP A O 1
ATOM 6062 N N . LEU A 1 752 ? 29.109 -1.707 -40.309 1.00 92.00 752 LEU A N 1
ATOM 6063 C CA . LEU A 1 752 ? 29.912 -1.112 -39.247 1.00 92.00 752 LEU A CA 1
ATOM 6064 C C . LEU A 1 752 ? 31.384 -1.091 -39.664 1.00 92.00 752 LEU A C 1
ATOM 6066 O O . LEU A 1 752 ? 31.918 -2.122 -40.065 1.00 92.00 752 LEU A O 1
ATOM 6070 N N . PHE A 1 753 ? 32.072 0.041 -39.530 1.00 92.56 753 PHE A N 1
ATOM 6071 C CA . PHE A 1 753 ? 33.487 0.130 -39.892 1.00 92.56 753 PHE A CA 1
ATOM 6072 C C . PHE A 1 753 ? 34.287 1.049 -38.979 1.00 92.56 753 PHE A C 1
ATOM 6074 O O . PHE A 1 753 ? 33.750 1.982 -38.399 1.00 92.56 753 PHE A O 1
ATOM 6081 N N . PHE A 1 754 ? 35.598 0.825 -38.934 1.00 92.38 754 PHE A N 1
ATOM 6082 C CA . PHE A 1 754 ? 36.556 1.705 -38.264 1.00 92.38 754 PHE A CA 1
ATOM 6083 C C . PHE A 1 754 ? 37.909 1.696 -38.989 1.00 92.38 754 PHE A C 1
ATOM 6085 O O . PHE A 1 754 ? 38.188 0.828 -39.821 1.00 92.38 754 PHE A O 1
ATOM 6092 N N . HIS A 1 755 ? 38.763 2.675 -38.682 1.00 91.50 755 HIS A N 1
ATOM 6093 C CA . HIS A 1 755 ? 40.068 2.852 -39.327 1.00 91.50 755 HIS A CA 1
ATOM 6094 C C . HIS A 1 755 ? 41.238 2.482 -38.406 1.00 91.50 755 HIS A C 1
ATOM 6096 O O . HIS A 1 755 ? 41.214 2.751 -37.202 1.00 91.50 755 HIS A O 1
ATOM 6102 N N . LYS A 1 756 ? 42.293 1.906 -38.989 1.00 92.00 756 LYS A N 1
ATOM 6103 C CA . LYS A 1 756 ? 43.569 1.593 -38.323 1.00 92.00 756 LYS A CA 1
ATOM 6104 C C . LYS A 1 756 ? 44.744 1.942 -39.222 1.00 92.00 756 LYS A C 1
ATOM 6106 O O . LYS A 1 756 ? 44.617 1.870 -40.436 1.00 92.00 756 LYS A O 1
ATOM 6111 N N . GLU A 1 757 ? 45.889 2.293 -38.655 1.00 90.62 757 GLU A N 1
ATOM 6112 C CA . GLU A 1 757 ? 47.131 2.386 -39.431 1.00 90.62 757 GLU A CA 1
ATOM 6113 C C . GLU A 1 757 ? 47.519 1.024 -40.018 1.00 90.62 757 GLU A C 1
ATOM 6115 O O . GLU A 1 757 ? 47.271 -0.023 -39.411 1.00 90.62 757 GLU A O 1
ATOM 6120 N N . ILE A 1 758 ? 48.119 1.042 -41.215 1.00 89.69 758 ILE A N 1
ATOM 6121 C CA . ILE A 1 758 ? 48.517 -0.178 -41.938 1.00 89.69 758 ILE A CA 1
ATOM 6122 C C . ILE A 1 758 ? 49.390 -1.091 -41.064 1.00 89.69 758 ILE A C 1
ATOM 6124 O O . ILE A 1 758 ? 49.172 -2.305 -41.051 1.00 89.69 758 ILE A O 1
ATOM 6128 N N . SER A 1 759 ? 50.309 -0.510 -40.286 1.00 88.50 759 SER A N 1
ATOM 6129 C CA . SER A 1 759 ? 51.232 -1.218 -39.387 1.00 88.50 759 SER A CA 1
ATOM 6130 C C . SER A 1 759 ? 50.521 -2.120 -38.371 1.00 88.50 759 SER A C 1
ATOM 6132 O O . SER A 1 759 ? 51.021 -3.190 -38.033 1.00 88.50 759 SER A O 1
ATOM 6134 N N . ILE A 1 760 ? 49.316 -1.746 -37.931 1.00 91.19 760 ILE A N 1
ATOM 6135 C CA . ILE A 1 760 ? 48.546 -2.463 -36.905 1.00 91.19 760 ILE A CA 1
ATOM 6136 C C . ILE A 1 760 ? 47.263 -3.115 -37.443 1.00 91.19 760 ILE A C 1
ATOM 6138 O O . ILE A 1 760 ? 46.387 -3.522 -36.669 1.00 91.19 760 ILE A O 1
ATOM 6142 N N . LYS A 1 761 ? 47.157 -3.289 -38.770 1.00 91.06 761 LYS A N 1
ATOM 6143 C CA . LYS A 1 761 ? 46.025 -3.947 -39.454 1.00 91.06 761 LYS A CA 1
ATOM 6144 C C . LYS A 1 761 ? 45.634 -5.281 -38.810 1.00 91.06 761 LYS A C 1
ATOM 6146 O O . LYS A 1 761 ? 44.448 -5.526 -38.593 1.00 91.06 761 LYS A O 1
ATOM 6151 N N . LYS A 1 762 ? 46.610 -6.142 -38.486 1.00 90.69 762 LYS A N 1
ATOM 6152 C CA . LYS A 1 762 ? 46.357 -7.470 -37.887 1.00 90.69 762 LYS A CA 1
ATOM 6153 C C . LYS A 1 762 ? 45.597 -7.360 -36.557 1.00 90.69 762 LYS A C 1
ATOM 6155 O O . LYS A 1 762 ? 44.634 -8.095 -36.344 1.00 90.69 762 LYS A O 1
ATOM 6160 N N . GLY A 1 763 ? 45.978 -6.404 -35.706 1.00 91.31 763 GLY A N 1
ATOM 6161 C CA . GLY A 1 763 ? 45.294 -6.125 -34.441 1.00 91.31 763 GLY A CA 1
ATOM 6162 C C . GLY A 1 763 ? 43.864 -5.621 -34.648 1.00 91.31 763 GLY A C 1
ATOM 6163 O O . GLY A 1 763 ? 42.943 -6.086 -33.983 1.00 91.31 763 GLY A O 1
ATOM 6164 N N . GLY A 1 764 ? 43.653 -4.744 -35.634 1.00 91.62 764 GLY A N 1
ATOM 6165 C CA . GLY A 1 764 ? 42.313 -4.277 -36.004 1.00 91.62 764 GLY A CA 1
ATOM 6166 C C . GLY A 1 764 ? 41.387 -5.394 -36.496 1.00 91.62 764 GLY A C 1
ATOM 6167 O O . GLY A 1 764 ? 40.224 -5.445 -36.104 1.00 91.62 764 GLY A O 1
ATOM 6168 N N . VAL A 1 765 ? 41.900 -6.321 -37.314 1.00 93.81 765 VAL A N 1
ATOM 6169 C CA . VAL A 1 765 ? 41.123 -7.476 -37.803 1.00 93.81 765 VAL A CA 1
ATOM 6170 C C . VAL A 1 765 ? 40.771 -8.427 -36.658 1.00 93.81 765 VAL A C 1
ATOM 6172 O O . VAL A 1 765 ? 39.658 -8.950 -36.626 1.00 93.81 765 VAL A O 1
ATOM 6175 N N . LYS A 1 766 ? 41.681 -8.631 -35.696 1.00 94.69 766 LYS A N 1
ATOM 6176 C CA . LYS A 1 766 ? 41.397 -9.418 -34.487 1.00 94.69 766 LYS A CA 1
ATOM 6177 C C . LYS A 1 766 ? 40.232 -8.816 -33.695 1.00 94.69 766 LYS A C 1
ATOM 6179 O O . LYS A 1 766 ? 39.269 -9.524 -33.421 1.00 94.69 766 LYS A O 1
ATOM 6184 N N . PHE A 1 767 ? 40.274 -7.512 -33.425 1.00 94.31 767 PHE A N 1
ATOM 6185 C CA . PHE A 1 767 ? 39.189 -6.805 -32.739 1.00 94.31 767 PHE A CA 1
ATOM 6186 C C . PHE A 1 767 ? 37.849 -6.899 -33.494 1.00 94.31 767 PHE A C 1
ATOM 6188 O O . PHE A 1 767 ? 36.816 -7.170 -32.889 1.00 94.31 767 PHE A O 1
ATOM 6195 N N . ALA A 1 768 ? 37.856 -6.772 -34.828 1.00 94.44 768 ALA A N 1
ATOM 6196 C CA . ALA A 1 768 ? 36.648 -6.947 -35.642 1.00 94.44 768 ALA A CA 1
ATOM 6197 C C . ALA A 1 768 ? 36.039 -8.357 -35.523 1.00 94.44 768 ALA A C 1
ATOM 6199 O O . ALA A 1 768 ? 34.817 -8.502 -35.515 1.00 94.44 768 ALA A O 1
ATOM 6200 N N . ARG A 1 769 ? 36.870 -9.403 -35.413 1.00 95.12 769 ARG A N 1
ATOM 6201 C CA . ARG A 1 769 ? 36.397 -10.782 -35.203 1.00 95.12 769 ARG A CA 1
ATOM 6202 C C . ARG A 1 769 ? 35.819 -10.988 -33.806 1.00 95.12 769 ARG A C 1
ATOM 6204 O O . ARG A 1 769 ? 34.793 -11.645 -33.684 1.00 95.12 769 ARG A O 1
ATOM 6211 N N . GLU A 1 770 ? 36.432 -10.403 -32.779 1.00 95.31 770 GLU A N 1
ATOM 6212 C CA . GLU A 1 770 ? 35.881 -10.415 -31.417 1.00 95.31 770 GLU A CA 1
ATOM 6213 C C . GLU A 1 770 ? 34.512 -9.712 -31.373 1.00 95.31 770 GLU A C 1
ATOM 6215 O O . GLU A 1 770 ? 33.561 -10.251 -30.808 1.00 95.31 770 GLU A O 1
ATOM 6220 N N . LEU A 1 771 ? 34.369 -8.564 -32.053 1.00 94.94 771 LEU A N 1
ATOM 6221 C CA . LEU A 1 771 ? 33.084 -7.864 -32.173 1.00 94.94 771 LEU A CA 1
ATOM 6222 C C . LEU A 1 771 ? 32.039 -8.721 -32.888 1.00 94.94 771 LEU A C 1
ATOM 6224 O O . LEU A 1 771 ? 30.909 -8.826 -32.417 1.00 94.94 771 LEU A O 1
ATOM 6228 N N . ALA A 1 772 ? 32.410 -9.370 -33.995 1.00 95.38 772 ALA A N 1
ATOM 6229 C CA . ALA A 1 772 ? 31.527 -10.302 -34.694 1.00 95.38 772 ALA A CA 1
ATOM 6230 C C . ALA A 1 772 ? 31.076 -11.463 -33.787 1.00 95.38 772 ALA A C 1
ATOM 6232 O O . ALA A 1 772 ? 29.913 -11.863 -33.845 1.00 95.38 772 ALA A O 1
ATOM 6233 N N . GLY A 1 773 ? 31.963 -11.955 -32.916 1.00 95.31 773 GLY A N 1
ATOM 6234 C CA . GLY A 1 773 ? 31.636 -12.936 -31.882 1.00 95.31 773 GLY A CA 1
ATOM 6235 C C . GLY A 1 773 ? 30.591 -12.426 -30.887 1.00 95.31 773 GLY A C 1
ATOM 6236 O O . GLY A 1 773 ? 29.624 -13.134 -30.615 1.00 95.31 773 GLY A O 1
ATOM 6237 N N . LEU A 1 774 ? 30.716 -11.183 -30.405 1.00 95.19 774 LEU A N 1
ATOM 6238 C CA . LEU A 1 774 ? 29.701 -10.580 -29.532 1.00 95.19 774 LEU A CA 1
ATOM 6239 C C . LEU A 1 774 ? 28.349 -10.406 -30.236 1.00 95.19 774 LEU A C 1
ATOM 6241 O O . LEU A 1 774 ? 27.320 -10.730 -29.649 1.00 95.19 774 LEU A O 1
ATOM 6245 N N . PHE A 1 775 ? 28.328 -9.943 -31.491 1.00 95.69 775 PHE A N 1
ATOM 6246 C CA . PHE A 1 775 ? 27.088 -9.841 -32.276 1.00 95.69 775 PHE A CA 1
ATOM 6247 C C . PHE A 1 775 ? 26.393 -11.202 -32.424 1.00 95.69 775 PHE A C 1
ATOM 6249 O O . PHE A 1 775 ? 25.167 -11.293 -32.309 1.00 95.69 775 PHE A O 1
ATOM 6256 N N . LYS A 1 776 ? 27.171 -12.277 -32.606 1.00 95.56 776 LYS A N 1
ATOM 6257 C CA . LYS A 1 776 ? 26.637 -13.632 -32.767 1.00 95.56 776 LYS A CA 1
ATOM 6258 C C . LYS A 1 776 ? 25.840 -14.110 -31.549 1.00 95.56 776 LYS A C 1
ATOM 6260 O O . LYS A 1 776 ? 24.853 -14.815 -31.743 1.00 95.56 776 LYS A O 1
ATOM 6265 N N . LEU A 1 777 ? 26.199 -13.683 -30.332 1.00 94.19 777 LEU A N 1
ATOM 6266 C CA . LEU A 1 777 ? 25.460 -14.008 -29.098 1.00 94.19 777 LEU A CA 1
ATOM 6267 C C . LEU A 1 777 ? 24.008 -13.500 -29.111 1.00 94.19 777 LEU A C 1
ATOM 6269 O O . LEU A 1 777 ? 23.163 -14.032 -28.400 1.00 94.19 777 LEU A O 1
ATOM 6273 N N . PHE A 1 778 ? 23.708 -12.495 -29.938 1.00 94.62 778 PHE A N 1
ATOM 6274 C CA . PHE A 1 778 ? 22.368 -11.935 -30.120 1.00 94.62 778 PHE A CA 1
ATOM 6275 C C . PHE A 1 778 ? 21.707 -12.401 -31.424 1.00 94.62 778 PHE A C 1
ATOM 6277 O O . PHE A 1 778 ? 20.789 -11.748 -31.918 1.00 94.62 778 PHE A O 1
ATOM 6284 N N . ASP A 1 779 ? 22.168 -13.510 -32.010 1.00 94.31 779 ASP A N 1
ATOM 6285 C CA . ASP A 1 779 ? 21.735 -14.000 -33.324 1.00 94.31 779 ASP A CA 1
ATOM 6286 C C . ASP A 1 779 ? 21.894 -12.952 -34.439 1.00 94.31 779 ASP A C 1
ATOM 6288 O O . ASP A 1 779 ? 21.059 -12.862 -35.350 1.00 94.31 779 ASP A O 1
ATOM 6292 N N . VAL A 1 780 ? 22.939 -12.123 -34.345 1.00 94.44 780 VAL A N 1
ATOM 6293 C CA . VAL A 1 780 ? 23.316 -11.174 -35.390 1.00 94.44 780 VAL A CA 1
ATOM 6294 C C . VAL A 1 780 ? 24.536 -11.710 -36.132 1.00 94.44 780 VAL A C 1
ATOM 6296 O O . VAL A 1 780 ? 25.650 -11.755 -35.615 1.00 94.44 780 VAL A O 1
ATOM 6299 N N . ASP A 1 781 ? 24.318 -12.107 -37.378 1.00 94.50 781 ASP A N 1
ATOM 6300 C CA . ASP A 1 781 ? 25.331 -12.667 -38.255 1.00 94.50 781 ASP A CA 1
ATOM 6301 C C . ASP A 1 781 ? 26.116 -11.563 -38.975 1.00 94.50 781 ASP A C 1
ATOM 6303 O O . ASP A 1 781 ? 25.583 -10.809 -39.803 1.00 94.50 781 ASP A O 1
ATOM 6307 N N . VAL A 1 782 ? 27.423 -11.530 -38.717 1.00 94.50 782 VAL A N 1
ATOM 6308 C CA . VAL A 1 782 ? 28.408 -10.819 -39.537 1.00 94.50 782 VAL A CA 1
ATOM 6309 C C . VAL A 1 782 ? 28.890 -11.780 -40.620 1.00 94.50 782 VAL A C 1
ATOM 6311 O O . VAL A 1 782 ? 29.494 -12.809 -40.331 1.00 94.50 782 VAL A O 1
ATOM 6314 N N . LYS A 1 783 ? 28.606 -11.463 -41.886 1.00 93.12 783 LYS A N 1
ATOM 6315 C CA . LYS A 1 783 ? 28.904 -12.334 -43.030 1.00 93.12 783 LYS A CA 1
ATOM 6316 C C . LYS A 1 783 ? 30.408 -12.464 -43.274 1.00 93.12 783 LYS A C 1
ATOM 6318 O O . LYS A 1 783 ? 30.868 -13.537 -43.646 1.00 93.12 783 LYS A O 1
ATOM 6323 N N . ARG A 1 784 ? 31.144 -11.357 -43.147 1.00 93.75 784 ARG A N 1
ATOM 6324 C CA . ARG A 1 784 ? 32.603 -11.283 -43.332 1.00 93.75 784 ARG A CA 1
ATOM 6325 C C . ARG A 1 784 ? 33.166 -9.965 -42.792 1.00 93.75 784 ARG A C 1
ATOM 6327 O O . ARG A 1 784 ? 32.410 -9.023 -42.553 1.00 93.75 784 ARG A O 1
ATOM 6334 N N . VAL A 1 785 ? 34.490 -9.911 -42.652 1.00 95.38 785 VAL A N 1
ATOM 6335 C CA . VAL A 1 785 ? 35.253 -8.703 -42.307 1.00 95.38 785 VAL A CA 1
ATOM 6336 C C . VAL A 1 785 ? 36.114 -8.318 -43.509 1.00 95.38 785 VAL A C 1
ATOM 6338 O O . VAL A 1 785 ? 37.068 -9.025 -43.830 1.00 95.38 785 VAL A O 1
ATOM 6341 N N . ASP A 1 786 ? 35.770 -7.210 -44.160 1.00 93.88 786 ASP A N 1
ATOM 6342 C CA . ASP A 1 786 ? 36.491 -6.688 -45.323 1.00 93.88 786 ASP A CA 1
ATOM 6343 C C . ASP A 1 786 ? 37.565 -5.689 -44.859 1.00 93.88 786 ASP A C 1
ATOM 6345 O O . ASP A 1 786 ? 37.330 -4.889 -43.951 1.00 93.88 786 ASP A O 1
ATOM 6349 N N . VAL A 1 787 ? 38.746 -5.713 -45.483 1.00 93.94 787 VAL A N 1
ATOM 6350 C CA . VAL A 1 787 ? 39.786 -4.693 -45.281 1.00 93.94 787 VAL A CA 1
ATOM 6351 C C . VAL A 1 787 ? 39.959 -3.928 -46.582 1.00 93.94 787 VAL A C 1
ATOM 6353 O O . VAL A 1 787 ? 40.334 -4.512 -47.593 1.00 93.94 787 VAL A O 1
ATOM 6356 N N . LEU A 1 788 ? 39.668 -2.634 -46.538 1.00 92.69 788 LEU A N 1
ATOM 6357 C CA . LEU A 1 788 ? 39.701 -1.715 -47.669 1.00 92.69 788 LEU A CA 1
ATOM 6358 C C . LEU A 1 788 ? 40.747 -0.625 -47.422 1.00 92.69 788 LEU A C 1
ATOM 6360 O O . LEU A 1 788 ? 41.137 -0.378 -46.275 1.00 92.69 788 LEU A O 1
ATOM 6364 N N . ASP A 1 789 ? 41.159 0.066 -48.480 1.00 90.00 789 ASP A N 1
ATOM 6365 C CA . ASP A 1 789 ? 42.034 1.227 -48.345 1.00 90.00 789 ASP A CA 1
ATOM 6366 C C . ASP A 1 789 ? 41.326 2.356 -47.585 1.00 90.00 789 ASP A C 1
ATOM 6368 O O . ASP A 1 789 ? 40.137 2.636 -47.775 1.00 90.00 789 ASP A O 1
ATOM 6372 N N . GLY A 1 790 ? 42.051 2.955 -46.643 1.00 86.94 790 GLY A N 1
ATOM 6373 C CA . GLY A 1 790 ? 41.594 4.093 -45.859 1.00 86.94 790 GLY A CA 1
ATOM 6374 C C . GLY A 1 790 ? 42.037 5.418 -46.472 1.00 86.94 790 GLY A C 1
ATOM 6375 O O . GLY A 1 790 ? 42.147 5.571 -47.683 1.00 86.94 790 GLY A O 1
ATOM 6376 N N . TYR A 1 791 ? 42.285 6.399 -45.610 1.00 85.94 791 TYR A N 1
ATOM 6377 C CA . TYR A 1 791 ? 42.785 7.719 -45.993 1.00 85.94 791 TYR A CA 1
ATOM 6378 C C . TYR A 1 791 ? 44.235 7.920 -45.532 1.00 85.94 791 TYR A C 1
ATOM 6380 O O . TYR A 1 791 ? 44.729 7.209 -44.647 1.00 85.94 791 TYR A O 1
ATOM 6388 N N . VAL A 1 792 ? 44.905 8.912 -46.123 1.00 85.75 792 VAL A N 1
ATOM 6389 C CA . VAL A 1 792 ? 46.234 9.379 -45.704 1.00 85.75 792 VAL A CA 1
ATOM 6390 C C . VAL A 1 792 ? 46.064 10.447 -44.626 1.00 85.75 792 VAL A C 1
ATOM 6392 O O . VAL A 1 792 ? 45.284 11.388 -44.786 1.00 85.75 792 VAL A O 1
ATOM 6395 N N . ARG A 1 793 ? 46.745 10.281 -43.494 1.00 79.88 793 ARG A N 1
ATOM 6396 C CA . ARG A 1 793 ? 46.696 11.223 -42.370 1.00 79.88 793 ARG A CA 1
ATOM 6397 C C . ARG A 1 793 ? 47.560 12.456 -42.645 1.00 79.88 793 ARG A C 1
ATOM 6399 O O . ARG A 1 793 ? 48.405 12.457 -43.532 1.00 79.88 793 ARG A O 1
ATOM 6406 N N . LYS A 1 794 ? 47.381 13.501 -41.827 1.00 78.06 794 LYS A N 1
ATOM 6407 C CA . LYS A 1 794 ? 48.182 14.741 -41.893 1.00 78.06 794 LYS A CA 1
ATOM 6408 C C . LYS A 1 794 ? 49.684 14.519 -41.664 1.00 78.06 794 LYS A C 1
ATOM 6410 O O . LYS A 1 794 ? 50.474 15.339 -42.098 1.00 78.06 794 LYS A O 1
ATOM 6415 N N . ASP A 1 795 ? 50.050 13.436 -40.982 1.00 79.88 795 ASP A N 1
ATOM 6416 C CA . ASP A 1 795 ? 51.433 13.020 -40.713 1.00 79.88 795 ASP A CA 1
ATOM 6417 C C . ASP A 1 795 ? 52.013 12.099 -41.809 1.00 79.88 795 ASP A C 1
ATOM 6419 O O . ASP A 1 795 ? 53.089 11.540 -41.636 1.00 79.88 795 ASP A O 1
ATOM 6423 N N . GLY A 1 796 ? 51.301 11.908 -42.928 1.00 79.50 796 GLY A N 1
ATOM 6424 C CA . GLY A 1 796 ? 51.731 11.072 -44.054 1.00 79.50 796 GLY A CA 1
ATOM 6425 C C . GLY A 1 796 ? 51.445 9.574 -43.897 1.00 79.50 796 GLY A C 1
ATOM 6426 O O . GLY A 1 796 ? 51.546 8.826 -44.871 1.00 79.50 796 GLY A O 1
ATOM 6427 N N . SER A 1 797 ? 51.026 9.108 -42.716 1.00 83.75 797 SER A N 1
ATOM 6428 C CA . SER A 1 797 ? 50.735 7.687 -42.499 1.00 83.75 797 SER A CA 1
ATOM 6429 C C . SER A 1 797 ? 49.438 7.241 -43.195 1.00 83.75 797 SER A C 1
ATOM 6431 O O . SER A 1 797 ? 48.427 7.953 -43.239 1.00 83.75 797 SER A O 1
ATOM 6433 N N . ARG A 1 798 ? 49.461 6.031 -43.770 1.00 89.94 798 ARG A N 1
ATOM 6434 C CA . ARG A 1 798 ? 48.321 5.432 -44.482 1.00 89.94 798 ARG A CA 1
ATOM 6435 C C . ARG A 1 798 ? 47.486 4.555 -43.548 1.00 89.94 798 ARG A C 1
ATOM 6437 O O . ARG A 1 798 ? 48.017 3.771 -42.757 1.00 89.94 798 ARG A O 1
ATOM 6444 N N . THR A 1 799 ? 46.164 4.653 -43.672 1.00 91.50 799 THR A N 1
ATOM 6445 C CA . THR A 1 799 ? 45.211 3.849 -42.893 1.00 91.50 799 THR A CA 1
ATOM 6446 C C . THR A 1 799 ? 44.512 2.796 -43.752 1.00 91.50 799 THR A C 1
ATOM 6448 O O . THR A 1 799 ? 44.387 2.949 -44.963 1.00 91.50 799 THR A O 1
ATOM 6451 N N . VAL A 1 800 ? 44.024 1.737 -43.110 1.00 93.00 800 VAL A N 1
ATOM 6452 C CA . VAL A 1 800 ? 43.071 0.765 -43.652 1.00 93.00 800 VAL A CA 1
ATOM 6453 C C . VAL A 1 800 ? 41.713 0.956 -42.994 1.00 93.00 800 VAL A C 1
ATOM 6455 O O . VAL A 1 800 ? 41.619 1.255 -41.801 1.00 93.00 800 VAL A O 1
ATOM 6458 N N . LYS A 1 801 ? 40.655 0.760 -43.773 1.00 93.75 801 LYS A N 1
ATOM 6459 C CA . LYS A 1 801 ? 39.272 0.686 -43.311 1.00 93.75 801 LYS A CA 1
ATOM 6460 C C . LYS A 1 801 ? 38.902 -0.779 -43.090 1.00 93.75 801 LYS A C 1
ATOM 6462 O O . LYS A 1 801 ? 38.950 -1.576 -44.021 1.00 93.75 801 LYS A O 1
ATOM 6467 N N . ILE A 1 802 ? 38.507 -1.133 -41.874 1.00 94.50 802 ILE A N 1
ATOM 6468 C CA . ILE A 1 802 ? 38.056 -2.482 -41.515 1.00 94.50 802 ILE A CA 1
ATOM 6469 C C . ILE A 1 802 ? 36.533 -2.442 -41.403 1.00 94.50 802 ILE A C 1
ATOM 6471 O O . ILE A 1 802 ? 36.004 -1.670 -40.609 1.00 94.50 802 ILE A O 1
ATOM 6475 N N . ASN A 1 803 ? 35.836 -3.230 -42.222 1.00 94.25 803 ASN A N 1
ATOM 6476 C CA . ASN A 1 803 ? 34.382 -3.192 -42.387 1.00 94.25 803 ASN A CA 1
ATOM 6477 C C . ASN A 1 803 ? 33.747 -4.536 -41.992 1.00 94.25 803 ASN A C 1
ATOM 6479 O O . ASN A 1 803 ? 34.036 -5.564 -42.605 1.00 94.25 803 ASN A O 1
ATOM 6483 N N . LEU A 1 804 ? 32.870 -4.534 -40.990 1.00 95.19 804 LEU A N 1
ATOM 6484 C CA . LEU A 1 804 ? 32.058 -5.675 -40.573 1.00 95.19 804 LEU A CA 1
ATOM 6485 C C . LEU A 1 804 ? 30.765 -5.685 -41.393 1.00 95.19 804 LEU A C 1
ATOM 6487 O O . LEU A 1 804 ? 29.866 -4.872 -41.174 1.00 95.19 804 LEU A O 1
ATOM 6491 N N . VAL A 1 805 ? 30.669 -6.623 -42.336 1.00 93.56 805 VAL A N 1
ATOM 6492 C CA . VAL A 1 805 ? 29.530 -6.717 -43.256 1.00 93.56 805 VAL A CA 1
ATOM 6493 C C . VAL A 1 805 ? 28.424 -7.554 -42.630 1.00 93.56 805 VAL A C 1
ATOM 6495 O O . VAL A 1 805 ? 28.565 -8.774 -42.501 1.00 93.56 805 VAL A O 1
ATOM 6498 N N . PHE A 1 806 ? 27.298 -6.935 -42.281 1.00 92.94 806 PHE A N 1
ATOM 6499 C CA . PHE A 1 806 ? 26.168 -7.657 -41.694 1.00 92.94 806 PHE A CA 1
ATOM 6500 C C . PHE A 1 806 ? 25.402 -8.475 -42.745 1.00 92.94 806 PHE A C 1
ATOM 6502 O O . PHE A 1 806 ? 25.291 -8.112 -43.922 1.00 92.94 806 PHE A O 1
ATOM 6509 N N . SER A 1 807 ? 24.812 -9.597 -42.323 1.00 92.50 807 SER A N 1
ATOM 6510 C CA . SER A 1 807 ? 23.877 -10.345 -43.165 1.00 92.50 807 SER A CA 1
ATOM 6511 C C . SER A 1 807 ? 22.668 -9.479 -43.548 1.00 92.50 807 SER A C 1
ATOM 6513 O O . SER A 1 807 ? 22.065 -8.797 -42.718 1.00 92.50 807 SER A O 1
ATOM 6515 N N . LYS A 1 808 ? 22.275 -9.520 -44.827 1.00 87.56 808 LYS A N 1
ATOM 6516 C CA . LYS A 1 808 ? 21.193 -8.681 -45.381 1.00 87.56 808 LYS A CA 1
ATOM 6517 C C . LYS A 1 808 ? 19.785 -9.241 -45.131 1.00 87.56 808 LYS A C 1
ATOM 6519 O O . LYS A 1 808 ? 18.819 -8.651 -45.627 1.00 87.56 808 LYS A O 1
ATOM 6524 N N . SER A 1 809 ? 19.656 -10.357 -44.408 1.00 88.44 809 SER A N 1
ATOM 6525 C CA . SER A 1 809 ? 18.362 -10.982 -44.112 1.00 88.44 809 SER A CA 1
ATOM 6526 C C . SER A 1 809 ? 17.502 -10.091 -43.203 1.00 88.44 809 SER A C 1
ATOM 6528 O O . SER A 1 809 ? 18.016 -9.335 -42.378 1.00 88.44 809 SER A O 1
ATOM 6530 N N . ASN A 1 810 ? 16.174 -10.164 -43.347 1.00 85.31 810 ASN A N 1
ATOM 6531 C CA . ASN A 1 810 ? 15.260 -9.396 -42.493 1.00 85.31 810 ASN A CA 1
ATOM 6532 C C . ASN A 1 810 ? 15.349 -9.832 -41.023 1.00 85.31 810 ASN A C 1
ATOM 6534 O O . ASN A 1 810 ? 15.303 -8.975 -40.148 1.00 85.31 810 ASN A O 1
ATOM 6538 N N . LYS A 1 811 ? 15.570 -11.129 -40.765 1.00 88.25 811 LYS A N 1
ATOM 6539 C CA . LYS A 1 811 ? 15.814 -11.663 -39.417 1.00 88.25 811 LYS A CA 1
ATOM 6540 C C . LYS A 1 811 ? 17.041 -11.015 -38.769 1.00 88.25 811 LYS A C 1
ATOM 6542 O O . LYS A 1 811 ? 16.948 -10.549 -37.641 1.00 88.25 811 LYS A O 1
ATOM 6547 N N . ASN A 1 812 ? 18.149 -10.902 -39.508 1.00 91.31 812 ASN A N 1
ATOM 6548 C CA . ASN A 1 812 ? 19.372 -10.281 -39.001 1.00 91.31 812 ASN A CA 1
ATOM 6549 C C . ASN A 1 812 ? 19.181 -8.790 -38.689 1.00 91.31 812 ASN A C 1
ATOM 6551 O O . ASN A 1 812 ? 19.585 -8.318 -37.633 1.00 91.31 812 ASN A O 1
ATOM 6555 N N . LYS A 1 813 ? 18.505 -8.053 -39.583 1.00 91.25 813 LYS A N 1
ATOM 6556 C CA . LYS A 1 813 ? 18.181 -6.632 -39.369 1.00 91.25 813 LYS A CA 1
ATOM 6557 C C . LYS A 1 813 ? 17.277 -6.426 -38.159 1.00 91.25 813 LYS A C 1
ATOM 6559 O O . LYS A 1 813 ? 17.527 -5.508 -37.390 1.00 91.25 813 LYS A O 1
ATOM 6564 N N . LYS A 1 814 ? 16.252 -7.274 -38.003 1.00 90.38 814 LYS A N 1
ATOM 6565 C CA . LYS A 1 814 ? 15.344 -7.265 -36.852 1.00 90.38 814 LYS A CA 1
ATOM 6566 C C . LYS A 1 814 ? 16.138 -7.479 -35.566 1.00 90.38 814 LYS A C 1
ATOM 6568 O O . LYS A 1 814 ? 16.101 -6.612 -34.711 1.00 90.38 814 LYS A O 1
ATOM 6573 N N . ASN A 1 815 ? 16.919 -8.557 -35.477 1.00 92.44 815 ASN A N 1
ATOM 6574 C CA . ASN A 1 815 ? 17.732 -8.855 -34.295 1.00 92.44 815 ASN A CA 1
ATOM 6575 C C . ASN A 1 815 ? 18.698 -7.706 -33.963 1.00 92.44 815 ASN A C 1
ATOM 6577 O O . ASN A 1 815 ? 18.792 -7.303 -32.809 1.00 92.44 815 ASN A O 1
ATOM 6581 N N . LEU A 1 816 ? 19.349 -7.109 -34.967 1.00 92.12 816 LEU A N 1
ATOM 6582 C CA . LEU A 1 816 ? 20.252 -5.976 -34.755 1.00 92.12 816 LEU A CA 1
ATOM 6583 C C . LEU A 1 816 ? 19.545 -4.774 -34.101 1.00 92.12 816 LEU A C 1
ATOM 6585 O O . LEU A 1 816 ? 20.111 -4.162 -33.201 1.00 92.12 816 LEU A O 1
ATOM 6589 N N . ILE A 1 817 ? 18.314 -4.445 -34.505 1.00 91.19 817 ILE A N 1
ATOM 6590 C CA . ILE A 1 817 ? 17.596 -3.270 -33.977 1.00 91.19 817 ILE A CA 1
ATOM 6591 C C . ILE A 1 817 ? 16.699 -3.566 -32.768 1.00 91.19 817 ILE A C 1
ATOM 6593 O O . ILE A 1 817 ? 16.474 -2.660 -31.975 1.00 91.19 817 ILE A O 1
ATOM 6597 N N . THR A 1 818 ? 16.206 -4.799 -32.597 1.00 89.06 818 THR A N 1
ATOM 6598 C CA . THR A 1 818 ? 15.347 -5.181 -31.461 1.00 89.06 818 THR A CA 1
ATOM 6599 C C . THR A 1 818 ? 16.126 -5.771 -30.294 1.00 89.06 818 THR A C 1
ATOM 6601 O O . THR A 1 818 ? 15.736 -5.534 -29.160 1.00 89.06 818 THR A O 1
ATOM 6604 N N . LYS A 1 819 ? 17.219 -6.513 -30.525 1.00 91.12 819 LYS A N 1
ATOM 6605 C CA . LYS A 1 819 ? 18.041 -7.090 -29.445 1.00 91.12 819 LYS A CA 1
ATOM 6606 C C . LYS A 1 819 ? 19.151 -6.147 -28.992 1.00 91.12 819 LYS A C 1
ATOM 6608 O O . LYS A 1 819 ? 19.365 -6.007 -27.795 1.00 91.12 819 LYS A O 1
ATOM 6613 N N . ILE A 1 820 ? 19.849 -5.503 -29.933 1.00 92.06 820 ILE A N 1
ATOM 6614 C CA . ILE A 1 820 ? 20.991 -4.623 -29.628 1.00 92.06 820 ILE A CA 1
ATOM 6615 C C . ILE A 1 820 ? 20.552 -3.157 -29.600 1.00 92.06 820 ILE A C 1
ATOM 6617 O O . ILE A 1 820 ? 20.674 -2.500 -28.572 1.00 92.06 820 ILE A O 1
ATOM 6621 N N . GLY A 1 821 ? 20.005 -2.629 -30.694 1.00 91.06 821 GLY A N 1
ATOM 6622 C CA . GLY A 1 821 ? 19.559 -1.233 -30.750 1.00 91.06 821 GLY A CA 1
ATOM 6623 C C . GLY A 1 821 ? 20.702 -0.212 -30.644 1.00 91.06 821 GLY A C 1
ATOM 6624 O O . GLY A 1 821 ? 21.844 -0.498 -31.003 1.00 91.06 821 GLY A O 1
ATOM 6625 N N . TYR A 1 822 ? 20.385 1.002 -30.175 1.00 91.62 822 TYR A N 1
ATOM 6626 C CA . TYR A 1 822 ? 21.309 2.145 -30.156 1.00 91.62 822 TYR A CA 1
ATOM 6627 C C . TYR A 1 822 ? 21.234 2.914 -28.825 1.00 91.62 822 TYR A C 1
ATOM 6629 O O . TYR A 1 822 ? 20.163 3.381 -28.428 1.00 91.62 822 TYR A O 1
ATOM 6637 N N . ARG A 1 823 ? 22.382 3.098 -28.164 1.00 91.06 823 ARG A N 1
ATOM 6638 C CA . ARG A 1 823 ? 22.563 3.983 -26.995 1.00 91.06 823 ARG A CA 1
ATOM 6639 C C . ARG A 1 823 ? 23.296 5.253 -27.397 1.00 91.06 823 ARG A C 1
ATOM 6641 O O . ARG A 1 823 ? 24.021 5.233 -28.384 1.00 91.06 823 ARG A O 1
ATOM 6648 N N . TYR A 1 824 ? 23.081 6.344 -26.659 1.00 91.00 824 TYR A N 1
ATOM 6649 C CA . TYR A 1 824 ? 23.740 7.639 -26.906 1.00 91.00 824 TYR A CA 1
ATOM 6650 C C . TYR A 1 824 ? 23.572 8.179 -28.341 1.00 91.00 824 TYR A C 1
ATOM 6652 O O . TYR A 1 824 ? 24.410 8.915 -28.855 1.00 91.00 824 TYR A O 1
ATOM 6660 N N . CYS A 1 825 ? 22.497 7.763 -29.018 1.00 89.69 825 CYS A N 1
ATOM 6661 C CA . CYS A 1 825 ? 22.096 8.274 -30.324 1.00 89.69 825 CYS A CA 1
ATOM 6662 C C . CYS A 1 825 ? 20.582 8.099 -30.514 1.00 89.69 825 CYS A C 1
ATOM 6664 O O . CYS A 1 825 ? 20.106 7.149 -31.153 1.00 89.69 825 CYS A O 1
ATOM 6666 N N . LYS A 1 826 ? 19.798 9.021 -29.952 1.00 84.88 826 LYS A N 1
ATOM 6667 C CA . LYS A 1 826 ? 18.324 9.000 -29.970 1.00 84.88 826 LYS A CA 1
ATOM 6668 C C . LYS A 1 826 ? 17.756 8.934 -31.390 1.00 84.88 826 LYS A C 1
ATOM 6670 O O . LYS A 1 826 ? 16.856 8.144 -31.670 1.00 84.88 826 LYS A O 1
ATOM 6675 N N . ALA A 1 827 ? 18.363 9.667 -32.326 1.00 84.44 827 ALA A N 1
ATOM 6676 C CA . ALA A 1 827 ? 17.943 9.709 -33.728 1.00 84.44 827 ALA A CA 1
ATOM 6677 C C . ALA A 1 827 ? 18.111 8.374 -34.487 1.00 84.44 827 ALA A C 1
ATOM 6679 O O . ALA A 1 827 ? 17.405 8.146 -35.477 1.00 84.44 827 ALA A O 1
ATOM 6680 N N . LYS A 1 828 ? 19.060 7.512 -34.082 1.00 87.75 828 LYS A N 1
ATOM 6681 C CA . LYS A 1 828 ? 19.174 6.133 -34.595 1.00 87.75 828 LYS A CA 1
ATOM 6682 C C . LYS A 1 828 ? 18.176 5.214 -33.879 1.00 87.75 828 LYS A C 1
ATOM 6684 O O . LYS A 1 828 ? 17.537 4.402 -34.543 1.00 87.75 828 LYS A O 1
ATOM 6689 N N . GLY A 1 829 ? 18.005 5.395 -32.567 1.00 86.19 829 GLY A N 1
ATOM 6690 C CA . GLY A 1 829 ? 17.136 4.587 -31.708 1.00 86.19 829 GLY A CA 1
ATOM 6691 C C . GLY A 1 829 ? 15.648 4.636 -32.071 1.00 86.19 829 GLY A C 1
ATOM 6692 O O . GLY A 1 829 ? 15.075 3.593 -32.375 1.00 86.19 829 GLY A O 1
ATOM 6693 N N . GLU A 1 830 ? 15.024 5.816 -32.100 1.00 84.31 830 GLU A N 1
ATOM 6694 C CA . GLU A 1 830 ? 13.555 5.942 -32.214 1.00 84.31 830 GLU A CA 1
ATOM 6695 C C . GLU A 1 830 ? 12.981 5.263 -33.467 1.00 84.31 830 GLU A C 1
ATOM 6697 O O . GLU A 1 830 ? 12.105 4.404 -33.377 1.00 84.31 830 GLU A O 1
ATOM 6702 N N . LEU A 1 831 ? 13.517 5.583 -34.651 1.00 85.56 831 LEU A N 1
ATOM 6703 C CA . LEU A 1 831 ? 13.053 4.983 -35.908 1.00 85.56 831 LEU A CA 1
ATOM 6704 C C . LEU A 1 831 ? 13.305 3.467 -35.949 1.00 85.56 831 LEU A C 1
ATOM 6706 O O . LEU A 1 831 ? 12.530 2.720 -36.547 1.00 85.56 831 LEU A O 1
ATOM 6710 N N . SER A 1 832 ? 14.391 3.006 -35.321 1.00 89.31 832 SER A N 1
ATOM 6711 C CA . SER A 1 832 ? 14.752 1.589 -35.306 1.00 89.31 832 SER A CA 1
ATOM 6712 C C . SER A 1 832 ? 13.767 0.738 -34.502 1.00 89.31 832 SER A C 1
ATOM 6714 O O . SER A 1 832 ? 13.495 -0.392 -34.903 1.00 89.31 832 SER A O 1
ATOM 6716 N N . LEU A 1 833 ? 13.164 1.295 -33.446 1.00 88.44 833 LEU A N 1
ATOM 6717 C CA . LEU A 1 833 ? 12.160 0.603 -32.639 1.00 88.44 833 LEU A CA 1
ATOM 6718 C C . LEU A 1 833 ? 10.873 0.357 -33.441 1.00 88.44 833 LEU A C 1
ATOM 6720 O O . LEU A 1 833 ? 10.382 -0.772 -33.472 1.00 88.44 833 LEU A O 1
ATOM 6724 N N . TYR A 1 834 ? 10.387 1.357 -34.187 1.00 89.62 834 TYR A N 1
ATOM 6725 C CA . TYR A 1 834 ? 9.236 1.185 -35.087 1.00 89.62 834 TYR A CA 1
ATOM 6726 C C . TYR A 1 834 ? 9.518 0.196 -36.222 1.00 89.62 834 TYR A C 1
ATOM 6728 O O . TYR A 1 834 ? 8.691 -0.663 -36.525 1.00 89.62 834 TYR A O 1
ATOM 6736 N N . LEU A 1 835 ? 10.695 0.289 -36.852 1.00 90.25 835 LEU A N 1
ATOM 6737 C CA . LEU A 1 835 ? 11.100 -0.651 -37.904 1.00 90.25 835 LEU A CA 1
ATOM 6738 C C . LEU A 1 835 ? 11.215 -2.084 -37.371 1.00 90.25 835 LEU A C 1
ATOM 6740 O O . LEU A 1 835 ? 10.872 -3.031 -38.079 1.00 90.25 835 LEU A O 1
ATOM 6744 N N . GLY A 1 836 ? 11.694 -2.241 -36.136 1.00 89.62 836 GLY A N 1
ATOM 6745 C CA . GLY A 1 836 ? 11.767 -3.520 -35.440 1.00 89.62 836 GLY A CA 1
ATOM 6746 C C . GLY A 1 836 ? 10.387 -4.119 -35.201 1.00 89.62 836 GLY A C 1
ATOM 6747 O O . GLY A 1 836 ? 10.173 -5.293 -35.499 1.00 89.62 836 GLY A O 1
ATOM 6748 N N . GLU A 1 837 ? 9.438 -3.301 -34.749 1.00 88.44 837 GLU A N 1
ATOM 6749 C CA . GLU A 1 837 ? 8.057 -3.727 -34.527 1.00 88.44 837 GLU A CA 1
ATOM 6750 C C . GLU A 1 837 ? 7.366 -4.157 -35.826 1.00 88.44 837 GLU A C 1
ATOM 6752 O O . GLU A 1 837 ? 6.800 -5.249 -35.908 1.00 88.44 837 GLU A O 1
ATOM 6757 N N . TRP A 1 838 ? 7.512 -3.368 -36.891 1.00 88.31 838 TRP A N 1
ATOM 6758 C CA . TRP A 1 838 ? 7.008 -3.730 -38.215 1.00 88.31 838 TRP A CA 1
ATOM 6759 C C . TRP A 1 838 ? 7.618 -5.046 -38.728 1.00 88.31 838 TRP A C 1
ATOM 6761 O O . TRP A 1 838 ? 6.915 -5.893 -39.285 1.00 88.31 838 TRP A O 1
ATOM 6771 N N . LEU A 1 839 ? 8.920 -5.271 -38.499 1.00 87.44 839 LEU A N 1
ATOM 6772 C CA . LEU A 1 839 ? 9.587 -6.526 -38.860 1.00 87.44 839 LEU A CA 1
ATOM 6773 C C . LEU A 1 839 ? 9.094 -7.728 -38.043 1.00 87.44 839 LEU A C 1
ATOM 6775 O O . LEU A 1 839 ? 9.013 -8.819 -38.610 1.00 87.44 839 LEU A O 1
ATOM 6779 N N . ARG A 1 840 ? 8.742 -7.554 -36.760 1.00 87.50 840 ARG A N 1
ATOM 6780 C CA . ARG A 1 840 ? 8.134 -8.613 -35.930 1.00 87.50 840 ARG A CA 1
ATOM 6781 C C . ARG A 1 840 ? 6.791 -9.057 -36.502 1.00 87.50 840 ARG A C 1
ATOM 6783 O O . ARG A 1 840 ? 6.592 -10.250 -36.723 1.00 87.50 840 ARG A O 1
ATOM 6790 N N . LEU A 1 841 ? 5.917 -8.106 -36.835 1.00 84.50 841 LEU A N 1
ATOM 6791 C CA . LEU A 1 841 ? 4.622 -8.390 -37.469 1.00 84.50 841 LEU A CA 1
ATOM 6792 C C . LEU A 1 841 ? 4.792 -9.078 -38.831 1.00 84.50 841 LEU A C 1
ATOM 6794 O O . LEU A 1 841 ? 4.069 -10.021 -39.171 1.00 84.50 841 LEU A O 1
ATOM 6798 N N . HIS A 1 842 ? 5.786 -8.641 -39.608 1.00 80.50 842 HIS A N 1
ATOM 6799 C CA . HIS A 1 842 ? 6.100 -9.240 -40.901 1.00 80.50 842 HIS A CA 1
ATOM 6800 C C . HIS A 1 842 ? 6.593 -10.688 -40.768 1.00 80.50 842 HIS A C 1
ATOM 6802 O O . HIS A 1 842 ? 6.148 -11.566 -41.508 1.00 80.50 842 HIS A O 1
ATOM 6808 N N . GLU A 1 843 ? 7.485 -10.958 -39.812 1.00 80.44 843 GLU A N 1
ATOM 6809 C CA . GLU A 1 843 ? 7.985 -12.304 -39.527 1.00 80.44 843 GLU A CA 1
ATOM 6810 C C . GLU A 1 843 ? 6.875 -13.226 -39.011 1.00 80.44 843 GLU A C 1
ATOM 6812 O O . GLU A 1 843 ? 6.753 -14.344 -39.515 1.00 80.44 843 GLU A O 1
ATOM 6817 N N . LYS A 1 844 ? 6.015 -12.751 -38.097 1.00 81.12 844 LYS A N 1
ATOM 6818 C CA . LYS A 1 844 ? 4.831 -13.499 -37.647 1.00 81.12 844 LYS A CA 1
ATOM 6819 C C . LYS A 1 844 ? 3.941 -13.880 -38.829 1.00 81.12 844 LYS A C 1
ATOM 6821 O O . LYS A 1 844 ? 3.658 -15.055 -39.023 1.00 81.12 844 LYS A O 1
ATOM 6826 N N . THR A 1 845 ? 3.603 -12.921 -39.692 1.00 78.50 845 THR A N 1
ATOM 6827 C CA . THR A 1 845 ? 2.763 -13.170 -40.879 1.00 78.50 845 THR A CA 1
ATOM 6828 C C . THR A 1 845 ? 3.372 -14.218 -41.818 1.00 78.50 845 THR A C 1
ATOM 6830 O O . THR A 1 845 ? 2.659 -15.024 -42.423 1.00 78.50 845 THR A O 1
ATOM 6833 N N . ILE A 1 846 ? 4.700 -14.216 -41.973 1.00 77.38 846 ILE A N 1
ATOM 6834 C CA . ILE A 1 846 ? 5.413 -15.231 -42.755 1.00 77.38 846 ILE A CA 1
ATOM 6835 C C . ILE A 1 846 ? 5.322 -16.599 -42.067 1.00 77.38 846 ILE A C 1
ATOM 6837 O O . ILE A 1 846 ? 4.999 -17.585 -42.734 1.00 77.38 846 ILE A O 1
ATOM 6841 N N . ASN A 1 847 ? 5.569 -16.660 -40.759 1.00 79.81 847 ASN A N 1
ATOM 6842 C CA . ASN A 1 847 ? 5.515 -17.892 -39.974 1.00 79.81 847 ASN A CA 1
ATOM 6843 C C . ASN A 1 847 ? 4.108 -18.498 -39.952 1.00 79.81 847 ASN A C 1
ATOM 6845 O O . ASN A 1 847 ? 3.971 -19.697 -40.182 1.00 79.81 847 ASN A O 1
ATOM 6849 N N . ASP A 1 848 ? 3.067 -17.683 -39.795 1.00 77.75 848 ASP A N 1
ATOM 6850 C CA . ASP A 1 848 ? 1.670 -18.118 -39.848 1.00 77.75 848 ASP A CA 1
ATOM 6851 C C . ASP A 1 848 ? 1.345 -18.737 -41.209 1.00 77.75 848 ASP A C 1
ATOM 6853 O O . ASP A 1 848 ? 0.784 -19.829 -41.280 1.00 77.75 848 ASP A O 1
ATOM 6857 N N . LYS A 1 849 ? 1.792 -18.115 -42.311 1.00 77.00 849 LYS A N 1
ATOM 6858 C CA . LYS A 1 849 ? 1.649 -18.689 -43.661 1.00 77.00 849 LYS A CA 1
ATOM 6859 C C . LYS A 1 849 ? 2.414 -20.008 -43.822 1.00 77.00 849 LYS A C 1
ATOM 6861 O O . LYS A 1 849 ? 1.914 -20.917 -44.486 1.00 77.00 849 LYS A O 1
ATOM 6866 N N . ILE A 1 850 ? 3.615 -20.134 -43.252 1.00 81.12 850 ILE A N 1
ATOM 6867 C CA . ILE A 1 850 ? 4.401 -21.381 -43.283 1.00 81.12 850 ILE A CA 1
ATOM 6868 C C . ILE A 1 850 ? 3.693 -22.481 -42.484 1.00 81.12 850 ILE A C 1
ATOM 6870 O O . ILE A 1 850 ? 3.544 -23.597 -42.984 1.00 81.12 850 ILE A O 1
ATOM 6874 N N . ASN A 1 851 ? 3.220 -22.171 -41.278 1.00 82.75 851 ASN A N 1
ATOM 6875 C CA . ASN A 1 851 ? 2.482 -23.095 -40.419 1.00 82.75 851 ASN A CA 1
ATOM 6876 C C . ASN A 1 851 ? 1.173 -23.536 -41.075 1.00 82.75 851 ASN A C 1
ATOM 6878 O O . ASN A 1 851 ? 0.842 -24.719 -41.055 1.00 82.75 851 ASN A O 1
ATOM 6882 N N . LEU A 1 852 ? 0.483 -22.618 -41.750 1.00 82.25 852 LEU A N 1
ATOM 6883 C CA . LEU A 1 852 ? -0.719 -22.915 -42.518 1.00 82.25 852 LEU A CA 1
ATOM 6884 C C . LEU A 1 852 ? -0.442 -23.878 -43.675 1.00 82.25 852 LEU A C 1
ATOM 6886 O O . LEU A 1 852 ? -1.154 -24.865 -43.837 1.00 82.25 852 LEU A O 1
ATOM 6890 N N . LYS A 1 853 ? 0.635 -23.650 -44.439 1.00 81.12 853 LYS A N 1
ATOM 6891 C CA . LYS A 1 853 ? 1.082 -24.574 -45.495 1.00 81.12 853 LYS A CA 1
ATOM 6892 C C . LYS A 1 853 ? 1.441 -25.957 -44.942 1.00 81.12 853 LYS A C 1
ATOM 6894 O O . LYS A 1 853 ? 1.057 -26.968 -45.525 1.00 81.12 853 LYS A O 1
ATOM 6899 N N . ARG A 1 854 ? 2.145 -26.017 -43.804 1.00 84.25 854 ARG A N 1
ATOM 6900 C CA . ARG A 1 854 ? 2.458 -27.281 -43.112 1.00 84.25 854 ARG A CA 1
ATOM 6901 C C . ARG A 1 854 ? 1.188 -28.005 -42.665 1.00 84.25 854 ARG A C 1
ATOM 6903 O O . ARG A 1 854 ? 1.078 -29.203 -42.903 1.00 84.25 854 ARG A O 1
ATOM 6910 N N . ARG A 1 855 ? 0.218 -27.284 -42.092 1.00 84.88 855 ARG A N 1
ATOM 6911 C CA . ARG A 1 855 ? -1.090 -27.823 -41.692 1.00 84.88 855 ARG A CA 1
ATOM 6912 C C . ARG A 1 855 ? -1.859 -28.381 -42.891 1.00 84.88 855 ARG A C 1
ATOM 6914 O O . ARG A 1 855 ? -2.321 -29.510 -42.816 1.00 84.88 855 ARG A O 1
ATOM 6921 N N . ILE A 1 856 ? -1.926 -27.643 -44.001 1.00 85.81 856 ILE A N 1
ATOM 6922 C CA . ILE A 1 856 ? -2.552 -28.092 -45.259 1.00 85.81 856 ILE A CA 1
ATOM 6923 C C . ILE A 1 856 ? -1.925 -29.403 -45.749 1.00 85.81 856 ILE A C 1
ATOM 6925 O O . ILE A 1 856 ? -2.643 -30.340 -46.085 1.00 85.81 856 ILE A O 1
ATOM 6929 N N . ARG A 1 857 ? -0.591 -29.510 -45.737 1.00 84.00 857 ARG A N 1
ATOM 6930 C CA . ARG A 1 857 ? 0.099 -30.756 -46.106 1.00 84.00 857 ARG A CA 1
ATOM 6931 C C . ARG A 1 857 ? -0.184 -31.909 -45.157 1.00 84.00 857 ARG A C 1
ATOM 6933 O O . ARG A 1 857 ? -0.293 -33.038 -45.619 1.00 84.00 857 ARG A O 1
ATOM 6940 N N . ARG A 1 858 ? -0.246 -31.642 -43.853 1.00 86.88 858 ARG A N 1
ATOM 6941 C CA . ARG A 1 858 ? -0.549 -32.670 -42.857 1.00 86.88 858 ARG A CA 1
ATOM 6942 C C . ARG A 1 858 ? -1.952 -33.234 -43.085 1.00 86.88 858 ARG A C 1
ATOM 6944 O O . ARG A 1 858 ? -2.077 -34.435 -43.252 1.00 86.88 858 ARG A O 1
ATOM 6951 N N . LEU A 1 859 ? -2.947 -32.359 -43.244 1.00 88.56 859 LEU A N 1
ATOM 6952 C CA . LEU A 1 859 ? -4.329 -32.741 -43.560 1.00 88.56 859 LEU A CA 1
ATOM 6953 C C . LEU A 1 859 ? -4.423 -33.542 -44.873 1.00 88.56 859 LEU A C 1
ATOM 6955 O O . LEU A 1 859 ? -5.159 -34.517 -44.951 1.00 88.56 859 LEU A O 1
ATOM 6959 N N . TYR A 1 860 ? -3.641 -33.178 -45.894 1.00 88.31 860 TYR A N 1
ATOM 6960 C CA . TYR A 1 860 ? -3.586 -33.940 -47.147 1.00 88.31 860 TYR A CA 1
ATOM 6961 C C . TYR A 1 860 ? -2.968 -35.335 -46.968 1.00 88.31 860 TYR A C 1
ATOM 6963 O O . TYR A 1 860 ? -3.480 -36.308 -47.512 1.00 88.31 860 TYR A O 1
ATOM 6971 N N . LYS A 1 861 ? -1.898 -35.458 -46.168 1.00 89.06 861 LYS A N 1
ATOM 6972 C CA . LYS A 1 861 ? -1.305 -36.760 -45.808 1.00 89.06 861 LYS A CA 1
ATOM 6973 C C . LYS A 1 861 ? -2.241 -37.631 -44.964 1.00 89.06 861 LYS A C 1
ATOM 6975 O O . LYS A 1 861 ? -2.161 -38.845 -45.061 1.00 89.06 861 LYS A O 1
ATOM 6980 N N . GLU A 1 862 ? -3.118 -37.018 -44.173 1.00 91.12 862 GLU A N 1
ATOM 6981 C CA . GLU A 1 862 ? -4.182 -37.685 -43.406 1.00 91.12 862 GLU A CA 1
ATOM 6982 C C . GLU A 1 862 ? -5.353 -38.164 -44.304 1.00 91.12 862 GLU A C 1
ATOM 6984 O O . GLU A 1 862 ? -6.346 -38.674 -43.797 1.00 91.12 862 GLU A O 1
ATOM 6989 N N . GLY A 1 863 ? -5.256 -38.023 -45.637 1.00 87.94 863 GLY A N 1
ATOM 6990 C CA . GLY A 1 863 ? -6.220 -38.564 -46.606 1.00 87.94 863 GLY A CA 1
ATOM 6991 C C . GLY A 1 863 ? -7.344 -37.605 -47.018 1.00 87.94 863 GLY A C 1
ATOM 6992 O O . GLY A 1 863 ? -8.241 -37.990 -47.769 1.00 87.94 863 GLY A O 1
ATOM 6993 N N . LEU A 1 864 ? -7.324 -36.346 -46.564 1.00 90.50 864 LEU A N 1
ATOM 6994 C CA . LEU A 1 864 ? -8.341 -35.356 -46.938 1.00 90.50 864 LEU A CA 1
ATOM 6995 C C . LEU A 1 864 ? -8.130 -34.836 -48.367 1.00 90.50 864 LEU A C 1
ATOM 6997 O O . LEU A 1 864 ? -7.021 -34.486 -48.773 1.00 90.50 864 LEU A O 1
ATOM 7001 N N . THR A 1 865 ? -9.224 -34.693 -49.121 1.00 89.12 865 THR A N 1
ATOM 7002 C CA . THR A 1 865 ? -9.173 -34.115 -50.471 1.00 89.12 865 THR A CA 1
ATOM 7003 C C . THR A 1 865 ? -8.843 -32.614 -50.422 1.00 89.12 865 THR A C 1
ATOM 7005 O O . THR A 1 865 ? -9.252 -31.921 -49.483 1.00 89.12 865 THR A O 1
ATOM 7008 N N . PRO A 1 866 ? -8.178 -32.043 -51.448 1.00 86.62 866 PRO A N 1
ATOM 7009 C CA . PRO A 1 866 ? -7.855 -30.612 -51.482 1.00 86.62 866 PRO A CA 1
ATOM 7010 C C . PRO A 1 866 ? -9.080 -29.696 -51.328 1.00 86.62 866 PRO A C 1
ATOM 7012 O O . PRO A 1 866 ? -8.959 -28.593 -50.796 1.00 86.62 866 PRO A O 1
ATOM 7015 N N . LYS A 1 867 ? -10.267 -30.163 -51.744 1.00 88.56 867 LYS A N 1
ATOM 7016 C CA . LYS A 1 867 ? -11.536 -29.452 -51.555 1.00 88.56 867 LYS A CA 1
ATOM 7017 C C . LYS A 1 867 ? -11.971 -29.418 -50.087 1.00 88.56 867 LYS A C 1
ATOM 7019 O O . LYS A 1 867 ? -12.174 -28.328 -49.565 1.00 88.56 867 LYS A O 1
ATOM 7024 N N . LYS A 1 868 ? -11.965 -30.558 -49.385 1.00 85.69 868 LYS A N 1
ATOM 7025 C CA . LYS A 1 868 ? -12.239 -30.597 -47.935 1.00 85.69 868 LYS A CA 1
ATOM 7026 C C . LYS A 1 868 ? -11.246 -29.740 -47.140 1.00 85.69 868 LYS A C 1
ATOM 7028 O O . LYS A 1 868 ? -11.640 -29.020 -46.229 1.00 85.69 868 LYS A O 1
ATOM 7033 N N . ILE A 1 869 ? -9.965 -29.752 -47.515 1.00 87.50 869 ILE A N 1
ATOM 7034 C CA . ILE A 1 869 ? -8.934 -28.926 -46.862 1.00 87.50 869 ILE A CA 1
ATOM 7035 C C . ILE A 1 869 ? -9.174 -27.430 -47.107 1.00 87.50 869 ILE A C 1
ATOM 7037 O O . ILE A 1 869 ? -9.012 -26.621 -46.194 1.00 87.50 869 ILE A O 1
ATOM 7041 N N . SER A 1 870 ? -9.553 -27.055 -48.331 1.00 87.44 870 SER A N 1
ATOM 7042 C CA . SER A 1 870 ? -9.921 -25.683 -48.696 1.00 87.44 870 SER A CA 1
ATOM 7043 C C . SER A 1 870 ? -11.050 -25.146 -47.821 1.00 87.44 870 SER A C 1
ATOM 7045 O O . SER A 1 870 ? -10.912 -24.047 -47.277 1.00 87.44 870 SER A O 1
ATOM 7047 N N . ASP A 1 871 ? -12.090 -25.951 -47.612 1.00 86.19 871 ASP A N 1
ATOM 7048 C CA . ASP A 1 871 ? -13.246 -25.579 -46.799 1.00 86.19 871 ASP A CA 1
ATOM 7049 C C . ASP A 1 871 ? -12.879 -25.500 -45.298 1.00 86.19 871 ASP A C 1
ATOM 7051 O O . ASP A 1 871 ? -13.217 -24.525 -44.633 1.00 86.19 871 ASP A O 1
ATOM 7055 N N . MET A 1 872 ? -12.077 -26.438 -44.771 1.00 83.62 872 MET A N 1
ATOM 7056 C CA . MET A 1 872 ? -11.626 -26.433 -43.362 1.00 83.62 872 MET A CA 1
ATOM 7057 C C . MET A 1 872 ? -10.699 -25.266 -42.995 1.00 83.62 872 MET A C 1
ATOM 7059 O O . MET A 1 872 ? -10.649 -24.840 -41.841 1.00 83.62 872 MET A O 1
ATOM 7063 N N . VAL A 1 873 ? -9.882 -24.805 -43.944 1.00 81.75 873 VAL A N 1
ATOM 7064 C CA . VAL A 1 873 ? -8.860 -23.774 -43.706 1.00 81.75 873 VAL A CA 1
ATOM 7065 C C . VAL A 1 873 ? -9.341 -22.385 -44.156 1.00 81.75 873 VAL A C 1
ATOM 7067 O O . VAL A 1 873 ? -8.687 -21.385 -43.859 1.00 81.75 873 VAL A O 1
ATOM 7070 N N . GLY A 1 874 ? -10.480 -22.300 -44.852 1.00 78.94 874 GLY A N 1
ATOM 7071 C CA . GLY A 1 874 ? -11.045 -21.040 -45.342 1.00 78.94 874 GLY A CA 1
ATOM 7072 C C . GLY A 1 874 ? -10.206 -20.387 -46.446 1.00 78.94 874 GLY A C 1
ATOM 7073 O O . GLY A 1 874 ? -10.155 -19.164 -46.561 1.00 78.94 874 GLY A O 1
ATOM 7074 N N . ILE A 1 875 ? -9.490 -21.185 -47.245 1.00 81.69 875 ILE A N 1
ATOM 7075 C CA . ILE A 1 875 ? -8.668 -20.703 -48.365 1.00 81.69 875 ILE A CA 1
ATOM 7076 C C . ILE A 1 875 ? -9.250 -21.228 -49.666 1.00 81.69 875 ILE A C 1
ATOM 7078 O O . ILE A 1 875 ? -9.568 -22.405 -49.757 1.00 81.69 875 ILE A O 1
ATOM 7082 N N . ASN A 1 876 ? -9.303 -20.382 -50.698 1.00 83.88 876 ASN A N 1
ATOM 7083 C CA . ASN A 1 876 ? -9.744 -20.758 -52.043 1.00 83.88 876 ASN A CA 1
ATOM 7084 C C . ASN A 1 876 ? -9.071 -22.054 -52.554 1.00 83.88 876 ASN A C 1
ATOM 7086 O O . ASN A 1 876 ? -7.842 -22.184 -52.514 1.00 83.88 876 ASN A O 1
ATOM 7090 N N . TYR A 1 877 ? -9.884 -22.972 -53.086 1.00 84.19 877 TYR A N 1
ATOM 7091 C CA . TYR A 1 877 ? -9.471 -24.295 -53.565 1.00 84.19 877 TYR A CA 1
ATOM 7092 C C . TYR A 1 877 ? -8.271 -24.251 -54.515 1.00 84.19 877 TYR A C 1
ATOM 7094 O O . TYR A 1 877 ? -7.294 -24.963 -54.292 1.00 84.19 877 TYR A O 1
ATOM 7102 N N . ASN A 1 878 ? -8.276 -23.357 -55.509 1.00 82.31 878 ASN A N 1
ATOM 7103 C CA . ASN A 1 878 ? -7.194 -23.249 -56.496 1.00 82.31 878 ASN A CA 1
ATOM 7104 C C . ASN A 1 878 ? -5.850 -22.926 -55.831 1.00 82.31 878 ASN A C 1
ATOM 7106 O O . ASN A 1 878 ? -4.792 -23.384 -56.264 1.00 82.31 878 ASN A O 1
ATOM 7110 N N . LYS A 1 879 ? -5.886 -22.165 -54.734 1.00 79.75 879 LYS A N 1
ATOM 7111 C CA . LYS A 1 879 ? -4.703 -21.784 -53.961 1.00 79.75 879 LYS A CA 1
ATOM 7112 C C . LYS A 1 879 ? -4.190 -22.940 -53.103 1.00 79.75 879 LYS A C 1
ATOM 7114 O O . LYS A 1 879 ? -2.979 -23.137 -53.044 1.00 79.75 879 LYS A O 1
ATOM 7119 N N . VAL A 1 880 ? -5.085 -23.724 -52.496 1.00 81.50 880 VAL A N 1
ATOM 7120 C CA . VAL A 1 880 ? -4.733 -24.963 -51.776 1.00 81.50 880 VAL A CA 1
ATOM 7121 C C . VAL A 1 880 ? -4.147 -25.997 -52.737 1.00 81.50 880 VAL A C 1
ATOM 7123 O O . VAL A 1 880 ? -3.081 -26.542 -52.465 1.00 81.50 880 VAL A O 1
ATOM 7126 N N . ASN A 1 881 ? -4.783 -26.191 -53.893 1.00 83.94 881 ASN A N 1
ATOM 7127 C CA . ASN A 1 881 ? -4.339 -27.116 -54.932 1.00 83.94 881 ASN A CA 1
ATOM 7128 C C . ASN A 1 881 ? -2.946 -26.726 -55.463 1.00 83.94 881 ASN A C 1
ATOM 7130 O O . ASN A 1 881 ? -2.016 -27.531 -55.478 1.00 83.94 881 ASN A O 1
ATOM 7134 N N . SER A 1 882 ? -2.751 -25.440 -55.777 1.00 80.81 882 SER A N 1
ATOM 7135 C CA . SER A 1 882 ? -1.445 -24.888 -56.161 1.00 80.81 882 SER A CA 1
ATOM 7136 C C . SER A 1 882 ? -0.377 -25.101 -55.081 1.00 80.81 882 SER A C 1
ATOM 7138 O O . SER A 1 882 ? 0.761 -25.462 -55.388 1.00 80.81 882 SER A O 1
ATOM 7140 N N . TRP A 1 883 ? -0.726 -24.903 -53.804 1.00 81.19 883 TRP A N 1
ATOM 7141 C CA . TRP A 1 883 ? 0.197 -25.117 -52.692 1.00 81.19 883 TRP A CA 1
ATOM 7142 C C . TRP A 1 883 ? 0.516 -26.588 -52.444 1.00 81.19 883 TRP A C 1
ATOM 7144 O O . TRP A 1 883 ? 1.593 -26.846 -51.937 1.00 81.19 883 TRP A O 1
ATOM 7154 N N . LEU A 1 884 ? -0.341 -27.549 -52.777 1.00 81.44 884 LEU A N 1
ATOM 7155 C CA . LEU A 1 884 ? -0.034 -28.970 -52.585 1.00 81.44 884 LEU A CA 1
ATOM 7156 C C . LEU A 1 884 ? 0.868 -29.527 -53.695 1.00 81.44 884 LEU A C 1
ATOM 7158 O O . LEU A 1 884 ? 1.827 -30.238 -53.391 1.00 81.44 884 LEU A O 1
ATOM 7162 N N . PHE A 1 885 ? 0.614 -29.149 -54.953 1.00 81.25 885 PHE A N 1
ATOM 7163 C CA . PHE A 1 885 ? 1.181 -29.830 -56.127 1.00 81.25 885 PHE A CA 1
ATOM 7164 C C . PHE A 1 885 ? 2.237 -29.029 -56.914 1.00 81.25 885 PHE A C 1
ATOM 7166 O O . PHE A 1 885 ? 2.801 -29.525 -57.888 1.00 81.25 885 PHE A O 1
ATOM 7173 N N . SER A 1 886 ? 2.563 -27.794 -56.514 1.00 72.94 886 SER A N 1
ATOM 7174 C CA . SER A 1 886 ? 3.613 -27.009 -57.184 1.00 72.94 886 SER A CA 1
ATOM 7175 C C . SER A 1 886 ? 5.021 -27.598 -56.979 1.00 72.94 886 SER A C 1
ATOM 7177 O O . SER A 1 886 ? 5.508 -27.694 -55.850 1.00 72.94 886 SER A O 1
ATOM 7179 N N . ARG A 1 887 ? 5.749 -27.860 -58.082 1.00 53.25 887 ARG A N 1
ATOM 7180 C CA . ARG A 1 887 ? 7.182 -28.261 -58.097 1.00 53.25 887 ARG A CA 1
ATOM 7181 C C . ARG A 1 887 ? 8.120 -27.258 -57.403 1.00 53.25 887 ARG A C 1
ATOM 7183 O O . ARG A 1 887 ? 9.244 -27.602 -57.057 1.00 53.25 887 ARG A O 1
ATOM 7190 N N . LYS A 1 888 ? 7.679 -26.013 -57.179 1.00 53.62 888 LYS A N 1
ATOM 7191 C CA . LYS A 1 888 ? 8.429 -24.965 -56.461 1.00 53.62 888 LYS A CA 1
ATOM 7192 C C . LYS A 1 888 ? 7.952 -24.785 -55.018 1.00 53.62 888 LYS A C 1
ATOM 7194 O O . LYS A 1 888 ? 8.147 -23.707 -54.463 1.00 53.62 888 LYS A O 1
ATOM 7199 N N . TYR A 1 889 ? 7.336 -25.788 -54.394 1.00 53.69 889 TYR A N 1
ATOM 7200 C CA . TYR A 1 889 ? 6.760 -25.679 -53.047 1.00 53.69 889 TYR A CA 1
ATOM 7201 C C . TYR A 1 889 ? 7.658 -24.959 -52.024 1.00 53.69 889 TYR A C 1
ATOM 7203 O O . TYR A 1 889 ? 7.205 -24.040 -51.342 1.00 53.69 889 TYR A O 1
ATOM 7211 N N . GLU A 1 890 ? 8.940 -25.331 -51.957 1.00 48.78 890 GLU A N 1
ATOM 7212 C CA . GLU A 1 890 ? 9.912 -24.734 -51.027 1.00 48.78 890 GLU A CA 1
ATOM 7213 C C . GLU A 1 890 ? 10.470 -23.386 -51.507 1.00 48.78 890 GLU A C 1
ATOM 7215 O O . GLU A 1 890 ? 10.827 -22.537 -50.695 1.00 48.78 890 GLU A O 1
ATOM 7220 N N . LYS A 1 891 ? 10.511 -23.156 -52.827 1.00 41.41 891 LYS A N 1
ATOM 7221 C CA . LYS A 1 891 ? 11.080 -21.950 -53.460 1.00 41.41 891 LYS A CA 1
ATOM 7222 C C . LYS A 1 891 ? 10.047 -20.872 -53.795 1.00 41.41 891 LYS A C 1
ATOM 7224 O O . LYS A 1 891 ? 10.425 -19.791 -54.246 1.00 41.41 891 LYS A O 1
ATOM 7229 N N . THR A 1 892 ? 8.753 -21.135 -53.610 1.00 43.94 892 THR A N 1
ATOM 7230 C CA . THR A 1 892 ? 7.714 -20.125 -53.827 1.00 43.94 892 THR A CA 1
ATOM 7231 C C . THR A 1 892 ? 7.867 -19.100 -52.716 1.00 43.94 892 THR A C 1
ATOM 7233 O O . THR A 1 892 ? 7.476 -19.359 -51.575 1.00 43.94 892 THR A O 1
ATOM 7236 N N . SER A 1 893 ? 8.478 -17.956 -53.045 1.00 46.72 893 SER A N 1
ATOM 7237 C CA . SER A 1 893 ? 8.566 -16.817 -52.138 1.00 46.72 893 SER A CA 1
ATOM 7238 C C . SER A 1 893 ? 7.189 -16.603 -51.520 1.00 46.72 893 SER A C 1
ATOM 7240 O O . SER A 1 893 ? 6.163 -16.760 -52.189 1.00 46.72 893 SER A O 1
ATOM 7242 N N . VAL A 1 894 ? 7.146 -16.320 -50.219 1.00 49.59 894 VAL A N 1
ATOM 7243 C CA . VAL A 1 894 ? 5.919 -15.910 -49.534 1.00 49.59 894 VAL A CA 1
ATOM 7244 C C . VAL A 1 894 ? 5.550 -14.534 -50.101 1.00 49.59 894 VAL A C 1
ATOM 7246 O O . VAL A 1 894 ? 5.802 -13.495 -49.504 1.00 49.59 894 VAL A O 1
ATOM 7249 N N . ALA A 1 895 ? 5.081 -14.517 -51.346 1.00 44.34 895 ALA A N 1
ATOM 7250 C CA . ALA A 1 895 ? 4.898 -13.329 -52.143 1.00 44.34 895 ALA A CA 1
ATOM 7251 C C . ALA A 1 895 ? 3.711 -12.564 -51.568 1.00 44.34 895 ALA A C 1
ATOM 7253 O O . ALA A 1 895 ? 2.615 -13.111 -51.437 1.00 44.34 895 ALA A O 1
ATOM 7254 N N . ARG A 1 896 ? 3.992 -11.304 -51.218 1.00 50.94 896 ARG A N 1
ATOM 7255 C CA . ARG A 1 896 ? 3.070 -10.283 -50.711 1.00 50.94 896 ARG A CA 1
ATOM 7256 C C . ARG A 1 896 ? 2.357 -10.723 -49.424 1.00 50.94 896 ARG A C 1
ATOM 7258 O O . ARG A 1 896 ? 1.321 -11.387 -49.412 1.00 50.94 896 ARG A O 1
ATOM 7265 N N . SER A 1 897 ? 2.946 -10.377 -48.281 1.00 51.16 897 SER A N 1
ATOM 7266 C CA . SER A 1 897 ? 2.157 -10.172 -47.064 1.00 51.16 897 SER A CA 1
ATOM 7267 C C . SER A 1 897 ? 1.100 -9.106 -47.363 1.00 51.16 897 SER A C 1
ATOM 7269 O O . SER A 1 897 ? 1.448 -8.094 -47.961 1.00 51.16 897 SER A O 1
ATOM 7271 N N . ASN A 1 898 ? -0.137 -9.276 -46.896 1.00 58.69 898 ASN A N 1
ATOM 7272 C CA . ASN A 1 898 ? -1.143 -8.201 -46.880 1.00 58.69 898 ASN A CA 1
ATOM 7273 C C . ASN A 1 898 ? -0.785 -7.097 -45.854 1.00 58.69 898 ASN A C 1
ATOM 7275 O O . ASN A 1 898 ? -1.654 -6.357 -45.413 1.00 58.69 898 ASN A O 1
ATOM 7279 N N . LEU A 1 899 ? 0.483 -7.025 -45.426 1.00 66.44 899 LEU A N 1
ATOM 7280 C CA . LEU A 1 899 ? 0.976 -5.975 -44.547 1.00 66.44 899 LEU A CA 1
ATOM 7281 C C . LEU A 1 899 ? 1.102 -4.681 -45.343 1.00 66.44 899 LEU A C 1
ATOM 7283 O O . LEU A 1 899 ? 1.636 -4.683 -46.456 1.00 66.44 899 LEU A O 1
ATOM 7287 N N . LEU A 1 900 ? 0.672 -3.592 -44.718 1.00 75.75 900 LEU A N 1
ATOM 7288 C CA . LEU A 1 900 ? 0.882 -2.242 -45.215 1.00 75.75 900 LEU A CA 1
ATOM 7289 C C . LEU A 1 900 ? 2.393 -1.941 -45.340 1.00 75.75 900 LEU A C 1
ATOM 7291 O O . LEU A 1 900 ? 3.189 -2.424 -44.516 1.00 75.75 900 LEU A O 1
ATOM 7295 N N . PRO A 1 901 ? 2.806 -1.148 -46.348 1.00 81.69 901 PRO A N 1
ATOM 7296 C CA . PRO A 1 901 ? 4.131 -0.531 -46.382 1.00 81.69 901 PRO A CA 1
ATOM 7297 C C . PRO A 1 901 ? 4.449 0.177 -45.062 1.00 81.69 901 PRO A C 1
ATOM 7299 O O . PRO A 1 901 ? 3.543 0.606 -44.357 1.00 81.69 901 PRO A O 1
ATOM 7302 N N . PHE A 1 902 ? 5.729 0.305 -44.707 1.00 85.88 902 PHE A N 1
ATOM 7303 C CA . PHE A 1 902 ? 6.119 0.778 -43.369 1.00 85.88 902 PHE A CA 1
ATOM 7304 C C . PHE A 1 902 ? 5.534 2.152 -43.020 1.00 85.88 902 PHE A C 1
ATOM 7306 O O . PHE A 1 902 ? 5.073 2.331 -41.901 1.00 85.88 902 PHE A O 1
ATOM 7313 N N . ASN A 1 903 ? 5.526 3.100 -43.961 1.00 85.69 903 ASN A N 1
ATOM 7314 C CA . ASN A 1 903 ? 5.000 4.444 -43.705 1.00 85.69 903 ASN A CA 1
ATOM 7315 C C . ASN A 1 903 ? 3.479 4.426 -43.484 1.00 85.69 903 ASN A C 1
ATOM 7317 O O . ASN A 1 903 ? 3.000 5.045 -42.539 1.00 85.69 903 ASN A O 1
ATOM 7321 N N . ASP A 1 904 ? 2.744 3.668 -44.302 1.00 84.56 904 ASP A N 1
ATOM 7322 C CA . ASP A 1 904 ? 1.288 3.519 -44.180 1.00 84.56 904 ASP A CA 1
ATOM 7323 C C . ASP A 1 904 ? 0.919 2.765 -42.896 1.00 84.56 904 ASP A C 1
ATOM 7325 O O . ASP A 1 904 ? -0.005 3.143 -42.178 1.00 84.56 904 ASP A O 1
ATOM 7329 N N . TRP A 1 905 ? 1.679 1.710 -42.574 1.00 88.00 905 TRP A N 1
ATOM 7330 C CA . TRP A 1 905 ? 1.550 0.986 -41.314 1.00 88.00 905 TRP A CA 1
ATOM 7331 C C . TRP A 1 905 ? 1.808 1.908 -40.132 1.00 88.00 905 TRP A C 1
ATOM 7333 O O . TRP A 1 905 ? 1.009 1.905 -39.208 1.00 88.00 905 TRP A O 1
ATOM 7343 N N . LEU A 1 906 ? 2.889 2.693 -40.161 1.00 88.50 906 LEU A N 1
ATOM 7344 C CA . LEU A 1 906 ? 3.253 3.583 -39.067 1.00 88.50 906 LEU A CA 1
ATOM 7345 C C . LEU A 1 906 ? 2.152 4.617 -38.842 1.00 88.50 906 LEU A C 1
ATOM 7347 O O . LEU A 1 906 ? 1.696 4.746 -37.716 1.00 88.50 906 LEU A O 1
ATOM 7351 N N . SER A 1 907 ? 1.667 5.260 -39.910 1.00 87.00 907 SER A N 1
ATOM 7352 C CA . SER A 1 907 ? 0.572 6.234 -39.832 1.00 87.00 907 SER A CA 1
ATOM 7353 C C . SER A 1 907 ? -0.681 5.651 -39.179 1.00 87.00 907 SER A C 1
ATOM 7355 O O . SER A 1 907 ? -1.283 6.304 -38.335 1.00 87.00 907 SER A O 1
ATOM 7357 N N . LYS A 1 908 ? -1.062 4.420 -39.545 1.00 87.12 908 LYS A N 1
ATOM 7358 C CA . LYS A 1 908 ? -2.224 3.735 -38.964 1.00 87.12 908 LYS A CA 1
ATOM 7359 C C . LYS A 1 908 ? -1.961 3.249 -37.536 1.00 87.12 908 LYS A C 1
ATOM 7361 O O . LYS A 1 908 ? -2.833 3.298 -36.679 1.00 87.12 908 LYS A O 1
ATOM 7366 N N . ALA A 1 909 ? -0.757 2.759 -37.269 1.00 87.75 909 ALA A N 1
ATOM 7367 C CA . ALA A 1 909 ? -0.376 2.227 -35.970 1.00 87.75 909 ALA A CA 1
ATOM 7368 C C . ALA A 1 909 ? -0.235 3.330 -34.911 1.00 87.75 909 ALA A C 1
ATOM 7370 O O . ALA A 1 909 ? -0.380 3.034 -33.733 1.00 87.75 909 ALA A O 1
ATOM 7371 N N . THR A 1 910 ? 0.024 4.576 -35.309 1.00 88.94 910 THR A N 1
ATOM 7372 C CA . THR A 1 910 ? 0.128 5.739 -34.411 1.00 88.94 910 THR A CA 1
ATOM 7373 C C . THR A 1 910 ? -1.113 6.636 -34.437 1.00 88.94 910 THR A C 1
ATOM 7375 O O . THR A 1 910 ? -1.079 7.740 -33.901 1.00 88.94 910 THR A O 1
ATOM 7378 N N . GLU A 1 911 ? -2.196 6.217 -35.090 1.00 85.81 911 GLU A N 1
ATOM 7379 C CA . GLU A 1 911 ? -3.429 7.002 -35.195 1.00 85.81 911 GLU A CA 1
ATOM 7380 C C . GLU A 1 911 ? -3.985 7.331 -33.797 1.00 85.81 911 GLU A C 1
ATOM 7382 O O . GLU A 1 911 ? -4.092 6.447 -32.950 1.00 85.81 911 GLU A O 1
ATOM 7387 N N . ASN A 1 912 ? -4.293 8.605 -33.531 1.00 79.62 912 ASN A N 1
ATOM 7388 C CA . ASN A 1 912 ? -4.756 9.126 -32.231 1.00 79.62 912 ASN A CA 1
ATOM 7389 C C . ASN A 1 912 ? -3.800 8.930 -31.031 1.00 79.62 912 ASN A C 1
ATOM 7391 O O . ASN A 1 912 ? -4.128 9.335 -29.915 1.00 79.62 912 ASN A O 1
ATOM 7395 N N . LEU A 1 913 ? -2.595 8.400 -31.259 1.00 80.50 913 LEU A N 1
ATOM 7396 C CA . LEU A 1 913 ? -1.482 8.379 -30.311 1.00 80.50 913 LEU A CA 1
ATOM 7397 C C . LEU A 1 913 ? -0.577 9.577 -30.620 1.00 80.50 913 LEU A C 1
ATOM 7399 O O . LEU A 1 913 ? 0.473 9.445 -31.250 1.00 80.50 913 LEU A O 1
ATOM 7403 N N . GLU A 1 914 ? -1.003 10.783 -30.245 1.00 60.50 914 GLU A N 1
ATOM 7404 C CA . GLU A 1 914 ? -0.079 11.922 -30.282 1.00 60.50 914 GLU A CA 1
ATOM 7405 C C . GLU A 1 914 ? 0.956 11.682 -29.168 1.00 60.50 914 GLU A C 1
ATOM 7407 O O . GLU A 1 914 ? 0.623 11.152 -28.118 1.00 60.50 914 GLU A O 1
ATOM 7412 N N . GLY A 1 915 ? 2.240 11.912 -29.434 1.00 55.25 915 GLY A N 1
ATOM 7413 C CA . GLY A 1 915 ? 3.323 11.455 -28.554 1.00 55.25 915 GLY A CA 1
ATOM 7414 C C . GLY A 1 915 ? 4.178 10.371 -29.207 1.00 55.25 915 GLY A C 1
ATOM 7415 O O . GLY A 1 915 ? 3.804 9.208 -29.344 1.00 55.25 915 GLY A O 1
ATOM 7416 N N . LYS A 1 916 ? 5.390 10.753 -29.625 1.00 67.50 916 LYS A N 1
ATOM 7417 C CA . LYS A 1 916 ? 6.354 9.831 -30.241 1.00 67.50 916 LYS A CA 1
ATOM 7418 C C . LYS A 1 916 ? 6.693 8.701 -29.256 1.00 67.50 916 LYS A C 1
ATOM 7420 O O . LYS A 1 916 ? 7.303 8.960 -28.221 1.00 67.50 916 LYS A O 1
ATOM 7425 N N . GLY A 1 917 ? 6.373 7.456 -29.607 1.00 79.56 917 GLY A N 1
ATOM 7426 C CA . GLY A 1 917 ? 6.889 6.257 -28.933 1.00 79.56 917 GLY A CA 1
ATOM 7427 C C . GLY A 1 917 ? 5.884 5.129 -28.694 1.00 79.56 917 GLY A C 1
ATOM 7428 O O . GLY A 1 917 ? 6.275 4.132 -28.092 1.00 79.56 917 GLY A O 1
ATOM 7429 N N . LEU A 1 918 ? 4.628 5.261 -29.133 1.00 90.00 918 LEU A N 1
ATOM 7430 C CA . LEU A 1 918 ? 3.588 4.233 -28.994 1.00 90.00 918 LEU A CA 1
ATOM 7431 C C . LEU A 1 918 ? 3.053 3.778 -30.354 1.00 90.00 918 LEU A C 1
ATOM 7433 O O . LEU A 1 918 ? 3.117 4.516 -31.332 1.00 90.00 918 LEU A O 1
ATOM 7437 N N . VAL A 1 919 ? 2.523 2.558 -30.398 1.00 92.00 919 VAL A N 1
ATOM 7438 C CA . VAL A 1 919 ? 1.767 1.990 -31.517 1.00 92.00 919 VAL A CA 1
ATOM 7439 C C . VAL A 1 919 ? 0.602 1.149 -30.999 1.00 92.00 919 VAL A C 1
ATOM 7441 O O . VAL A 1 919 ? 0.692 0.554 -29.926 1.00 92.00 919 VAL A O 1
ATOM 7444 N N . TRP A 1 920 ? -0.466 1.022 -31.779 1.00 92.44 920 TRP A N 1
ATOM 7445 C CA . TRP A 1 920 ? -1.534 0.066 -31.507 1.00 92.44 920 TRP A CA 1
ATOM 7446 C C . TRP A 1 920 ? -1.077 -1.364 -31.810 1.00 92.44 920 TRP A C 1
ATOM 7448 O O . TRP A 1 920 ? -0.777 -1.721 -32.952 1.00 92.44 920 TRP A O 1
ATOM 7458 N N . GLY A 1 921 ? -1.027 -2.195 -30.771 1.00 90.69 921 GLY A N 1
ATOM 7459 C CA . GLY A 1 921 ? -0.809 -3.632 -30.859 1.00 90.69 921 GLY A CA 1
ATOM 7460 C C . GLY A 1 921 ? -2.136 -4.378 -30.807 1.00 90.69 921 GLY A C 1
ATOM 7461 O O . GLY A 1 921 ? -2.974 -4.107 -29.956 1.00 90.69 921 GLY A O 1
ATOM 7462 N N . LYS A 1 922 ? -2.331 -5.343 -31.703 1.00 91.88 922 LYS A N 1
ATOM 7463 C CA . LYS A 1 922 ? -3.543 -6.163 -31.719 1.00 91.88 922 LYS A CA 1
ATOM 7464 C C . LYS A 1 922 ? -3.404 -7.369 -30.791 1.00 91.88 922 LYS A C 1
ATOM 7466 O O . LYS A 1 922 ? -2.389 -8.068 -30.845 1.00 91.88 922 LYS A O 1
ATOM 7471 N N . VAL A 1 923 ? -4.412 -7.618 -29.959 1.00 93.00 923 VAL A N 1
ATOM 7472 C CA . VAL A 1 923 ? -4.485 -8.778 -29.063 1.00 93.00 923 VAL A CA 1
ATOM 7473 C C . VAL A 1 923 ? -4.696 -10.047 -29.892 1.00 93.00 923 VAL A C 1
ATOM 7475 O O . VAL A 1 923 ? -5.654 -10.168 -30.655 1.00 93.00 923 VAL A O 1
ATOM 7478 N N . ASP A 1 924 ? -3.786 -11.004 -29.750 1.00 89.44 924 ASP A N 1
ATOM 7479 C CA . ASP A 1 924 ? -3.753 -12.265 -30.492 1.00 89.44 924 ASP A CA 1
ATOM 7480 C C . ASP A 1 924 ? -4.465 -13.399 -29.745 1.00 89.44 924 ASP A C 1
ATOM 7482 O O . ASP A 1 924 ? -5.213 -14.178 -30.343 1.00 89.44 924 ASP A O 1
ATOM 7486 N N . ASN A 1 925 ? -4.231 -13.492 -28.434 1.00 91.12 925 ASN A N 1
ATOM 7487 C CA . ASN A 1 925 ? -4.821 -14.500 -27.559 1.00 91.12 925 ASN A CA 1
ATOM 7488 C C . ASN A 1 925 ? -4.813 -14.029 -26.097 1.00 91.12 925 ASN A C 1
ATOM 7490 O O . ASN A 1 925 ? -3.928 -13.277 -25.696 1.00 91.12 925 ASN A O 1
ATOM 7494 N N . ILE A 1 926 ? -5.764 -14.516 -25.303 1.00 91.94 926 ILE A N 1
ATOM 7495 C CA . ILE A 1 926 ? -5.836 -14.298 -23.858 1.00 91.94 926 ILE A CA 1
ATOM 7496 C C . ILE A 1 926 ? -6.081 -15.657 -23.213 1.00 91.94 926 ILE A C 1
ATOM 7498 O O . ILE A 1 926 ? -7.080 -16.317 -23.496 1.00 91.94 926 ILE A O 1
ATOM 7502 N N . THR A 1 927 ? -5.164 -16.093 -22.357 1.00 94.25 927 THR A N 1
ATOM 7503 C CA . THR A 1 927 ? -5.264 -17.389 -21.674 1.00 94.25 927 THR A CA 1
ATOM 7504 C C . THR A 1 927 ? -5.279 -17.188 -20.176 1.00 94.25 927 THR A C 1
ATOM 7506 O O . THR A 1 927 ? -4.454 -16.448 -19.649 1.00 94.25 927 THR A O 1
ATOM 7509 N N . LYS A 1 928 ? -6.177 -17.872 -19.473 1.00 90.06 928 LYS A N 1
ATOM 7510 C CA . LYS A 1 928 ? -6.169 -17.887 -18.011 1.00 90.06 928 LYS A CA 1
ATOM 7511 C C . LYS A 1 928 ? -4.949 -18.661 -17.505 1.00 90.06 928 LYS A C 1
ATOM 7513 O O . LYS A 1 928 ? -4.645 -19.724 -18.043 1.00 90.06 928 LYS A O 1
ATOM 7518 N N . VAL A 1 929 ? -4.272 -18.135 -16.490 1.00 90.06 929 VAL A N 1
ATOM 7519 C CA . VAL A 1 929 ? -3.082 -18.747 -15.883 1.00 90.06 929 VAL A CA 1
ATOM 7520 C C . VAL A 1 929 ? -3.295 -18.865 -14.380 1.00 90.06 929 VAL A C 1
ATOM 7522 O O . VAL A 1 929 ? -3.929 -17.999 -13.781 1.00 90.06 929 VAL A O 1
ATOM 7525 N N . ASP A 1 930 ? -2.786 -19.941 -13.786 1.00 86.19 930 ASP A N 1
ATOM 7526 C CA . ASP A 1 930 ? -2.787 -20.124 -12.338 1.00 86.19 930 ASP A CA 1
ATOM 7527 C C . ASP A 1 930 ? -1.423 -19.714 -11.772 1.00 86.19 930 ASP A C 1
ATOM 7529 O O . ASP A 1 930 ? -0.424 -20.396 -12.000 1.00 86.19 930 ASP A O 1
ATOM 7533 N N . ILE A 1 931 ? -1.369 -18.563 -11.100 1.00 84.50 931 ILE A N 1
ATOM 7534 C CA . ILE A 1 931 ? -0.177 -18.082 -10.396 1.00 84.50 931 ILE A CA 1
ATOM 7535 C C . ILE A 1 931 ? -0.570 -17.525 -9.035 1.00 84.50 931 ILE A C 1
ATOM 7537 O O . ILE A 1 931 ? -1.604 -16.879 -8.900 1.00 84.50 931 ILE A O 1
ATOM 7541 N N . ASP A 1 932 ? 0.297 -17.725 -8.048 1.00 83.88 932 ASP A N 1
ATOM 7542 C CA . ASP A 1 932 ? 0.024 -17.374 -6.647 1.00 83.88 932 ASP A CA 1
ATOM 7543 C C . ASP A 1 932 ? 0.752 -16.095 -6.222 1.00 83.88 932 ASP A C 1
ATOM 7545 O O . ASP A 1 932 ? 0.678 -15.674 -5.069 1.00 83.88 932 ASP A O 1
ATOM 7549 N N . ASP A 1 933 ? 1.472 -15.483 -7.160 1.00 84.56 933 ASP A N 1
ATOM 7550 C CA . ASP A 1 933 ? 2.341 -14.344 -6.924 1.00 84.56 933 ASP A CA 1
ATOM 7551 C C . ASP A 1 933 ? 2.145 -13.281 -8.010 1.00 84.56 933 ASP A C 1
ATOM 7553 O O . ASP A 1 933 ? 2.576 -13.432 -9.158 1.00 84.56 933 ASP A O 1
ATOM 7557 N N . VAL A 1 934 ? 1.519 -12.179 -7.603 1.00 86.69 934 VAL A N 1
ATOM 7558 C CA . VAL A 1 934 ? 1.399 -10.958 -8.391 1.00 86.69 934 VAL A CA 1
ATOM 7559 C C . VAL A 1 934 ? 1.981 -9.776 -7.614 1.00 86.69 934 VAL A C 1
ATOM 7561 O O . VAL A 1 934 ? 1.956 -9.726 -6.382 1.00 86.69 934 VAL A O 1
ATOM 7564 N N . ARG A 1 935 ? 2.537 -8.811 -8.341 1.00 87.12 935 ARG A N 1
ATOM 7565 C CA . ARG A 1 935 ? 3.191 -7.614 -7.815 1.00 87.12 935 ARG A CA 1
ATOM 7566 C C . ARG A 1 935 ? 2.542 -6.364 -8.394 1.00 87.12 935 ARG A C 1
ATOM 7568 O O . ARG A 1 935 ? 1.963 -6.408 -9.478 1.00 87.12 935 ARG A O 1
ATOM 7575 N N . ASP A 1 936 ? 2.672 -5.254 -7.686 1.00 84.06 936 ASP A N 1
ATOM 7576 C CA . ASP A 1 936 ? 2.233 -3.948 -8.173 1.00 84.06 936 ASP A CA 1
ATOM 7577 C C . ASP A 1 936 ? 3.178 -2.836 -7.706 1.00 84.06 936 ASP A C 1
ATOM 7579 O O . ASP A 1 936 ? 3.898 -2.994 -6.716 1.00 84.06 936 ASP A O 1
ATOM 7583 N N . ILE A 1 937 ? 3.189 -1.723 -8.435 1.00 83.25 937 ILE A N 1
ATOM 7584 C CA . ILE A 1 937 ? 4.013 -0.548 -8.155 1.00 83.25 937 ILE A CA 1
ATOM 7585 C C . ILE A 1 937 ? 3.188 0.729 -8.266 1.00 83.25 937 ILE A C 1
ATOM 7587 O O . ILE A 1 937 ? 2.361 0.890 -9.161 1.00 83.25 937 ILE A O 1
ATOM 7591 N N . THR A 1 938 ? 3.462 1.677 -7.376 1.00 78.75 938 THR A N 1
ATOM 7592 C CA . THR A 1 938 ? 2.800 2.983 -7.372 1.00 78.75 938 THR A CA 1
ATOM 7593 C C . THR A 1 938 ? 3.781 4.067 -7.784 1.00 78.75 938 THR A C 1
ATOM 7595 O O . THR A 1 938 ? 4.882 4.161 -7.237 1.00 78.75 938 THR A O 1
ATOM 7598 N N . THR A 1 939 ? 3.371 4.879 -8.750 1.00 77.62 939 THR A N 1
ATOM 7599 C CA . THR A 1 939 ? 4.093 6.046 -9.263 1.00 77.62 939 THR A CA 1
ATOM 7600 C C . THR A 1 939 ? 3.727 7.295 -8.473 1.00 77.62 939 THR A C 1
ATOM 7602 O O . THR A 1 939 ? 2.617 7.397 -7.962 1.00 77.62 939 THR A O 1
ATOM 7605 N N . MET A 1 940 ? 4.658 8.244 -8.372 1.00 75.31 940 MET A N 1
ATOM 7606 C CA . MET A 1 940 ? 4.411 9.561 -7.772 1.00 75.31 940 MET A CA 1
ATOM 7607 C C . MET A 1 940 ? 3.546 10.464 -8.660 1.00 75.31 940 MET A C 1
ATOM 7609 O O . MET A 1 940 ? 2.882 11.353 -8.145 1.00 75.31 940 MET A O 1
ATOM 7613 N N . GLU A 1 941 ? 3.594 10.259 -9.977 1.00 72.38 941 GLU A N 1
ATOM 7614 C CA . GLU A 1 941 ? 2.838 11.068 -10.935 1.00 72.38 941 GLU A CA 1
ATOM 7615 C C . GLU A 1 941 ? 1.345 10.734 -10.875 1.00 72.38 941 GLU A C 1
ATOM 7617 O O . GLU A 1 941 ? 0.973 9.555 -10.836 1.00 72.38 941 GLU A O 1
ATOM 7622 N N . ASP A 1 942 ? 0.511 11.773 -10.978 1.00 66.50 942 ASP A N 1
ATOM 7623 C CA . ASP A 1 942 ? -0.959 11.704 -10.939 1.00 66.50 942 ASP A CA 1
ATOM 7624 C C . ASP A 1 942 ? -1.566 10.884 -12.093 1.00 66.50 942 ASP A C 1
ATOM 7626 O O . ASP A 1 942 ? -2.762 10.597 -12.106 1.00 66.50 942 ASP A O 1
ATOM 7630 N N . THR A 1 943 ? -0.752 10.503 -13.082 1.00 71.81 943 THR A N 1
ATOM 7631 C CA . THR A 1 943 ? -1.169 9.672 -14.216 1.00 71.81 943 THR A CA 1
ATOM 7632 C C . THR A 1 943 ? -1.380 8.219 -13.829 1.00 71.81 943 THR A C 1
ATOM 7634 O O . THR A 1 943 ? -2.118 7.535 -14.527 1.00 71.81 943 THR A O 1
ATOM 7637 N N . HIS A 1 944 ? -0.738 7.722 -12.762 1.00 75.56 944 HIS A N 1
ATOM 7638 C CA . HIS A 1 944 ? -0.901 6.338 -12.300 1.00 75.56 944 HIS A CA 1
ATOM 7639 C C . HIS A 1 944 ? -0.619 5.261 -13.379 1.00 75.56 944 HIS A C 1
ATOM 7641 O O . HIS A 1 944 ? -0.996 4.095 -13.236 1.00 75.56 944 HIS A O 1
ATOM 7647 N N . THR A 1 945 ? 0.080 5.619 -14.463 1.00 87.12 945 THR A N 1
ATOM 7648 C CA . THR A 1 945 ? 0.411 4.727 -15.583 1.00 87.12 945 THR A CA 1
ATOM 7649 C C . THR A 1 945 ? 1.849 4.238 -15.532 1.00 87.12 945 THR A C 1
ATOM 7651 O O . THR A 1 945 ? 2.734 4.890 -14.986 1.00 87.12 945 THR A O 1
ATOM 7654 N N . PHE A 1 946 ? 2.119 3.104 -16.172 1.00 91.00 946 PHE A N 1
ATOM 7655 C CA . PHE A 1 946 ? 3.479 2.650 -16.450 1.00 91.00 946 PHE A CA 1
ATOM 7656 C C . PHE A 1 946 ? 3.511 1.701 -17.650 1.00 91.00 946 PHE A C 1
ATOM 7658 O O . PHE A 1 946 ? 2.476 1.276 -18.162 1.00 91.00 946 PHE A O 1
ATOM 7665 N N . ILE A 1 947 ? 4.715 1.394 -18.137 1.00 92.25 947 ILE A N 1
ATOM 7666 C CA . ILE A 1 947 ? 4.902 0.492 -19.278 1.00 92.25 947 ILE A CA 1
ATOM 7667 C C . ILE A 1 947 ? 5.353 -0.887 -18.789 1.00 92.25 947 ILE A C 1
ATOM 7669 O O . ILE A 1 947 ? 6.480 -1.038 -18.312 1.00 92.25 947 ILE A O 1
ATOM 7673 N N . ALA A 1 948 ? 4.495 -1.892 -18.960 1.00 91.81 948 ALA A N 1
ATOM 7674 C CA . ALA A 1 948 ? 4.673 -3.268 -18.501 1.00 91.81 948 ALA A CA 1
ATOM 7675 C C . ALA A 1 948 ? 4.829 -4.239 -19.681 1.00 91.81 948 ALA A C 1
ATOM 7677 O O . ALA A 1 948 ? 3.902 -4.428 -20.461 1.00 91.81 948 ALA A O 1
ATOM 7678 N N . ASN A 1 949 ? 6.004 -4.854 -19.858 1.00 91.25 949 ASN A N 1
ATOM 7679 C CA . ASN A 1 949 ? 6.354 -5.666 -21.040 1.00 91.25 949 ASN A CA 1
ATOM 7680 C C . ASN A 1 949 ? 6.059 -4.955 -22.379 1.00 91.25 949 ASN A C 1
ATOM 7682 O O . ASN A 1 949 ? 5.802 -5.589 -23.405 1.00 91.25 949 ASN A O 1
ATOM 7686 N N . GLY A 1 950 ? 6.090 -3.621 -22.366 1.00 89.19 950 GLY A N 1
ATOM 7687 C CA . GLY A 1 950 ? 5.755 -2.775 -23.503 1.00 89.19 950 GLY A CA 1
ATOM 7688 C C . GLY A 1 950 ? 4.277 -2.406 -23.605 1.00 89.19 950 GLY A C 1
ATOM 7689 O O . GLY A 1 950 ? 3.962 -1.582 -24.444 1.00 89.19 950 GLY A O 1
ATOM 7690 N N . PHE A 1 951 ? 3.372 -2.946 -22.795 1.00 93.19 951 PHE A N 1
ATOM 7691 C CA . PHE A 1 951 ? 1.980 -2.490 -22.741 1.00 93.19 951 PHE A CA 1
ATOM 7692 C C . PHE A 1 951 ? 1.855 -1.233 -21.883 1.00 93.19 951 PHE A C 1
ATOM 7694 O O . PHE A 1 951 ? 2.520 -1.132 -20.856 1.00 93.19 951 PHE A O 1
ATOM 7701 N N . VAL A 1 952 ? 1.002 -0.293 -22.287 1.00 92.38 952 VAL A N 1
ATOM 7702 C CA . VAL A 1 952 ? 0.623 0.843 -21.437 1.00 92.38 952 VAL A CA 1
ATOM 7703 C C . VAL A 1 952 ? -0.462 0.375 -20.467 1.00 92.38 952 VAL A C 1
ATOM 7705 O O . VAL A 1 952 ? -1.569 0.034 -20.893 1.00 92.38 952 VAL A O 1
ATOM 7708 N N . THR A 1 953 ? -0.131 0.341 -19.179 1.00 90.44 953 THR A N 1
ATOM 7709 C CA . THR A 1 953 ? -1.005 -0.132 -18.098 1.00 90.44 953 THR A CA 1
ATOM 7710 C C . THR A 1 953 ? -1.177 0.937 -17.024 1.00 90.44 953 THR A C 1
ATOM 7712 O O . THR A 1 953 ? -0.450 1.934 -17.009 1.00 90.44 953 THR A O 1
ATOM 7715 N N . HIS A 1 954 ? -2.141 0.739 -16.128 1.00 84.25 954 HIS A N 1
ATOM 7716 C CA . HIS A 1 954 ? -2.478 1.694 -15.072 1.00 84.25 954 HIS A CA 1
ATOM 7717 C C . HIS A 1 954 ? -2.688 0.983 -13.725 1.00 84.25 954 HIS A C 1
ATOM 7719 O O . HIS A 1 954 ? -3.146 -0.157 -13.682 1.00 84.25 954 HIS A O 1
ATOM 7725 N N . ASN A 1 955 ? -2.302 1.632 -12.622 1.00 73.31 955 ASN A N 1
ATOM 7726 C CA . ASN A 1 955 ? -2.311 1.058 -11.265 1.00 73.31 955 ASN A CA 1
ATOM 7727 C C . ASN A 1 955 ? -3.489 1.526 -10.393 1.00 73.31 955 ASN A C 1
ATOM 7729 O O . ASN A 1 955 ? -3.610 1.086 -9.249 1.00 73.31 955 ASN A O 1
ATOM 7733 N N . CYS A 1 956 ? -4.390 2.364 -10.917 1.00 57.88 956 CYS A N 1
ATOM 7734 C CA . CYS A 1 956 ? -5.621 2.750 -10.228 1.00 57.88 956 CYS A CA 1
ATOM 7735 C C . CYS A 1 956 ? -6.872 2.150 -10.922 1.00 57.88 956 CYS A C 1
ATOM 7737 O O . CYS A 1 956 ? -6.959 2.167 -12.151 1.00 57.88 956 CYS A O 1
ATOM 7739 N N . PRO A 1 957 ? -7.852 1.598 -10.177 1.00 44.31 957 PRO A N 1
ATOM 7740 C CA . PRO A 1 957 ? -9.043 0.982 -10.772 1.00 44.31 957 PRO A CA 1
ATOM 7741 C C . PRO A 1 957 ? -10.018 1.974 -11.417 1.00 44.31 957 PRO A C 1
ATOM 7743 O O . PRO A 1 957 ? -10.942 1.531 -12.090 1.00 44.31 957 PRO A O 1
ATOM 7746 N N . VAL A 1 958 ? -9.874 3.289 -11.190 1.00 41.62 958 VAL A N 1
ATOM 7747 C CA . VAL A 1 958 ? -10.839 4.295 -11.665 1.00 41.62 958 VAL A CA 1
ATOM 7748 C C . VAL A 1 958 ? -10.152 5.644 -11.936 1.00 41.62 958 VAL A C 1
ATOM 7750 O O . VAL A 1 958 ? -9.617 6.258 -11.015 1.00 41.62 958 VAL A O 1
ATOM 7753 N N . GLU A 1 959 ? -10.236 6.156 -13.169 1.00 33.88 959 GLU A N 1
ATOM 7754 C CA . GLU A 1 959 ? -10.231 7.606 -13.423 1.00 33.88 959 GLU A CA 1
ATOM 7755 C C . GLU A 1 959 ? -11.642 8.120 -13.097 1.00 33.88 959 GLU A C 1
ATOM 7757 O O . GLU A 1 959 ? -12.606 7.728 -13.751 1.00 33.88 959 GLU A O 1
ATOM 7762 N N . THR A 1 960 ? -11.814 8.950 -12.063 1.00 34.53 960 THR A N 1
ATOM 7763 C CA . THR A 1 960 ? -13.124 9.576 -11.819 1.00 34.53 960 THR A CA 1
ATOM 7764 C C . THR A 1 960 ? -13.261 10.851 -12.656 1.00 34.53 960 THR A C 1
ATOM 7766 O O . THR A 1 960 ? -12.392 11.716 -12.526 1.00 34.53 960 THR A O 1
ATOM 7769 N N . PRO A 1 961 ? -14.342 11.030 -13.439 1.00 31.92 961 PRO A N 1
ATOM 7770 C CA . PRO A 1 961 ? -14.566 12.240 -14.242 1.00 31.92 961 PRO A CA 1
ATOM 7771 C C . PRO A 1 961 ? -14.913 13.503 -13.431 1.00 31.92 961 PRO A C 1
ATOM 7773 O O . PRO A 1 961 ? -14.956 14.595 -13.988 1.00 31.92 961 PRO A O 1
ATOM 7776 N N . GLU A 1 962 ? -15.177 13.390 -12.127 1.00 31.58 962 GLU A N 1
ATOM 7777 C CA . GLU A 1 962 ? -15.871 14.435 -11.366 1.00 31.58 962 GLU A CA 1
ATOM 7778 C C . GLU A 1 962 ? -15.011 15.021 -10.238 1.00 31.58 962 GLU A C 1
ATOM 7780 O O . GLU A 1 962 ? -14.661 14.354 -9.261 1.00 31.58 962 GLU A O 1
ATOM 7785 N N . GLY A 1 963 ? -14.700 16.311 -10.365 1.00 32.78 963 GLY A N 1
ATOM 7786 C CA . GLY A 1 963 ? -13.999 17.114 -9.367 1.00 32.78 963 GLY A CA 1
ATOM 7787 C C . GLY A 1 963 ? -14.886 17.583 -8.209 1.00 32.78 963 GLY A C 1
ATOM 7788 O O . GLY A 1 963 ? -15.097 18.782 -8.063 1.00 32.78 963 GLY A O 1
ATOM 7789 N N . THR A 1 964 ? -15.358 16.679 -7.341 1.00 25.59 964 THR A N 1
ATOM 7790 C CA . THR A 1 964 ? -15.894 17.071 -6.015 1.00 25.59 964 THR A CA 1
ATOM 7791 C C . THR A 1 964 ? -15.405 16.188 -4.851 1.00 25.59 964 THR A C 1
ATOM 7793 O O . THR A 1 964 ? -15.136 14.996 -5.028 1.00 25.59 964 THR A O 1
ATOM 7796 N N . PRO A 1 965 ? -15.249 16.758 -3.633 1.00 41.09 965 PRO A N 1
ATOM 7797 C CA . PRO A 1 965 ? -14.513 16.131 -2.538 1.00 41.09 965 PRO A CA 1
ATOM 7798 C C . PRO A 1 965 ? -15.433 15.294 -1.642 1.00 41.09 965 PRO A C 1
ATOM 7800 O O . PRO A 1 965 ? -15.988 15.816 -0.679 1.00 41.09 965 PRO A O 1
ATOM 7803 N N . ILE A 1 966 ? -15.589 13.990 -1.897 1.00 31.44 966 ILE A N 1
ATOM 7804 C CA . ILE A 1 966 ? -16.293 13.103 -0.950 1.00 31.44 966 ILE A CA 1
ATOM 7805 C C . ILE A 1 966 ? -15.630 11.713 -0.892 1.00 31.44 966 ILE A C 1
ATOM 7807 O O . ILE A 1 966 ? -15.626 10.965 -1.871 1.00 31.44 966 ILE A O 1
ATOM 7811 N N . GLY A 1 967 ? -15.061 11.383 0.278 1.00 40.91 967 GLY A N 1
ATOM 7812 C CA . GLY A 1 967 ? -14.486 10.072 0.622 1.00 40.91 967 GLY A CA 1
ATOM 7813 C C . GLY A 1 967 ? -15.541 9.017 0.987 1.00 40.91 967 GLY A C 1
ATOM 7814 O O . GLY A 1 967 ? -16.714 9.359 1.078 1.00 40.91 967 GLY A O 1
ATOM 7815 N N . LEU A 1 968 ? -15.107 7.759 1.193 1.00 39.22 968 LEU A N 1
ATOM 7816 C CA . LEU A 1 968 ? -15.786 6.526 1.687 1.00 39.22 968 LEU A CA 1
ATOM 7817 C C . LEU A 1 968 ? -17.213 6.154 1.207 1.00 39.22 968 LEU A C 1
ATOM 7819 O O . LEU A 1 968 ? -17.494 4.965 1.077 1.00 39.22 968 LEU A O 1
ATOM 7823 N N . ARG A 1 969 ? -18.088 7.104 0.849 1.00 36.91 969 ARG A N 1
ATOM 7824 C CA . ARG A 1 969 ? -19.391 6.887 0.188 1.00 36.91 969 ARG A CA 1
ATOM 7825 C C . ARG A 1 969 ? -19.275 6.112 -1.130 1.00 36.91 969 ARG A C 1
ATOM 7827 O O . ARG A 1 969 ? -20.236 5.464 -1.526 1.00 36.91 969 ARG A O 1
ATOM 7834 N N . LYS A 1 970 ? -18.112 6.148 -1.794 1.00 35.62 970 LYS A N 1
ATOM 7835 C CA . LYS A 1 970 ? -17.878 5.485 -3.090 1.00 35.62 970 LYS A CA 1
ATOM 7836 C C . LYS A 1 970 ? -17.891 3.952 -3.012 1.00 35.62 970 LYS A C 1
ATOM 7838 O O . LYS A 1 970 ? -18.214 3.308 -4.003 1.00 35.62 970 LYS A O 1
ATOM 7843 N N . ASN A 1 971 ? -17.595 3.357 -1.853 1.00 40.09 971 ASN A N 1
ATOM 7844 C CA . ASN A 1 971 ? -17.303 1.922 -1.785 1.00 40.09 971 ASN A CA 1
ATOM 7845 C C . ASN A 1 971 ? -18.524 1.013 -2.011 1.00 40.09 971 ASN A C 1
ATOM 7847 O O . ASN A 1 971 ? -18.350 -0.047 -2.594 1.00 40.09 971 ASN A O 1
ATOM 7851 N N . LEU A 1 972 ? -19.748 1.404 -1.631 1.00 37.88 972 LEU A N 1
ATOM 7852 C CA . LEU A 1 972 ? -20.948 0.600 -1.933 1.00 37.88 972 LEU A CA 1
ATOM 7853 C C . LEU A 1 972 ? -21.474 0.836 -3.355 1.00 37.88 972 LEU A C 1
ATOM 7855 O O . LEU A 1 972 ? -21.827 -0.124 -4.032 1.00 37.88 972 LEU A O 1
ATOM 7859 N N . ALA A 1 973 ? -21.427 2.078 -3.848 1.00 35.66 973 ALA A N 1
ATOM 7860 C CA . ALA A 1 973 ? -21.807 2.394 -5.228 1.00 35.66 973 ALA A CA 1
ATOM 7861 C C . ALA A 1 973 ? -20.887 1.706 -6.260 1.00 35.66 973 ALA A C 1
ATOM 7863 O O . ALA A 1 973 ? -21.350 1.285 -7.313 1.00 35.66 973 ALA A O 1
ATOM 7864 N N . MET A 1 974 ? -19.600 1.510 -5.935 1.00 37.62 974 MET A N 1
ATOM 7865 C CA . MET A 1 974 ? -18.660 0.728 -6.754 1.00 37.62 974 MET A CA 1
ATOM 7866 C C . MET A 1 974 ? -18.854 -0.798 -6.660 1.00 37.62 974 MET A C 1
ATOM 7868 O O . MET A 1 974 ? -18.340 -1.523 -7.511 1.00 37.62 974 MET A O 1
ATOM 7872 N N . LEU A 1 975 ? -19.566 -1.301 -5.642 1.00 35.56 975 LEU A N 1
ATOM 7873 C CA . LEU A 1 975 ? -19.911 -2.726 -5.504 1.00 35.56 975 LEU A CA 1
ATOM 7874 C C . LEU A 1 975 ? -21.190 -3.098 -6.266 1.00 35.56 975 LEU A C 1
ATOM 7876 O O . LEU A 1 975 ? -21.385 -4.264 -6.609 1.00 35.56 975 LEU A O 1
ATOM 7880 N N . SER A 1 976 ? -22.040 -2.125 -6.580 1.00 32.97 976 SER A N 1
ATOM 7881 C CA . SER A 1 976 ? -23.171 -2.293 -7.486 1.00 32.97 976 SER A CA 1
ATOM 7882 C C . SER A 1 976 ? -22.756 -1.956 -8.918 1.00 32.97 976 SER A C 1
ATOM 7884 O O . SER A 1 976 ? -22.507 -0.800 -9.247 1.00 32.97 976 SER A O 1
ATOM 7886 N N . ARG A 1 977 ? -22.734 -2.952 -9.810 1.00 31.97 977 ARG A N 1
ATOM 7887 C CA . ARG A 1 977 ? -22.902 -2.662 -11.238 1.00 31.97 977 ARG A CA 1
ATOM 7888 C C . ARG A 1 977 ? -24.341 -2.196 -11.427 1.00 31.97 977 ARG A C 1
ATOM 7890 O O . ARG A 1 977 ? -25.250 -3.005 -11.259 1.00 31.97 977 ARG A O 1
ATOM 7897 N N . ILE A 1 978 ? -24.546 -0.938 -11.807 1.00 36.50 978 ILE A N 1
ATOM 7898 C CA . ILE A 1 978 ? -25.749 -0.601 -12.565 1.00 36.50 978 ILE A CA 1
ATOM 7899 C C . ILE A 1 978 ? -25.603 -1.389 -13.864 1.00 36.50 978 ILE A C 1
ATOM 7901 O O . ILE A 1 978 ? -24.628 -1.226 -14.599 1.00 36.50 978 ILE A O 1
ATOM 7905 N N . SER A 1 979 ? -26.486 -2.357 -14.078 1.00 34.31 979 SER A N 1
ATOM 7906 C CA . SER A 1 979 ? -26.565 -3.040 -15.356 1.00 34.31 979 SER A CA 1
ATOM 7907 C C . SER A 1 979 ? -27.027 -2.018 -16.388 1.00 34.31 979 SER A C 1
ATOM 7909 O O . SER A 1 979 ? -28.220 -1.770 -16.508 1.00 34.31 979 SER A O 1
ATOM 7911 N N . GLU A 1 980 ? -26.098 -1.457 -17.156 1.00 37.44 980 GLU A N 1
ATOM 7912 C CA . GLU A 1 980 ? -26.391 -0.854 -18.463 1.00 37.44 980 GLU A CA 1
ATOM 7913 C C . GLU A 1 980 ? -26.681 -1.961 -19.493 1.00 37.44 980 GLU A C 1
ATOM 7915 O O . GLU A 1 980 ? -26.181 -1.950 -20.616 1.00 37.44 980 GLU A O 1
ATOM 7920 N N . GLU A 1 981 ? -27.441 -2.991 -19.109 1.00 41.78 981 GLU A N 1
ATOM 7921 C CA . GLU A 1 981 ? -28.134 -3.745 -20.140 1.00 41.78 981 GLU A CA 1
ATOM 7922 C C . GLU A 1 981 ? -29.229 -2.804 -20.624 1.00 41.78 981 GLU A C 1
ATOM 7924 O O . GLU A 1 981 ? -30.109 -2.427 -19.853 1.00 41.78 981 GLU A O 1
ATOM 7929 N N . ASP A 1 982 ? -29.130 -2.385 -21.882 1.00 47.47 982 ASP A N 1
ATOM 7930 C CA . ASP A 1 982 ? -30.214 -1.732 -22.604 1.00 47.47 982 ASP A CA 1
ATOM 7931 C C . ASP A 1 982 ? -31.339 -2.769 -22.742 1.00 47.47 982 ASP A C 1
ATOM 7933 O O . ASP A 1 982 ? -31.461 -3.511 -23.723 1.00 47.47 982 ASP A O 1
ATOM 7937 N N . VAL A 1 983 ? -32.075 -2.970 -21.647 1.00 54.53 983 VAL A N 1
ATOM 7938 C CA . VAL A 1 983 ? -33.220 -3.862 -21.611 1.00 54.53 983 VAL A CA 1
ATOM 7939 C C . VAL A 1 983 ? -34.307 -3.103 -22.343 1.00 54.53 983 VAL A C 1
ATOM 7941 O O . VAL A 1 983 ? -34.981 -2.268 -21.748 1.00 54.53 983 VAL A O 1
ATOM 7944 N N . GLY A 1 984 ? -34.426 -3.373 -23.648 1.00 57.44 984 GLY A N 1
ATOM 7945 C CA . GLY A 1 984 ? -35.417 -2.734 -24.510 1.00 57.44 984 GLY A CA 1
ATOM 7946 C C . GLY A 1 984 ? -36.764 -2.625 -23.798 1.00 57.44 984 GLY A C 1
ATOM 7947 O O . GLY A 1 984 ? -37.224 -3.594 -23.190 1.00 57.44 984 GLY A O 1
ATOM 7948 N N . GLU A 1 985 ? -37.348 -1.431 -23.842 1.00 65.25 985 GLU A N 1
ATOM 7949 C CA . GLU A 1 985 ? -38.478 -0.984 -23.019 1.00 65.25 985 GLU A CA 1
ATOM 7950 C C . GLU A 1 985 ? -39.625 -2.011 -22.943 1.00 65.25 985 GLU A C 1
ATOM 7952 O O . GLU A 1 985 ? -40.210 -2.237 -21.884 1.00 65.25 985 GLU A O 1
ATOM 7957 N N . ASP A 1 986 ? -39.875 -2.734 -24.036 1.00 71.81 986 ASP A N 1
ATOM 7958 C CA . ASP A 1 986 ? -40.890 -3.786 -24.132 1.00 71.81 986 ASP A CA 1
ATOM 7959 C C . ASP A 1 986 ? -40.653 -4.985 -23.202 1.00 71.81 986 ASP A C 1
ATOM 7961 O O . ASP A 1 986 ? -41.606 -5.597 -22.712 1.00 71.81 986 ASP A O 1
ATOM 7965 N N . LYS A 1 987 ? -39.392 -5.346 -22.937 1.00 68.94 987 LYS A N 1
ATOM 7966 C CA . LYS A 1 987 ? -39.052 -6.414 -21.985 1.00 68.94 987 LYS A CA 1
ATOM 7967 C C . LYS A 1 987 ? -39.337 -5.983 -20.557 1.00 68.94 987 LYS A C 1
ATOM 7969 O O . LYS A 1 987 ? -39.869 -6.785 -19.795 1.00 68.94 987 LYS A O 1
ATOM 7974 N N . VAL A 1 988 ? -39.013 -4.738 -20.211 1.00 65.62 988 VAL A N 1
ATOM 7975 C CA . VAL A 1 988 ? -39.293 -4.179 -18.883 1.00 65.62 988 VAL A CA 1
ATOM 7976 C C . VAL A 1 988 ? -40.801 -4.062 -18.681 1.00 65.62 988 VAL A C 1
ATOM 7978 O O . VAL A 1 988 ? -41.316 -4.558 -17.684 1.00 65.62 988 VAL A O 1
ATOM 7981 N N . LYS A 1 989 ? -41.531 -3.534 -19.672 1.00 72.94 989 LYS A N 1
ATOM 7982 C CA . LYS A 1 989 ? -42.999 -3.446 -19.646 1.00 72.94 989 LYS A CA 1
ATOM 7983 C C . LYS A 1 989 ? -43.667 -4.811 -19.492 1.00 72.94 989 LYS A C 1
ATOM 7985 O O . LYS A 1 989 ? -44.570 -4.949 -18.678 1.00 72.94 989 LYS A O 1
ATOM 7990 N N . LYS A 1 990 ? -43.207 -5.843 -20.210 1.00 76.44 990 LYS A N 1
ATOM 7991 C CA . LYS A 1 990 ? -43.726 -7.215 -20.042 1.00 76.44 990 LYS A CA 1
ATOM 7992 C C . LYS A 1 990 ? -43.451 -7.790 -18.658 1.00 76.44 990 LYS A C 1
ATOM 7994 O O . LYS A 1 990 ? -44.289 -8.515 -18.130 1.00 76.44 990 LYS A O 1
ATOM 7999 N N . LEU A 1 991 ? -42.286 -7.491 -18.089 1.00 71.69 991 LEU A N 1
ATOM 8000 C CA . LEU A 1 991 ? -41.904 -7.976 -16.768 1.00 71.69 991 LEU A CA 1
ATOM 8001 C C . LEU A 1 991 ? -42.759 -7.303 -15.687 1.00 71.69 991 LEU A C 1
ATOM 8003 O O . LEU A 1 991 ? -43.319 -8.000 -14.851 1.00 71.69 991 LEU A O 1
ATOM 8007 N N . LEU A 1 992 ? -42.958 -5.985 -15.776 1.00 68.88 992 LEU A N 1
ATOM 8008 C CA . LEU A 1 992 ? -43.825 -5.212 -14.879 1.00 68.88 992 LEU A CA 1
ATOM 8009 C C . LEU A 1 992 ? -45.310 -5.592 -15.013 1.00 68.88 992 LEU A C 1
ATOM 8011 O O . LEU A 1 992 ? -45.988 -5.745 -14.000 1.00 68.88 992 LEU A O 1
ATOM 8015 N N . ALA A 1 993 ? -45.792 -5.856 -16.231 1.00 78.12 993 ALA A N 1
ATOM 8016 C CA . ALA A 1 993 ? -47.140 -6.381 -16.458 1.00 78.12 993 ALA A CA 1
ATOM 8017 C C . ALA A 1 993 ? -47.337 -7.771 -15.828 1.00 78.12 993 ALA A C 1
ATOM 8019 O O . ALA A 1 993 ? -48.406 -8.069 -15.302 1.00 78.12 993 ALA A O 1
ATOM 8020 N N . GLY A 1 994 ? -46.289 -8.605 -15.8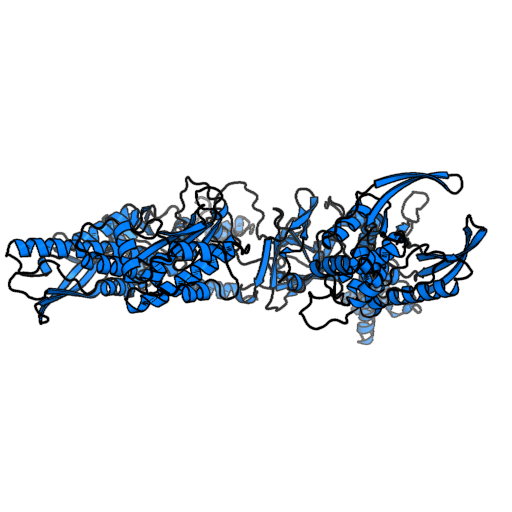07 1.00 70.88 994 GLY A N 1
ATOM 8021 C CA . GLY A 1 994 ? -46.287 -9.886 -15.093 1.00 70.88 994 GLY A CA 1
ATOM 8022 C C . GLY A 1 994 ? -46.403 -9.754 -13.568 1.00 70.88 994 GLY A C 1
ATOM 8023 O O . GLY A 1 994 ? -46.839 -10.698 -12.916 1.00 70.88 994 GLY A O 1
ATOM 8024 N N . TYR A 1 995 ? -46.065 -8.587 -13.013 1.00 69.62 995 TYR A N 1
ATOM 8025 C CA . TYR A 1 995 ? -46.254 -8.234 -11.601 1.00 69.62 995 TYR A CA 1
ATOM 8026 C C . TYR A 1 995 ? -47.526 -7.401 -11.346 1.00 69.62 995 TYR A C 1
ATOM 8028 O O . TYR A 1 995 ? -47.742 -6.964 -10.219 1.00 69.62 995 TYR A O 1
ATOM 8036 N N . GLY A 1 996 ? -48.386 -7.218 -12.358 1.00 64.94 996 GLY A N 1
ATOM 8037 C CA . GLY A 1 996 ? -49.708 -6.598 -12.211 1.00 64.94 996 GLY A CA 1
ATOM 8038 C C . GLY A 1 996 ? -49.770 -5.079 -12.406 1.00 64.94 996 GLY A C 1
ATOM 8039 O O . GLY A 1 996 ? -50.777 -4.485 -12.035 1.00 64.94 996 GLY A O 1
ATOM 8040 N N . LEU A 1 997 ? -48.730 -4.452 -12.971 1.00 64.38 997 LEU A N 1
ATOM 8041 C CA . LEU A 1 997 ? -48.735 -3.024 -13.329 1.00 64.38 997 LEU A CA 1
ATOM 8042 C C . LEU A 1 997 ? -49.266 -2.819 -14.755 1.00 64.38 997 LEU A C 1
ATOM 8044 O O . LEU A 1 997 ? -48.845 -3.502 -15.696 1.00 64.38 997 LEU A O 1
ATOM 8048 N N . ASN A 1 998 ? -50.177 -1.862 -14.925 1.00 72.94 998 ASN A N 1
ATOM 8049 C CA . ASN A 1 998 ? -50.833 -1.584 -16.204 1.00 72.94 998 ASN A CA 1
ATOM 8050 C C . ASN A 1 998 ? -50.138 -0.395 -16.890 1.00 72.94 998 ASN A C 1
ATOM 8052 O O . ASN A 1 998 ? -49.433 0.374 -16.252 1.00 72.94 998 ASN A O 1
ATOM 8056 N N . GLN A 1 999 ? -50.364 -0.163 -18.191 1.00 56.56 999 GLN A N 1
ATOM 8057 C CA . GLN A 1 999 ? -49.696 0.940 -18.917 1.00 56.56 999 GLN A CA 1
ATOM 8058 C C . GLN A 1 999 ? -49.973 2.357 -18.363 1.00 56.56 999 GLN A C 1
ATOM 8060 O O . GLN A 1 999 ? -49.266 3.290 -18.731 1.00 56.56 999 GLN A O 1
ATOM 8065 N N . ASN A 1 1000 ? -50.958 2.513 -17.473 1.00 55.53 1000 ASN A N 1
ATOM 8066 C CA . ASN A 1 1000 ? -51.324 3.783 -16.840 1.00 55.53 1000 ASN A CA 1
ATOM 8067 C C . ASN A 1 1000 ? -50.804 3.932 -15.394 1.00 55.53 1000 ASN A C 1
ATOM 8069 O O . ASN A 1 1000 ? -51.217 4.866 -14.707 1.00 55.53 1000 ASN A O 1
ATOM 8073 N N . GLY A 1 1001 ? -49.948 3.020 -14.923 1.00 41.03 1001 GLY A N 1
ATOM 8074 C CA . GLY A 1 1001 ? -49.478 2.955 -13.538 1.00 41.03 1001 GLY A CA 1
ATOM 8075 C C . GLY A 1 1001 ? -49.242 1.519 -13.145 1.00 41.03 1001 GLY A C 1
ATOM 8076 O O . GLY A 1 1001 ? -50.236 0.856 -12.771 1.00 41.03 1001 GLY A O 1
#

Sequence (1001 aa):
MKNYKEIIKNYFENHALVESNIKSFDDFLSRRIQEIVKDTQEIIPTIIPSEVSEFKIKLGKVSVEKPVLVEADGSTRSVYPFESRLRNLTYWAPIHLDVSAYVDNVERESFTTLLGKIPVMVKSKFCHLSGLNRESLIKYYEDPDDPGGYFILNGNERVLIIVEDLVSNKFFIRKNKVGPSAFTAKIFSEKGSYRIPHTIEQMKDGMIYISFTRFKRVPIIVVIKALGLVRDQDINNFICEDKIYDDVFINLSNSVELKTQKNSLDFLSKKIGFNQVQNDKEDRVSDMLDKYLLPHIGIKKEDRMLKAYNLCKYIKKFLMVARDGLTEVDKDHYMNKRLKLSGDLMADLFRVNLASLVQDMLYNFQRLVKRGKFQSIKIIIRDQLLTGRIKSAMATGSWVGGRKGISQNIDRTDHLATLSHLQRVVSLLSSSQENFEARSLHPSHWGRLCLGKDTNVLLADKKTTRTLDQLQNCWKHHNIITYDTKNKNFLPSNLVGYFSSNPKLMNKFVFNIHAEGGRSVIATEDHPFLTPYGWVDAGKLKKGDLVAVCPMLECFKTPNPPTVENGKVVVNEDIIKRLYPKRYKHYIKELKERGLLPFTVNNYWAEIIARFQGYLFTDGHCGKSNLEFYCGSLDDAEEIANDIRQLNFEPSKISKKISKSVIKGRKVVTTTYRFTKGGALYALLVALGTPVGKKTNSVYTIPKWLNDAELSVKREFLSAYMGGDGGKARYCVVKDRMGKERRMGKIKIEDLFFHKEISIKKGGVKFARELAGLFKLFDVDVKRVDVLDGYVRKDGSRTVKINLVFSKSNKNKKNLITKIGYRYCKAKGELSLYLGEWLRLHEKTINDKINLKRRIRRLYKEGLTPKKISDMVGINYNKVNSWLFSRKYEKTSVARSNLLPFNDWLSKATENLEGKGLVWGKVDNITKVDIDDVRDITTMEDTHTFIANGFVTHNCPVETPEGTPIGLRKNLAMLSRISEEDVGEDKVKKLLAGYGLNQNG

Secondary structure (DSSP, 8-state):
--HHHHHHHHHHHHS-TTHHHHHHHHHIIIIIHHHHHHHT-EE--SS--TT-S-EEEEEEEEEE---EEE-TTS-EEE--HHHHHHTT---EEEEEEEEEEEETTEEEEEEEEEEEEEEPPTTSTTSTTTT--HHHHHHTT--TT-----EEETTEEEEEPEEEEEPTT--EEEE-SSSS-SEEEEEEEEETTEEEEEEEEE-TTS-EEEEETTEEEEEHHHHHHHHT---HHHHHHHHHSSS--HHHHHHHHTTTT--SHHHHHHHHHHHHT--S-HHHHHHHHHHHHHHHSSTTT-SSGGGHHHHHHHHHHHHHHHHHHHHS-PPPP-SSSGGGEEEE-HHHHHHHHHHHHHHHHHHHHHHHHHHHHHTT----GGGG--HHHHHHHHHHHHHH---GGG--S-EEE---SSHHHHHHHHT-EEE---SSS--HHHHS--GGGS----EETTPEEEBTTSS-EEEHHHHTTTGGG-EEEEEETTTTEEEEEEEEEEEEE-TTTTT--EEEEEETTS-EEEEETT-EEEETTEEEETTT--TT-EEEE---PPP-PPPPPPPTT---EEE-HHHHHHH-TTTHHHHHHHHHHTT-SSEETT-TTHHHHHHHHHHHTTT-EE-SSEEEEEESSHHHHHHHHHHHHHTT-PPPPPEEEEEEEEETTEEEEEEEEEEEEETHHHHHHHHTTPPPS-GGG------GGGGTS-HHHHHHHHHHHHHHTSPPPEEEEEE-TTSSEEEEEEEE-PPEEEEEEGGGHHHHHHHHHHHHHHHHTTT--EEEEEEEEEEE-TTS-EEEEEEEEE--SHHHHHHIIIII--SS-HHHHHHHHHHHHHHHHHHHHHHHHHHHHHHHHHHHHTT--HHHHHHHHT--HHHHHHHHH-TTTTTS-----SPPPHHHHHHHHTTT--STT-EEEEEEEEEEE--S-EEEEEESSTT-EEEETTEEEESSS----------STHHHHTTS--------HHHHHHHHHHTT--TT-

Nearest PDB structures (foldseek):
  7ok0-assembly1_B  TM=9.098E-01  e=4.383E-39  Sulfolobus acidocaldarius DSM 639
  7oqy-assembly1_B  TM=9.106E-01  e=3.067E-38  Sulfolobus acidocaldarius DSM 639
  7oq4-assembly1_B  TM=9.154E-01  e=6.740E-38  Sulfolobus acidocaldarius DSM 639
  4v8s-assembly2_BB  TM=9.268E-01  e=4.716E-37  Saccharolobus shibatae B12
  2wb1-assembly2_R  TM=9.130E-01  e=1.094E-32  Saccharolobus shibatae